Protein 5ZCG (pdb70)

InterPro domains:
  IPR000222 PPM-type phosphatase, divalent cation binding [PS01032] (113-121)
  IPR001932 PPM-type phosphatase-like domain [PF00481] (106-370)
  IPR001932 PPM-type phosphatase-like domain [PS51746] (60-377)
  IPR001932 PPM-type phosphatase-like domain [SM00331] (93-377)
  IPR001932 PPM-type phosphatase-like domain [SM00332] (50-375)
  IPR001932 PPM-type phosphatase-like domain [cd00143] (62-377)
  IPR015655 Protein phosphatase 2C [PTHR47992] (44-378)
  IPR036457 PPM-type phosphatase-like domain superfamily [G3DSA:3.60.40.10] (58-385)
  IPR036457 PPM-type phosphatase-like domain superfamily [SSF81606] (53-379)

CATH classification: 3.60.40.10

Radius of gyration: 32.34 Å; Cα contacts (8 Å, |Δi|>4): 2276; chains: 4; bounding box: 78×84×82 Å

Nearest PDB structures (foldseek):
  5zcg-assembly1_A  TM=1.003E+00  e=1.645E-69  Oryza sativa Japonica Group
  5gwo-assembly2_B  TM=9.999E-01  e=6.849E-64  Oryza sativa Japonica Group
  5gwo-assembly1_A  TM=9.922E-01  e=3.426E-63  Oryza sativa Japonica Group
  5zcl-assembly2_B  TM=9.843E-01  e=3.228E-63  Oryza sativa Japonica Group
  5gwp-assembly1_A  TM=9.898E-01  e=3.426E-63  Oryza sativa Japonica Group

Sequence (941 aa):
APVWGCASTRGRSAEMEDASAAVPRFADVPVRLLASRRDLDALGLDADALRLPAHLFGVFDGHGGAEVANYCRERIHVVLSAALARLGKNLGEMGEVDMKEHWDDVFTKCFQRVDDEVSGRVTRVVGEVRSEPVTAENVGSTAVVALVCSSHVVVANCGDSRIVLCRGKEPVALSIDHKPDRKDERARIEAQGGKVIQWNGYRVLGVLAMSRSIGDRYLKPFVIPKPEVMVVPRAKDDDCLILASDGLWDVVSNEEACKVARRQILLWHKNNSTDPAAQAAADYLMRLALKKGSEDNITVIVVDLKAPVWGCASTRGRSAEMEDASAAVPRFADVPVRLLASRRDLDALGLDADALRLPAHLFGVFDGHGGAEVANYCRERIHVVLSAALARLGKNLGEMGEVDMKEHWDDVFTKCFQRVDDEVSGRVTRVVGEVRSEPVTAENVGSTAVVALVCSSHVVVANCGDSRIVLCRGKEPVALSIDHKPDRKDERARIEAQGGKVIQWNGYRVLGVLAMSRSIGDRYLKPFVIPKPEVMVVPRAKDDDCLILASDGLWDVVSNEEACKVARRQILLWHKNNSTDPAAQAAADYLMRLALKKGSEDNITVIVVDLKPRRFHRHEPRDHQCSSAVAKHIKAPVHLVWSLVRRFDQPQLFKPFVSRCEMKGNIEIGSVREVNVKSGLPATRSTERLELLDDNEHILSVRFVGGDHRLKNYSSILTVHPEVIDGRPGTLVIESFVVDVPEGNTKDETCYFVEALLKCNLKSLAEVSERLVVYVRRFHRHEPRDHQCSSAVAKHIKAPVHLVWSLVRRFDQPQLFKPFVSRCEMKGNIEIGSVREVNVKSGLPATRSTERLELLDDNEHILSVRFVGGDHRLKNYSSILTVHPEVIDGRPGTLVIESFVVDVPEGNTKDETCYFVEALLKCNLKSLAEVSERLVVKDQT

B-factor: mean 42.73, std 14.14, range [19.81, 139.48]

Organism: Oryza sativa subsp. japonica (NCBI:txid39947)

Structure (mmCIF, N/CA/C/O backbone):
data_5ZCG
#
_entry.id   5ZCG
#
_cell.length_a   70.738
_cell.length_b   76.351
_cell.length_c   77.942
_cell.angle_alpha   62.96
_cell.angle_beta   72.04
_cell.angle_gamma   66.93
#
_symmetry.space_group_name_H-M   'P 1'
#
loop_
_entity.id
_entity.type
_entity.pdbx_description
1 polymer 'Probable protein phosphatase 2C 50'
2 polymer 'ABA receptor RCAR3'
3 non-polymer 'MAGNESIUM ION'
4 non-polymer '(2Z,4E)-5-[(1S)-1-hydroxy-2,6,6-trimethyl-4-oxocyclohex-2-en-1-yl]-3-methylpenta-2,4-dienoic acid'
5 water water
#
loop_
_atom_site.group_PDB
_atom_site.id
_atom_site.type_symbol
_atom_site.label_atom_id
_atom_site.label_alt_id
_atom_site.label_comp_id
_atom_site.label_asym_id
_atom_site.label_entity_id
_atom_site.label_seq_id
_atom_site.pdbx_PDB_ins_code
_atom_site.Cartn_x
_atom_site.Cartn_y
_atom_site.Cartn_z
_atom_site.occupancy
_atom_site.B_iso_or_equiv
_atom_site.auth_seq_id
_atom_site.auth_comp_id
_atom_site.auth_asym_id
_atom_site.auth_atom_id
_atom_site.pdbx_PDB_model_num
ATOM 1 N N . ALA A 1 1 ? 16.262 49.041 -22.170 1.00 68.07 58 ALA A N 1
ATOM 2 C CA . ALA A 1 1 ? 17.315 49.743 -22.897 1.00 65.10 58 ALA A CA 1
ATOM 3 C C . ALA A 1 1 ? 17.950 48.906 -24.021 1.00 60.86 58 ALA A C 1
ATOM 4 O O . ALA A 1 1 ? 18.095 49.412 -25.134 1.00 65.69 58 ALA A O 1
ATOM 6 N N . PRO A 1 2 ? 18.348 47.654 -23.756 1.00 52.93 59 PRO A N 1
ATOM 7 C CA . PRO A 1 2 ? 18.995 46.868 -24.814 1.00 46.96 59 PRO A CA 1
ATOM 8 C C . PRO A 1 2 ? 18.042 46.554 -25.961 1.00 43.68 59 PRO A C 1
ATOM 9 O O . PRO A 1 2 ? 16.839 46.354 -25.774 1.00 41.72 59 PRO A O 1
ATOM 13 N N . VAL A 1 3 ? 18.603 46.523 -27.164 1.00 39.21 60 VAL A N 1
ATOM 14 C CA . VAL A 1 3 ? 17.853 46.334 -28.402 1.00 37.44 60 VAL A CA 1
ATOM 15 C C . VAL A 1 3 ? 18.261 44.969 -28.945 1.00 34.69 60 VAL A C 1
ATOM 16 O O . VAL A 1 3 ? 19.349 44.814 -29.506 1.00 33.26 60 VAL A O 1
ATOM 20 N N . TRP A 1 4 ? 17.412 43.959 -28.767 1.00 34.23 61 TRP A N 1
ATOM 21 C CA . TRP A 1 4 ? 17.839 42.605 -29.085 1.00 37.27 61 TRP A CA 1
ATOM 22 C C . TRP A 1 4 ? 16.679 41.773 -29.607 1.00 34.41 61 TRP A C 1
ATOM 23 O O . TRP A 1 4 ? 15.508 42.062 -29.352 1.00 33.57 61 TRP A O 1
ATOM 34 N N . GLY A 1 5 ? 17.039 40.713 -30.316 1.00 36.86 62 GLY A N 1
ATOM 35 C CA . GLY A 1 5 ? 16.078 39.721 -30.756 1.00 40.04 62 GLY A CA 1
ATOM 36 C C . GLY A 1 5 ? 16.661 38.334 -30.594 1.00 41.25 62 GLY A C 1
ATOM 37 O O . GLY A 1 5 ? 17.877 38.138 -30.652 1.00 41.51 62 GLY A O 1
ATOM 38 N N . CYS A 1 6 ? 15.772 37.363 -30.393 1.00 39.90 63 CYS A N 1
ATOM 39 C CA . CYS A 1 6 ? 16.179 35.985 -30.144 1.00 41.60 63 CYS A CA 1
ATOM 40 C C . CYS A 1 6 ? 15.258 35.035 -30.894 1.00 39.64 63 CYS A C 1
ATOM 41 O O . CYS A 1 6 ? 14.038 35.076 -30.708 1.00 41.83 63 CYS A O 1
ATOM 44 N N . ALA A 1 7 ? 15.840 34.195 -31.744 1.00 37.61 64 ALA A N 1
ATOM 45 C CA . ALA A 1 7 ? 15.114 33.157 -32.464 1.00 37.93 64 ALA A CA 1
ATOM 46 C C . ALA A 1 7 ? 15.745 31.805 -32.163 1.00 38.48 64 ALA A C 1
ATOM 47 O O . ALA A 1 7 ? 16.963 31.649 -32.275 1.00 39.09 64 ALA A O 1
ATOM 49 N N . SER A 1 8 ? 14.920 30.829 -31.791 1.00 39.10 65 SER A N 1
ATOM 50 C CA . SER A 1 8 ? 15.414 29.498 -31.467 1.00 41.43 65 SER A CA 1
ATOM 51 C C . SER A 1 8 ? 14.430 28.433 -31.936 1.00 45.78 65 SER A C 1
ATOM 52 O O . SER A 1 8 ? 13.214 28.629 -31.872 1.00 51.11 65 SER A O 1
ATOM 55 N N . THR A 1 9 ? 14.967 27.311 -32.414 1.00 41.52 66 THR A N 1
ATOM 56 C CA . THR A 1 9 ? 14.151 26.168 -32.801 1.00 40.03 66 THR A CA 1
ATOM 57 C C . THR A 1 9 ? 14.933 24.878 -32.599 1.00 35.58 66 THR A C 1
ATOM 58 O O . THR A 1 9 ? 16.151 24.826 -32.797 1.00 29.74 66 THR A O 1
ATOM 62 N N . ARG A 1 10 ? 14.209 23.829 -32.210 1.00 36.07 67 ARG A N 1
ATOM 63 C CA . ARG A 1 10 ? 14.795 22.498 -32.198 1.00 38.39 67 ARG A CA 1
ATOM 64 C C . ARG A 1 10 ? 15.185 22.047 -33.600 1.00 35.66 67 ARG A C 1
ATOM 65 O O . ARG A 1 10 ? 16.030 21.156 -33.744 1.00 31.77 67 ARG A O 1
ATOM 73 N N . GLY A 1 11 ? 14.606 22.661 -34.630 1.00 33.05 68 GLY A N 1
ATOM 74 C CA . GLY A 1 11 ? 14.985 22.330 -35.996 1.00 40.50 68 GLY A CA 1
ATOM 75 C C . GLY A 1 11 ? 14.576 20.917 -36.361 1.00 39.41 68 GLY A C 1
ATOM 76 O O . GLY A 1 11 ? 13.495 20.441 -35.995 1.00 40.62 68 GLY A O 1
ATOM 77 N N . ARG A 1 12 ? 15.448 20.232 -37.093 1.00 40.07 69 ARG A N 1
ATOM 78 C CA . ARG A 1 12 ? 15.150 18.855 -37.466 1.00 45.12 69 ARG A CA 1
ATOM 79 C C . ARG A 1 12 ? 15.527 17.862 -36.378 1.00 45.95 69 ARG A C 1
ATOM 80 O O . ARG A 1 12 ? 15.361 16.655 -36.581 1.00 44.59 69 ARG A O 1
ATOM 88 N N . SER A 1 13 ? 15.999 18.337 -35.228 1.00 45.89 70 SER A N 1
ATOM 89 C CA . SER A 1 13 ? 16.287 17.451 -34.115 1.00 43.25 70 SER A CA 1
ATOM 90 C C . SER A 1 13 ? 15.005 17.158 -33.345 1.00 41.53 70 SER A C 1
ATOM 91 O O . SER A 1 13 ? 14.062 17.955 -33.338 1.00 38.69 70 SER A O 1
ATOM 94 N N . ALA A 1 14 ? 14.985 16.000 -32.684 1.00 48.15 71 ALA A N 1
ATOM 95 C CA . ALA A 1 14 ? 13.779 15.542 -32.002 1.00 53.31 71 ALA A CA 1
ATOM 96 C C . ALA A 1 14 ? 13.382 16.497 -30.879 1.00 54.74 71 ALA A C 1
ATOM 97 O O . ALA A 1 14 ? 12.274 17.045 -30.874 1.00 53.50 71 ALA A O 1
ATOM 99 N N . GLU A 1 15 ? 14.269 16.703 -29.908 1.00 54.03 72 GLU A N 1
ATOM 100 C CA . GLU A 1 15 ? 13.983 17.573 -28.776 1.00 54.36 72 GLU A CA 1
ATOM 101 C C . GLU A 1 15 ? 14.906 18.786 -28.763 1.00 44.51 72 GLU A C 1
ATOM 102 O O . GLU A 1 15 ? 16.004 18.778 -29.328 1.00 40.78 72 GLU A O 1
ATOM 108 N N . MET A 1 16 ? 14.441 19.830 -28.083 1.00 39.09 73 MET A N 1
ATOM 109 C CA . MET A 1 16 ? 15.171 21.084 -27.962 1.00 39.45 73 MET A CA 1
ATOM 110 C C . MET A 1 16 ? 16.076 21.049 -26.735 1.00 33.68 73 MET A C 1
ATOM 111 O O . MET A 1 16 ? 15.600 20.860 -25.609 1.00 32.51 73 MET A O 1
ATOM 116 N N . GLU A 1 17 ? 17.377 21.253 -26.951 1.00 31.53 74 GLU A N 1
ATOM 117 C CA . GLU A 1 17 ? 18.344 21.310 -25.864 1.00 28.13 74 GLU A CA 1
ATOM 118 C C . GLU A 1 17 ? 19.176 22.582 -25.878 1.00 31.90 74 GLU A C 1
ATOM 119 O O . GLU A 1 17 ? 20.086 22.717 -25.051 1.00 34.29 74 GLU A O 1
ATOM 125 N N . ASP A 1 18 ? 18.908 23.498 -26.801 1.00 32.61 75 ASP A N 1
ATOM 126 C CA . ASP A 1 18 ? 19.457 24.841 -26.730 1.00 31.56 75 ASP A CA 1
ATOM 127 C C . ASP A 1 18 ? 18.657 25.655 -25.721 1.00 31.15 75 ASP A C 1
ATOM 128 O O . ASP A 1 18 ? 17.445 25.471 -25.566 1.00 30.54 75 ASP A O 1
ATOM 133 N N . ALA A 1 19 ? 19.349 26.558 -25.026 1.00 29.86 76 ALA A N 1
ATOM 134 C CA . ALA A 1 19 ? 18.715 27.536 -24.156 1.00 27.47 76 ALA A CA 1
ATOM 135 C C . ALA A 1 19 ? 19.365 28.889 -24.401 1.00 30.23 76 ALA A C 1
ATOM 136 O O . ALA A 1 19 ? 20.473 28.983 -24.941 1.00 26.79 76 ALA A O 1
ATOM 138 N N . SER A 1 20 ? 18.666 29.944 -23.989 1.00 31.75 77 SER A N 1
ATOM 139 C CA . SER A 1 20 ? 19.186 31.287 -24.180 1.00 31.04 77 SER A CA 1
ATOM 140 C C . SER A 1 20 ? 18.717 32.180 -23.042 1.00 30.20 77 SER A C 1
ATOM 141 O O . SER A 1 20 ? 17.734 31.889 -22.355 1.00 31.03 77 SER A O 1
ATOM 144 N N . ALA A 1 21 ? 19.442 33.275 -22.849 1.00 30.72 78 ALA A N 1
ATOM 145 C CA . ALA A 1 21 ? 19.134 34.240 -21.804 1.00 28.06 78 ALA A CA 1
ATOM 146 C C . ALA A 1 21 ? 19.362 35.645 -22.333 1.00 26.81 78 ALA A C 1
ATOM 147 O O . ALA A 1 21 ? 20.320 35.887 -23.073 1.00 28.28 78 ALA A O 1
ATOM 149 N N . ALA A 1 22 ? 18.473 36.560 -21.950 1.00 24.98 79 ALA A N 1
ATOM 150 C CA . ALA A 1 22 ? 18.617 37.980 -22.245 1.00 26.66 79 ALA A CA 1
ATOM 151 C C . ALA A 1 22 ? 18.066 38.740 -21.048 1.00 31.51 79 ALA A C 1
ATOM 152 O O . ALA A 1 22 ? 16.849 38.792 -20.848 1.00 34.68 79 ALA A O 1
ATOM 154 N N . VAL A 1 23 ? 18.957 39.304 -20.243 1.00 28.07 80 VAL A N 1
ATOM 155 C CA . VAL A 1 23 ? 18.609 39.945 -18.985 1.00 34.49 80 VAL A CA 1
ATOM 156 C C . VAL A 1 23 ? 19.085 41.393 -19.031 1.00 33.19 80 VAL A C 1
ATOM 157 O O . VAL A 1 23 ? 20.273 41.674 -18.884 1.00 29.20 80 VAL A O 1
ATOM 161 N N . PRO A 1 24 ? 18.178 42.336 -19.282 1.00 34.32 81 PRO A N 1
ATOM 162 C CA . PRO A 1 24 ? 18.542 43.752 -19.160 1.00 33.95 81 PRO A CA 1
ATOM 163 C C . PRO A 1 24 ? 18.839 44.124 -17.717 1.00 35.56 81 PRO A C 1
ATOM 164 O O . PRO A 1 24 ? 18.242 43.589 -16.779 1.00 36.51 81 PRO A O 1
ATOM 168 N N . ARG A 1 25 ? 19.769 45.070 -17.558 1.00 36.74 82 ARG A N 1
ATOM 169 C CA . ARG A 1 25 ? 20.135 45.635 -16.257 1.00 36.67 82 ARG A CA 1
ATOM 170 C C . ARG A 1 25 ? 20.347 44.553 -15.200 1.00 33.31 82 ARG A C 1
ATOM 171 O O . ARG A 1 25 ? 19.900 44.673 -14.057 1.00 31.81 82 ARG A O 1
ATOM 179 N N . PHE A 1 26 ? 21.042 43.480 -15.589 1.00 30.50 83 PHE A N 1
ATOM 180 C CA . PHE A 1 26 ? 21.233 42.350 -14.689 1.00 30.38 83 PHE A CA 1
ATOM 181 C C . PHE A 1 26 ? 22.214 42.667 -13.569 1.00 33.21 83 PHE A C 1
ATOM 182 O O . PHE A 1 26 ? 22.201 41.988 -12.536 1.00 31.85 83 PHE A O 1
ATOM 190 N N . ALA A 1 27 ? 23.059 43.677 -13.751 1.00 32.58 84 ALA A N 1
ATOM 191 C CA . ALA A 1 27 ? 24.089 43.998 -12.775 1.00 31.97 84 ALA A CA 1
ATOM 192 C C . ALA A 1 27 ? 24.628 45.387 -13.069 1.00 33.76 84 ALA A C 1
ATOM 193 O O . ALA A 1 27 ? 24.335 45.990 -14.106 1.00 31.82 84 ALA A O 1
ATOM 195 N N . ASP A 1 28 ? 25.429 45.880 -12.134 1.00 29.16 85 ASP A N 1
ATOM 196 C CA . ASP A 1 28 ? 26.241 47.071 -12.322 1.00 36.16 85 ASP A CA 1
ATOM 197 C C . ASP A 1 28 ? 27.675 46.618 -12.548 1.00 36.50 85 ASP A C 1
ATOM 198 O O . ASP A 1 28 ? 28.167 45.734 -11.840 1.00 40.27 85 ASP A O 1
ATOM 203 N N . VAL A 1 29 ? 28.319 47.160 -13.573 1.00 34.89 86 VAL A N 1
ATOM 204 C CA . VAL A 1 29 ? 29.713 46.810 -13.825 1.00 35.51 86 VAL A CA 1
ATOM 205 C C . VAL A 1 29 ? 30.586 47.708 -12.958 1.00 35.47 86 VAL A C 1
ATOM 206 O O . VAL A 1 29 ? 30.441 48.937 -13.010 1.00 37.16 86 VAL A O 1
ATOM 210 N N . PRO A 1 30 ? 31.486 47.155 -12.146 1.00 34.19 87 PRO A N 1
ATOM 211 C CA . PRO A 1 30 ? 32.444 48.009 -11.431 1.00 37.67 87 PRO A CA 1
ATOM 212 C C . PRO A 1 30 ? 33.326 48.746 -12.425 1.00 37.62 87 PRO A C 1
ATOM 213 O O . PRO A 1 30 ? 34.018 48.134 -13.244 1.00 38.18 87 PRO A O 1
ATOM 217 N N . VAL A 1 31 ? 33.301 50.077 -12.345 1.00 34.72 88 VAL A N 1
ATOM 218 C CA . VAL A 1 31 ? 34.038 50.893 -13.301 1.00 36.41 88 VAL A CA 1
ATOM 219 C C . VAL A 1 31 ? 35.541 50.701 -13.138 1.00 36.34 88 VAL A C 1
ATOM 220 O O . VAL A 1 31 ? 36.300 50.916 -14.091 1.00 38.52 88 VAL A O 1
ATOM 224 N N . ARG A 1 32 ? 35.987 50.264 -11.956 1.00 32.13 89 ARG A N 1
ATOM 225 C CA . ARG A 1 32 ? 37.387 49.918 -11.740 1.00 33.08 89 ARG A CA 1
ATOM 226 C C . ARG A 1 32 ? 37.841 48.746 -12.604 1.00 35.21 89 ARG A C 1
ATOM 227 O O . ARG A 1 32 ? 39.034 48.433 -12.609 1.00 38.97 89 ARG A O 1
ATOM 235 N N . LEU A 1 33 ? 36.926 48.065 -13.293 1.00 36.44 90 LEU A N 1
ATOM 236 C CA . LEU A 1 33 ? 37.311 47.082 -14.297 1.00 39.23 90 LEU A CA 1
ATOM 237 C C . LEU A 1 33 ? 37.516 47.694 -15.679 1.00 39.17 90 LEU A C 1
ATOM 238 O O . LEU A 1 33 ? 37.978 46.994 -16.586 1.00 41.05 90 LEU A O 1
ATOM 243 N N . LEU A 1 34 ? 37.187 48.972 -15.862 1.00 36.53 91 LEU A N 1
ATOM 244 C CA . LEU A 1 34 ? 37.287 49.633 -17.157 1.00 35.92 91 LEU A CA 1
ATOM 245 C C . LEU A 1 34 ? 38.299 50.770 -17.197 1.00 40.78 91 LEU A C 1
ATOM 246 O O . LEU A 1 34 ? 38.851 51.040 -18.267 1.00 40.43 91 LEU A O 1
ATOM 251 N N . ALA A 1 35 ? 38.562 51.441 -16.074 1.00 41.09 92 ALA A N 1
ATOM 252 C CA . ALA A 1 35 ? 39.525 52.533 -16.047 1.00 41.50 92 ALA A CA 1
ATOM 253 C C . ALA A 1 35 ? 40.142 52.624 -14.657 1.00 42.50 92 ALA A C 1
ATOM 254 O O . ALA A 1 35 ? 39.564 52.167 -13.666 1.00 40.99 92 ALA A O 1
ATOM 256 N N . SER A 1 36 ? 41.338 53.202 -14.590 1.00 44.84 93 SER A N 1
ATOM 257 C CA . SER A 1 36 ? 42.051 53.205 -13.323 1.00 47.41 93 SER A CA 1
ATOM 258 C C . SER A 1 36 ? 41.424 54.201 -12.351 1.00 44.95 93 SER A C 1
ATOM 259 O O . SER A 1 36 ? 40.767 55.171 -12.741 1.00 47.50 93 SER A O 1
ATOM 262 N N . ARG A 1 37 ? 41.637 53.942 -11.058 1.00 39.69 94 ARG A N 1
ATOM 263 C CA . ARG A 1 37 ? 41.156 54.860 -10.030 1.00 40.05 94 ARG A CA 1
ATOM 264 C C . ARG A 1 37 ? 41.852 56.213 -10.131 1.00 42.49 94 ARG A C 1
ATOM 265 O O . ARG A 1 37 ? 41.229 57.260 -9.910 1.00 41.26 94 ARG A O 1
ATOM 273 N N . ARG A 1 38 ? 43.142 56.209 -10.479 1.00 43.78 95 ARG A N 1
ATOM 274 C CA . ARG A 1 38 ? 43.903 57.452 -10.588 1.00 45.67 95 ARG A CA 1
ATOM 275 C C . ARG A 1 38 ? 43.323 58.371 -11.661 1.00 42.60 95 ARG A C 1
ATOM 276 O O . ARG A 1 38 ? 43.138 59.577 -11.436 1.00 41.35 95 ARG A O 1
ATOM 284 N N . ASP A 1 39 ? 43.008 57.810 -12.833 1.00 42.01 96 ASP A N 1
ATOM 285 C CA . ASP A 1 39 ? 42.526 58.622 -13.946 1.00 44.42 96 ASP A CA 1
ATOM 286 C C . ASP A 1 39 ? 41.162 59.230 -13.642 1.00 41.17 96 ASP A C 1
ATOM 287 O O . ASP A 1 39 ? 40.904 60.388 -13.987 1.00 41.04 96 ASP A O 1
ATOM 292 N N . LEU A 1 40 ? 40.275 58.466 -12.995 1.00 41.42 97 LEU A N 1
ATOM 293 C CA . LEU A 1 40 ? 38.956 58.995 -12.658 1.00 39.46 97 LEU A CA 1
ATOM 294 C C . LEU A 1 40 ? 39.042 60.000 -11.518 1.00 39.70 97 LEU A C 1
ATOM 295 O O . LEU A 1 40 ? 38.306 60.994 -11.503 1.00 38.83 97 LEU A O 1
ATOM 300 N N . ASP A 1 41 ? 39.932 59.758 -10.553 1.00 39.65 98 ASP A N 1
ATOM 301 C CA . ASP A 1 41 ? 40.111 60.721 -9.473 1.00 46.46 98 ASP A CA 1
ATOM 302 C C . ASP A 1 41 ? 40.686 62.030 -9.990 1.00 44.04 98 ASP A C 1
ATOM 303 O O . ASP A 1 41 ? 40.446 63.087 -9.395 1.00 37.17 98 ASP A O 1
ATOM 308 N N . ALA A 1 42 ? 41.426 61.987 -11.102 1.00 45.96 99 ALA A N 1
ATOM 309 C CA . ALA A 1 42 ? 41.879 63.237 -11.709 1.00 48.88 99 ALA A CA 1
ATOM 310 C C . ALA A 1 42 ? 40.698 64.105 -12.128 1.00 49.39 99 ALA A C 1
ATOM 311 O O . ALA A 1 42 ? 40.818 65.335 -12.179 1.00 46.37 99 ALA A O 1
ATOM 313 N N . LEU A 1 43 ? 39.546 63.487 -12.397 1.00 51.60 100 LEU A N 1
ATOM 314 C CA . LEU A 1 43 ? 38.323 64.198 -12.745 1.00 51.26 100 LEU A CA 1
ATOM 315 C C . LEU A 1 43 ? 37.386 64.341 -11.554 1.00 49.35 100 LEU A C 1
ATOM 316 O O . LEU A 1 43 ? 36.229 64.737 -11.727 1.00 48.91 100 LEU A O 1
ATOM 321 N N . GLY A 1 44 ? 37.859 64.021 -10.353 1.00 44.29 101 GLY A N 1
ATOM 322 C CA . GLY A 1 44 ? 37.044 64.111 -9.164 1.00 43.59 101 GLY A CA 1
ATOM 323 C C . GLY A 1 44 ? 36.028 63.006 -8.990 1.00 41.92 101 GLY A C 1
ATOM 324 O O . GLY A 1 44 ? 35.235 63.063 -8.047 1.00 41.58 101 GLY A O 1
ATOM 325 N N . LEU A 1 45 ? 36.055 61.971 -9.820 1.00 41.13 102 LEU A N 1
ATOM 326 C CA . LEU A 1 45 ? 35.050 60.926 -9.734 1.00 37.18 102 LEU A CA 1
ATOM 327 C C . LEU A 1 45 ? 35.608 59.742 -8.960 1.00 38.92 102 LEU A C 1
ATOM 328 O O . LEU A 1 45 ? 36.766 59.356 -9.140 1.00 44.05 102 LEU A O 1
ATOM 333 N N . ASP A 1 46 ? 34.759 59.147 -8.129 1.00 36.70 103 ASP A N 1
ATOM 334 C CA . ASP A 1 46 ? 35.137 58.009 -7.300 1.00 36.90 103 ASP A CA 1
ATOM 335 C C . ASP A 1 46 ? 34.846 56.745 -8.099 1.00 33.08 103 ASP A C 1
ATOM 336 O O . ASP A 1 46 ? 33.684 56.376 -8.291 1.00 32.11 103 ASP A O 1
ATOM 341 N N . ALA A 1 47 ? 35.910 56.076 -8.548 1.00 34.00 104 ALA A N 1
ATOM 342 C CA . ALA A 1 47 ? 35.747 54.919 -9.419 1.00 35.11 104 ALA A CA 1
ATOM 343 C C . ALA A 1 47 ? 35.013 53.783 -8.719 1.00 36.43 104 ALA A C 1
ATOM 344 O O . ALA A 1 47 ? 34.279 53.029 -9.370 1.00 39.28 104 ALA A O 1
ATOM 346 N N . ASP A 1 48 ? 35.176 53.653 -7.399 1.00 31.08 105 ASP A N 1
ATOM 347 C CA . ASP A 1 48 ? 34.496 52.583 -6.682 1.00 34.81 105 ASP A CA 1
ATOM 348 C C . ASP A 1 48 ? 33.006 52.858 -6.499 1.00 38.88 105 ASP A C 1
ATOM 349 O O . ASP A 1 48 ? 32.242 51.913 -6.274 1.00 40.90 105 ASP A O 1
ATOM 354 N N . ALA A 1 49 ? 32.570 54.115 -6.630 1.00 35.66 106 ALA A N 1
ATOM 355 C CA . ALA A 1 49 ? 31.173 54.480 -6.422 1.00 32.38 106 ALA A CA 1
ATOM 356 C C . ALA A 1 49 ? 30.362 54.593 -7.710 1.00 34.28 106 ALA A C 1
ATOM 357 O O . ALA A 1 49 ? 29.137 54.430 -7.667 1.00 32.48 106 ALA A O 1
ATOM 359 N N . LEU A 1 50 ? 31.006 54.825 -8.851 1.00 33.42 107 LEU A N 1
ATOM 360 C CA . LEU A 1 50 ? 30.268 55.067 -10.083 1.00 35.95 107 LEU A CA 1
ATOM 361 C C . LEU A 1 50 ? 29.440 53.843 -10.453 1.00 32.35 107 LEU A C 1
ATOM 362 O O . LEU A 1 50 ? 29.859 52.699 -10.243 1.00 31.96 107 LEU A O 1
ATOM 367 N N . ARG A 1 51 ? 28.263 54.085 -11.024 1.00 31.53 108 ARG A N 1
ATOM 368 C CA . ARG A 1 51 ? 27.365 53.008 -11.413 1.00 41.37 108 ARG A CA 1
ATOM 369 C C . ARG A 1 51 ? 27.175 53.009 -12.922 1.00 38.75 108 ARG A C 1
ATOM 370 O O . ARG A 1 51 ? 26.844 54.042 -13.516 1.00 38.34 108 ARG A O 1
ATOM 378 N N . LEU A 1 52 ? 27.388 51.848 -13.528 1.00 37.29 109 LEU A N 1
ATOM 379 C CA . LEU A 1 52 ? 27.184 51.645 -14.960 1.00 37.73 109 LEU A CA 1
ATOM 380 C C . LEU A 1 52 ? 26.308 50.412 -15.155 1.00 36.16 109 LEU A C 1
ATOM 381 O O . LEU A 1 52 ? 26.764 49.284 -14.871 1.00 34.44 109 LEU A O 1
ATOM 386 N N . PRO A 1 53 ? 25.074 50.561 -15.630 1.00 35.96 110 PRO A N 1
ATOM 387 C CA . PRO A 1 53 ? 24.218 49.390 -15.855 1.00 35.66 110 PRO A CA 1
ATOM 388 C C . PRO A 1 53 ? 24.721 48.524 -17.005 1.00 32.40 110 PRO A C 1
ATOM 389 O O . PRO A 1 53 ? 25.291 49.018 -17.983 1.00 32.18 110 PRO A O 1
ATOM 393 N N . ALA A 1 54 ? 24.515 47.213 -16.871 1.00 28.11 111 ALA A N 1
ATOM 394 C CA . ALA A 1 54 ? 24.907 46.269 -17.909 1.00 30.97 111 ALA A CA 1
ATOM 395 C C . ALA A 1 54 ? 23.828 45.210 -18.090 1.00 33.89 111 ALA A C 1
ATOM 396 O O . ALA A 1 54 ? 23.107 44.866 -17.149 1.00 35.36 111 ALA A O 1
ATOM 398 N N . HIS A 1 55 ? 23.745 44.680 -19.311 1.00 33.41 112 HIS A N 1
ATOM 399 C CA . HIS A 1 55 ? 22.813 43.627 -19.684 1.00 35.80 112 HIS A CA 1
ATOM 400 C C . HIS A 1 55 ? 23.592 42.378 -20.063 1.00 32.48 112 HIS A C 1
ATOM 401 O O . HIS A 1 55 ? 24.725 42.458 -20.541 1.00 33.07 112 HIS A O 1
ATOM 408 N N . LEU A 1 56 ? 22.987 41.216 -19.861 1.00 29.58 113 LEU A N 1
ATOM 409 C CA . LEU A 1 56 ? 23.660 39.959 -20.158 1.00 31.31 113 LEU A CA 1
ATOM 410 C C . LEU A 1 56 ? 22.891 39.193 -21.226 1.00 29.79 113 LEU A C 1
ATOM 411 O O . LEU A 1 56 ? 21.667 39.059 -21.139 1.00 28.48 113 LEU A O 1
ATOM 416 N N . PHE A 1 57 ? 23.605 38.716 -22.242 1.00 30.07 114 PHE A N 1
ATOM 417 C CA . PHE A 1 57 ? 23.045 37.834 -23.257 1.00 28.11 114 PHE A CA 1
ATOM 418 C C . PHE A 1 57 ? 23.833 36.537 -23.259 1.00 26.80 114 PHE A C 1
ATOM 419 O O . PHE A 1 57 ? 25.051 36.541 -23.075 1.00 26.83 114 PHE A O 1
ATOM 427 N N . GLY A 1 58 ? 23.139 35.425 -23.437 1.00 25.01 115 GLY A N 1
ATOM 428 C CA . GLY A 1 58 ? 23.820 34.150 -23.389 1.00 27.81 115 GLY A CA 1
ATOM 429 C C . GLY A 1 58 ? 23.161 33.084 -24.233 1.00 28.71 115 GLY A C 1
ATOM 430 O O . GLY A 1 58 ? 21.932 33.021 -24.320 1.00 27.21 115 GLY A O 1
ATOM 431 N N . VAL A 1 59 ? 23.975 32.233 -24.847 1.00 28.91 116 VAL A N 1
ATOM 432 C CA . VAL A 1 59 ? 23.493 31.059 -25.562 1.00 27.95 116 VAL A CA 1
ATOM 433 C C . VAL A 1 59 ? 24.170 29.839 -24.959 1.00 27.19 116 VAL A C 1
ATOM 434 O O . VAL A 1 59 ? 25.402 29.810 -24.809 1.00 27.71 116 VAL A O 1
ATOM 438 N N . PHE A 1 60 ? 23.360 28.836 -24.611 1.00 26.40 117 PHE A N 1
ATOM 439 C CA . PHE A 1 60 ? 23.809 27.642 -23.904 1.00 27.58 117 PHE A CA 1
ATOM 440 C C . PHE A 1 60 ? 23.351 26.428 -24.700 1.00 27.07 117 PHE A C 1
ATOM 441 O O . PHE A 1 60 ? 22.158 26.117 -24.737 1.00 25.96 117 PHE A O 1
ATOM 449 N N . ASP A 1 61 ? 24.294 25.742 -25.323 1.00 26.92 118 ASP A N 1
ATOM 450 C CA . ASP A 1 61 ? 24.005 24.603 -26.188 1.00 26.94 118 ASP A CA 1
ATOM 451 C C . ASP A 1 61 ? 24.179 23.342 -25.346 1.00 23.58 118 ASP A C 1
ATOM 452 O O . ASP A 1 61 ? 25.301 22.916 -25.070 1.00 24.42 118 ASP A O 1
ATOM 457 N N . GLY A 1 62 ? 23.059 22.750 -24.933 1.00 21.37 119 GLY A N 1
ATOM 458 C CA . GLY A 1 62 ? 23.117 21.547 -24.128 1.00 23.88 119 GLY A CA 1
ATOM 459 C C . GLY A 1 62 ? 23.304 20.292 -24.966 1.00 24.43 119 GLY A C 1
ATOM 460 O O . GLY A 1 62 ? 22.901 20.222 -26.125 1.00 30.23 119 GLY A O 1
ATOM 461 N N . HIS A 1 63 ? 23.978 19.308 -24.371 1.00 24.95 120 HIS A N 1
ATOM 462 C CA . HIS A 1 63 ? 24.108 17.963 -24.918 1.00 24.18 120 HIS A CA 1
ATOM 463 C C . HIS A 1 63 ? 23.856 16.964 -23.795 1.00 29.14 120 HIS A C 1
ATOM 464 O O . HIS A 1 63 ? 24.027 17.275 -22.612 1.00 33.01 120 HIS A O 1
ATOM 471 N N . GLY A 1 64 ? 23.437 15.758 -24.173 1.00 25.85 121 GLY A N 1
ATOM 472 C CA . GLY A 1 64 ? 22.999 14.758 -23.216 1.00 22.46 121 GLY A CA 1
ATOM 473 C C . GLY A 1 64 ? 21.653 15.034 -22.589 1.00 25.67 121 GLY A C 1
ATOM 474 O O . GLY A 1 64 ? 21.163 14.208 -21.809 1.00 28.21 121 GLY A O 1
ATOM 475 N N . GLY A 1 65 ? 21.029 16.144 -22.930 1.00 28.02 122 GLY A N 1
ATOM 476 C CA . GLY A 1 65 ? 19.816 16.599 -22.281 1.00 26.12 122 GLY A CA 1
ATOM 477 C C . GLY A 1 65 ? 19.776 18.111 -22.291 1.00 26.18 122 GLY A C 1
ATOM 478 O O . GLY A 1 65 ? 20.726 18.780 -22.695 1.00 27.68 122 GLY A O 1
ATOM 479 N N . ALA A 1 66 ? 18.652 18.652 -21.827 1.00 23.79 123 ALA A N 1
ATOM 480 C CA . ALA A 1 66 ? 18.464 20.096 -21.768 1.00 26.30 123 ALA A CA 1
ATOM 481 C C . ALA A 1 66 ? 18.722 20.682 -20.380 1.00 28.51 123 ALA A C 1
ATOM 482 O O . ALA A 1 66 ? 18.706 21.909 -20.230 1.00 28.91 123 ALA A O 1
ATOM 484 N N . GLU A 1 67 ? 19.008 19.851 -19.374 1.00 29.54 124 GLU A N 1
ATOM 485 C CA . GLU A 1 67 ? 18.925 20.329 -17.997 1.00 33.66 124 GLU A CA 1
ATOM 486 C C . GLU A 1 67 ? 20.070 21.272 -17.646 1.00 32.65 124 GLU A C 1
ATOM 487 O O . GLU A 1 67 ? 19.867 22.248 -16.915 1.00 32.45 124 GLU A O 1
ATOM 493 N N . VAL A 1 68 ? 21.271 21.021 -18.166 1.00 29.59 125 VAL A N 1
ATOM 494 C CA . VAL A 1 68 ? 22.391 21.904 -17.846 1.00 29.44 125 VAL A CA 1
ATOM 495 C C . VAL A 1 68 ? 22.291 23.214 -18.622 1.00 26.52 125 VAL A C 1
ATOM 496 O O . VAL A 1 68 ? 22.594 24.285 -18.089 1.00 25.26 125 VAL A O 1
ATOM 500 N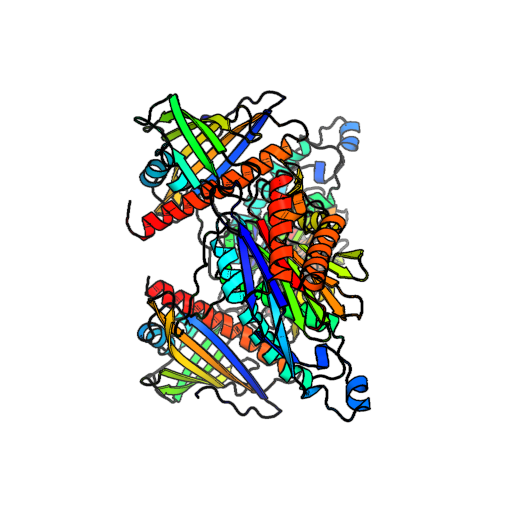 N . ALA A 1 69 ? 21.837 23.163 -19.875 1.00 26.18 126 ALA A N 1
ATOM 501 C CA . ALA A 1 69 ? 21.615 24.403 -20.617 1.00 28.47 126 ALA A CA 1
ATOM 502 C C . ALA A 1 69 ? 20.565 25.280 -19.937 1.00 25.71 126 ALA A C 1
ATOM 503 O O . ALA A 1 69 ? 20.732 26.503 -19.834 1.00 25.97 126 ALA A O 1
ATOM 505 N N . ASN A 1 70 ? 19.477 24.669 -19.457 1.00 28.17 127 ASN A N 1
ATOM 506 C CA . ASN A 1 70 ? 18.442 25.427 -18.759 1.00 29.38 127 ASN A CA 1
ATOM 507 C C . ASN A 1 70 ? 18.948 25.957 -17.427 1.00 28.17 127 ASN A C 1
ATOM 508 O O . ASN A 1 70 ? 18.631 27.094 -17.039 1.00 27.22 127 ASN A O 1
ATOM 513 N N . TYR A 1 71 ? 19.736 25.150 -16.715 1.00 28.60 128 TYR A N 1
ATOM 514 C CA . TYR A 1 71 ? 20.321 25.626 -15.469 1.00 30.21 128 TYR A CA 1
ATOM 515 C C . TYR A 1 71 ? 21.231 26.821 -15.722 1.00 32.09 128 TYR A C 1
ATOM 516 O O . TYR A 1 71 ? 21.244 27.776 -14.938 1.00 32.65 128 TYR A O 1
ATOM 525 N N . CYS A 1 72 ? 21.994 26.792 -16.818 1.00 28.60 129 CYS A N 1
ATOM 526 C CA . CYS A 1 72 ? 22.842 27.934 -17.144 1.00 28.93 129 CYS A CA 1
ATOM 527 C C . CYS A 1 72 ? 21.995 29.165 -17.425 1.00 30.41 129 CYS A C 1
ATOM 528 O O . CYS A 1 72 ? 22.262 30.249 -16.888 1.00 28.78 129 CYS A O 1
ATOM 531 N N . ARG A 1 73 ? 20.938 28.995 -18.233 1.00 23.89 130 ARG A N 1
ATOM 532 C CA . ARG A 1 73 ? 20.023 30.095 -18.525 1.00 30.70 130 ARG A CA 1
ATOM 533 C C . ARG A 1 73 ? 19.481 30.730 -17.250 1.00 33.28 130 ARG A C 1
ATOM 534 O O . ARG A 1 73 ? 19.314 31.952 -17.180 1.00 35.00 130 ARG A O 1
ATOM 542 N N . GLU A 1 74 ? 19.186 29.916 -16.236 1.00 35.72 131 GLU A N 1
ATOM 543 C CA . GLU A 1 74 ? 18.593 30.455 -15.015 1.00 38.54 131 GLU A CA 1
ATOM 544 C C . GLU A 1 74 ? 19.616 30.961 -14.000 1.00 36.96 131 GLU A C 1
ATOM 545 O O . GLU A 1 74 ? 19.277 31.825 -13.183 1.00 37.13 131 GLU A O 1
ATOM 551 N N . ARG A 1 75 ? 20.854 30.467 -14.031 1.00 33.78 132 ARG A N 1
ATOM 552 C CA . ARG A 1 75 ? 21.791 30.713 -12.939 1.00 32.01 132 ARG A CA 1
ATOM 553 C C . ARG A 1 75 ? 22.994 31.577 -13.287 1.00 27.57 132 ARG A C 1
ATOM 554 O O . ARG A 1 75 ? 23.540 32.222 -12.384 1.00 33.54 132 ARG A O 1
ATOM 562 N N . ILE A 1 76 ? 23.479 31.558 -14.533 1.00 25.62 133 ILE A N 1
ATOM 563 C CA . ILE A 1 76 ? 24.738 32.243 -14.808 1.00 26.50 133 ILE A CA 1
ATOM 564 C C . ILE A 1 76 ? 24.607 33.733 -14.525 1.00 27.83 133 ILE A C 1
ATOM 565 O O . ILE A 1 76 ? 25.497 34.337 -13.918 1.00 27.82 133 ILE A O 1
ATOM 570 N N . HIS A 1 77 ? 23.504 34.352 -14.955 1.00 26.67 134 HIS A N 1
ATOM 571 C CA . HIS A 1 77 ? 23.390 35.795 -14.768 1.00 29.13 134 HIS A CA 1
ATOM 572 C C . HIS A 1 77 ? 23.270 36.158 -13.294 1.00 27.57 134 HIS A C 1
ATOM 573 O O . HIS A 1 77 ? 23.786 37.199 -12.879 1.00 31.62 134 HIS A O 1
ATOM 580 N N . VAL A 1 78 ? 22.647 35.295 -12.486 1.00 29.11 135 VAL A N 1
ATOM 581 C CA . VAL A 1 78 ? 22.519 35.558 -11.054 1.00 31.37 135 VAL A CA 1
ATOM 582 C C . VAL A 1 78 ? 23.878 35.451 -10.370 1.00 33.67 135 VAL A C 1
ATOM 583 O O . VAL A 1 78 ? 24.284 36.337 -9.596 1.00 36.07 135 VAL A O 1
ATOM 587 N N . VAL A 1 79 ? 24.612 34.373 -10.667 1.00 28.77 136 VAL A N 1
ATOM 588 C CA . VAL A 1 79 ? 25.932 34.185 -10.074 1.00 27.24 136 VAL A CA 1
ATOM 589 C C . VAL A 1 79 ? 26.873 35.298 -10.514 1.00 29.74 136 VAL A C 1
ATOM 590 O O . VAL A 1 79 ? 27.639 35.839 -9.706 1.00 27.43 136 VAL A O 1
ATOM 594 N N . LEU A 1 80 ? 26.809 35.685 -11.793 1.00 27.55 137 LEU A N 1
ATOM 595 C CA . LEU A 1 80 ? 27.676 36.748 -12.284 1.00 27.18 137 LEU A CA 1
ATOM 596 C C . LEU A 1 80 ? 27.332 38.086 -11.641 1.00 28.80 137 LEU A C 1
ATOM 597 O O . LEU A 1 80 ? 28.235 38.860 -11.304 1.00 29.96 137 LEU A O 1
ATOM 602 N N . SER A 1 81 ? 26.038 38.384 -11.462 1.00 24.84 138 SER A N 1
ATOM 603 C CA . SER A 1 81 ? 25.664 39.649 -10.838 1.00 31.16 138 SER A CA 1
ATOM 604 C C . SER A 1 81 ? 26.185 39.723 -9.409 1.00 29.61 138 SER A C 1
ATOM 605 O O . SER A 1 81 ? 26.778 40.732 -9.003 1.00 32.14 138 SER A O 1
ATOM 608 N N . ALA A 1 82 ? 25.986 38.647 -8.636 1.00 31.17 139 ALA A N 1
ATOM 609 C CA . ALA A 1 82 ? 26.487 38.625 -7.262 1.00 32.45 139 ALA A CA 1
ATOM 610 C C . ALA A 1 82 ? 28.008 38.738 -7.221 1.00 33.80 139 ALA A C 1
ATOM 611 O O . ALA A 1 82 ? 28.564 39.458 -6.377 1.00 34.43 139 ALA A O 1
ATOM 613 N N . ALA A 1 83 ? 28.701 38.035 -8.121 1.00 32.28 140 ALA A N 1
ATOM 614 C CA . ALA A 1 83 ? 30.160 38.088 -8.141 1.00 31.42 140 ALA A CA 1
ATOM 615 C C . ALA A 1 83 ? 30.658 39.478 -8.512 1.00 35.04 140 ALA A C 1
ATOM 616 O O . ALA A 1 83 ? 31.660 39.949 -7.962 1.00 35.86 140 ALA A O 1
ATOM 618 N N . LEU A 1 84 ? 29.964 40.157 -9.426 1.00 31.36 141 LEU A N 1
ATOM 619 C CA . LEU A 1 84 ? 30.360 41.511 -9.802 1.00 32.15 141 LEU A CA 1
ATOM 620 C C . LEU A 1 84 ? 30.161 42.484 -8.647 1.00 33.11 141 LEU A C 1
ATOM 621 O O . LEU A 1 84 ? 31.000 43.366 -8.421 1.00 38.66 141 LEU A O 1
ATOM 626 N N . ALA A 1 85 ? 29.058 42.347 -7.906 1.00 31.56 142 ALA A N 1
ATOM 627 C CA . ALA A 1 85 ? 28.858 43.226 -6.753 1.00 41.57 142 ALA A CA 1
ATOM 628 C C . ALA A 1 85 ? 29.928 42.989 -5.685 1.00 39.75 142 ALA A C 1
ATOM 629 O O . ALA A 1 85 ? 30.522 43.946 -5.160 1.00 41.75 142 ALA A O 1
ATOM 631 N N . ARG A 1 86 ? 30.217 41.718 -5.386 1.00 40.87 143 ARG A N 1
ATOM 632 C CA . ARG A 1 86 ? 31.263 41.405 -4.417 1.00 44.62 143 ARG A CA 1
ATOM 633 C C . ARG A 1 86 ? 32.615 41.934 -4.881 1.00 43.10 143 ARG A C 1
ATOM 634 O O . ARG A 1 86 ? 33.398 42.459 -4.077 1.00 39.03 143 ARG A O 1
ATOM 642 N N . LEU A 1 87 ? 32.902 41.816 -6.181 1.00 38.38 144 LEU A N 1
ATOM 643 C CA . LEU A 1 87 ? 34.183 42.275 -6.697 1.00 40.71 144 LEU A CA 1
ATOM 644 C C . LEU A 1 87 ? 34.298 43.792 -6.613 1.00 41.99 144 LEU A C 1
ATOM 645 O O . LEU A 1 87 ? 35.375 44.312 -6.318 1.00 39.98 144 LEU A O 1
ATOM 650 N N . GLY A 1 88 ? 33.209 44.522 -6.874 1.00 40.40 145 GLY A N 1
ATOM 651 C CA . GLY A 1 88 ? 33.261 45.969 -6.706 1.00 40.66 145 GLY A CA 1
ATOM 652 C C . GLY A 1 88 ? 33.549 46.358 -5.266 1.00 41.53 145 GLY A C 1
ATOM 653 O O . GLY A 1 88 ? 34.401 47.221 -4.990 1.00 36.97 145 GLY A O 1
ATOM 654 N N . LYS A 1 89 ? 32.886 45.681 -4.322 1.00 39.78 146 LYS A N 1
ATOM 655 C CA . LYS A 1 89 ? 33.125 45.987 -2.917 1.00 46.86 146 LYS A CA 1
ATOM 656 C C . LYS A 1 89 ? 34.569 45.683 -2.530 1.00 47.27 146 LYS A C 1
ATOM 657 O O . LYS A 1 89 ? 35.186 46.446 -1.776 1.00 49.04 146 LYS A O 1
ATOM 663 N N . ASN A 1 90 ? 35.137 44.592 -3.057 1.00 46.59 147 ASN A N 1
ATOM 664 C CA . ASN A 1 90 ? 36.510 44.252 -2.696 1.00 47.95 147 ASN A CA 1
ATOM 665 C C . ASN A 1 90 ? 37.537 45.104 -3.437 1.00 49.82 147 ASN A C 1
ATOM 666 O O . ASN A 1 90 ? 38.632 45.334 -2.913 1.00 50.14 147 ASN A O 1
ATOM 671 N N . LEU A 1 91 ? 37.192 45.614 -4.622 1.00 48.84 148 LEU A N 1
ATOM 672 C CA . LEU A 1 91 ? 38.064 46.551 -5.316 1.00 45.87 148 LEU A CA 1
ATOM 673 C C . LEU A 1 91 ? 38.119 47.881 -4.593 1.00 47.66 148 LEU A C 1
ATOM 674 O O . LEU A 1 91 ? 39.111 48.610 -4.713 1.00 44.58 148 LEU A O 1
ATOM 679 N N . GLY A 1 92 ? 37.077 48.204 -3.827 1.00 50.05 149 GLY A N 1
ATOM 680 C CA . GLY A 1 92 ? 37.199 49.363 -2.957 1.00 51.77 149 GLY A CA 1
ATOM 681 C C . GLY A 1 92 ? 38.284 49.233 -1.900 1.00 51.59 149 GLY A C 1
ATOM 682 O O . GLY A 1 92 ? 38.670 50.246 -1.303 1.00 48.32 149 GLY A O 1
ATOM 683 N N . GLU A 1 93 ? 38.788 48.020 -1.667 1.00 53.14 150 GLU A N 1
ATOM 684 C CA . GLU A 1 93 ? 39.862 47.759 -0.718 1.00 57.56 150 GLU A CA 1
ATOM 685 C C . GLU A 1 93 ? 41.240 47.633 -1.366 1.00 57.52 150 GLU A C 1
ATOM 686 O O . GLU A 1 93 ? 42.203 47.288 -0.673 1.00 57.99 150 GLU A O 1
ATOM 692 N N . MET A 1 94 ? 41.365 47.892 -2.666 1.00 56.08 151 MET A N 1
ATOM 693 C CA . MET A 1 94 ? 42.609 47.633 -3.381 1.00 52.74 151 MET A CA 1
ATOM 694 C C . MET A 1 94 ? 43.082 48.875 -4.119 1.00 46.35 151 MET A C 1
ATOM 695 O O . MET A 1 94 ? 42.318 49.812 -4.350 1.00 43.72 151 MET A O 1
ATOM 700 N N . GLY A 1 95 ? 44.361 48.873 -4.476 1.00 44.31 152 GLY A N 1
ATOM 701 C CA . GLY A 1 95 ? 44.946 49.929 -5.280 1.00 45.45 152 GLY A CA 1
ATOM 702 C C . GLY A 1 95 ? 44.721 49.685 -6.755 1.00 49.66 152 GLY A C 1
ATOM 703 O O . GLY A 1 95 ? 43.704 49.117 -7.165 1.00 48.68 152 GLY A O 1
ATOM 704 N N . GLU A 1 96 ? 45.695 50.093 -7.567 1.00 49.69 153 GLU A N 1
ATOM 705 C CA . GLU A 1 96 ? 45.601 49.836 -8.996 1.00 51.73 153 GLU A CA 1
ATOM 706 C C . GLU A 1 96 ? 45.616 48.333 -9.254 1.00 50.91 153 GLU A C 1
ATOM 707 O O . GLU A 1 96 ? 46.156 47.545 -8.472 1.00 51.63 153 GLU A O 1
ATOM 713 N N . VAL A 1 97 ? 45.004 47.941 -10.363 1.00 49.18 154 VAL A N 1
ATOM 714 C CA . VAL A 1 97 ? 44.666 46.551 -10.623 1.00 46.93 154 VAL A CA 1
ATOM 715 C C . VAL A 1 97 ? 44.901 46.241 -12.094 1.00 47.97 154 VAL A C 1
ATOM 716 O O . VAL A 1 97 ? 44.779 47.115 -12.959 1.00 49.50 154 VAL A O 1
ATOM 720 N N . ASP A 1 98 ? 45.267 44.991 -12.377 1.00 45.42 155 ASP A N 1
ATOM 721 C CA . ASP A 1 98 ? 45.276 44.521 -13.755 1.00 43.25 155 ASP A CA 1
ATOM 722 C C . ASP A 1 98 ? 43.845 44.134 -14.099 1.00 36.29 155 ASP A C 1
ATOM 723 O O . ASP A 1 98 ? 43.286 43.203 -13.509 1.00 35.36 155 ASP A O 1
ATOM 728 N N . MET A 1 99 ? 43.250 44.853 -15.051 1.00 37.35 156 MET A N 1
ATOM 729 C CA . MET A 1 99 ? 41.815 44.732 -15.272 1.00 40.89 156 MET A CA 1
ATOM 730 C C . MET A 1 99 ? 41.460 43.447 -16.002 1.00 42.48 156 MET A C 1
ATOM 731 O O . MET A 1 99 ? 40.471 42.788 -15.658 1.00 42.92 156 MET A O 1
ATOM 736 N N . LYS A 1 100 ? 42.248 43.085 -17.018 1.00 42.42 157 LYS A N 1
ATOM 737 C CA . LYS A 1 100 ? 41.953 41.876 -17.775 1.00 45.47 157 LYS A CA 1
ATOM 738 C C . LYS A 1 100 ? 42.048 40.648 -16.883 1.00 45.26 157 LYS A C 1
ATOM 739 O O . LYS A 1 100 ? 41.251 39.711 -17.024 1.00 43.94 157 LYS A O 1
ATOM 745 N N . GLU A 1 101 ? 42.994 40.651 -15.936 1.00 39.38 158 GLU A N 1
ATOM 746 C CA . GLU A 1 101 ? 43.120 39.522 -15.024 1.00 41.55 158 GLU A CA 1
ATOM 747 C C . GLU A 1 101 ? 41.879 39.385 -14.156 1.00 36.86 158 GLU A C 1
ATOM 748 O O . GLU A 1 101 ? 41.415 38.271 -13.899 1.00 35.21 158 GLU A O 1
ATOM 754 N N . HIS A 1 102 ? 41.311 40.505 -13.710 1.00 34.04 159 HIS A N 1
ATOM 755 C CA . HIS A 1 102 ? 40.125 40.428 -12.868 1.00 35.09 159 HIS A CA 1
ATOM 756 C C . HIS A 1 102 ? 38.877 40.072 -13.663 1.00 30.35 159 HIS A C 1
ATOM 757 O O . HIS A 1 102 ? 37.995 39.386 -13.136 1.00 30.52 159 HIS A O 1
ATOM 764 N N . TRP A 1 103 ? 38.771 40.520 -14.916 1.00 29.01 160 TRP A N 1
ATOM 765 C CA . TRP A 1 103 ? 37.680 40.037 -15.760 1.00 31.18 160 TRP A CA 1
ATOM 766 C C . TRP A 1 103 ? 37.776 38.527 -15.929 1.00 31.28 160 TRP A C 1
ATOM 767 O O . TRP A 1 103 ? 36.781 37.799 -15.762 1.00 27.44 160 TRP A O 1
ATOM 778 N N . ASP A 1 104 ? 38.991 38.040 -16.225 1.00 33.83 161 ASP A N 1
ATOM 779 C CA . ASP A 1 104 ? 39.234 36.606 -16.330 1.00 33.94 161 ASP A CA 1
ATOM 780 C C . ASP A 1 104 ? 38.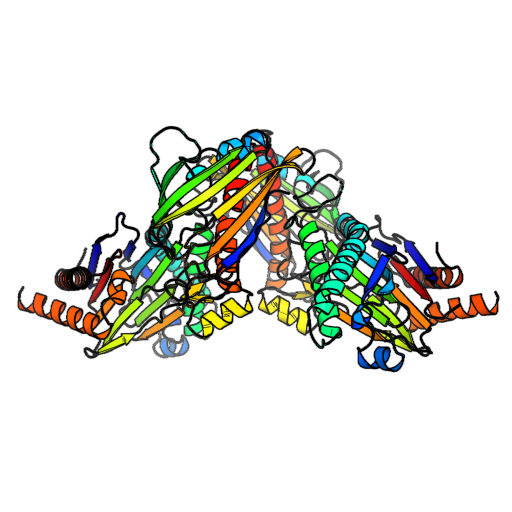824 35.891 -15.055 1.00 33.30 161 ASP A C 1
ATOM 781 O O . ASP A 1 104 ? 38.157 34.854 -15.106 1.00 31.88 161 ASP A O 1
ATOM 786 N N . ASP A 1 105 ? 39.203 36.441 -13.898 1.00 34.12 162 ASP A N 1
ATOM 787 C CA . ASP A 1 105 ? 38.956 35.749 -12.641 1.00 34.73 162 ASP A CA 1
ATOM 788 C C . ASP A 1 105 ? 37.475 35.735 -12.289 1.00 32.33 162 ASP A C 1
ATOM 789 O O . ASP A 1 105 ? 36.955 34.712 -11.838 1.00 31.35 162 ASP A O 1
ATOM 794 N N . VAL A 1 106 ? 36.776 36.854 -12.482 1.00 35.67 163 VAL A N 1
ATOM 795 C CA . VAL A 1 106 ? 35.366 36.883 -12.113 1.00 34.88 163 VAL A CA 1
ATOM 796 C C . VAL A 1 106 ? 34.560 35.957 -13.024 1.00 31.38 163 VAL A C 1
ATOM 797 O O . VAL A 1 106 ? 33.702 35.196 -12.553 1.00 30.99 163 VAL A O 1
ATOM 801 N N . PHE A 1 107 ? 34.879 35.928 -14.324 1.00 28.66 164 PHE A N 1
ATOM 802 C CA . PHE A 1 107 ? 34.140 35.019 -15.200 1.00 29.80 164 PHE A CA 1
ATOM 803 C C . PHE A 1 107 ? 34.524 33.562 -14.947 1.00 30.13 164 PHE A C 1
ATOM 804 O O . PHE A 1 107 ? 33.658 32.675 -14.962 1.00 29.69 164 PHE A O 1
ATOM 812 N N . THR A 1 108 ? 35.808 33.294 -14.692 1.00 29.47 165 THR A N 1
ATOM 813 C CA . THR A 1 108 ? 36.244 31.933 -14.397 1.00 30.43 165 THR A CA 1
ATOM 814 C C . THR A 1 108 ? 35.565 31.407 -13.141 1.00 32.35 165 THR A C 1
ATOM 815 O O . THR A 1 108 ? 35.069 30.273 -13.119 1.00 32.93 165 THR A O 1
ATOM 819 N N . LYS A 1 109 ? 35.524 32.230 -12.085 1.00 25.77 166 LYS A N 1
ATOM 820 C CA . LYS A 1 109 ? 34.896 31.821 -10.835 1.00 26.48 166 LYS A CA 1
ATOM 821 C C . LYS A 1 109 ? 33.391 31.652 -10.993 1.00 25.46 166 LYS A C 1
ATOM 822 O O . LYS A 1 109 ? 32.808 30.730 -10.416 1.00 23.88 166 LYS A O 1
ATOM 828 N N . CYS A 1 110 ? 32.740 32.523 -11.772 1.00 30.06 167 CYS A N 1
ATOM 829 C CA . CYS A 1 110 ? 31.305 32.363 -11.995 1.00 32.04 167 CYS A CA 1
ATOM 830 C C . CYS A 1 110 ? 31.003 31.056 -12.726 1.00 26.38 167 CYS A C 1
ATOM 831 O O . CYS A 1 110 ? 30.130 30.279 -12.308 1.00 27.21 167 CYS A O 1
ATOM 834 N N . PHE A 1 111 ? 31.729 30.790 -13.819 1.00 25.47 168 PHE A N 1
ATOM 835 C CA . PHE A 1 111 ? 31.500 29.560 -14.576 1.00 30.34 168 PHE A CA 1
ATOM 836 C C . PHE A 1 111 ? 31.814 28.329 -13.731 1.00 33.20 168 PHE A C 1
ATOM 837 O O . PHE A 1 111 ? 31.086 27.326 -13.779 1.00 28.29 168 PHE A O 1
ATOM 845 N N . GLN A 1 112 ? 32.893 28.392 -12.940 1.00 31.19 169 GLN A N 1
ATOM 846 C CA . GLN A 1 112 ? 33.253 27.274 -12.077 1.00 31.27 169 GLN A CA 1
ATOM 847 C C . GLN A 1 112 ? 32.202 27.047 -11.004 1.00 29.31 169 GLN A C 1
ATOM 848 O O . GLN A 1 112 ? 31.922 25.903 -10.636 1.00 29.30 169 GLN A O 1
ATOM 854 N N . ARG A 1 113 ? 31.615 28.125 -10.480 1.00 32.40 170 ARG A N 1
ATOM 855 C CA . ARG A 1 113 ? 30.588 27.986 -9.455 1.00 32.31 170 ARG A CA 1
ATOM 856 C C . ARG A 1 113 ? 29.333 27.348 -10.026 1.00 30.04 170 ARG A C 1
ATOM 857 O O . ARG A 1 113 ? 28.729 26.470 -9.396 1.00 29.42 170 ARG A O 1
ATOM 865 N N . VAL A 1 114 ? 28.926 27.769 -11.224 1.00 31.94 171 VAL A N 1
ATOM 866 C CA . VAL A 1 114 ? 27.784 27.118 -11.862 1.00 28.21 171 VAL A CA 1
ATOM 867 C C . VAL A 1 114 ? 28.092 25.646 -12.130 1.00 26.89 171 VAL A C 1
ATOM 868 O O . VAL A 1 114 ? 27.250 24.769 -11.893 1.00 26.99 171 VAL A O 1
ATOM 872 N N . ASP A 1 115 ? 29.308 25.347 -12.596 1.00 26.77 172 ASP A N 1
ATOM 873 C CA . ASP A 1 115 ? 29.691 23.953 -12.820 1.00 27.52 172 ASP A CA 1
ATOM 874 C C . ASP A 1 115 ? 29.607 23.144 -11.528 1.00 30.67 172 ASP A C 1
ATOM 875 O O . ASP A 1 115 ? 29.063 22.033 -11.510 1.00 27.06 172 ASP A O 1
ATOM 880 N N . ASP A 1 116 ? 30.126 23.703 -10.427 1.00 32.69 173 ASP A N 1
ATOM 881 C CA . ASP A 1 116 ? 30.098 23.016 -9.137 1.00 31.82 173 ASP A CA 1
ATOM 882 C C . ASP A 1 116 ? 28.670 22.804 -8.653 1.00 33.35 173 ASP A C 1
ATOM 883 O O . ASP A 1 116 ? 28.367 21.789 -8.014 1.00 32.53 173 ASP A O 1
ATOM 888 N N . GLU A 1 117 ? 27.781 23.761 -8.932 1.00 31.46 174 GLU A N 1
ATOM 889 C CA . GLU A 1 117 ? 26.378 23.574 -8.584 1.00 31.38 174 GLU A CA 1
ATOM 890 C C . GLU A 1 117 ? 25.763 22.452 -9.407 1.00 34.18 174 GLU A C 1
ATOM 891 O O . GLU A 1 117 ? 24.987 21.642 -8.884 1.00 34.35 174 GLU A O 1
ATOM 897 N N . VAL A 1 118 ? 26.100 22.389 -10.698 1.00 31.24 175 VAL A N 1
ATOM 898 C CA . VAL A 1 118 ? 25.550 21.348 -11.562 1.00 30.73 175 VAL A CA 1
ATOM 899 C C . VAL A 1 118 ? 25.996 19.975 -11.083 1.00 28.69 175 VAL A C 1
ATOM 900 O O . VAL A 1 118 ? 25.187 19.046 -10.978 1.00 31.04 175 VAL A O 1
ATOM 904 N N . SER A 1 119 ? 27.278 19.836 -10.741 1.00 32.93 176 SER A N 1
ATOM 905 C CA . SER A 1 119 ? 27.828 18.544 -10.341 1.00 36.75 176 SER A CA 1
ATOM 906 C C . SER A 1 119 ? 27.593 18.217 -8.872 1.00 36.34 176 SER A C 1
ATOM 907 O O . SER A 1 119 ? 28.036 17.157 -8.416 1.00 36.64 176 SER A O 1
ATOM 910 N N . GLY A 1 120 ? 26.920 19.089 -8.124 1.00 31.64 177 GLY A N 1
ATOM 911 C CA . GLY A 1 120 ? 26.661 18.805 -6.726 1.00 35.03 177 GLY A CA 1
ATOM 912 C C . GLY A 1 120 ? 27.853 18.944 -5.803 1.00 37.74 177 GLY A C 1
ATOM 913 O O . GLY A 1 120 ? 27.810 18.441 -4.677 1.00 37.63 177 GLY A O 1
ATOM 914 N N . ARG A 1 121 ? 28.923 19.607 -6.247 1.00 37.00 178 ARG A N 1
ATOM 915 C CA . ARG A 1 121 ? 30.080 19.827 -5.388 1.00 36.88 178 ARG A CA 1
ATOM 916 C C . ARG A 1 121 ? 29.846 20.917 -4.348 1.00 43.50 178 ARG A C 1
ATOM 917 O O . ARG A 1 121 ? 30.512 20.911 -3.308 1.00 48.33 178 ARG A O 1
ATOM 925 N N . VAL A 1 122 ? 28.934 21.855 -4.610 1.00 44.37 179 VAL A N 1
ATOM 926 C CA . VAL A 1 122 ? 28.558 22.889 -3.656 1.00 43.03 179 VAL A CA 1
ATOM 927 C C . VAL A 1 122 ? 27.039 22.933 -3.572 1.00 48.40 179 VAL A C 1
ATOM 928 O O . VAL A 1 122 ? 26.326 22.443 -4.452 1.00 50.94 179 VAL A O 1
ATOM 932 N N . THR A 1 123 ? 26.547 23.537 -2.495 1.00 50.16 180 THR A N 1
ATOM 933 C CA . THR A 1 123 ? 25.114 23.687 -2.298 1.00 49.95 180 THR A CA 1
ATOM 934 C C . THR A 1 123 ? 24.599 24.902 -3.063 1.00 48.73 180 THR A C 1
ATOM 935 O O . THR A 1 123 ? 25.313 25.890 -3.257 1.00 48.12 180 THR A O 1
ATOM 939 N N . ARG A 1 124 ? 23.347 24.817 -3.502 1.00 50.72 181 ARG A N 1
ATOM 940 C CA . ARG A 1 124 ? 22.710 25.882 -4.264 1.00 54.42 181 ARG A CA 1
ATOM 941 C C . ARG A 1 124 ? 21.384 26.247 -3.609 1.00 56.21 181 ARG A C 1
ATOM 942 O O . ARG A 1 124 ? 20.787 25.439 -2.896 1.00 55.47 181 ARG A O 1
ATOM 950 N N . VAL A 1 125 ? 20.968 27.501 -3.786 1.00 59.49 182 VAL A N 1
ATOM 951 C CA . VAL A 1 125 ? 19.731 28.021 -3.207 1.00 65.70 182 VAL A CA 1
ATOM 952 C C . VAL A 1 125 ? 18.756 28.391 -4.321 1.00 71.91 182 VAL A C 1
ATOM 953 O O . VAL A 1 125 ? 19.154 28.965 -5.341 1.00 72.75 182 VAL A O 1
ATOM 957 N N . VAL A 1 126 ? 17.481 28.045 -4.135 1.00 78.59 183 VAL A N 1
ATOM 958 C CA . VAL A 1 126 ? 16.446 28.391 -5.115 1.00 86.20 183 VAL A CA 1
ATOM 959 C C . VAL A 1 126 ? 15.629 29.589 -4.638 1.00 91.70 183 VAL A C 1
ATOM 960 O O . VAL A 1 126 ? 14.455 29.744 -4.991 1.00 93.94 183 VAL A O 1
ATOM 964 N N . GLY A 1 130 ? 14.898 30.273 -0.691 1.00 95.93 187 GLY A N 1
ATOM 965 C CA . GLY A 1 130 ? 14.085 29.775 0.404 1.00 94.79 187 GLY A CA 1
ATOM 966 C C . GLY A 1 130 ? 14.266 28.292 0.656 1.00 93.27 187 GLY A C 1
ATOM 967 O O . GLY A 1 130 ? 13.586 27.701 1.501 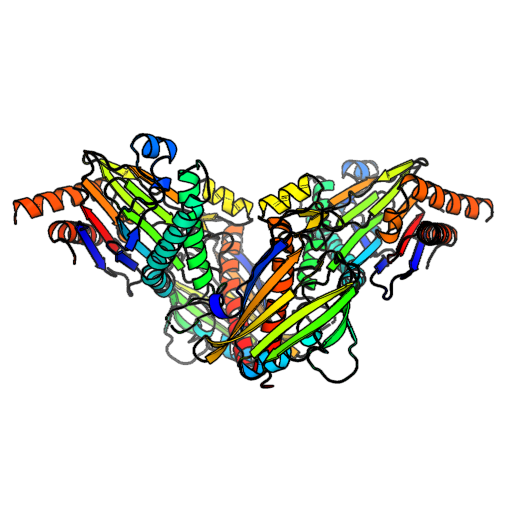1.00 96.11 187 GLY A O 1
ATOM 968 N N . GLU A 1 131 ? 15.198 27.686 -0.075 1.00 88.26 188 GLU A N 1
ATOM 969 C CA . GLU A 1 131 ? 15.481 26.266 0.088 1.00 83.97 188 GLU A CA 1
ATOM 970 C C . GLU A 1 131 ? 16.885 25.976 -0.429 1.00 76.07 188 GLU A C 1
ATOM 971 O O . GLU A 1 131 ? 17.332 26.569 -1.415 1.00 74.23 188 GLU A O 1
ATOM 977 N N . VAL A 1 132 ? 17.563 25.021 0.194 1.00 70.04 189 VAL A N 1
ATOM 978 C CA . VAL A 1 132 ? 18.898 24.643 -0.243 1.00 63.60 189 VAL A CA 1
ATOM 979 C C . VAL A 1 132 ? 18.878 23.354 -1.063 1.00 60.94 189 VAL A C 1
ATOM 980 O O . VAL A 1 132 ? 18.125 22.430 -0.769 1.00 56.51 189 VAL A O 1
ATOM 984 N N . ARG A 1 133 ? 19.710 23.303 -2.096 1.00 62.11 190 ARG A N 1
ATOM 985 C CA . ARG A 1 133 ? 19.820 22.128 -2.953 1.00 58.81 190 ARG A CA 1
ATOM 986 C C . ARG A 1 133 ? 21.268 21.665 -2.884 1.00 50.62 190 ARG A C 1
ATOM 987 O O . ARG A 1 133 ? 22.174 22.486 -2.791 1.00 48.83 190 ARG A O 1
ATOM 995 N N . SER A 1 134 ? 21.496 20.357 -2.923 1.00 48.55 191 SER A N 1
ATOM 996 C CA . SER A 1 134 ? 22.864 19.848 -2.815 1.00 50.12 191 SER A CA 1
ATOM 997 C C . SER A 1 134 ? 23.307 18.753 -3.787 1.00 48.67 191 SER A C 1
ATOM 998 O O . SER A 1 134 ? 24.460 18.734 -4.202 1.00 49.38 191 SER A O 1
ATOM 1001 N N . GLU A 1 135 ? 22.413 17.839 -4.139 1.00 49.19 192 GLU A N 1
ATOM 1002 C CA . GLU A 1 135 ? 22.773 16.751 -5.033 1.00 50.73 192 GLU A CA 1
ATOM 1003 C C . GLU A 1 135 ? 22.896 17.285 -6.459 1.00 46.87 192 GLU A C 1
ATOM 1004 O O . GLU A 1 135 ? 22.380 18.361 -6.767 1.00 45.22 192 GLU A O 1
ATOM 1010 N N . PRO A 1 136 ? 23.602 16.570 -7.342 1.00 42.02 193 PRO A N 1
ATOM 1011 C CA . PRO A 1 136 ? 23.791 17.078 -8.711 1.00 39.60 193 PRO A CA 1
ATOM 1012 C C . PRO A 1 136 ? 22.467 17.342 -9.411 1.00 41.78 193 PRO A C 1
ATOM 1013 O O . PRO A 1 136 ? 21.461 16.672 -9.160 1.00 43.37 193 PRO A O 1
ATOM 1017 N N . VAL A 1 137 ? 22.471 18.339 -10.300 1.00 42.55 194 VAL A N 1
ATOM 1018 C CA . VAL A 1 137 ? 21.227 18.701 -10.969 1.00 39.97 194 VAL A CA 1
ATOM 1019 C C . VAL A 1 137 ? 20.771 17.582 -11.896 1.00 34.72 194 VAL A C 1
ATOM 1020 O O . VAL A 1 137 ? 19.565 17.358 -12.054 1.00 33.78 194 VAL A O 1
ATOM 1024 N N . THR A 1 138 ? 21.703 16.842 -12.490 1.00 34.68 195 THR A N 1
ATOM 1025 C CA . THR A 1 138 ? 21.351 15.788 -13.436 1.00 35.16 195 THR A CA 1
ATOM 1026 C C . THR A 1 138 ? 22.528 14.821 -13.551 1.00 37.36 195 THR A C 1
ATOM 1027 O O . THR A 1 138 ? 23.481 14.881 -12.767 1.00 40.87 195 THR A O 1
ATOM 1031 N N . ALA A 1 139 ? 22.459 13.928 -14.538 1.00 40.32 196 ALA A N 1
ATOM 1032 C CA . ALA A 1 139 ? 23.441 12.865 -14.708 1.00 39.60 196 ALA A CA 1
ATOM 1033 C C . ALA A 1 139 ? 24.809 13.434 -15.089 1.00 37.27 196 ALA A C 1
ATOM 1034 O O . ALA A 1 139 ? 24.961 14.616 -15.409 1.00 33.33 196 ALA A O 1
ATOM 1036 N N . GLU A 1 140 ? 25.821 12.562 -15.041 1.00 35.84 197 GLU A N 1
ATOM 1037 C CA . GLU A 1 140 ? 27.198 13.005 -15.214 1.00 33.96 197 GLU A CA 1
ATOM 1038 C C . GLU A 1 140 ? 27.586 13.231 -16.672 1.00 33.07 197 GLU A C 1
ATOM 1039 O O . GLU A 1 140 ? 28.605 13.884 -16.929 1.00 30.73 197 GLU A O 1
ATOM 1045 N N . ASN A 1 141 ? 26.809 12.723 -17.633 1.00 31.30 198 ASN A N 1
ATOM 1046 C CA . ASN A 1 141 ? 27.100 12.926 -19.048 1.00 31.86 198 ASN A CA 1
ATOM 1047 C C . ASN A 1 141 ? 26.196 13.980 -19.680 1.00 33.12 198 ASN A C 1
ATOM 1048 O O . ASN A 1 141 ? 25.956 13.948 -20.891 1.00 34.77 198 ASN A O 1
ATOM 1053 N N . VAL A 1 142 ? 25.695 14.923 -18.886 1.00 30.83 199 VAL A N 1
ATOM 1054 C CA . VAL A 1 142 ? 24.899 16.035 -19.388 1.00 31.55 199 VAL A CA 1
ATOM 1055 C C . VAL A 1 142 ? 25.733 17.299 -19.251 1.00 29.11 199 VAL A C 1
ATOM 1056 O O . VAL A 1 142 ? 26.358 17.526 -18.208 1.00 29.21 199 VAL A O 1
ATOM 1060 N N . GLY A 1 143 ? 25.742 18.121 -20.300 1.00 27.04 200 GLY A N 1
ATOM 1061 C CA . GLY A 1 143 ? 26.551 19.321 -20.299 1.00 25.77 200 GLY A CA 1
ATOM 1062 C C . GLY A 1 143 ? 25.945 20.421 -21.143 1.00 29.90 200 GLY A C 1
ATOM 1063 O O . GLY A 1 143 ? 24.841 20.294 -21.683 1.00 27.01 200 GLY A O 1
ATOM 1064 N N . SER A 1 144 ? 26.693 21.515 -21.260 1.00 27.07 201 SER A N 1
ATOM 1065 C CA . SER A 1 144 ? 26.243 22.615 -22.094 1.00 27.38 201 SER A CA 1
ATOM 1066 C C . SER A 1 144 ? 27.421 23.518 -22.418 1.00 27.63 201 SER A C 1
ATOM 1067 O O . SER A 1 144 ? 28.376 23.618 -21.643 1.00 26.73 201 SER A O 1
ATOM 1070 N N . THR A 1 145 ? 27.356 24.147 -23.588 1.00 24.73 202 THR A N 1
ATOM 1071 C CA . THR A 1 145 ? 28.218 25.284 -23.841 1.00 21.86 202 THR A CA 1
ATOM 1072 C C . THR A 1 145 ? 27.670 26.497 -23.108 1.00 24.40 202 THR A C 1
ATOM 1073 O O . THR A 1 145 ? 26.552 26.489 -22.584 1.00 25.41 202 THR A O 1
ATOM 1077 N N . ALA A 1 146 ? 28.473 27.553 -23.077 1.00 22.72 203 ALA A N 1
ATOM 1078 C CA . ALA A 1 146 ? 28.054 28.813 -22.480 1.00 26.25 203 ALA A CA 1
ATOM 1079 C C . ALA A 1 146 ? 28.829 29.909 -23.189 1.00 26.49 203 ALA A C 1
ATOM 1080 O O . ALA A 1 146 ? 30.041 30.028 -22.997 1.00 29.32 203 ALA A O 1
ATOM 1082 N N . VAL A 1 147 ? 28.152 30.694 -24.017 1.00 25.30 204 VAL A N 1
ATOM 1083 C CA . VAL A 1 147 ? 28.754 31.888 -24.589 1.00 27.32 204 VAL A CA 1
ATOM 1084 C C . VAL A 1 147 ? 27.925 33.066 -24.101 1.00 29.23 204 VAL A C 1
ATOM 1085 O O . VAL A 1 147 ? 26.711 33.122 -24.337 1.00 32.26 204 VAL A O 1
ATOM 1089 N N . VAL A 1 148 ? 28.557 33.964 -23.349 1.00 28.70 205 VAL A N 1
ATOM 1090 C CA . VAL A 1 148 ? 27.835 35.078 -22.756 1.00 27.67 205 VAL A CA 1
ATOM 1091 C C . VAL A 1 148 ? 28.530 36.379 -23.123 1.00 27.01 205 VAL A C 1
ATOM 1092 O O . VAL A 1 148 ? 29.753 36.442 -23.287 1.00 28.19 205 VAL A O 1
ATOM 1096 N N . ALA A 1 149 ? 27.717 37.417 -23.267 1.00 26.59 206 ALA A N 1
ATOM 1097 C CA . ALA A 1 149 ? 28.163 38.762 -23.584 1.00 32.87 206 ALA A CA 1
ATOM 1098 C C . ALA A 1 149 ? 27.519 39.715 -22.591 1.00 30.79 206 ALA A C 1
ATOM 1099 O O . ALA A 1 149 ? 26.289 39.832 -22.534 1.00 31.00 206 ALA A O 1
ATOM 1101 N N . LEU A 1 150 ? 28.351 40.360 -21.789 1.00 30.13 207 LEU A N 1
ATOM 1102 C CA . LEU A 1 150 ? 27.946 41.496 -20.987 1.00 28.01 207 LEU A CA 1
ATOM 1103 C C . LEU A 1 150 ? 28.052 42.737 -21.858 1.00 27.48 207 LEU A C 1
ATOM 1104 O O . LEU A 1 150 ? 29.100 42.996 -22.456 1.00 28.39 207 LEU A O 1
ATOM 1109 N N . VAL A 1 151 ? 26.964 43.486 -21.954 1.00 27.42 208 VAL A N 1
ATOM 1110 C CA . VAL A 1 151 ? 26.896 44.672 -22.789 1.00 32.39 208 VAL A CA 1
ATOM 1111 C C . VAL A 1 151 ? 26.621 45.863 -21.885 1.00 30.93 208 VAL A C 1
ATOM 1112 O O . VAL A 1 151 ? 25.684 45.836 -21.080 1.00 29.24 208 VAL A O 1
ATOM 1116 N N . CYS A 1 152 ? 27.446 46.892 -22.004 1.00 30.39 209 CYS A N 1
ATOM 1117 C CA . CYS A 1 152 ? 27.175 48.186 -21.397 1.00 34.46 209 CYS A CA 1
ATOM 1118 C C . CYS A 1 152 ? 27.417 49.249 -22.456 1.00 35.06 209 CYS A C 1
ATOM 1119 O O . CYS A 1 152 ? 27.707 48.938 -23.616 1.00 37.13 209 CYS A O 1
ATOM 1122 N N . SER A 1 153 ? 27.283 50.515 -22.063 1.00 34.59 210 SER A N 1
ATOM 1123 C CA . SER A 1 153 ? 27.340 51.589 -23.049 1.00 39.25 210 SER A CA 1
ATOM 1124 C C . SER A 1 153 ? 28.700 51.655 -23.730 1.00 35.25 210 SER A C 1
ATOM 1125 O O . SER A 1 153 ? 28.790 51.959 -24.924 1.00 36.36 210 SER A O 1
ATOM 1128 N N . SER A 1 154 ? 29.771 51.369 -22.989 1.00 33.92 211 SER A N 1
ATOM 1129 C CA . SER A 1 154 ? 31.124 51.581 -23.482 1.00 34.19 211 SER A CA 1
ATOM 1130 C C . SER A 1 154 ? 31.859 50.308 -23.877 1.00 31.93 211 SER A C 1
ATOM 1131 O O . SER A 1 154 ? 32.831 50.397 -24.632 1.00 34.48 211 SER A O 1
ATOM 1134 N N . HIS A 1 155 ? 31.446 49.141 -23.382 1.00 30.06 212 HIS A N 1
ATOM 1135 C CA . HIS A 1 155 ? 32.216 47.919 -23.580 1.00 33.4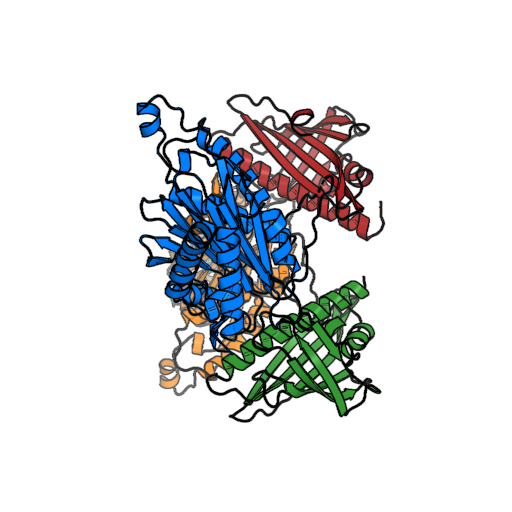1 212 HIS A CA 1
ATOM 1136 C C . HIS A 1 155 ? 31.295 46.723 -23.774 1.00 34.59 212 HIS A C 1
ATOM 1137 O O . HIS A 1 155 ? 30.158 46.704 -23.296 1.00 33.69 212 HIS A O 1
ATOM 1144 N N . VAL A 1 156 ? 31.808 45.725 -24.488 1.00 33.14 213 VAL A N 1
ATOM 1145 C CA . VAL A 1 156 ? 31.249 44.380 -24.517 1.00 30.70 213 VAL A CA 1
ATOM 1146 C C . VAL A 1 156 ? 32.291 43.429 -23.940 1.00 29.01 213 VAL A C 1
ATOM 1147 O O . VAL A 1 156 ? 33.455 43.455 -24.354 1.00 30.48 213 VAL A O 1
ATOM 1151 N N . VAL A 1 157 ? 31.886 42.599 -22.982 1.00 27.41 214 VAL A N 1
ATOM 1152 C CA . VAL A 1 157 ? 32.770 41.599 -22.387 1.00 29.35 214 VAL A CA 1
ATOM 1153 C C . VAL A 1 157 ? 32.208 40.215 -22.678 1.00 30.24 214 VAL A C 1
ATOM 1154 O O . VAL A 1 157 ? 31.071 39.905 -22.309 1.00 33.60 214 VAL A O 1
ATOM 1158 N N . VAL A 1 158 ? 33.008 39.374 -23.316 1.00 27.30 215 VAL A N 1
ATOM 1159 C CA . VAL A 1 158 ? 32.561 38.068 -23.772 1.00 27.55 215 VAL A CA 1
ATOM 1160 C C . VAL A 1 158 ? 33.298 36.998 -22.987 1.00 28.14 215 VAL A C 1
ATOM 1161 O O . VAL A 1 158 ? 34.524 37.058 -22.842 1.00 33.61 215 VAL A O 1
ATOM 1165 N N . ALA A 1 159 ? 32.550 36.024 -22.479 1.00 24.78 216 ALA A N 1
ATOM 1166 C CA . ALA A 1 159 ? 33.124 34.824 -21.886 1.00 27.68 216 ALA A CA 1
ATOM 1167 C C . ALA A 1 159 ? 32.577 33.619 -22.634 1.00 29.23 216 ALA A C 1
ATOM 1168 O O . ALA A 1 159 ? 31.357 33.436 -22.717 1.00 27.64 216 ALA A O 1
ATOM 1170 N N . ASN A 1 160 ? 33.473 32.798 -23.172 1.00 30.12 217 ASN A N 1
ATOM 1171 C CA . ASN A 1 160 ? 33.074 31.648 -23.970 1.00 30.46 217 ASN A CA 1
ATOM 1172 C C . ASN A 1 160 ? 33.645 30.367 -23.386 1.00 31.80 217 ASN A C 1
ATOM 1173 O O . ASN A 1 160 ? 34.831 30.303 -23.048 1.00 32.34 217 ASN A O 1
ATOM 1178 N N . CYS A 1 161 ? 32.800 29.345 -23.297 1.00 31.21 218 CYS A N 1
ATOM 1179 C CA . CYS A 1 161 ? 33.197 28.013 -22.855 1.00 33.57 218 CYS A CA 1
ATOM 1180 C C . CYS A 1 161 ? 32.443 27.022 -23.740 1.00 29.54 218 CYS A C 1
ATOM 1181 O O . CYS A 1 161 ? 31.239 26.812 -23.557 1.00 30.19 218 CYS A O 1
ATOM 1184 N N . GLY A 1 162 ? 33.145 26.431 -24.705 1.00 31.13 219 GLY A N 1
ATOM 1185 C CA . GLY A 1 162 ? 32.541 25.459 -25.602 1.00 30.18 219 GLY A CA 1
ATOM 1186 C C . GLY A 1 162 ? 32.647 25.839 -27.066 1.00 32.83 219 GLY A C 1
ATOM 1187 O O . GLY A 1 162 ? 33.505 26.647 -27.437 1.00 32.58 219 GLY A O 1
ATOM 1188 N N . ASP A 1 163 ? 31.790 25.270 -27.917 1.00 31.54 220 ASP A N 1
ATOM 1189 C CA . ASP A 1 163 ? 31.852 25.536 -29.350 1.00 32.01 220 ASP A CA 1
ATOM 1190 C C . ASP A 1 163 ? 30.682 26.370 -29.857 1.00 32.77 220 ASP A C 1
ATOM 1191 O O . ASP A 1 163 ? 30.456 26.431 -31.070 1.00 34.89 220 ASP A O 1
ATOM 1196 N N . SER A 1 164 ? 29.918 26.995 -28.968 1.00 29.52 221 SER A N 1
ATOM 1197 C CA . SER A 1 164 ? 29.100 28.103 -29.415 1.00 28.32 221 SER A CA 1
ATOM 1198 C C . SER A 1 164 ? 30.012 29.303 -29.674 1.00 34.35 221 SER A C 1
ATOM 1199 O O . SER A 1 164 ? 31.194 29.312 -29.302 1.00 32.74 221 SER A O 1
ATOM 1202 N N . ARG A 1 165 ? 29.470 30.322 -30.333 1.00 31.55 222 ARG A N 1
ATOM 1203 C CA . ARG A 1 165 ? 30.318 31.415 -30.782 1.00 31.82 222 ARG A CA 1
ATOM 1204 C C . ARG A 1 165 ? 29.553 32.731 -30.764 1.00 35.39 222 ARG A C 1
ATOM 1205 O O . ARG A 1 165 ? 28.338 32.772 -30.982 1.00 34.73 222 ARG A O 1
ATOM 1213 N N . ILE A 1 166 ? 30.280 33.810 -30.482 1.00 35.61 223 ILE A N 1
ATOM 1214 C CA . ILE A 1 166 ? 29.764 35.165 -30.612 1.00 33.34 223 ILE A CA 1
ATOM 1215 C C . ILE A 1 166 ? 30.646 35.921 -31.595 1.00 32.42 223 ILE A C 1
ATOM 1216 O O . ILE A 1 166 ? 31.876 35.812 -31.559 1.00 34.37 223 ILE A O 1
ATOM 1221 N N . VAL A 1 167 ? 30.011 36.663 -32.494 1.00 29.87 224 VAL A N 1
ATOM 1222 C CA . VAL A 1 167 ? 30.706 37.437 -33.511 1.00 34.76 224 VAL A CA 1
ATOM 1223 C C . VAL A 1 167 ? 30.209 38.873 -33.435 1.00 38.58 224 VAL A C 1
ATOM 1224 O O . VAL A 1 167 ? 29.021 39.120 -33.197 1.00 39.38 224 VAL A O 1
ATOM 1228 N N . LEU A 1 168 ? 31.126 39.818 -33.593 1.00 36.91 225 LEU A N 1
ATOM 1229 C CA . LEU A 1 168 ? 30.790 41.228 -33.670 1.00 38.03 225 LEU A CA 1
ATOM 1230 C C . LEU A 1 168 ? 30.855 41.671 -35.124 1.00 38.85 225 LEU A C 1
ATOM 1231 O O . LEU A 1 168 ? 31.762 41.283 -35.863 1.00 39.73 225 LEU A O 1
ATOM 1236 N N . CYS A 1 169 ? 29.871 42.449 -35.546 1.00 38.54 226 CYS A N 1
ATOM 1237 C CA . CYS A 1 169 ? 29.895 43.066 -36.864 1.00 37.68 226 CYS A CA 1
ATOM 1238 C C . CYS A 1 169 ? 30.389 44.491 -36.669 1.00 38.38 226 CYS A C 1
ATOM 1239 O O . CYS A 1 169 ? 29.704 45.309 -36.051 1.00 42.47 226 CYS A O 1
ATOM 1242 N N . ARG A 1 170 ? 31.597 44.776 -37.148 1.00 38.55 227 ARG A N 1
ATOM 1243 C CA . ARG A 1 170 ? 32.208 46.091 -37.001 1.00 43.50 227 ARG A CA 1
ATOM 1244 C C . ARG A 1 170 ? 32.638 46.566 -38.376 1.00 43.09 227 ARG A C 1
ATOM 1245 O O . ARG A 1 170 ? 33.396 45.872 -39.059 1.00 45.03 227 ARG A O 1
ATOM 1253 N N . GLY A 1 171 ? 32.174 47.749 -38.765 1.00 46.75 228 GLY A N 1
ATOM 1254 C CA . GLY A 1 171 ? 32.434 48.234 -40.108 1.00 54.75 228 GLY A CA 1
ATOM 1255 C C . GLY A 1 171 ? 31.953 47.250 -41.151 1.00 57.22 228 GLY A C 1
ATOM 1256 O O . GLY A 1 171 ? 32.655 46.998 -42.137 1.00 59.09 228 GLY A O 1
ATOM 1257 N N . LYS A 1 172 ? 30.781 46.650 -40.916 1.00 58.29 229 LYS A N 1
ATOM 1258 C CA . LYS A 1 172 ? 30.184 45.611 -41.762 1.00 60.97 229 LYS A CA 1
ATOM 1259 C C . LYS A 1 172 ? 31.165 44.473 -42.048 1.00 61.76 229 LYS A C 1
ATOM 1260 O O . LYS A 1 172 ? 31.077 43.799 -43.078 1.00 64.68 229 LYS A O 1
ATOM 1266 N N . GLU A 1 173 ? 32.088 44.223 -41.119 1.00 57.67 230 GLU A N 1
ATOM 1267 C CA . GLU A 1 173 ? 33.024 43.117 -41.249 1.00 59.15 230 GLU A CA 1
ATOM 1268 C C . GLU A 1 173 ? 33.030 42.281 -39.975 1.00 56.96 230 GLU A C 1
ATOM 1269 O O . GLU A 1 173 ? 32.803 42.806 -38.881 1.00 56.08 230 GLU A O 1
ATOM 1275 N N . PRO A 1 174 ? 33.281 40.977 -40.089 1.00 53.68 231 PRO A N 1
ATOM 1276 C CA . PRO A 1 174 ? 33.223 40.110 -38.903 1.00 50.42 231 PRO A CA 1
ATOM 1277 C C . PRO A 1 174 ? 34.481 40.166 -38.048 1.00 49.62 231 PRO A C 1
ATOM 1278 O O . PRO A 1 174 ? 35.608 40.171 -38.551 1.00 52.65 231 PRO A O 1
ATOM 1282 N N . VAL A 1 175 ? 34.265 40.203 -36.733 1.00 44.60 232 VAL A N 1
ATOM 1283 C CA . VAL A 1 175 ? 35.318 40.128 -35.728 1.00 42.30 232 VAL A CA 1
ATOM 1284 C C . VAL A 1 175 ? 34.941 39.019 -34.754 1.00 38.08 232 VAL A C 1
ATOM 1285 O O . VAL A 1 175 ? 33.910 39.108 -34.078 1.00 37.75 232 VAL A O 1
ATOM 1289 N N . ALA A 1 176 ? 35.754 37.971 -34.697 1.00 38.92 233 ALA A N 1
ATOM 1290 C CA . ALA A 1 176 ? 35.485 36.862 -33.791 1.00 39.34 233 ALA A CA 1
ATOM 1291 C C . ALA A 1 176 ? 35.813 37.277 -32.360 1.00 38.87 233 ALA A C 1
ATOM 1292 O O . ALA A 1 176 ? 36.951 37.655 -32.062 1.00 41.61 233 ALA A O 1
ATOM 1294 N N . LEU A 1 177 ? 34.817 37.210 -31.476 1.00 36.48 234 LEU A N 1
ATOM 1295 C CA . LEU A 1 177 ? 34.996 37.545 -30.070 1.00 37.58 234 LEU A CA 1
ATOM 1296 C C . LEU A 1 177 ? 35.179 36.312 -29.200 1.00 40.34 234 LEU A C 1
ATOM 1297 O O . LEU A 1 177 ? 35.285 36.435 -27.974 1.00 39.46 234 LEU A O 1
ATOM 1302 N N . SER A 1 178 ? 35.230 35.132 -29.809 1.00 35.39 235 SER A N 1
ATOM 1303 C CA . SER A 1 178 ? 35.406 33.882 -29.093 1.00 33.25 235 SER A CA 1
ATOM 1304 C C . SER A 1 178 ? 35.997 32.871 -30.062 1.00 37.20 235 SER A C 1
ATOM 1305 O O . SER A 1 178 ? 35.636 32.855 -31.244 1.00 35.52 235 SER A O 1
ATOM 1308 N N . ILE A 1 179 ? 36.904 32.039 -29.563 1.00 36.62 236 ILE A N 1
ATOM 1309 C CA . ILE A 1 179 ? 37.517 30.979 -30.352 1.00 38.50 236 ILE A CA 1
ATOM 1310 C C . ILE A 1 179 ? 36.958 29.655 -29.855 1.00 37.22 236 ILE A C 1
ATOM 1311 O O . ILE A 1 179 ? 37.059 29.339 -28.662 1.00 37.53 236 ILE A O 1
ATOM 1316 N N . ASP A 1 180 ? 36.384 28.879 -30.775 1.00 34.83 237 ASP A N 1
ATOM 1317 C CA . ASP A 1 180 ? 35.755 27.611 -30.428 1.00 34.52 237 ASP A CA 1
ATOM 1318 C C . ASP A 1 180 ? 36.727 26.709 -29.684 1.00 36.90 237 ASP A C 1
ATOM 1319 O O . ASP A 1 180 ? 37.893 26.578 -30.063 1.00 42.07 237 ASP A O 1
ATOM 1324 N N . HIS A 1 181 ? 36.238 26.086 -28.612 1.00 33.45 238 HIS A N 1
ATOM 1325 C CA . HIS A 1 181 ? 37.036 25.117 -27.866 1.00 32.94 238 HIS A CA 1
ATOM 1326 C C . HIS A 1 181 ? 36.857 23.750 -28.518 1.00 32.07 238 HIS A C 1
ATOM 1327 O O . HIS A 1 181 ? 36.076 22.903 -28.078 1.00 32.59 238 HIS A O 1
ATOM 1334 N N . LYS A 1 182 ? 37.597 23.547 -29.603 1.00 32.19 239 LYS A N 1
ATOM 1335 C CA . LYS A 1 182 ? 37.641 22.275 -30.314 1.00 37.48 239 LYS A CA 1
ATOM 1336 C C . LYS A 1 182 ? 38.819 21.443 -29.815 1.00 40.74 239 LYS A C 1
ATOM 1337 O O . LYS A 1 182 ? 39.897 21.988 -29.560 1.00 41.75 239 LYS A O 1
ATOM 1343 N N . PRO A 1 183 ? 38.635 20.130 -29.662 1.00 41.46 240 PRO A N 1
ATOM 1344 C CA . PRO A 1 183 ? 39.709 19.304 -29.084 1.00 41.19 240 PRO A CA 1
ATOM 1345 C C . PRO A 1 183 ? 40.995 19.299 -29.898 1.00 39.06 240 PRO A C 1
ATOM 1346 O O . PRO A 1 183 ? 42.074 19.098 -29.326 1.00 35.09 240 PRO A O 1
ATOM 1350 N N . ASP A 1 184 ? 40.920 19.509 -31.212 1.00 38.43 241 ASP A N 1
ATOM 1351 C CA . ASP A 1 184 ? 42.125 19.526 -32.033 1.00 43.41 241 ASP A CA 1
ATOM 1352 C C . ASP A 1 184 ? 42.827 20.880 -32.045 1.00 43.52 241 ASP A C 1
ATOM 1353 O O . ASP A 1 184 ? 43.886 20.999 -32.672 1.00 42.77 241 ASP A O 1
ATOM 1358 N N . ARG A 1 185 ? 42.268 21.899 -31.393 1.00 40.46 242 ARG A N 1
ATOM 1359 C CA . ARG A 1 185 ? 43.011 23.136 -31.191 1.00 40.65 242 ARG A CA 1
ATOM 1360 C C . ARG A 1 185 ? 44.319 22.808 -30.480 1.00 39.76 242 ARG A C 1
ATOM 1361 O O . ARG A 1 185 ? 44.334 22.026 -29.525 1.00 37.83 242 ARG A O 1
ATOM 1369 N N . LYS A 1 186 ? 45.419 23.396 -30.961 1.00 42.46 243 LYS A N 1
ATOM 1370 C CA . LYS A 1 186 ? 46.750 22.934 -30.565 1.00 46.32 243 LYS A CA 1
ATOM 1371 C C . LYS A 1 186 ? 46.950 23.022 -29.057 1.00 46.41 243 LYS A C 1
ATOM 1372 O O . LYS A 1 186 ? 47.442 22.077 -28.427 1.00 47.25 243 LYS A O 1
ATOM 1378 N N . ASP A 1 187 ? 46.543 24.140 -28.454 1.00 43.91 244 ASP A N 1
ATOM 1379 C CA . ASP A 1 187 ? 46.692 24.290 -27.012 1.00 44.73 244 ASP A CA 1
ATOM 1380 C C . ASP A 1 187 ? 45.744 23.366 -26.252 1.00 44.47 244 ASP A C 1
ATOM 1381 O O . ASP A 1 187 ? 46.110 22.815 -25.206 1.00 46.19 244 ASP A O 1
ATOM 1386 N N . GLU A 1 188 ? 44.535 23.154 -26.777 1.00 40.81 245 GLU A N 1
ATOM 1387 C CA . GLU A 1 188 ? 43.585 22.279 -26.092 1.00 39.90 245 GLU A CA 1
ATOM 1388 C C . GLU A 1 188 ? 44.026 20.822 -26.169 1.00 38.91 245 GLU A C 1
ATOM 1389 O O . GLU A 1 188 ? 43.942 20.085 -25.177 1.00 38.68 245 GLU A O 1
ATOM 1395 N N . ARG A 1 189 ? 44.518 20.394 -27.333 1.00 41.65 246 ARG A N 1
ATOM 1396 C CA . ARG A 1 189 ? 45.063 19.046 -27.437 1.00 43.44 246 ARG A CA 1
ATOM 1397 C C . ARG A 1 189 ? 46.280 18.885 -26.538 1.00 42.61 246 ARG A C 1
ATOM 1398 O O . ARG A 1 189 ? 46.442 17.850 -25.884 1.00 41.56 246 ARG A O 1
ATOM 1406 N N . ALA A 1 190 ? 47.159 19.892 -26.506 1.00 42.47 247 ALA A N 1
ATOM 1407 C CA . ALA A 1 190 ? 48.331 19.813 -25.640 1.00 42.94 247 ALA A CA 1
ATOM 1408 C C . ALA A 1 190 ? 47.926 19.670 -24.179 1.00 45.38 247 ALA A C 1
ATOM 1409 O O . ALA A 1 190 ? 48.496 18.851 -23.451 1.00 49.72 247 ALA A O 1
ATOM 1411 N N . ARG A 1 191 ? 46.922 20.433 -23.739 1.00 43.08 248 ARG A N 1
ATOM 1412 C CA . ARG A 1 191 ? 46.463 20.341 -22.354 1.00 42.17 248 ARG A CA 1
ATOM 1413 C C . ARG A 1 191 ? 45.870 18.967 -22.053 1.00 43.24 248 ARG A C 1
ATOM 1414 O O . ARG A 1 191 ? 46.208 18.334 -21.038 1.00 44.44 248 ARG A O 1
ATOM 1422 N N . ILE A 1 192 ? 44.990 18.482 -22.937 1.00 41.14 249 ILE A N 1
ATOM 1423 C CA . ILE A 1 192 ? 44.352 17.183 -22.723 1.00 40.82 249 ILE A CA 1
ATOM 1424 C C . ILE A 1 192 ? 45.401 16.075 -22.689 1.00 41.57 249 ILE A C 1
ATOM 1425 O O . ILE A 1 192 ? 45.387 15.207 -21.808 1.00 39.53 249 ILE A O 1
ATOM 1430 N N . GLU A 1 193 ? 46.327 16.089 -23.651 1.00 43.31 250 GLU A N 1
ATOM 1431 C CA . GLU A 1 193 ? 47.360 15.061 -23.716 1.00 46.19 250 GLU A CA 1
ATOM 1432 C C . GLU A 1 193 ? 48.325 15.157 -22.543 1.00 50.09 250 GLU A C 1
ATOM 1433 O O . GLU A 1 193 ? 48.848 14.132 -22.090 1.00 51.13 250 GLU A O 1
ATOM 1439 N N . ALA A 1 194 ? 48.575 16.368 -22.034 1.00 50.17 251 ALA A N 1
ATOM 1440 C CA . ALA A 1 194 ? 49.404 16.501 -20.845 1.00 48.61 251 ALA A CA 1
ATOM 1441 C C . ALA A 1 194 ? 48.712 15.909 -19.632 1.00 52.38 251 ALA A C 1
ATOM 1442 O O . ALA A 1 194 ? 49.382 15.403 -18.724 1.00 55.29 251 ALA A O 1
ATOM 1444 N N . GLN A 1 195 ? 47.381 15.947 -19.599 1.00 52.17 252 GLN A N 1
ATOM 1445 C CA . GLN A 1 195 ? 46.675 15.291 -18.506 1.00 51.28 252 GLN A CA 1
ATOM 1446 C C . GLN A 1 195 ? 46.512 13.787 -18.717 1.00 49.08 252 GLN A C 1
ATOM 1447 O O . GLN A 1 195 ? 45.820 13.134 -17.929 1.00 50.56 252 GLN A O 1
ATOM 1453 N N . GLY A 1 196 ? 47.137 13.217 -19.743 1.00 48.54 253 GLY A N 1
ATOM 1454 C CA . GLY A 1 196 ? 47.007 11.800 -20.008 1.00 51.35 253 GLY A CA 1
ATOM 1455 C C . GLY A 1 196 ? 45.806 11.415 -20.838 1.00 53.05 253 GLY A C 1
ATOM 1456 O O . GLY A 1 196 ? 45.512 10.220 -20.956 1.00 55.87 253 GLY A O 1
ATOM 1457 N N . GLY A 1 197 ? 45.103 12.386 -21.422 1.00 51.06 254 GLY A N 1
ATOM 1458 C CA . GLY A 1 197 ? 43.923 12.096 -22.204 1.00 48.44 254 GLY A CA 1
ATOM 1459 C C . GLY A 1 197 ? 44.235 11.952 -23.676 1.00 46.25 254 GLY A C 1
ATOM 1460 O O . GLY A 1 197 ? 45.342 12.218 -24.140 1.00 46.36 254 GLY A O 1
ATOM 1461 N N . LYS A 1 198 ? 43.229 11.526 -24.426 1.00 44.52 255 LYS A N 1
ATOM 1462 C CA . LYS A 1 198 ? 43.379 11.312 -25.854 1.00 44.65 255 LYS A CA 1
ATOM 1463 C C . LYS A 1 198 ? 42.411 12.196 -26.622 1.00 41.51 255 LYS A C 1
ATOM 1464 O O . LYS A 1 198 ? 41.265 12.391 -26.207 1.00 40.52 255 LYS A O 1
ATOM 1470 N N . VAL A 1 199 ? 42.898 12.750 -27.726 1.00 39.67 256 VAL A N 1
ATOM 1471 C CA . VAL A 1 199 ? 42.071 13.417 -28.719 1.00 39.02 256 VAL A CA 1
ATOM 1472 C C . VAL A 1 199 ? 42.054 12.500 -29.929 1.00 42.87 256 VAL A C 1
ATOM 1473 O O . VAL A 1 199 ? 43.107 12.225 -30.519 1.00 43.57 256 VAL A O 1
ATOM 1477 N N . ILE A 1 200 ? 40.869 12.012 -30.288 1.00 43.41 257 ILE A N 1
ATOM 1478 C CA . ILE A 1 200 ? 40.727 11.000 -31.327 1.00 41.50 257 ILE A CA 1
ATOM 1479 C C . ILE A 1 200 ? 39.757 11.514 -32.380 1.00 39.52 257 ILE A C 1
ATOM 1480 O O . ILE A 1 200 ? 38.673 11.999 -32.045 1.00 34.94 257 ILE A O 1
ATOM 1485 N N . GLN A 1 201 ? 40.155 11.431 -33.647 1.00 36.96 258 GLN A N 1
ATOM 1486 C CA . GLN A 1 201 ? 39.262 11.791 -34.742 1.00 41.96 258 GLN A CA 1
ATOM 1487 C C . GLN A 1 201 ? 38.265 10.654 -34.926 1.00 43.41 258 GLN A C 1
ATOM 1488 O O . GLN A 1 201 ? 38.589 9.606 -35.493 1.00 45.23 258 GLN A O 1
ATOM 1494 N N . TRP A 1 202 ? 37.045 10.857 -34.434 1.00 41.73 259 TRP A N 1
ATOM 1495 C CA . TRP A 1 202 ? 35.973 9.860 -34.504 1.00 39.02 259 TRP A CA 1
ATOM 1496 C C . TRP A 1 202 ? 34.691 10.629 -34.813 1.00 39.24 259 TRP A C 1
ATOM 1497 O O . TRP A 1 202 ? 33.982 11.048 -33.894 1.00 34.70 259 TRP A O 1
ATOM 1508 N N . ASN A 1 203 ? 34.394 10.789 -36.102 1.00 39.20 260 ASN A N 1
ATOM 1509 C CA . ASN A 1 203 ? 33.379 11.734 -36.573 1.00 38.60 260 ASN A CA 1
ATOM 1510 C C . ASN A 1 203 ? 33.659 13.129 -36.009 1.00 38.74 260 ASN A C 1
ATOM 1511 O O . ASN A 1 203 ? 32.880 13.700 -35.245 1.00 36.65 260 ASN A O 1
ATOM 1516 N N . GLY A 1 204 ? 34.806 13.663 -36.399 1.00 39.28 261 GLY A N 1
ATOM 1517 C CA . GLY A 1 204 ? 35.330 14.875 -35.795 1.00 38.92 261 GLY A CA 1
ATOM 1518 C C . GLY A 1 204 ? 36.275 14.566 -34.651 1.00 36.00 261 GLY A C 1
ATOM 1519 O O . GLY A 1 204 ? 36.190 13.529 -33.995 1.00 37.49 261 GLY A O 1
ATOM 1520 N N . TYR A 1 205 ? 37.210 15.485 -34.418 1.00 37.12 262 TYR A N 1
ATOM 1521 C CA . TYR A 1 205 ? 38.134 15.341 -33.299 1.00 36.83 262 TYR A CA 1
ATOM 1522 C C . TYR A 1 205 ? 37.376 15.466 -31.987 1.00 33.34 262 TYR A C 1
ATOM 1523 O O . TYR A 1 205 ? 36.678 16.458 -31.758 1.00 36.52 262 TYR A O 1
ATOM 1532 N N . ARG A 1 206 ? 37.508 14.458 -31.125 1.00 30.44 263 ARG A N 1
ATOM 1533 C CA . ARG A 1 206 ? 36.749 14.395 -29.888 1.00 28.29 263 ARG A CA 1
ATOM 1534 C C . ARG A 1 206 ? 37.649 14.015 -28.719 1.00 32.05 263 ARG A C 1
ATOM 1535 O O . ARG A 1 206 ? 38.622 13.264 -28.876 1.00 32.61 263 ARG A O 1
ATOM 1543 N N . VAL A 1 207 ? 37.302 14.547 -27.543 1.00 29.46 264 VAL A N 1
ATOM 1544 C CA . VAL A 1 207 ? 37.976 14.212 -26.291 1.00 30.34 264 VAL A CA 1
ATOM 1545 C C . VAL A 1 207 ? 37.659 12.768 -25.932 1.00 33.65 264 VAL A C 1
ATOM 1546 O O . VAL A 1 207 ? 36.495 12.415 -25.706 1.00 35.12 264 VAL A O 1
ATOM 1550 N N . LEU A 1 208 ? 38.698 11.936 -25.849 1.00 36.02 265 LEU A N 1
ATOM 1551 C CA . LEU A 1 208 ? 38.589 10.487 -25.699 1.00 34.66 265 LEU A CA 1
ATOM 1552 C C . LEU A 1 208 ? 37.800 9.847 -26.837 1.00 35.44 265 LEU A C 1
ATOM 1553 O O . LEU A 1 208 ? 37.394 8.684 -26.731 1.00 35.85 265 LEU A O 1
ATOM 1558 N N . GLY A 1 209 ? 37.581 10.575 -27.930 1.00 35.48 266 GLY A N 1
ATOM 1559 C CA . GLY A 1 209 ? 36.749 10.098 -29.015 1.00 37.91 266 GLY A CA 1
ATOM 1560 C C . GLY A 1 209 ? 35.265 10.291 -28.804 1.00 32.87 266 GLY A C 1
ATOM 1561 O O . GLY A 1 209 ? 34.481 9.852 -29.649 1.00 30.68 266 GLY A O 1
ATOM 1562 N N . VAL A 1 210 ? 34.853 10.933 -27.709 1.00 33.45 267 VAL A N 1
ATOM 1563 C CA . VAL A 1 210 ? 33.447 11.005 -27.313 1.00 36.03 267 VAL A CA 1
ATOM 1564 C C . VAL A 1 210 ? 32.846 12.387 -27.588 1.00 34.08 267 VAL A C 1
ATOM 1565 O O . VAL A 1 210 ? 31.856 12.508 -28.313 1.00 31.41 267 VAL A O 1
ATOM 1569 N N . LEU A 1 211 ? 33.452 13.441 -27.049 1.00 34.39 268 LEU A N 1
ATOM 1570 C CA . LEU A 1 211 ? 32.850 14.767 -27.014 1.00 31.30 268 LEU A CA 1
ATOM 1571 C C . LEU A 1 211 ? 33.617 15.702 -27.934 1.00 27.61 268 LEU A C 1
ATOM 1572 O O . LEU A 1 211 ? 34.844 15.804 -27.842 1.00 29.69 268 LEU A O 1
ATOM 1577 N N . ALA A 1 212 ? 32.888 16.388 -28.814 1.00 30.21 269 ALA A N 1
ATOM 1578 C CA . ALA A 1 212 ? 33.484 17.223 -29.848 1.00 32.94 269 ALA A CA 1
ATOM 1579 C C . ALA A 1 212 ? 33.817 18.624 -29.358 1.00 33.52 269 ALA A C 1
ATOM 1580 O O . ALA A 1 212 ? 33.916 19.547 -30.172 1.00 33.91 269 ALA A O 1
ATOM 1582 N N . MET A 1 213 ? 33.986 18.798 -28.052 1.00 34.96 270 MET A N 1
ATOM 1583 C CA . MET A 1 213 ? 34.400 20.059 -27.466 1.00 37.58 270 MET A CA 1
ATOM 1584 C C . MET A 1 213 ? 35.318 19.774 -26.286 1.00 36.15 270 MET A C 1
ATOM 1585 O O . MET A 1 213 ? 35.171 18.762 -25.594 1.00 35.91 270 MET A O 1
ATOM 1590 N N . SER A 1 214 ? 36.283 20.666 -26.074 1.00 30.42 271 SER A N 1
ATOM 1591 C CA . SER A 1 214 ? 37.267 20.501 -25.013 1.00 33.46 271 SER A CA 1
ATOM 1592 C C . SER A 1 214 ? 36.885 21.225 -23.728 1.00 33.24 271 SER A C 1
ATOM 1593 O O . SER A 1 214 ? 37.525 21.000 -22.695 1.00 31.82 271 SER A O 1
ATOM 1596 N N . ARG A 1 215 ? 35.875 22.093 -23.767 1.00 30.27 272 ARG A N 1
ATOM 1597 C CA . ARG A 1 215 ? 35.408 22.803 -22.587 1.00 28.51 272 ARG A CA 1
ATOM 1598 C C . ARG A 1 215 ? 33.890 22.844 -22.605 1.00 28.16 272 ARG A C 1
ATOM 1599 O O . ARG A 1 215 ? 33.278 22.943 -23.674 1.00 30.14 272 ARG A O 1
ATOM 1607 N N . SER A 1 216 ? 33.295 22.768 -21.421 1.00 28.47 273 SER A N 1
ATOM 1608 C CA . SER A 1 216 ? 31.849 22.857 -21.257 1.00 33.52 273 SER A CA 1
ATOM 1609 C C . SER A 1 216 ? 31.545 23.033 -19.777 1.00 31.38 273 SER A C 1
ATOM 1610 O O . SER A 1 216 ? 32.433 22.942 -18.924 1.00 28.92 273 SER A O 1
ATOM 1613 N N . ILE A 1 217 ? 30.276 23.299 -19.487 1.00 26.72 274 ILE A N 1
ATOM 1614 C CA . ILE A 1 217 ? 29.739 23.262 -18.133 1.00 28.12 274 ILE A CA 1
ATOM 1615 C C . ILE A 1 217 ? 29.039 21.923 -17.953 1.00 25.88 274 ILE A C 1
ATOM 1616 O O . ILE A 1 217 ? 28.223 21.529 -18.792 1.00 26.58 274 ILE A O 1
ATOM 1621 N N . GLY A 1 218 ? 29.357 21.219 -16.871 1.00 24.88 275 GLY A N 1
ATOM 1622 C CA . GLY A 1 218 ? 28.804 19.894 -16.659 1.00 26.31 275 GLY A CA 1
ATOM 1623 C C . GLY A 1 218 ? 29.771 18.828 -17.132 1.00 27.95 275 GLY A C 1
ATOM 1624 O O . GLY A 1 218 ? 30.985 19.019 -17.024 1.00 27.83 275 GLY A O 1
ATOM 1625 N N . ASP A 1 219 ? 29.258 17.720 -17.671 1.00 30.30 276 ASP A N 1
ATOM 1626 C CA . ASP A 1 219 ? 30.093 16.640 -18.208 1.00 31.32 276 ASP A CA 1
ATOM 1627 C C . ASP A 1 219 ? 31.157 16.201 -17.200 1.00 32.16 276 ASP A C 1
ATOM 1628 O O . ASP A 1 219 ? 32.335 16.047 -17.534 1.00 32.39 276 ASP A O 1
ATOM 1633 N N . ARG A 1 220 ? 30.741 16.002 -15.947 1.00 30.01 277 ARG A N 1
ATOM 1634 C CA . ARG A 1 220 ? 31.720 15.639 -14.925 1.00 30.75 277 ARG A CA 1
ATOM 1635 C C . ARG A 1 220 ? 32.358 14.278 -15.176 1.00 34.55 277 ARG A C 1
ATOM 1636 O O . ARG A 1 220 ? 33.403 13.993 -14.582 1.00 37.01 277 ARG A O 1
ATOM 1644 N N . TYR A 1 221 ? 31.788 13.446 -16.058 1.00 29.56 278 TYR A N 1
ATOM 1645 C CA . TYR A 1 221 ? 32.434 12.176 -16.366 1.00 31.54 278 TYR A CA 1
ATOM 1646 C C . TYR A 1 221 ? 33.652 12.342 -17.261 1.00 33.61 278 TYR A C 1
ATOM 1647 O O . TYR A 1 221 ? 34.438 11.397 -17.382 1.00 33.94 278 TYR A O 1
ATOM 1656 N N . LEU A 1 222 ? 33.843 13.518 -17.858 1.00 29.17 279 LEU A N 1
ATOM 1657 C CA . LEU A 1 222 ? 34.981 13.777 -18.730 1.00 33.76 279 LEU A CA 1
ATOM 1658 C C . LEU A 1 222 ? 36.019 14.683 -18.083 1.00 36.81 279 LEU A C 1
ATOM 1659 O O . LEU A 1 222 ? 36.936 15.152 -18.771 1.00 39.17 279 LEU A O 1
ATOM 1664 N N . LYS A 1 223 ? 35.896 14.945 -16.786 1.00 35.95 280 LYS A N 1
ATOM 1665 C CA . LYS A 1 223 ? 36.927 15.694 -16.090 1.00 38.98 280 LYS A CA 1
ATOM 1666 C C . LYS A 1 223 ? 38.122 14.782 -15.813 1.00 39.97 280 LYS A C 1
ATOM 1667 O O . LYS A 1 223 ? 37.958 13.571 -15.645 1.00 35.86 280 LYS A O 1
ATOM 1673 N N . PRO A 1 224 ? 39.345 15.337 -15.764 1.00 41.28 281 PRO A N 1
ATOM 1674 C CA . PRO A 1 224 ? 39.672 16.760 -15.879 1.00 37.55 281 PRO A CA 1
ATOM 1675 C C . PRO A 1 224 ? 39.943 17.221 -17.307 1.00 35.74 281 PRO A C 1
ATOM 1676 O O . PRO A 1 224 ? 40.519 18.294 -17.497 1.00 38.02 281 PRO A O 1
ATOM 1680 N N . PHE A 1 225 ? 39.537 16.425 -18.298 1.00 33.79 282 PHE A N 1
ATOM 1681 C CA . PHE A 1 225 ? 39.845 16.754 -19.686 1.00 35.73 282 PHE A CA 1
ATOM 1682 C C . PHE A 1 225 ? 38.929 17.852 -20.222 1.00 35.87 282 PHE A C 1
ATOM 1683 O O . PHE A 1 225 ? 39.384 18.741 -20.950 1.00 35.01 282 PHE A O 1
ATOM 1691 N N . VAL A 1 226 ? 37.642 17.809 -19.881 1.00 33.71 283 VAL A N 1
ATOM 1692 C CA . VAL A 1 226 ? 36.693 18.855 -20.248 1.00 33.68 283 VAL A CA 1
ATOM 1693 C C . VAL A 1 226 ? 36.516 19.764 -19.036 1.00 33.92 283 VAL A C 1
ATOM 1694 O O . VAL A 1 226 ? 36.078 19.313 -17.975 1.00 40.55 283 VAL A O 1
ATOM 1698 N N . ILE A 1 227 ? 36.854 21.037 -19.182 1.00 30.94 284 ILE A N 1
ATOM 1699 C CA . ILE A 1 227 ? 36.888 21.959 -18.049 1.00 34.06 284 ILE A CA 1
ATOM 1700 C C . ILE A 1 227 ? 35.884 23.068 -18.297 1.00 33.05 284 ILE A C 1
ATOM 1701 O O . ILE A 1 227 ? 35.528 23.373 -19.454 1.00 31.10 284 ILE A O 1
ATOM 1706 N N . PRO A 1 228 ? 35.403 23.730 -17.226 1.00 32.81 285 PRO A N 1
ATOM 1707 C CA . PRO A 1 228 ? 34.435 24.818 -17.406 1.00 34.06 285 PRO A CA 1
ATOM 1708 C C . PRO A 1 228 ? 35.077 26.194 -17.421 1.00 38.48 285 PRO A C 1
ATOM 1709 O O . PRO A 1 228 ? 34.434 27.181 -17.048 1.00 41.45 285 PRO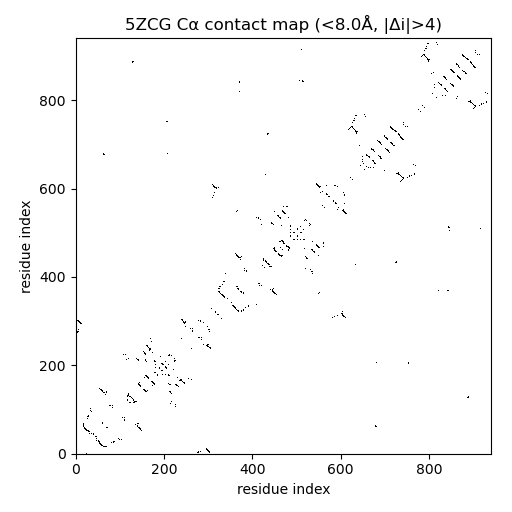 A O 1
ATOM 1713 N N . LYS A 1 229 ? 36.327 26.282 -17.866 1.00 42.32 286 LYS A N 1
ATOM 1714 C CA . LYS A 1 229 ? 37.065 27.534 -17.771 1.00 41.86 286 LYS A CA 1
ATOM 1715 C C . LYS A 1 229 ? 36.818 28.362 -19.021 1.00 37.36 286 LYS A C 1
ATOM 1716 O O . LYS A 1 229 ? 37.125 27.897 -20.127 1.00 36.70 286 LYS A O 1
ATOM 1722 N N . PRO A 1 230 ? 36.296 29.577 -18.903 1.00 35.64 287 PRO A N 1
ATOM 1723 C CA . PRO A 1 230 ? 35.990 30.372 -20.092 1.00 38.15 287 PRO A CA 1
ATOM 1724 C C . PRO A 1 230 ? 37.201 31.165 -20.565 1.00 37.21 287 PRO A C 1
ATOM 1725 O O . PRO A 1 230 ? 38.138 31.444 -19.813 1.00 33.82 287 PRO A O 1
ATOM 1729 N N . GLU A 1 231 ? 37.183 31.482 -21.855 1.00 35.93 288 GLU A N 1
ATOM 1730 C CA . GLU A 1 231 ? 38.097 32.452 -22.435 1.00 37.55 288 GLU A CA 1
ATOM 1731 C C . GLU A 1 231 ? 37.364 33.783 -22.532 1.00 36.71 288 GLU A C 1
ATOM 1732 O O . GLU A 1 231 ? 36.220 33.836 -23.005 1.00 36.86 288 GLU A O 1
ATOM 1738 N N . VAL A 1 232 ? 38.009 34.843 -22.057 1.00 29.50 289 VAL A N 1
ATOM 1739 C CA . VAL A 1 232 ? 37.378 36.144 -21.877 1.00 29.26 289 VAL A CA 1
ATOM 1740 C C . VAL A 1 232 ? 38.013 37.161 -22.817 1.00 32.44 289 VAL A C 1
ATOM 1741 O O . VAL A 1 232 ? 39.235 37.181 -23.005 1.00 32.97 289 VAL A O 1
ATOM 1745 N N . MET A 1 233 ? 37.174 38.009 -23.405 1.00 30.70 290 MET A N 1
ATOM 1746 C CA . MET A 1 233 ? 37.614 39.101 -24.260 1.00 33.72 290 MET A CA 1
ATOM 1747 C C . MET A 1 233 ? 36.899 40.377 -23.839 1.00 35.59 290 MET A C 1
ATOM 1748 O O . MET A 1 233 ? 35.681 40.370 -23.636 1.00 34.47 290 MET A O 1
ATOM 1753 N N . VAL A 1 234 ? 37.657 41.458 -23.670 1.00 37.12 291 VAL A N 1
ATOM 1754 C CA . VAL A 1 234 ? 37.115 42.776 -23.350 1.00 35.07 291 VAL A CA 1
ATOM 1755 C C . VAL A 1 234 ? 37.267 43.658 -24.582 1.00 35.61 291 VAL A C 1
ATOM 1756 O O . VAL A 1 234 ? 38.389 43.889 -25.049 1.00 37.81 291 VAL A O 1
ATOM 1760 N N . VAL A 1 235 ? 36.152 44.136 -25.127 1.00 33.36 292 VAL A N 1
ATOM 1761 C CA . VAL A 1 235 ? 36.205 44.905 -26.367 1.00 35.32 292 VAL A CA 1
ATOM 1762 C C . VAL A 1 235 ? 35.479 46.232 -26.173 1.00 37.82 292 VAL A C 1
ATOM 1763 O O . VAL A 1 235 ? 34.254 46.264 -25.974 1.00 36.83 292 VAL A O 1
ATOM 1767 N N . PRO A 1 236 ? 36.200 47.348 -26.177 1.00 39.93 293 PRO A N 1
ATOM 1768 C CA . PRO A 1 236 ? 35.527 48.648 -26.117 1.00 40.93 293 PRO A CA 1
ATOM 1769 C C . PRO A 1 236 ? 34.684 48.864 -27.364 1.00 43.35 293 PRO A C 1
ATOM 1770 O O . PRO A 1 236 ? 35.082 48.515 -28.478 1.00 42.60 293 PRO A O 1
ATOM 1774 N N . ARG A 1 237 ? 33.496 49.425 -27.166 1.00 41.66 294 ARG A N 1
ATOM 1775 C CA . ARG A 1 237 ? 32.602 49.648 -28.287 1.00 39.78 294 ARG A CA 1
ATOM 1776 C C . ARG A 1 237 ? 33.150 50.768 -29.163 1.00 44.14 294 ARG A C 1
ATOM 1777 O O . ARG A 1 237 ? 33.853 51.666 -28.694 1.00 46.49 294 ARG A O 1
ATOM 1785 N N . ALA A 1 238 ? 32.817 50.712 -30.450 1.00 43.18 295 ALA A N 1
ATOM 1786 C CA . ALA A 1 238 ? 33.425 51.575 -31.450 1.00 46.83 295 ALA A CA 1
ATOM 1787 C C . ALA A 1 238 ? 32.358 52.221 -32.319 1.00 48.15 295 ALA A C 1
ATOM 1788 O O . ALA A 1 238 ? 31.182 51.845 -32.296 1.00 47.48 295 ALA A O 1
ATOM 1790 N N . LYS A 1 239 ? 32.802 53.223 -33.082 1.00 53.00 296 LYS A N 1
ATOM 1791 C CA . LYS A 1 239 ? 31.912 53.964 -33.970 1.00 60.01 296 LYS A CA 1
ATOM 1792 C C . LYS A 1 239 ? 31.212 53.047 -34.971 1.00 56.46 296 LYS A C 1
ATOM 1793 O O . LYS A 1 239 ? 30.013 53.203 -35.232 1.00 53.07 296 LYS A O 1
ATOM 1799 N N . ASP A 1 240 ? 31.937 52.084 -35.537 1.00 59.22 297 ASP A N 1
ATOM 1800 C CA . ASP A 1 240 ? 31.434 51.264 -36.632 1.00 64.61 297 ASP A CA 1
ATOM 1801 C C . ASP A 1 240 ? 30.742 49.982 -36.174 1.00 61.98 297 ASP A C 1
ATOM 1802 O O . ASP A 1 240 ? 30.479 49.110 -37.008 1.00 63.01 297 ASP A O 1
ATOM 1807 N N . ASP A 1 241 ? 30.433 49.848 -34.887 1.00 58.57 298 ASP A N 1
ATOM 1808 C CA . ASP A 1 241 ? 29.722 48.665 -34.417 1.00 55.65 298 ASP A CA 1
ATOM 1809 C C . ASP A 1 241 ? 28.307 48.630 -34.981 1.00 54.37 298 ASP A C 1
ATOM 1810 O O . ASP A 1 241 ? 27.564 49.613 -34.891 1.00 55.98 298 ASP A O 1
ATOM 1815 N N . ASP A 1 242 ? 27.937 47.495 -35.575 1.00 49.70 299 ASP A N 1
ATOM 1816 C CA . ASP A 1 242 ? 26.586 47.260 -36.068 1.00 46.52 299 ASP A CA 1
ATOM 1817 C C . ASP A 1 242 ? 25.780 46.419 -35.082 1.00 41.80 299 ASP A C 1
ATOM 1818 O O . ASP A 1 242 ? 24.715 46.839 -34.622 1.00 43.95 299 ASP A O 1
ATOM 1823 N N . CYS A 1 243 ? 26.269 45.226 -34.755 1.00 35.83 300 CYS A N 1
ATOM 1824 C CA . CYS A 1 243 ? 25.493 44.298 -33.945 1.00 38.40 300 CYS A CA 1
ATOM 1825 C C . CYS A 1 243 ? 26.399 43.186 -33.439 1.00 38.03 300 CYS A C 1
ATOM 1826 O O . CYS A 1 243 ? 27.526 43.002 -33.910 1.00 39.04 300 CYS A O 1
ATOM 1829 N N . LEU A 1 244 ? 25.868 42.433 -32.480 1.00 35.44 301 LEU A N 1
ATOM 1830 C CA . LEU A 1 244 ? 26.477 41.227 -31.941 1.00 35.89 301 LEU A CA 1
ATOM 1831 C C . LEU A 1 244 ? 25.620 40.033 -32.328 1.00 35.97 301 LEU A C 1
ATOM 1832 O O . LEU A 1 244 ? 24.388 40.118 -32.305 1.00 39.22 301 LEU A O 1
ATOM 1837 N N . ILE A 1 245 ? 26.269 38.919 -32.657 1.00 36.37 302 ILE A N 1
ATOM 1838 C CA . ILE A 1 245 ? 25.583 37.676 -32.996 1.00 36.57 302 ILE A CA 1
ATOM 1839 C C . ILE A 1 245 ? 26.091 36.591 -32.056 1.00 35.84 302 ILE A C 1
ATOM 1840 O O . ILE A 1 245 ? 27.254 36.178 -32.145 1.00 36.36 302 ILE A O 1
ATOM 1845 N N . LEU A 1 246 ? 25.225 36.127 -31.160 1.00 30.36 303 LEU A N 1
ATOM 1846 C CA . LEU A 1 246 ? 25.497 34.954 -30.343 1.00 28.48 303 LEU A CA 1
ATOM 1847 C C . LEU A 1 246 ? 24.691 33.793 -30.905 1.00 30.92 303 LEU A C 1
ATOM 1848 O O . LEU A 1 246 ? 23.509 33.955 -31.213 1.00 31.88 303 LEU A O 1
ATOM 1853 N N . ALA A 1 247 ? 25.323 32.635 -31.063 1.00 27.22 304 ALA A N 1
ATOM 1854 C CA . ALA A 1 247 ? 24.574 31.516 -31.608 1.00 28.39 304 ALA A CA 1
ATOM 1855 C C . ALA A 1 247 ? 25.258 30.207 -31.261 1.00 26.35 304 ALA A C 1
ATOM 1856 O O . ALA A 1 247 ? 26.484 30.139 -31.138 1.00 23.77 304 ALA A O 1
ATOM 1858 N N . SER A 1 248 ? 24.442 29.165 -31.123 1.00 32.42 305 SER A N 1
ATOM 1859 C CA . SER A 1 248 ? 24.959 27.814 -30.992 1.00 33.67 305 SER A CA 1
ATOM 1860 C C . SER A 1 248 ? 25.502 27.340 -32.335 1.00 34.26 305 SER A C 1
ATOM 1861 O O . SER A 1 248 ? 25.294 27.967 -33.376 1.00 31.69 305 SER A O 1
ATOM 1864 N N . ASP A 1 249 ? 26.206 26.206 -32.309 1.00 36.68 306 ASP A N 1
ATOM 1865 C CA . ASP A 1 249 ? 26.794 25.689 -33.539 1.00 31.40 306 ASP A CA 1
ATOM 1866 C C . ASP A 1 249 ? 25.741 25.308 -34.574 1.00 33.56 306 ASP A C 1
ATOM 1867 O O . ASP A 1 249 ? 26.097 25.072 -35.732 1.00 31.19 306 ASP A O 1
ATOM 1872 N N . GLY A 1 250 ? 24.463 25.243 -34.191 1.00 36.08 307 GLY A N 1
ATOM 1873 C CA . GLY A 1 250 ? 23.409 25.061 -35.177 1.00 33.59 307 GLY A CA 1
ATOM 1874 C C . GLY A 1 250 ? 23.429 26.116 -36.266 1.00 36.61 307 GLY A C 1
ATOM 1875 O O . GLY A 1 250 ? 22.989 25.863 -37.394 1.00 34.06 307 GLY A O 1
ATOM 1876 N N . LEU A 1 251 ? 23.916 27.315 -35.947 1.00 35.13 308 LEU A N 1
ATOM 1877 C CA . LEU A 1 251 ? 24.142 28.341 -36.962 1.00 38.54 308 LEU A CA 1
ATOM 1878 C C . LEU A 1 251 ? 25.524 28.197 -37.598 1.00 36.82 308 LEU A C 1
ATOM 1879 O O . LEU A 1 251 ? 25.638 28.037 -38.819 1.00 34.00 308 LEU A O 1
ATOM 1884 N N . TRP A 1 252 ? 26.575 28.208 -36.770 1.00 30.59 309 TRP A N 1
ATOM 1885 C CA . TRP A 1 252 ? 27.946 28.314 -37.261 1.00 32.91 309 TRP A CA 1
ATOM 1886 C C . TRP A 1 252 ? 28.414 27.076 -38.013 1.00 38.16 309 TRP A C 1
ATOM 1887 O O . TRP A 1 252 ? 29.397 27.160 -38.757 1.00 40.03 309 TRP A O 1
ATOM 1898 N N . ASP A 1 253 ? 27.748 25.933 -37.843 1.00 37.79 310 ASP A N 1
ATOM 1899 C CA . ASP A 1 253 ? 28.137 24.756 -38.616 1.00 39.43 310 ASP A CA 1
ATOM 1900 C C . ASP A 1 253 ? 27.895 24.961 -40.109 1.00 38.18 310 ASP A C 1
ATOM 1901 O O . ASP A 1 253 ? 28.643 24.422 -40.932 1.00 38.53 310 ASP A O 1
ATOM 1906 N N . VAL A 1 254 ? 26.884 25.745 -40.479 1.00 37.22 311 VAL A N 1
ATOM 1907 C CA . VAL A 1 254 ? 26.513 25.920 -41.880 1.00 38.87 311 VAL A CA 1
ATOM 1908 C C . VAL A 1 254 ? 26.606 27.362 -42.358 1.00 39.51 311 VAL A C 1
ATOM 1909 O O . VAL A 1 254 ? 26.465 27.601 -43.565 1.00 38.90 311 VAL A O 1
ATOM 1913 N N . VAL A 1 255 ? 26.823 28.336 -41.476 1.00 39.08 312 VAL A N 1
ATOM 1914 C CA . VAL A 1 255 ? 26.907 29.737 -41.872 1.00 35.45 312 VAL A CA 1
ATOM 1915 C C . VAL A 1 255 ? 28.217 30.310 -41.353 1.00 37.31 312 VAL A C 1
ATOM 1916 O O . VAL A 1 255 ? 28.572 30.103 -40.186 1.00 39.63 312 VAL A O 1
ATOM 1920 N N . SER A 1 256 ? 28.938 31.021 -42.215 1.00 36.94 313 SER A N 1
ATOM 1921 C CA . SER A 1 256 ? 30.197 31.625 -41.808 1.00 40.18 313 SER A CA 1
ATOM 1922 C C . SER A 1 256 ? 29.955 32.905 -41.001 1.00 37.06 313 SER A C 1
ATOM 1923 O O . SER A 1 256 ? 28.853 33.464 -40.977 1.00 36.22 313 SER A O 1
ATOM 1926 N N . ASN A 1 257 ? 31.015 33.367 -40.330 1.00 37.56 314 ASN A N 1
ATOM 1927 C CA . ASN A 1 257 ? 30.953 34.639 -39.610 1.00 38.64 314 ASN A CA 1
ATOM 1928 C C . ASN A 1 257 ? 30.579 35.785 -40.546 1.00 42.52 314 ASN A C 1
ATOM 1929 O O . ASN A 1 257 ? 29.766 36.651 -40.196 1.00 43.31 314 ASN A O 1
ATOM 1934 N N . GLU A 1 258 ? 31.154 35.787 -41.751 1.00 48.65 315 GLU A N 1
ATOM 1935 C CA . GLU A 1 258 ? 30.936 36.862 -42.713 1.00 51.69 315 GLU A CA 1
ATOM 1936 C C . GLU A 1 258 ? 29.480 36.913 -43.166 1.00 49.43 315 GLU A C 1
ATOM 1937 O O . GLU A 1 258 ? 28.856 37.984 -43.181 1.00 51.60 315 GLU A O 1
ATOM 1943 N N . GLU A 1 259 ? 28.917 35.757 -43.531 1.00 47.06 316 GLU A N 1
ATOM 1944 C CA . GLU A 1 259 ? 27.532 35.726 -43.988 1.00 48.93 316 GLU A CA 1
ATOM 1945 C C . GLU A 1 259 ? 26.578 36.100 -42.864 1.00 47.77 316 GLU A C 1
ATOM 1946 O O . GLU A 1 259 ? 25.600 36.821 -43.090 1.00 49.12 316 GLU A O 1
ATOM 1952 N N . ALA A 1 260 ? 26.848 35.617 -41.646 1.00 43.28 317 ALA A N 1
ATOM 1953 C CA . ALA A 1 260 ? 25.998 35.955 -40.510 1.00 41.21 317 ALA A CA 1
ATOM 1954 C C . ALA A 1 260 ? 26.000 37.455 -40.247 1.00 40.62 317 ALA A C 1
ATOM 1955 O O . ALA A 1 260 ? 24.939 38.056 -40.039 1.00 42.94 317 ALA A O 1
ATOM 1957 N N . CYS A 1 261 ? 27.182 38.081 -40.268 1.00 36.47 318 CYS A N 1
ATOM 1958 C CA . CYS A 1 261 ? 27.256 39.520 -40.030 1.00 36.22 318 CYS A CA 1
ATOM 1959 C C . CYS A 1 261 ? 26.518 40.300 -41.111 1.00 40.00 318 CYS A C 1
ATOM 1960 O O . CYS A 1 261 ? 25.725 41.207 -40.812 1.00 46.31 318 CYS A O 1
ATOM 1963 N N . LYS A 1 262 ? 26.771 39.965 -42.379 1.00 37.63 319 LYS A N 1
ATOM 1964 C CA . LYS A 1 262 ? 26.101 40.667 -43.472 1.00 41.20 319 LYS A CA 1
ATOM 1965 C C . LYS A 1 262 ? 24.586 40.537 -43.361 1.00 39.18 319 LYS A C 1
ATOM 1966 O O . LYS A 1 262 ? 23.858 41.539 -43.400 1.00 39.88 319 LYS A O 1
ATOM 1972 N N . VAL A 1 263 ? 24.097 39.306 -43.186 1.00 34.20 320 VAL A N 1
ATOM 1973 C CA . VAL A 1 263 ? 22.659 39.071 -43.115 1.00 35.60 320 VAL A CA 1
ATOM 1974 C C . VAL A 1 263 ? 22.049 39.835 -41.946 1.00 37.21 320 VAL A C 1
ATOM 1975 O O . VAL A 1 263 ? 21.024 40.506 -42.096 1.00 40.29 320 VAL A O 1
ATOM 1979 N N . ALA A 1 264 ? 22.679 39.769 -40.767 1.00 37.30 321 ALA A N 1
ATOM 1980 C CA . ALA A 1 264 ? 22.100 40.413 -39.590 1.00 34.86 321 ALA A CA 1
ATOM 1981 C C . ALA A 1 264 ? 22.019 41.922 -39.769 1.00 34.07 321 ALA A C 1
ATOM 1982 O O . ALA A 1 264 ? 20.965 42.535 -39.531 1.00 38.87 321 ALA A O 1
ATOM 1984 N N . ARG A 1 265 ? 23.127 42.543 -40.187 1.00 36.99 322 ARG A N 1
ATOM 1985 C CA . ARG A 1 265 ? 23.133 43.997 -40.326 1.00 41.80 322 ARG A CA 1
ATOM 1986 C C . ARG A 1 265 ? 22.151 44.467 -41.396 1.00 43.73 322 ARG A C 1
ATOM 1987 O O . ARG A 1 265 ? 21.384 45.424 -41.175 1.00 41.79 322 ARG A O 1
ATOM 1995 N N . ARG A 1 266 ? 22.103 43.767 -42.531 1.00 43.85 323 ARG A N 1
ATOM 1996 C CA . ARG A 1 266 ? 21.227 44.216 -43.600 1.00 44.14 323 ARG A CA 1
ATOM 1997 C C . ARG A 1 266 ? 19.762 43.954 -43.225 1.00 39.90 323 ARG A C 1
ATOM 1998 O O . ARG A 1 266 ? 18.873 44.733 -43.574 1.00 40.14 323 ARG A O 1
ATOM 2006 N N . GLN A 1 267 ? 19.483 42.881 -42.466 1.00 38.64 324 GLN A N 1
ATOM 2007 C CA . GLN A 1 267 ? 18.118 42.640 -42.002 1.00 39.54 324 GLN A CA 1
ATOM 2008 C C . GLN A 1 267 ? 17.657 43.740 -41.060 1.00 38.96 324 GLN A C 1
ATOM 2009 O O . GLN A 1 267 ? 16.509 44.182 -41.140 1.00 37.91 324 GLN A O 1
ATOM 2015 N N . ILE A 1 268 ? 18.526 44.190 -40.151 1.00 39.23 325 ILE A N 1
ATOM 2016 C CA . ILE A 1 268 ? 18.128 45.263 -39.238 1.00 38.02 325 ILE A CA 1
ATOM 2017 C C . ILE A 1 268 ? 17.821 46.538 -40.022 1.00 37.98 325 ILE A C 1
ATOM 2018 O O . ILE A 1 268 ? 16.759 47.168 -39.847 1.00 42.63 325 ILE A O 1
ATOM 2023 N N . LEU A 1 269 ? 18.738 46.923 -40.920 1.00 36.59 326 LEU A N 1
ATOM 2024 C CA . LEU A 1 269 ? 18.523 48.137 -41.703 1.00 46.51 326 LEU A CA 1
ATOM 2025 C C . LEU A 1 269 ? 17.271 48.026 -42.569 1.00 46.10 326 LEU A C 1
ATOM 2026 O O . LEU A 1 269 ? 16.504 48.989 -42.693 1.00 46.76 326 LEU A O 1
ATOM 2031 N N . LEU A 1 270 ? 17.038 46.851 -43.163 1.00 42.33 327 LEU A N 1
ATOM 2032 C CA . LEU A 1 270 ? 15.875 46.666 -44.022 1.00 44.34 327 LEU A CA 1
ATOM 2033 C C . LEU A 1 270 ? 14.585 46.754 -43.223 1.00 46.15 327 LEU A C 1
ATOM 2034 O O . LEU A 1 270 ? 13.594 47.313 -43.707 1.00 39.66 327 LEU A O 1
ATOM 2039 N N . TRP A 1 271 ? 14.562 46.189 -42.011 1.00 44.66 328 TRP A N 1
ATOM 2040 C CA . TRP A 1 271 ? 13.360 46.328 -41.197 1.00 46.78 328 TRP A CA 1
ATOM 2041 C C . TRP A 1 271 ? 13.069 47.793 -40.922 1.00 51.45 328 TRP A C 1
ATOM 2042 O O . TRP A 1 271 ? 11.916 48.235 -41.031 1.00 52.43 328 TRP A O 1
ATOM 2053 N N . HIS A 1 272 ? 14.101 48.571 -40.584 1.00 50.96 329 HIS A N 1
ATOM 2054 C CA . HIS A 1 272 ? 13.839 49.981 -40.301 1.00 52.36 329 HIS A CA 1
ATOM 2055 C C . HIS A 1 272 ? 13.338 50.711 -41.546 1.00 52.78 329 HIS A C 1
ATOM 2056 O O . HIS A 1 272 ? 12.414 51.531 -41.466 1.00 49.31 329 HIS A O 1
ATOM 2063 N N . LYS A 1 273 ? 13.919 50.413 -42.711 1.00 53.23 330 LYS A N 1
ATOM 2064 C CA . LYS A 1 273 ? 13.466 51.061 -43.942 1.00 55.42 330 LYS A CA 1
ATOM 2065 C C . LYS A 1 273 ? 12.031 50.679 -44.293 1.00 56.33 330 LYS A C 1
ATOM 2066 O O . LYS A 1 273 ? 11.233 51.531 -44.702 1.00 58.54 330 LYS A O 1
ATOM 2072 N N . ASN A 1 274 ? 11.679 49.407 -44.117 1.00 56.82 331 ASN A N 1
ATOM 2073 C CA . ASN A 1 274 ? 10.377 48.896 -44.529 1.00 58.21 331 ASN A CA 1
ATOM 2074 C C . ASN A 1 274 ? 9.270 49.167 -43.518 1.00 58.16 331 ASN A C 1
ATOM 2075 O O . ASN A 1 274 ? 8.094 49.174 -43.901 1.00 55.91 331 ASN A O 1
ATOM 2080 N N . ASN A 1 275 ? 9.612 49.386 -42.251 1.00 56.66 332 ASN A N 1
ATOM 2081 C CA . ASN A 1 275 ? 8.618 49.652 -41.215 1.00 56.21 332 ASN A CA 1
ATOM 2082 C C . ASN A 1 275 ? 8.925 50.957 -40.487 1.00 58.67 332 ASN A C 1
ATOM 2083 O O . ASN A 1 275 ? 8.101 51.462 -39.723 1.00 58.75 332 ASN A O 1
ATOM 2088 N N . SER A 1 288 ? 10.946 43.282 -23.590 1.00 66.85 345 SER A N 1
ATOM 2089 C CA . SER A 1 288 ? 10.571 42.485 -24.755 1.00 64.69 345 SER A CA 1
ATOM 2090 C C . SER A 1 288 ? 11.588 42.635 -25.884 1.00 57.94 345 SER A C 1
ATOM 2091 O O . SER A 1 288 ? 12.558 43.384 -25.768 1.00 55.15 345 SER A O 1
ATOM 2094 N N . THR A 1 289 ? 11.355 41.912 -26.975 1.00 54.09 346 THR A N 1
ATOM 2095 C CA . THR A 1 289 ? 12.289 41.880 -28.088 1.00 53.17 346 THR A CA 1
ATOM 2096 C C . THR A 1 289 ? 12.104 43.090 -29.000 1.00 50.86 346 THR A C 1
ATOM 2097 O O . THR A 1 289 ? 11.042 43.717 -29.043 1.00 55.75 346 THR A O 1
ATOM 2101 N N . ASP A 1 290 ? 13.161 43.406 -29.747 1.00 43.44 347 ASP A N 1
ATOM 2102 C CA . ASP A 1 290 ? 13.071 44.485 -30.727 1.00 43.43 347 ASP A CA 1
ATOM 2103 C C . ASP A 1 290 ? 12.729 43.911 -32.097 1.00 41.58 347 ASP A C 1
ATOM 2104 O O . ASP A 1 290 ? 13.369 42.948 -32.531 1.00 42.25 347 ASP A O 1
ATOM 2109 N N . PRO A 1 291 ? 11.754 44.489 -32.806 1.00 39.66 348 PRO A N 1
ATOM 2110 C CA . PRO A 1 291 ? 11.304 43.880 -34.077 1.00 40.63 348 PRO A CA 1
ATOM 2111 C C . PRO A 1 291 ? 12.387 43.745 -35.140 1.00 44.44 348 PRO A C 1
ATOM 2112 O O . PRO A 1 291 ? 12.439 42.713 -35.819 1.00 47.64 348 PRO A O 1
ATOM 2116 N N . ALA A 1 292 ? 13.237 44.758 -35.332 1.00 41.08 349 ALA A N 1
ATOM 2117 C CA . ALA A 1 292 ? 14.273 44.664 -36.362 1.00 39.48 349 ALA A CA 1
ATOM 2118 C C . ALA A 1 292 ? 15.300 43.589 -36.016 1.00 42.39 349 ALA A C 1
ATOM 2119 O O . ALA A 1 292 ? 15.654 42.749 -36.857 1.00 44.67 349 ALA A O 1
ATOM 2121 N N . ALA A 1 293 ? 15.773 43.589 -34.769 1.00 35.74 350 ALA A N 1
ATOM 2122 C CA . ALA A 1 293 ? 16.718 42.567 -34.338 1.00 40.64 350 ALA A CA 1
ATOM 2123 C C . ALA A 1 293 ? 16.066 41.192 -34.295 1.00 35.63 350 ALA A C 1
ATOM 2124 O O . ALA A 1 293 ? 16.727 40.181 -34.574 1.00 31.27 350 ALA A O 1
ATOM 2126 N N . GLN A 1 294 ? 14.779 41.133 -33.937 1.00 36.73 351 GLN A N 1
ATOM 2127 C CA . GLN A 1 294 ? 14.060 39.864 -33.969 1.00 40.12 351 GLN A CA 1
ATOM 2128 C C . GLN A 1 294 ? 13.960 39.326 -35.388 1.00 37.39 351 GLN A C 1
ATOM 2129 O O . GLN A 1 294 ? 14.104 38.121 -35.614 1.00 37.40 351 GLN A O 1
ATOM 2135 N N . ALA A 1 295 ? 13.713 40.206 -36.359 1.00 36.70 352 ALA A N 1
ATOM 2136 C CA . ALA A 1 295 ? 13.663 39.769 -37.751 1.00 42.10 352 ALA A CA 1
ATOM 2137 C C . ALA A 1 295 ? 15.031 39.295 -38.221 1.00 42.52 352 ALA A C 1
ATOM 2138 O O . ALA A 1 295 ? 15.131 38.323 -38.977 1.00 40.90 352 ALA A O 1
ATOM 2140 N N . ALA A 1 296 ? 16.098 39.963 -37.771 1.00 39.30 353 ALA A N 1
ATOM 2141 C CA . ALA A 1 296 ? 17.444 39.510 -38.116 1.00 41.75 353 ALA A CA 1
ATOM 2142 C C . ALA A 1 296 ? 17.721 38.119 -37.552 1.00 39.09 353 ALA A C 1
ATOM 2143 O O . ALA A 1 296 ? 18.249 37.242 -38.253 1.00 39.80 353 ALA A O 1
ATOM 2145 N N . ALA A 1 297 ? 17.359 37.894 -36.288 1.00 40.36 354 ALA A N 1
ATOM 2146 C CA . ALA A 1 297 ? 17.589 36.589 -35.673 1.00 40.10 354 ALA A CA 1
ATOM 2147 C C . ALA A 1 297 ? 16.737 35.508 -36.331 1.00 36.40 354 ALA A C 1
ATOM 2148 O O . ALA A 1 297 ? 17.210 34.387 -36.556 1.00 31.40 354 ALA A O 1
ATOM 2150 N N . ASP A 1 298 ? 15.482 35.831 -36.654 1.00 43.46 355 ASP A N 1
ATOM 2151 C CA . ASP A 1 298 ? 14.615 34.885 -37.351 1.00 48.51 355 ASP A CA 1
ATOM 2152 C C . ASP A 1 298 ? 15.179 34.532 -38.719 1.00 47.15 355 ASP A C 1
ATOM 2153 O O . ASP A 1 298 ? 15.143 33.367 -39.134 1.00 46.25 355 ASP A O 1
ATOM 2158 N N . TYR A 1 299 ? 15.692 35.529 -39.442 1.00 45.07 356 TYR A N 1
ATOM 2159 C CA . TYR A 1 299 ? 16.287 35.267 -40.746 1.00 41.61 356 TYR A CA 1
ATOM 2160 C C . TYR A 1 299 ? 17.512 34.369 -40.627 1.00 37.64 356 TYR A C 1
ATOM 2161 O O . TYR A 1 299 ? 17.695 33.460 -41.439 1.00 36.99 356 TYR A O 1
ATOM 2170 N N . LEU A 1 300 ? 18.367 34.606 -39.625 1.00 39.09 357 LEU A N 1
ATOM 2171 C CA . LEU A 1 300 ? 19.548 33.754 -39.461 1.00 34.58 357 LEU A CA 1
ATOM 2172 C C . LEU A 1 300 ? 19.143 32.322 -39.116 1.00 32.73 357 LEU A C 1
ATOM 2173 O O . LEU A 1 300 ? 19.702 31.359 -39.655 1.00 35.13 357 LEU A O 1
ATOM 2178 N N . MET A 1 301 ? 18.170 32.164 -38.212 1.00 33.68 358 MET A N 1
ATOM 2179 C CA . MET A 1 301 ? 17.625 30.840 -37.897 1.00 35.93 358 MET A CA 1
ATOM 2180 C C . MET A 1 301 ? 17.121 30.121 -39.139 1.00 37.64 358 MET A C 1
ATOM 2181 O O . MET A 1 301 ? 17.541 28.990 -39.434 1.00 41.61 358 MET A O 1
ATOM 2186 N N . ARG A 1 302 ? 16.233 30.775 -39.880 1.00 37.20 359 ARG A N 1
ATOM 2187 C CA . ARG A 1 302 ? 15.655 30.155 -41.062 1.00 44.70 359 ARG A CA 1
ATOM 2188 C C . ARG A 1 302 ? 16.713 29.873 -42.122 1.00 43.26 359 ARG A C 1
ATOM 2189 O O . ARG A 1 302 ? 16.633 28.855 -42.822 1.00 46.03 359 ARG A O 1
ATOM 2197 N N . LEU A 1 303 ? 17.719 30.742 -42.234 1.00 44.19 360 LEU A N 1
ATOM 2198 C CA . LEU A 1 303 ? 18.832 30.506 -43.144 1.00 43.65 360 LEU A CA 1
ATOM 2199 C C . LEU A 1 303 ? 19.567 29.226 -42.784 1.00 45.28 360 LEU A C 1
ATOM 2200 O O . LEU A 1 303 ? 19.827 28.381 -43.650 1.00 45.17 360 LEU A O 1
ATOM 2205 N N . ALA A 1 304 ? 19.908 29.067 -41.499 1.00 40.09 361 ALA A N 1
ATOM 2206 C CA . ALA A 1 304 ? 20.582 27.849 -41.066 1.00 36.93 361 ALA A CA 1
ATOM 2207 C C . ALA A 1 304 ? 19.741 26.624 -41.395 1.00 40.57 361 ALA A C 1
ATOM 2208 O O . ALA A 1 304 ? 20.268 25.603 -41.853 1.00 35.83 361 ALA A O 1
ATOM 2210 N N . LEU A 1 305 ? 18.430 26.705 -41.165 1.00 44.82 362 LEU A N 1
ATOM 2211 C CA . LEU A 1 305 ? 17.558 25.592 -41.527 1.00 45.48 362 LEU A CA 1
ATOM 2212 C C . LEU A 1 305 ? 17.634 25.298 -43.021 1.00 50.14 362 LEU A C 1
ATOM 2213 O O . LEU A 1 305 ? 17.766 24.139 -43.433 1.00 52.05 362 LEU A O 1
ATOM 2218 N N . LYS A 1 306 ? 17.576 26.346 -43.850 1.00 50.43 363 LYS A N 1
ATOM 2219 C CA . LYS A 1 306 ? 17.583 26.166 -45.300 1.00 48.86 363 LYS A CA 1
ATOM 2220 C C . LYS A 1 306 ? 18.881 25.540 -45.800 1.00 48.08 363 LYS A C 1
ATOM 2221 O O . LYS A 1 306 ? 18.870 24.813 -46.800 1.00 49.84 363 LYS A O 1
ATOM 2227 N N . LYS A 1 307 ? 20.004 25.814 -45.141 1.00 44.60 364 LYS A N 1
ATOM 2228 C CA . LYS A 1 307 ? 21.292 25.297 -45.588 1.00 44.49 364 LYS A CA 1
ATOM 2229 C C . LYS A 1 307 ? 21.613 23.926 -45.009 1.00 39.92 364 LYS A C 1
ATOM 2230 O O . LYS A 1 307 ? 22.753 23.459 -45.128 1.00 34.85 364 LYS A O 1
ATOM 2236 N N . GLY A 1 308 ? 20.631 23.262 -44.414 1.00 41.14 365 GLY A N 1
ATOM 2237 C CA . GLY A 1 308 ? 20.762 21.867 -44.059 1.00 39.43 365 GLY A CA 1
ATOM 2238 C C . GLY A 1 308 ? 21.215 21.578 -42.647 1.00 39.66 365 GLY A C 1
ATOM 2239 O O . GLY A 1 308 ? 21.597 20.436 -42.369 1.00 37.89 365 GLY A O 1
ATOM 2240 N N . SER A 1 309 ? 21.187 22.564 -41.748 1.00 38.68 366 SER A N 1
ATOM 2241 C CA . SER A 1 309 ? 21.624 22.324 -40.377 1.00 34.55 366 SER A CA 1
ATOM 2242 C C . SER A 1 309 ? 20.751 21.263 -39.721 1.00 35.00 366 SER A C 1
ATOM 2243 O O . SER A 1 309 ? 19.521 21.351 -39.749 1.00 35.26 366 SER A O 1
ATOM 2246 N N . GLU A 1 310 ? 21.402 20.258 -39.127 1.00 35.35 367 GLU A N 1
ATOM 2247 C CA . GLU A 1 310 ? 20.715 19.167 -38.445 1.00 42.23 367 GLU A CA 1
ATOM 2248 C C . GLU A 1 310 ? 20.299 19.518 -37.020 1.00 42.37 367 GLU A C 1
ATOM 2249 O O . GLU A 1 310 ? 19.393 18.878 -36.473 1.00 44.79 367 GLU A O 1
ATOM 2255 N N . ASP A 1 311 ? 20.935 20.508 -36.409 1.00 39.10 368 ASP A N 1
ATOM 2256 C CA . ASP A 1 311 ? 20.907 20.689 -34.966 1.00 34.69 368 ASP A CA 1
ATOM 2257 C C . ASP A 1 311 ? 19.832 21.678 -34.523 1.00 32.43 368 ASP A C 1
ATOM 2258 O O . ASP A 1 311 ? 19.167 22.342 -35.327 1.00 30.20 368 ASP A O 1
ATOM 2263 N N . ASN A 1 312 ? 19.670 21.770 -33.203 1.00 29.87 369 ASN A N 1
ATOM 2264 C CA . ASN A 1 312 ? 18.992 22.920 -32.631 1.00 30.31 369 ASN A CA 1
ATOM 2265 C C . ASN A 1 312 ? 19.715 24.181 -33.086 1.00 27.79 369 ASN A C 1
ATOM 2266 O O . ASN A 1 312 ? 20.936 24.191 -33.266 1.00 25.40 369 ASN A O 1
ATOM 2271 N N . ILE A 1 313 ? 18.954 25.249 -33.288 1.00 26.58 370 ILE A N 1
ATOM 2272 C CA . ILE A 1 313 ? 19.502 26.523 -33.728 1.00 29.23 370 ILE A CA 1
ATOM 2273 C C . ILE A 1 313 ? 19.006 27.599 -32.777 1.00 31.64 370 ILE A C 1
ATOM 2274 O O . ILE A 1 313 ? 17.798 27.727 -32.557 1.00 34.05 370 ILE A O 1
ATOM 2279 N N . THR A 1 314 ? 19.932 28.369 -32.215 1.00 30.36 371 THR A N 1
ATOM 2280 C CA . THR A 1 314 ? 19.581 29.485 -31.349 1.00 30.21 371 THR A CA 1
ATOM 2281 C C . THR A 1 314 ? 20.446 30.670 -31.734 1.00 31.17 371 THR A C 1
ATOM 2282 O O . THR A 1 314 ? 21.667 30.541 -31.841 1.00 30.02 371 THR A O 1
ATOM 2286 N N . VAL A 1 315 ? 19.804 31.809 -31.976 1.00 34.65 372 VAL A N 1
ATOM 2287 C CA . VAL A 1 315 ? 20.471 33.012 -32.451 1.00 34.15 372 VAL A CA 1
ATOM 2288 C C . VAL A 1 315 ? 19.949 34.195 -31.652 1.00 34.18 372 VAL A C 1
ATOM 2289 O O . VAL A 1 315 ? 18.736 34.427 -31.590 1.00 34.05 372 VAL A O 1
ATOM 2293 N N . ILE A 1 316 ? 20.861 34.948 -31.050 1.00 34.18 373 ILE A N 1
ATOM 2294 C CA . ILE A 1 316 ? 20.562 36.247 -30.468 1.00 31.31 373 ILE A CA 1
ATOM 2295 C C . ILE A 1 316 ? 21.298 37.291 -31.288 1.00 31.40 373 ILE A C 1
ATOM 2296 O O . ILE A 1 316 ? 22.506 37.162 -31.531 1.00 32.07 373 ILE A O 1
ATOM 2301 N N . VAL A 1 317 ? 20.574 38.319 -31.715 1.00 31.34 374 VAL A N 1
ATOM 2302 C CA . VAL A 1 317 ? 21.159 39.461 -32.401 1.00 32.02 374 VAL A CA 1
ATOM 2303 C C . VAL A 1 317 ? 20.936 40.680 -31.519 1.00 34.34 374 VAL A C 1
ATOM 2304 O O . VAL A 1 317 ? 19.795 40.981 -31.146 1.00 38.83 374 VAL A O 1
ATOM 2308 N N . VAL A 1 318 ? 22.019 41.370 -31.176 1.00 32.99 375 VAL A N 1
ATOM 2309 C CA . VAL A 1 318 ? 21.956 42.577 -30.356 1.00 30.69 375 VAL A CA 1
ATOM 2310 C C . VAL A 1 318 ? 22.361 43.757 -31.226 1.00 31.76 375 VAL A C 1
ATOM 2311 O O . VAL A 1 318 ? 23.509 43.840 -31.677 1.00 35.35 375 VAL A O 1
ATOM 2315 N N . ASP A 1 319 ? 21.422 44.665 -31.465 1.00 31.65 376 ASP A N 1
ATOM 2316 C CA . ASP A 1 319 ? 21.720 45.887 -32.195 1.00 37.57 376 ASP A CA 1
ATOM 2317 C C . ASP A 1 319 ? 22.530 46.815 -31.296 1.00 41.42 376 ASP A C 1
ATOM 2318 O O . ASP A 1 319 ? 22.077 47.191 -30.210 1.00 43.51 376 ASP A O 1
ATOM 2323 N N . LEU A 1 320 ? 23.733 47.174 -31.737 1.00 41.56 377 LEU A N 1
ATOM 2324 C CA . LEU A 1 320 ? 24.637 47.976 -30.929 1.00 44.68 377 LEU A CA 1
ATOM 2325 C C . LEU A 1 320 ? 24.573 49.465 -31.246 1.00 47.51 377 LEU A C 1
ATOM 2326 O O . LEU A 1 320 ? 25.332 50.237 -30.657 1.00 43.73 377 LEU A O 1
ATOM 2331 N N . LYS A 1 321 ? 23.704 49.889 -32.158 1.00 52.28 378 LYS A N 1
ATOM 2332 C CA . LYS A 1 321 ? 23.575 51.313 -32.462 1.00 57.09 378 LYS A CA 1
ATOM 2333 C C . LYS A 1 321 ? 22.321 51.926 -31.845 1.00 58.80 378 LYS A C 1
ATOM 2334 O O . LYS A 1 321 ? 21.700 51.337 -30.961 1.00 61.05 378 LYS A O 1
ATOM 2340 N N . ALA B 1 1 ? 69.740 -14.251 3.946 1.00 68.06 58 ALA B N 1
ATOM 2341 C CA . ALA B 1 1 ? 70.953 -13.591 3.465 1.00 64.91 58 ALA B CA 1
ATOM 2342 C C . ALA B 1 1 ? 71.153 -12.149 3.961 1.00 57.86 58 ALA B C 1
ATOM 2343 O O . ALA B 1 1 ? 72.257 -11.822 4.393 1.00 62.45 58 ALA B O 1
ATOM 2345 N N . PRO B 1 2 ? 70.125 -11.287 3.901 1.00 50.08 59 PRO B N 1
ATOM 2346 C CA . PRO B 1 2 ? 70.350 -9.881 4.268 1.00 45.39 59 PRO B CA 1
ATOM 2347 C C . PRO B 1 2 ? 70.757 -9.733 5.727 1.00 40.12 59 PRO B C 1
ATOM 2348 O O . PRO B 1 2 ? 70.273 -10.445 6.608 1.00 37.89 59 PRO B O 1
ATOM 2352 N N . VAL B 1 3 ? 71.645 -8.774 5.966 1.00 37.44 60 VAL B N 1
ATOM 2353 C CA . VAL B 1 3 ? 72.270 -8.537 7.260 1.00 36.23 60 VAL B CA 1
ATOM 2354 C C . VAL B 1 3 ? 71.739 -7.201 7.769 1.00 38.02 60 VAL B C 1
ATOM 2355 O O . VAL B 1 3 ? 72.177 -6.137 7.319 1.00 36.81 60 VAL B O 1
ATOM 2359 N N . TRP B 1 4 ? 70.793 -7.242 8.710 1.00 37.66 61 TRP B N 1
ATOM 2360 C CA . TRP B 1 4 ? 70.101 -6.031 9.131 1.00 38.01 61 TRP B CA 1
ATOM 2361 C C . TRP B 1 4 ? 69.722 -6.093 10.604 1.00 39.66 61 TRP B C 1
ATOM 2362 O O . TRP B 1 4 ? 69.675 -7.159 11.221 1.00 42.28 61 TRP B O 1
ATOM 2373 N N . GLY B 1 5 ? 69.461 -4.917 11.150 1.00 38.69 62 GLY B N 1
ATOM 2374 C CA . GLY B 1 5 ? 68.918 -4.790 12.488 1.00 39.25 62 GLY B CA 1
ATOM 2375 C C . GLY B 1 5 ? 67.854 -3.715 12.492 1.00 40.40 62 GLY B C 1
ATOM 2376 O O . GLY B 1 5 ? 67.875 -2.788 11.677 1.00 39.89 62 GLY B O 1
ATOM 2377 N N . CYS B 1 6 ? 66.897 -3.862 13.407 1.00 40.75 63 CYS B N 1
ATOM 2378 C CA . CYS B 1 6 ? 65.769 -2.941 13.493 1.00 41.29 63 CYS B CA 1
ATOM 2379 C C . CYS B 1 6 ? 65.457 -2.676 14.957 1.00 43.28 63 CYS B C 1
ATOM 2380 O O . CYS B 1 6 ? 65.138 -3.608 15.701 1.00 44.95 63 CYS B O 1
ATOM 2383 N N . ALA B 1 7 ? 65.530 -1.410 15.358 1.00 41.20 64 ALA B N 1
ATOM 2384 C CA . ALA B 1 7 ? 65.182 -0.983 16.705 1.00 42.51 64 ALA B CA 1
ATOM 2385 C C . ALA B 1 7 ? 64.101 0.081 16.612 1.00 41.60 64 ALA B C 1
ATOM 2386 O O . ALA B 1 7 ? 64.248 1.057 15.871 1.00 40.21 64 ALA B O 1
ATOM 2388 N N . SER B 1 8 ? 63.021 -0.104 17.363 1.00 41.01 65 SER B N 1
ATOM 2389 C CA . SER B 1 8 ? 61.915 0.838 17.342 1.00 39.68 65 SER B CA 1
ATOM 2390 C C . SER B 1 8 ? 61.324 0.965 18.736 1.00 41.63 65 SER B C 1
ATOM 2391 O O . SER B 1 8 ? 61.227 -0.021 19.472 1.00 42.23 65 SER B O 1
ATOM 2394 N N . THR B 1 9 ? 60.933 2.187 19.088 1.00 39.18 66 THR B N 1
ATOM 2395 C CA . THR B 1 9 ? 60.259 2.446 20.349 1.00 38.47 66 THR B CA 1
ATOM 2396 C C . THR B 1 9 ? 59.323 3.634 20.187 1.00 34.34 66 THR B C 1
ATOM 2397 O O . THR B 1 9 ? 59.607 4.580 19.444 1.00 28.69 66 THR B O 1
ATOM 2401 N N . ARG B 1 10 ? 58.200 3.573 20.900 1.00 39.06 67 ARG B N 1
ATOM 2402 C CA . ARG B 1 10 ? 57.327 4.733 20.990 1.00 44.17 67 ARG B CA 1
ATOM 2403 C C . ARG B 1 10 ? 58.026 5.904 21.663 1.00 36.60 67 ARG B C 1
ATOM 2404 O O . ARG B 1 10 ? 57.615 7.054 21.472 1.00 33.30 67 ARG B O 1
ATOM 2412 N N . GLY B 1 11 ? 59.091 5.638 22.416 1.00 37.39 68 GLY B N 1
ATOM 2413 C CA . GLY B 1 11 ? 59.834 6.717 23.041 1.00 41.07 68 GLY B CA 1
ATOM 2414 C C . GLY B 1 11 ? 58.999 7.399 24.104 1.00 39.19 68 GLY B C 1
ATOM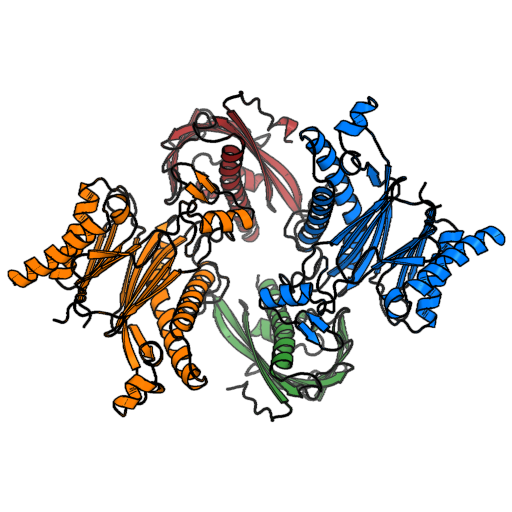 2415 O O . GLY B 1 11 ? 58.254 6.759 24.855 1.00 37.67 68 GLY B O 1
ATOM 2416 N N . ARG B 1 12 ? 59.111 8.723 24.159 1.00 41.96 69 ARG B N 1
ATOM 2417 C CA . ARG B 1 12 ? 58.367 9.519 25.127 1.00 45.63 69 ARG B CA 1
ATOM 2418 C C . ARG B 1 12 ? 56.952 9.840 24.668 1.00 50.11 69 ARG B C 1
ATOM 2419 O O . ARG B 1 12 ? 56.244 10.570 25.368 1.00 52.74 69 ARG B O 1
ATOM 2427 N N . SER B 1 13 ? 56.527 9.323 23.518 1.00 47.82 70 SER B N 1
ATOM 2428 C CA . SER B 1 13 ? 55.162 9.514 23.054 1.00 44.87 70 SER B CA 1
ATOM 2429 C C . SER B 1 13 ? 54.235 8.470 23.671 1.00 41.34 70 SER B C 1
ATOM 2430 O O . SER B 1 13 ? 54.659 7.374 24.045 1.00 38.57 70 SER B O 1
ATOM 2433 N N . ALA B 1 14 ? 52.955 8.833 23.789 1.00 45.43 71 ALA B N 1
ATOM 2434 C CA . ALA B 1 14 ? 51.960 7.972 24.439 1.00 52.03 71 ALA B CA 1
ATOM 2435 C C . ALA B 1 14 ? 51.780 6.652 23.698 1.00 55.64 71 ALA B C 1
ATOM 2436 O O . ALA B 1 14 ? 51.881 5.559 24.280 1.00 59.50 71 ALA B O 1
ATOM 2438 N N . GLU B 1 15 ? 51.495 6.767 22.408 1.00 51.49 72 GLU B N 1
ATOM 2439 C CA . GLU B 1 15 ? 51.214 5.761 21.393 1.00 52.39 72 GLU B CA 1
ATOM 2440 C C . GLU B 1 15 ? 52.350 5.585 20.390 1.00 44.90 72 GLU B C 1
ATOM 2441 O O . GLU B 1 15 ? 53.086 6.518 20.037 1.00 41.96 72 GLU B O 1
ATOM 2447 N N . MET B 1 16 ? 52.454 4.349 19.893 1.00 42.73 73 MET B N 1
ATOM 2448 C CA . MET B 1 16 ? 53.394 3.977 18.840 1.00 39.62 73 MET B CA 1
ATOM 2449 C C . MET B 1 16 ? 52.688 4.067 17.494 1.00 34.20 73 MET B C 1
ATOM 2450 O O . MET B 1 16 ? 51.683 3.384 17.272 1.00 33.43 73 MET B O 1
ATOM 2455 N N . GLU B 1 17 ? 53.219 4.889 16.599 1.00 30.86 74 GLU B N 1
ATOM 2456 C CA . GLU B 1 17 ? 52.647 5.015 15.272 1.00 32.52 74 GLU B CA 1
ATOM 2457 C C . GLU B 1 17 ? 53.672 4.823 14.165 1.00 34.44 74 GLU B C 1
ATOM 2458 O O . GLU B 1 17 ? 53.319 4.930 12.984 1.00 31.70 74 GLU B O 1
ATOM 2464 N N . ASP B 1 18 ? 54.917 4.529 14.512 1.00 36.98 75 ASP B N 1
ATOM 2465 C CA . ASP B 1 18 ? 55.901 4.093 13.542 1.00 33.52 75 ASP B CA 1
ATOM 2466 C C . ASP B 1 18 ? 55.666 2.626 13.209 1.00 32.01 75 ASP B C 1
ATOM 2467 O O . ASP B 1 18 ? 55.240 1.835 14.056 1.00 33.82 75 ASP B O 1
ATOM 2472 N N . ALA B 1 19 ? 55.937 2.272 11.957 1.00 29.44 76 ALA B N 1
ATOM 2473 C CA . ALA B 1 19 ? 55.969 0.894 11.506 1.00 25.72 76 ALA B CA 1
ATOM 2474 C C . ALA B 1 19 ? 57.218 0.711 10.661 1.00 26.00 76 ALA B C 1
ATOM 2475 O O . ALA B 1 19 ? 57.831 1.681 10.201 1.00 24.09 76 ALA B O 1
ATOM 2477 N N . SER B 1 20 ? 57.605 -0.547 10.470 1.00 30.92 77 SER B N 1
ATOM 2478 C CA . SER B 1 20 ? 58.770 -0.850 9.654 1.00 29.06 77 SER B CA 1
ATOM 2479 C C . SER B 1 20 ? 58.561 -2.185 8.958 1.00 32.35 77 SER B C 1
ATOM 2480 O O . SER B 1 20 ? 57.721 -2.996 9.357 1.00 33.78 77 SER B O 1
ATOM 2483 N N . ALA B 1 21 ? 59.334 -2.398 7.900 1.00 28.45 78 ALA B N 1
ATOM 2484 C CA . ALA B 1 21 ? 59.274 -3.634 7.140 1.00 28.17 78 ALA B CA 1
ATOM 2485 C C . ALA B 1 21 ? 60.682 -4.068 6.778 1.00 26.10 78 ALA B C 1
ATOM 2486 O O . ALA B 1 21 ? 61.526 -3.240 6.429 1.00 25.65 78 ALA B O 1
ATOM 2488 N N . ALA B 1 22 ? 60.921 -5.371 6.862 1.00 29.94 79 ALA B N 1
ATOM 2489 C CA . ALA B 1 22 ? 62.166 -5.975 6.396 1.00 32.80 79 ALA B CA 1
ATOM 2490 C C . ALA B 1 22 ? 61.778 -7.322 5.797 1.00 33.86 79 ALA B C 1
ATOM 2491 O O . ALA B 1 22 ? 61.471 -8.270 6.524 1.00 34.64 79 ALA B O 1
ATOM 2493 N N . VAL B 1 23 ? 61.776 -7.396 4.474 1.00 31.78 80 VAL B N 1
ATOM 2494 C CA . VAL B 1 23 ? 61.316 -8.564 3.740 1.00 32.11 80 VAL B CA 1
ATOM 2495 C C . VAL B 1 23 ? 62.478 -9.081 2.905 1.00 32.77 80 VAL B C 1
ATOM 2496 O O . VAL B 1 23 ? 62.797 -8.522 1.852 1.00 32.20 80 VAL B O 1
ATOM 2500 N N . PRO B 1 24 ? 63.163 -10.121 3.371 1.00 33.76 81 PRO B N 1
ATOM 2501 C CA . PRO B 1 24 ? 64.189 -10.766 2.548 1.00 36.04 81 PRO B CA 1
ATOM 2502 C C . PRO B 1 24 ? 63.565 -11.456 1.348 1.00 34.15 81 PRO B C 1
ATOM 2503 O O . PRO B 1 24 ? 62.436 -11.950 1.411 1.00 33.06 81 PRO B O 1
ATOM 2507 N N . ARG B 1 25 ? 64.330 -11.487 0.249 1.00 35.60 82 ARG B N 1
ATOM 2508 C CA . ARG B 1 25 ? 63.956 -12.141 -1.005 1.00 40.99 82 ARG B CA 1
ATOM 2509 C C . ARG B 1 25 ? 62.507 -11.827 -1.353 1.00 35.44 82 ARG B C 1
ATOM 2510 O O . ARG B 1 25 ? 61.742 -12.724 -1.716 1.00 35.98 82 ARG B O 1
ATOM 2518 N N . PHE B 1 26 ? 62.123 -10.555 -1.222 1.00 30.81 83 PHE B N 1
ATOM 2519 C CA . PHE B 1 26 ? 60.735 -10.154 -1.422 1.00 30.03 83 PHE B CA 1
ATOM 2520 C C . PHE B 1 26 ? 60.316 -10.228 -2.881 1.00 33.20 83 PHE B C 1
ATOM 2521 O O . PHE B 1 26 ? 59.115 -10.280 -3.170 1.00 34.88 83 PHE B O 1
ATOM 2529 N N . ALA B 1 27 ? 61.274 -10.224 -3.801 1.00 34.33 84 ALA B N 1
ATOM 2530 C CA . ALA B 1 27 ? 60.970 -10.247 -5.221 1.00 36.28 84 ALA B CA 1
ATOM 2531 C C . ALA B 1 27 ? 62.231 -10.643 -5.970 1.00 39.66 84 ALA B C 1
ATOM 2532 O O . ALA B 1 27 ? 63.333 -10.673 -5.411 1.00 36.23 84 ALA B O 1
ATOM 2534 N N . ASP B 1 28 ? 62.048 -10.965 -7.246 1.00 40.40 85 ASP B N 1
ATOM 2535 C CA . ASP B 1 28 ? 63.152 -11.133 -8.174 1.00 45.74 85 ASP B CA 1
ATOM 2536 C C . ASP B 1 28 ? 63.165 -9.915 -9.084 1.00 44.73 85 ASP B C 1
ATOM 2537 O O . ASP B 1 28 ? 62.156 -9.604 -9.727 1.00 47.12 85 ASP B O 1
ATOM 2542 N N . VAL B 1 29 ? 64.302 -9.233 -9.132 1.00 40.93 86 VAL B N 1
ATOM 2543 C CA . VAL B 1 29 ? 64.497 -8.054 -9.963 1.00 36.92 86 VAL B CA 1
ATOM 2544 C C . VAL B 1 29 ? 64.942 -8.488 -11.351 1.00 36.95 86 VAL B C 1
ATOM 2545 O O . VAL B 1 29 ? 65.883 -9.292 -11.480 1.00 34.91 86 VAL B O 1
ATOM 2549 N N . PRO B 1 30 ? 64.271 -8.015 -12.400 1.00 36.78 87 PRO B N 1
ATOM 2550 C CA . PRO B 1 30 ? 64.769 -8.228 -13.763 1.00 36.46 87 PRO B CA 1
ATOM 2551 C C . PRO B 1 30 ? 66.137 -7.580 -13.923 1.00 38.93 87 PRO B C 1
ATOM 2552 O O . PRO B 1 30 ? 66.327 -6.402 -13.606 1.00 37.04 87 PRO B O 1
ATOM 2556 N N . VAL B 1 31 ? 67.105 -8.375 -14.388 1.00 37.09 88 VAL B N 1
ATOM 2557 C CA . VAL B 1 31 ? 68.485 -7.906 -14.472 1.00 37.11 88 VAL B CA 1
ATOM 2558 C C . VAL B 1 31 ? 68.654 -6.765 -15.476 1.00 38.95 88 VAL B C 1
ATOM 2559 O O . VAL B 1 31 ? 69.578 -5.954 -15.332 1.00 37.07 88 VAL B O 1
ATOM 2563 N N . ARG B 1 32 ? 67.758 -6.639 -16.459 1.00 37.73 89 ARG B N 1
ATOM 2564 C CA . ARG B 1 32 ? 67.826 -5.493 -17.362 1.00 44.06 89 ARG B CA 1
ATOM 2565 C C . ARG B 1 32 ? 67.617 -4.158 -16.648 1.00 43.28 89 ARG B C 1
ATOM 2566 O O . ARG B 1 32 ? 67.879 -3.108 -17.244 1.00 42.84 89 ARG B O 1
ATOM 2574 N N . LEU B 1 33 ? 67.170 -4.170 -15.393 1.00 40.76 90 LEU B N 1
ATOM 2575 C CA . LEU B 1 33 ? 67.115 -2.967 -14.572 1.00 36.53 90 LEU B CA 1
ATOM 2576 C C . LEU B 1 33 ? 68.410 -2.715 -13.818 1.00 36.99 90 LEU B C 1
ATOM 2577 O O . LEU B 1 33 ? 68.551 -1.661 -13.187 1.00 36.96 90 LEU B O 1
ATOM 2582 N N . LEU B 1 34 ? 69.351 -3.650 -13.869 1.00 37.05 91 LEU B N 1
ATOM 2583 C CA . LEU B 1 34 ? 70.595 -3.558 -13.123 1.00 36.35 91 LEU B CA 1
ATOM 2584 C C . LEU B 1 34 ? 71.832 -3.453 -13.997 1.00 37.35 91 LEU B C 1
ATOM 2585 O O . LEU B 1 34 ? 72.828 -2.872 -13.562 1.00 36.37 91 LEU B O 1
ATOM 2590 N N . ALA B 1 35 ? 71.806 -4.006 -15.207 1.00 36.19 92 ALA B N 1
ATOM 2591 C CA . ALA B 1 35 ? 72.955 -3.938 -16.094 1.00 36.84 92 ALA B CA 1
ATOM 2592 C C . ALA B 1 35 ? 72.473 -4.003 -17.535 1.00 38.95 92 ALA B C 1
ATOM 2593 O O . ALA B 1 35 ? 71.387 -4.509 -17.826 1.00 39.93 92 ALA B O 1
ATOM 2595 N N . SER B 1 36 ? 73.292 -3.468 -18.432 1.00 41.20 93 SER B N 1
ATOM 2596 C CA . SER B 1 36 ? 72.937 -3.378 -19.837 1.00 43.71 93 SER B CA 1
ATOM 2597 C C . SER B 1 36 ? 73.056 -4.746 -20.503 1.00 50.02 93 SER B C 1
ATOM 2598 O O . SER B 1 36 ? 73.720 -5.660 -19.999 1.00 48.41 93 SER B O 1
ATOM 2601 N N . ARG B 1 37 ? 72.390 -4.884 -21.652 1.00 51.21 94 ARG B N 1
ATOM 2602 C CA . ARG B 1 37 ? 72.514 -6.118 -22.418 1.00 51.22 94 ARG B CA 1
ATOM 2603 C C . ARG B 1 37 ? 73.962 -6.362 -22.814 1.00 45.90 94 ARG B C 1
ATOM 2604 O O . ARG B 1 37 ? 74.418 -7.510 -22.852 1.00 40.93 94 ARG B O 1
ATOM 2612 N N . ARG B 1 38 ? 74.702 -5.289 -23.101 1.00 48.63 95 ARG B N 1
ATOM 2613 C CA . ARG B 1 38 ? 76.102 -5.425 -23.488 1.00 52.37 95 ARG B CA 1
ATOM 2614 C C . ARG B 1 38 ? 76.919 -6.082 -22.385 1.00 49.37 95 ARG B C 1
ATOM 2615 O O . ARG B 1 38 ? 77.745 -6.963 -22.659 1.00 46.50 95 ARG B O 1
ATOM 2623 N N . ASP B 1 39 ? 76.691 -5.675 -21.129 1.00 48.29 96 ASP B N 1
ATOM 2624 C CA . ASP B 1 39 ? 77.501 -6.179 -20.026 1.00 49.00 96 ASP B CA 1
ATOM 2625 C C . ASP B 1 39 ? 77.320 -7.681 -19.847 1.00 45.09 96 ASP B C 1
ATOM 2626 O O . ASP B 1 39 ? 78.299 -8.413 -19.656 1.00 43.09 96 ASP B O 1
ATOM 2631 N N . LEU B 1 40 ? 76.077 -8.163 -19.932 1.00 43.37 97 LEU B N 1
ATOM 2632 C CA . LEU B 1 40 ? 75.818 -9.588 -19.760 1.00 42.29 97 LEU B CA 1
ATOM 2633 C C . LEU B 1 40 ? 76.222 -10.380 -20.996 1.00 43.42 97 LEU B C 1
ATOM 2634 O O . LEU B 1 40 ? 76.729 -11.502 -20.880 1.00 43.01 97 LEU B O 1
ATOM 2639 N N . ASP B 1 41 ? 76.013 -9.806 -22.183 1.00 44.94 98 ASP B N 1
ATOM 2640 C CA . ASP B 1 41 ? 76.414 -10.471 -23.417 1.00 47.60 98 ASP B CA 1
ATOM 2641 C C . ASP B 1 41 ? 77.927 -10.606 -23.513 1.00 43.33 98 ASP B C 1
ATOM 2642 O O . ASP B 1 41 ? 78.425 -11.536 -24.160 1.00 37.47 98 ASP B O 1
ATOM 2647 N N . ALA B 1 42 ? 78.675 -9.704 -22.864 1.00 40.12 99 ALA B N 1
ATOM 2648 C CA . ALA B 1 42 ? 80.127 -9.847 -22.818 1.00 39.83 99 ALA B CA 1
ATOM 2649 C C . ALA B 1 42 ? 80.544 -11.132 -22.111 1.00 40.75 99 ALA B C 1
ATOM 2650 O O . ALA B 1 42 ? 81.645 -11.641 -22.348 1.00 40.95 99 ALA B O 1
ATOM 2652 N N . LEU B 1 43 ? 79.696 -11.654 -21.223 1.00 43.00 100 LEU B N 1
ATOM 2653 C CA . LEU B 1 43 ? 79.951 -12.904 -20.518 1.00 44.38 100 LEU B CA 1
ATOM 2654 C C . LEU B 1 43 ? 79.155 -14.086 -21.076 1.00 43.77 100 LEU B C 1
ATOM 2655 O O . LEU B 1 43 ? 79.130 -15.150 -20.450 1.00 42.32 100 LEU B O 1
ATOM 2660 N N . GLY B 1 44 ? 78.513 -13.931 -22.236 1.00 41.07 101 GLY B N 1
ATOM 2661 C CA . GLY B 1 44 ? 77.714 -15.001 -22.805 1.00 40.91 101 GLY B CA 1
ATOM 2662 C C . GLY B 1 44 ? 76.347 -15.203 -22.183 1.00 40.09 101 GLY B C 1
ATOM 2663 O O . GLY B 1 44 ? 75.715 -16.230 -22.450 1.00 42.37 101 GLY B O 1
ATOM 2664 N N . LEU B 1 45 ? 75.892 -14.285 -21.333 1.00 38.02 102 LEU B N 1
ATOM 2665 C CA . LEU B 1 45 ? 74.621 -14.387 -20.626 1.00 40.20 102 LEU B CA 1
ATOM 2666 C C . LEU B 1 45 ? 73.556 -13.467 -21.221 1.00 43.73 102 LEU B C 1
ATOM 2667 O O . LEU B 1 45 ? 73.863 -12.418 -21.798 1.00 42.41 102 LEU B O 1
ATOM 2672 N N . ASP B 1 46 ? 72.297 -13.904 -21.116 1.00 43.54 103 ASP B N 1
ATOM 2673 C CA . ASP B 1 46 ? 71.133 -13.131 -21.553 1.00 43.25 103 ASP B CA 1
ATOM 2674 C C . ASP B 1 46 ? 70.565 -12.329 -20.379 1.00 41.78 103 ASP B C 1
ATOM 2675 O O . ASP B 1 46 ? 70.015 -12.902 -19.432 1.00 39.50 103 ASP B O 1
ATOM 2680 N N . ALA B 1 47 ? 70.693 -10.999 -20.440 1.00 39.47 104 ALA B N 1
ATOM 2681 C CA . ALA B 1 47 ? 70.189 -10.156 -19.358 1.00 41.13 104 ALA B CA 1
ATOM 2682 C C . ALA B 1 47 ? 68.672 -10.231 -19.227 1.00 40.51 104 ALA B C 1
ATOM 2683 O O . ALA B 1 47 ? 68.137 -10.089 -18.119 1.00 41.62 104 ALA B O 1
ATOM 2685 N N . ASP B 1 48 ? 67.961 -10.467 -20.334 1.00 39.26 105 ASP B N 1
ATOM 2686 C CA . ASP B 1 48 ? 66.501 -10.459 -20.302 1.00 43.10 105 ASP B CA 1
ATOM 2687 C C . ASP B 1 48 ? 65.909 -11.673 -19.601 1.00 37.61 105 ASP B C 1
ATOM 2688 O O . ASP B 1 48 ? 64.735 -11.634 -19.217 1.00 36.92 105 ASP B O 1
ATOM 2693 N N . ALA B 1 49 ? 66.678 -12.743 -19.427 1.00 38.62 106 ALA B N 1
ATOM 2694 C CA . ALA B 1 49 ? 66.164 -13.931 -18.762 1.00 42.39 106 ALA B CA 1
ATOM 2695 C C . ALA B 1 49 ? 66.559 -14.017 -17.296 1.00 39.26 106 ALA B C 1
ATOM 2696 O O . ALA B 1 49 ? 65.861 -14.672 -16.514 1.00 37.92 106 ALA B O 1
ATOM 2698 N N . LEU B 1 50 ? 67.676 -13.398 -16.921 1.00 37.35 107 LEU B N 1
ATOM 2699 C CA . LEU B 1 50 ? 68.192 -13.497 -15.562 1.00 36.97 107 LEU B CA 1
ATOM 2700 C C . LEU B 1 50 ? 67.343 -12.716 -14.560 1.00 35.26 107 LEU B C 1
ATOM 2701 O O . LEU B 1 50 ? 66.837 -11.629 -14.857 1.00 32.52 107 LEU B O 1
ATOM 2706 N N . ARG B 1 51 ? 67.194 -13.287 -13.364 1.00 37.99 108 ARG B N 1
ATOM 2707 C CA . ARG B 1 51 ? 66.503 -12.676 -12.233 1.00 36.33 108 ARG B CA 1
ATOM 2708 C C . ARG B 1 51 ? 67.445 -12.630 -11.034 1.00 32.15 108 ARG B C 1
ATOM 2709 O O . ARG B 1 51 ? 68.194 -13.583 -10.789 1.00 30.50 108 ARG B O 1
ATOM 2717 N N . LEU B 1 52 ? 67.417 -11.525 -10.289 1.00 30.59 109 LEU B N 1
ATOM 2718 C CA . LEU B 1 52 ? 68.266 -11.371 -9.108 1.00 33.13 109 LEU B CA 1
ATOM 2719 C C . LEU B 1 52 ? 67.394 -11.168 -7.877 1.00 33.50 109 LEU B C 1
ATOM 2720 O O . LEU B 1 52 ? 66.605 -10.211 -7.841 1.00 34.47 109 LEU B O 1
ATOM 2725 N N . PRO B 1 53 ? 67.459 -12.039 -6.871 1.00 32.62 110 PRO B N 1
ATOM 2726 C CA . PRO B 1 53 ? 66.634 -11.832 -5.673 1.00 31.56 110 PRO B CA 1
ATOM 2727 C C . PRO B 1 53 ? 67.002 -10.534 -4.967 1.00 30.57 110 PRO B C 1
ATOM 2728 O O . PRO B 1 53 ? 68.171 -10.146 -4.900 1.00 26.08 110 PRO B O 1
ATOM 2732 N N . ALA B 1 54 ? 65.986 -9.869 -4.421 1.00 30.24 111 ALA B N 1
ATOM 2733 C CA . ALA B 1 54 ? 66.184 -8.594 -3.747 1.00 30.26 111 ALA B CA 1
ATOM 2734 C C . ALA B 1 54 ? 65.364 -8.559 -2.469 1.00 29.05 111 ALA B C 1
ATOM 2735 O O . ALA B 1 54 ? 64.357 -9.257 -2.332 1.00 27.45 111 ALA B O 1
ATOM 2737 N N . HIS B 1 55 ? 65.816 -7.730 -1.529 1.00 25.93 112 HIS B N 1
ATOM 2738 C CA . HIS B 1 55 ? 65.158 -7.534 -0.247 1.00 27.90 112 HIS B CA 1
ATOM 2739 C C . HIS B 1 55 ? 64.612 -6.114 -0.144 1.00 30.00 112 HIS B C 1
ATOM 2740 O O . HIS B 1 55 ? 65.133 -5.183 -0.765 1.00 29.17 112 HIS B O 1
ATOM 2747 N N . LEU B 1 56 ? 63.548 -5.946 0.637 1.00 27.58 113 LEU B N 1
ATOM 2748 C CA . LEU B 1 56 ? 62.937 -4.634 0.807 1.00 25.83 113 LEU B CA 1
ATOM 2749 C C . LEU B 1 56 ? 62.981 -4.215 2.269 1.00 26.29 113 LEU B C 1
ATOM 2750 O O . LEU B 1 56 ? 62.573 -4.974 3.153 1.00 26.75 113 LEU B O 1
ATOM 2755 N N . PHE B 1 57 ? 63.445 -2.999 2.515 1.00 26.03 114 PHE B N 1
ATOM 2756 C CA . PHE B 1 57 ? 63.421 -2.405 3.843 1.00 28.02 114 PHE B CA 1
ATOM 2757 C C . PHE B 1 57 ? 62.605 -1.128 3.781 1.00 26.65 114 PHE B C 1
ATOM 2758 O O . PHE B 1 57 ? 62.644 -0.408 2.783 1.00 23.08 114 PHE B O 1
ATOM 2766 N N . GLY B 1 58 ? 61.835 -0.870 4.828 1.00 27.08 115 GLY B N 1
ATOM 2767 C CA . GLY B 1 58 ? 60.990 0.304 4.829 1.00 26.22 115 GLY B CA 1
ATOM 2768 C C . GLY B 1 58 ? 60.724 0.856 6.211 1.00 27.18 115 GLY B C 1
ATOM 2769 O O . GLY B 1 58 ? 60.581 0.099 7.173 1.00 29.17 115 GLY B O 1
ATOM 2770 N N . VAL B 1 59 ? 60.649 2.177 6.318 1.00 22.01 116 VAL B N 1
ATOM 2771 C CA . VAL B 1 59 ? 60.224 2.841 7.540 1.00 26.06 116 VAL B CA 1
ATOM 2772 C C . VAL B 1 59 ? 59.033 3.721 7.199 1.00 25.18 116 VAL B C 1
ATOM 2773 O O . VAL B 1 59 ? 59.080 4.491 6.229 1.00 23.65 116 VAL B O 1
ATOM 2777 N N . PHE B 1 60 ? 57.965 3.592 7.989 1.00 23.55 117 PHE B N 1
ATOM 2778 C CA . PHE B 1 60 ? 56.701 4.275 7.748 1.00 24.64 117 PHE B CA 1
ATOM 2779 C C . PHE B 1 60 ? 56.297 5.000 9.025 1.00 25.12 117 PHE B C 1
ATOM 2780 O O . PHE B 1 60 ? 55.924 4.369 10.018 1.00 23.70 117 PHE B O 1
ATOM 2788 N N . ASP B 1 61 ? 56.380 6.318 9.006 1.00 27.48 118 ASP B N 1
ATOM 2789 C CA . ASP B 1 61 ? 56.096 7.141 10.177 1.00 26.52 118 ASP B CA 1
ATOM 2790 C C . ASP B 1 61 ? 54.654 7.616 10.059 1.00 25.10 118 ASP B C 1
ATOM 2791 O O . ASP B 1 61 ? 54.357 8.541 9.301 1.00 26.30 118 ASP B O 1
ATOM 2796 N N . GLY B 1 62 ? 53.759 6.988 10.820 1.00 24.61 119 GLY B N 1
ATOM 2797 C CA . GLY B 1 62 ? 52.360 7.359 10.763 1.00 23.61 119 GLY B CA 1
ATOM 2798 C C . GLY B 1 62 ? 52.035 8.561 11.631 1.00 27.38 119 GLY B C 1
ATOM 2799 O O . GLY B 1 62 ? 52.645 8.798 12.672 1.00 30.43 119 GLY B O 1
ATOM 2800 N N . HIS B 1 63 ? 51.049 9.331 11.180 1.00 30.12 120 HIS B N 1
ATOM 2801 C CA . HIS B 1 63 ? 50.486 10.428 11.948 1.00 33.42 120 HIS B CA 1
ATOM 2802 C C . HIS B 1 63 ? 48.970 10.336 11.877 1.00 35.13 120 HIS B C 1
ATOM 2803 O O . HIS B 1 63 ? 48.409 9.793 10.917 1.00 35.29 120 HIS B O 1
ATOM 2810 N N . GLY B 1 64 ? 48.310 10.871 12.901 1.00 31.75 121 GLY B N 1
ATOM 2811 C CA . GLY B 1 64 ? 46.878 10.720 13.039 1.00 31.31 121 GLY B CA 1
ATOM 2812 C C . GLY B 1 64 ? 46.427 9.336 13.444 1.00 36.56 121 GLY B C 1
ATOM 2813 O O . GLY B 1 64 ? 45.219 9.113 13.593 1.00 39.48 121 GLY B O 1
ATOM 2814 N N . GLY B 1 65 ? 47.353 8.409 13.624 1.00 37.94 122 GLY B N 1
ATOM 2815 C CA . GLY B 1 65 ? 47.047 7.011 13.858 1.00 36.08 122 GLY B CA 1
ATOM 2816 C C . GLY B 1 65 ? 48.146 6.140 13.290 1.00 32.67 122 GLY B C 1
ATOM 2817 O O . GLY B 1 65 ? 49.059 6.606 12.609 1.00 32.72 122 GLY B O 1
ATOM 2818 N N . ALA B 1 66 ? 48.036 4.844 13.568 1.00 31.89 123 ALA B N 1
ATOM 2819 C CA . ALA B 1 66 ? 49.013 3.865 13.107 1.00 31.26 123 ALA B CA 1
ATOM 2820 C C . ALA B 1 66 ? 48.569 3.091 11.866 1.00 34.98 123 ALA B C 1
ATOM 2821 O O . ALA B 1 66 ? 49.366 2.324 11.322 1.00 35.25 123 ALA B O 1
ATOM 2823 N N . GLU B 1 67 ? 47.344 3.309 11.376 1.00 35.32 124 GLU B N 1
ATOM 2824 C CA . GLU B 1 67 ? 46.740 2.367 10.435 1.00 37.83 124 GLU B CA 1
ATOM 2825 C C . GLU B 1 67 ? 47.339 2.486 9.035 1.00 36.55 124 GLU B C 1
ATOM 2826 O O . GLU B 1 67 ? 47.484 1.480 8.334 1.00 37.52 124 GLU B O 1
ATOM 2832 N N . VAL B 1 68 ? 47.691 3.697 8.596 1.00 34.62 125 VAL B N 1
ATOM 2833 C CA . VAL B 1 68 ? 48.289 3.835 7.273 1.00 29.69 125 VAL B CA 1
ATOM 2834 C C . VAL B 1 68 ? 49.735 3.351 7.296 1.00 28.83 125 VAL B C 1
ATOM 2835 O O . VAL B 1 68 ? 50.213 2.750 6.330 1.00 23.91 125 VAL B O 1
ATOM 2839 N N . ALA B 1 69 ? 50.459 3.606 8.392 1.00 27.28 126 ALA B N 1
ATOM 2840 C CA . ALA B 1 69 ? 51.815 3.074 8.516 1.00 27.74 126 ALA B CA 1
ATOM 2841 C C . ALA B 1 69 ? 51.813 1.548 8.508 1.00 24.63 126 ALA B C 1
ATOM 2842 O O . ALA B 1 69 ? 52.651 0.918 7.846 1.00 28.92 126 ALA B O 1
ATOM 2844 N N . ASN B 1 70 ? 50.863 0.937 9.220 1.00 23.95 127 ASN B N 1
ATOM 2845 C CA . ASN B 1 70 ? 50.757 -0.518 9.230 1.00 27.53 127 ASN B CA 1
ATOM 2846 C C . ASN B 1 70 ? 50.340 -1.049 7.864 1.00 27.57 127 ASN B C 1
ATOM 2847 O O . ASN B 1 70 ? 50.852 -2.080 7.405 1.00 30.34 127 ASN B O 1
ATOM 2852 N N . TYR B 1 71 ? 49.426 -0.349 7.191 1.00 28.37 128 TYR B N 1
ATOM 2853 C CA . TYR B 1 71 ? 49.044 -0.753 5.844 1.00 29.56 128 TYR B CA 1
ATOM 2854 C C . TYR B 1 71 ? 50.229 -0.681 4.890 1.00 30.91 128 TYR B C 1
ATOM 2855 O O . TYR B 1 71 ? 50.381 -1.540 4.011 1.00 31.39 128 TYR B O 1
ATOM 2864 N N . CYS B 1 72 ? 51.075 0.343 5.034 1.00 25.75 129 CYS B N 1
ATOM 2865 C CA . CYS B 1 72 ? 52.257 0.437 4.183 1.00 24.30 129 CYS B CA 1
ATOM 2866 C C . CYS B 1 72 ? 53.187 -0.736 4.439 1.00 27.63 129 CYS B C 1
ATOM 2867 O O . CYS B 1 72 ? 53.633 -1.408 3.496 1.00 28.34 129 CYS B O 1
ATOM 2870 N N . ARG B 1 73 ? 53.440 -1.030 5.720 1.00 25.85 130 ARG B N 1
ATOM 2871 C CA . ARG B 1 73 ? 54.267 -2.180 6.073 1.00 32.65 130 ARG B CA 1
ATOM 2872 C C . ARG B 1 73 ? 53.749 -3.464 5.434 1.00 35.02 130 ARG B C 1
ATOM 2873 O O . ARG B 1 73 ? 54.535 -4.296 4.961 1.00 36.00 130 ARG B O 1
ATOM 2881 N N . GLU B 1 74 ? 52.427 -3.636 5.395 1.00 30.95 131 GLU B N 1
ATOM 2882 C CA . GLU B 1 74 ? 51.883 -4.900 4.903 1.00 38.90 131 GLU B CA 1
ATOM 2883 C C . GLU B 1 74 ? 51.729 -4.943 3.383 1.00 33.46 131 GLU B C 1
ATOM 2884 O O . GLU B 1 74 ? 51.729 -6.036 2.804 1.00 33.69 131 GLU B O 1
ATOM 2890 N N . ARG B 1 75 ? 51.624 -3.791 2.719 1.00 28.32 132 ARG B N 1
ATOM 2891 C CA . ARG B 1 75 ? 51.195 -3.747 1.329 1.00 32.31 132 ARG B CA 1
ATOM 2892 C C . ARG B 1 75 ? 52.264 -3.316 0.331 1.00 32.84 132 ARG B C 1
ATOM 2893 O O . ARG B 1 75 ? 52.216 -3.761 -0.830 1.00 30.45 132 ARG B O 1
ATOM 2901 N N . ILE B 1 76 ? 53.211 -2.453 0.721 1.00 28.62 133 ILE B N 1
ATOM 2902 C CA . ILE B 1 76 ? 54.108 -1.890 -0.286 1.00 28.62 133 ILE B CA 1
ATOM 2903 C C . ILE B 1 76 ? 54.939 -2.984 -0.946 1.00 30.01 133 ILE B C 1
ATOM 2904 O O . ILE B 1 76 ? 55.092 -3.009 -2.174 1.00 31.70 133 ILE B O 1
ATOM 2909 N N . HIS B 1 77 ? 55.487 -3.906 -0.145 1.00 22.22 134 HIS B N 1
ATOM 2910 C CA . HIS B 1 77 ? 56.393 -4.897 -0.717 1.00 24.57 134 HIS B CA 1
ATOM 2911 C C . HIS B 1 77 ? 55.661 -5.860 -1.646 1.00 28.16 134 HIS B C 1
ATOM 2912 O O . HIS B 1 77 ? 56.224 -6.263 -2.670 1.00 25.99 134 HIS B O 1
ATOM 2919 N N . VAL B 1 78 ? 54.398 -6.185 -1.356 1.00 31.90 135 VAL B N 1
ATOM 2920 C CA . VAL B 1 78 ? 53.654 -7.071 -2.251 1.00 35.91 135 VAL B CA 1
ATOM 2921 C C . VAL B 1 78 ? 53.325 -6.356 -3.562 1.00 35.83 135 VAL B C 1
ATOM 2922 O O . VAL B 1 78 ? 53.482 -6.928 -4.654 1.00 39.80 135 VAL B O 1
ATOM 2926 N N . VAL B 1 79 ? 52.887 -5.091 -3.485 1.00 29.94 136 VAL B N 1
ATOM 2927 C CA . VAL B 1 79 ? 52.573 -4.357 -4.709 1.00 30.31 136 VAL B CA 1
ATOM 2928 C C . VAL B 1 79 ? 53.825 -4.193 -5.565 1.00 32.67 136 VAL B C 1
ATOM 2929 O O . VAL B 1 79 ? 53.797 -4.395 -6.790 1.00 32.94 136 VAL B O 1
ATOM 2933 N N . LEU B 1 80 ? 54.955 -3.874 -4.927 1.00 28.30 137 LEU B N 1
ATOM 2934 C CA . LEU B 1 80 ? 56.202 -3.693 -5.659 1.00 26.45 137 LEU B CA 1
ATOM 2935 C C . LEU B 1 80 ? 56.678 -5.000 -6.285 1.00 27.89 137 LEU B C 1
ATOM 2936 O O . LEU B 1 80 ? 57.192 -5.003 -7.411 1.00 25.68 137 LEU B O 1
ATOM 2941 N N . SER B 1 81 ? 56.532 -6.119 -5.568 1.00 27.17 138 SER B N 1
ATOM 2942 C CA . SER B 1 81 ? 56.959 -7.405 -6.107 1.00 33.00 138 SER B CA 1
ATOM 2943 C C . SER B 1 81 ? 56.153 -7.762 -7.348 1.00 36.99 138 SER B C 1
ATOM 2944 O O . SER B 1 81 ? 56.714 -8.181 -8.373 1.00 39.92 138 SER B O 1
ATOM 2947 N N . ALA B 1 82 ? 54.826 -7.588 -7.274 1.00 36.18 139 ALA B N 1
ATOM 2948 C CA . ALA B 1 82 ? 53.984 -7.862 -8.437 1.00 39.28 139 ALA B CA 1
ATOM 2949 C C . ALA B 1 82 ? 54.341 -6.952 -9.605 1.00 39.46 139 ALA B C 1
ATOM 2950 O O . ALA B 1 82 ? 54.399 -7.403 -10.757 1.00 42.29 139 ALA B O 1
ATOM 2952 N N . ALA B 1 83 ? 54.586 -5.667 -9.330 1.00 37.30 140 ALA B N 1
ATOM 2953 C CA . ALA B 1 83 ? 54.931 -4.741 -10.406 1.00 35.73 140 ALA B CA 1
ATOM 2954 C C . ALA B 1 83 ? 56.268 -5.100 -11.043 1.00 38.68 140 ALA B C 1
ATOM 2955 O O . ALA B 1 83 ? 56.429 -4.975 -12.262 1.00 41.76 140 ALA B O 1
ATOM 2957 N N . LEU B 1 84 ? 57.231 -5.567 -10.244 1.00 34.44 141 LEU B N 1
ATOM 2958 C CA . LEU B 1 84 ? 58.521 -5.962 -10.801 1.00 34.69 141 LEU B CA 1
ATOM 2959 C C . LEU B 1 84 ? 58.385 -7.196 -11.687 1.00 38.90 141 LEU B C 1
ATOM 2960 O O . LEU B 1 84 ? 58.977 -7.258 -12.776 1.00 35.59 141 LEU B O 1
ATOM 2965 N N . ALA B 1 85 ? 57.587 -8.177 -11.250 1.00 40.88 142 ALA B N 1
ATOM 2966 C CA . ALA B 1 85 ? 57.375 -9.362 -12.079 1.00 46.14 142 ALA B CA 1
ATOM 2967 C C . ALA B 1 85 ? 56.668 -9.001 -13.383 1.00 49.41 142 ALA B C 1
ATOM 2968 O O . ALA B 1 85 ? 57.058 -9.468 -14.460 1.00 51.99 142 ALA B O 1
ATOM 2970 N N . ARG B 1 86 ? 55.634 -8.158 -13.306 1.00 49.03 143 ARG B N 1
ATOM 2971 C CA . ARG B 1 86 ? 54.925 -7.726 -14.506 1.00 51.89 143 ARG B CA 1
ATOM 2972 C C . ARG B 1 86 ? 55.839 -6.945 -15.450 1.00 55.21 143 ARG B C 1
ATOM 2973 O O . ARG B 1 86 ? 55.789 -7.131 -16.671 1.00 58.20 143 ARG B O 1
ATOM 2981 N N . LEU B 1 87 ? 56.688 -6.071 -14.902 1.00 56.19 144 LEU B N 1
ATOM 2982 C CA . LEU B 1 87 ? 57.580 -5.262 -15.727 1.00 54.55 144 LEU B CA 1
ATOM 2983 C C . LEU B 1 87 ? 58.660 -6.104 -16.399 1.00 56.80 144 LEU B C 1
ATOM 2984 O O . LEU B 1 87 ? 59.090 -5.778 -17.512 1.00 55.60 144 LEU B O 1
ATOM 2989 N N . GLY B 1 88 ? 59.135 -7.159 -15.729 1.00 57.24 145 GLY B N 1
ATOM 2990 C CA . GLY B 1 88 ? 60.165 -7.995 -16.326 1.00 61.17 145 GLY B CA 1
ATOM 2991 C C . GLY B 1 88 ? 59.749 -8.625 -17.644 1.00 63.20 145 GLY B C 1
ATOM 2992 O O . GLY B 1 88 ? 60.538 -8.676 -18.590 1.00 63.85 145 GLY B O 1
ATOM 2993 N N . LYS B 1 89 ? 58.513 -9.128 -17.719 1.00 66.86 146 LYS B N 1
ATOM 2994 C CA . LYS B 1 89 ? 58.047 -9.757 -18.953 1.00 72.94 146 LYS B CA 1
ATOM 2995 C C . LYS B 1 89 ? 57.927 -8.749 -20.089 1.00 75.41 146 LYS B C 1
ATOM 2996 O O . LYS B 1 89 ? 58.297 -9.045 -21.231 1.00 74.39 146 LYS B O 1
ATOM 3002 N N . ASN B 1 90 ? 57.424 -7.550 -19.793 1.00 77.55 147 ASN B N 1
ATOM 3003 C CA . ASN B 1 90 ? 57.212 -6.549 -20.830 1.00 81.49 147 ASN B CA 1
ATOM 3004 C C . ASN B 1 90 ? 58.489 -5.817 -21.222 1.00 85.75 147 ASN B C 1
ATOM 3005 O O . ASN B 1 90 ? 58.527 -5.206 -22.296 1.00 85.87 147 ASN B O 1
ATOM 3010 N N . LEU B 1 91 ? 59.529 -5.856 -20.387 1.00 91.02 148 LEU B N 1
ATOM 3011 C CA . LEU B 1 91 ? 60.820 -5.345 -20.837 1.00 94.82 148 LEU B CA 1
ATOM 3012 C C . LEU B 1 91 ? 61.387 -6.210 -21.957 1.00 101.55 148 LEU B C 1
ATOM 3013 O O . LEU B 1 91 ? 62.181 -5.726 -22.772 1.00 101.41 148 LEU B O 1
ATOM 3018 N N . GLY B 1 92 ? 60.999 -7.487 -22.006 1.00 109.95 149 GLY B N 1
ATOM 3019 C CA . GLY B 1 92 ? 61.266 -8.313 -23.169 1.00 116.92 149 GLY B CA 1
ATOM 3020 C C . GLY B 1 92 ? 60.499 -7.894 -24.406 1.00 124.74 149 GLY B C 1
ATOM 3021 O O . GLY B 1 92 ? 60.840 -8.330 -25.510 1.00 131.91 149 GLY B O 1
ATOM 3022 N N . GLU B 1 93 ? 59.470 -7.060 -24.246 1.00 118.17 150 GLU B N 1
ATOM 3023 C CA . GLU B 1 93 ? 58.680 -6.547 -25.357 1.00 112.75 150 GLU B CA 1
ATOM 3024 C C . GLU B 1 93 ? 59.158 -5.181 -25.824 1.00 107.77 150 GLU B C 1
ATOM 3025 O O . GLU B 1 93 ? 58.508 -4.564 -26.673 1.00 107.36 150 GLU B O 1
ATOM 3031 N N . MET B 1 94 ? 60.273 -4.695 -25.288 1.00 103.48 151 MET B N 1
ATOM 3032 C CA . MET B 1 94 ? 60.768 -3.360 -25.578 1.00 100.54 151 MET B CA 1
ATOM 3033 C C . MET B 1 94 ? 62.216 -3.453 -26.034 1.00 100.94 151 MET B C 1
ATOM 3034 O O . MET B 1 94 ? 62.901 -4.452 -25.803 1.00 99.06 151 MET B O 1
ATOM 3039 N N . GLY B 1 95 ? 62.678 -2.391 -26.686 1.00 104.98 152 GLY B N 1
ATOM 3040 C CA . GLY B 1 95 ? 64.063 -2.313 -27.103 1.00 112.22 152 GLY B CA 1
ATOM 3041 C C . GLY B 1 95 ? 64.957 -1.833 -25.979 1.00 118.88 152 GLY B C 1
ATOM 3042 O O . GLY B 1 95 ? 64.732 -2.179 -24.815 1.00 120.04 152 GLY B O 1
ATOM 3043 N N . GLU B 1 96 ? 65.979 -1.047 -26.308 1.00 127.40 153 GLU B N 1
ATOM 3044 C CA . GLU B 1 96 ? 66.841 -0.489 -25.276 1.00 125.94 153 GLU B CA 1
ATOM 3045 C C . GLU B 1 96 ? 66.047 0.446 -24.371 1.00 120.79 153 GLU B C 1
ATOM 3046 O O . GLU B 1 96 ? 65.064 1.066 -24.788 1.00 120.99 153 GLU B O 1
ATOM 3052 N N . VAL B 1 97 ? 66.478 0.542 -23.114 1.00 114.10 154 VAL B N 1
ATOM 3053 C CA . VAL B 1 97 ? 65.709 1.239 -22.090 1.00 105.83 154 VAL B CA 1
ATOM 3054 C C . VAL B 1 97 ? 66.659 1.993 -21.174 1.00 97.48 154 VAL B C 1
ATOM 3055 O O . VAL B 1 97 ? 67.774 1.537 -20.898 1.00 98.14 154 VAL B O 1
ATOM 3059 N N . ASP B 1 98 ? 66.210 3.154 -20.707 1.00 87.87 155 ASP B N 1
ATOM 3060 C CA . ASP B 1 98 ? 66.886 3.886 -19.646 1.00 78.82 155 ASP B CA 1
ATOM 3061 C C . ASP B 1 98 ? 66.372 3.374 -18.306 1.00 70.24 155 ASP B C 1
ATOM 3062 O O . ASP B 1 98 ? 65.167 3.431 -18.032 1.00 66.98 155 ASP B O 1
ATOM 3067 N N . MET B 1 99 ? 67.288 2.888 -17.467 1.00 67.61 156 MET B N 1
ATOM 3068 C CA . MET B 1 99 ? 66.882 2.145 -16.278 1.00 65.89 156 MET B CA 1
ATOM 3069 C C . MET B 1 99 ? 66.280 3.066 -15.221 1.00 59.42 156 MET B C 1
ATOM 3070 O O . MET B 1 99 ? 65.304 2.698 -14.548 1.00 58.70 156 MET B O 1
ATOM 3075 N N . LYS B 1 100 ? 66.851 4.265 -15.050 1.00 53.69 157 LYS B N 1
ATOM 3076 C CA . LYS B 1 100 ? 66.341 5.159 -14.012 1.00 54.18 157 LYS B CA 1
ATOM 3077 C C . LYS B 1 100 ? 64.892 5.546 -14.249 1.00 49.32 157 LYS B C 1
ATOM 3078 O O . LYS B 1 100 ? 64.126 5.663 -13.292 1.00 46.52 157 LYS B O 1
ATOM 3084 N N . GLU B 1 101 ? 64.496 5.721 -15.505 1.00 47.41 158 GLU B N 1
ATOM 3085 C CA . GLU B 1 101 ? 63.109 6.068 -15.798 1.00 47.24 158 GLU B CA 1
ATOM 3086 C C . GLU B 1 101 ? 62.164 4.942 -15.399 1.00 42.19 158 GLU B C 1
ATOM 3087 O O . GLU B 1 101 ? 61.078 5.188 -14.858 1.00 39.23 158 GLU B O 1
ATOM 3093 N N . HIS B 1 102 ? 62.578 3.693 -15.620 1.00 41.88 159 HIS B N 1
ATOM 3094 C CA . HIS B 1 102 ? 61.712 2.570 -15.276 1.00 39.71 159 HIS B CA 1
ATOM 3095 C C . HIS B 1 102 ? 61.644 2.372 -13.767 1.00 31.35 159 HIS B C 1
ATOM 3096 O O . HIS B 1 102 ? 60.583 2.041 -13.223 1.00 28.61 159 HIS B O 1
ATOM 3103 N N . TRP B 1 103 ? 62.762 2.588 -13.070 1.00 28.09 160 TRP B N 1
ATOM 3104 C CA . TRP B 1 103 ? 62.725 2.556 -11.610 1.00 31.51 160 TRP B CA 1
ATOM 3105 C C . TRP B 1 103 ? 61.810 3.644 -11.064 1.00 30.16 160 TRP B C 1
ATOM 3106 O O . TRP B 1 103 ? 60.973 3.389 -10.182 1.00 29.73 160 TRP B O 1
ATOM 3117 N N . ASP B 1 104 ? 61.943 4.859 -11.605 1.00 35.38 161 ASP B N 1
ATOM 3118 C CA . ASP B 1 104 ? 61.074 5.970 -11.236 1.00 37.92 161 ASP B CA 1
ATOM 3119 C C . ASP B 1 104 ? 59.611 5.604 -11.429 1.00 33.33 161 ASP B C 1
ATOM 3120 O O . ASP B 1 104 ? 58.784 5.809 -10.535 1.00 32.28 161 ASP B O 1
ATOM 3125 N N . ASP B 1 105 ? 59.283 5.014 -12.581 1.00 32.30 162 ASP B N 1
ATOM 3126 C CA . ASP B 1 105 ? 57.888 4.730 -12.894 1.00 31.70 162 ASP B CA 1
ATOM 3127 C C . ASP B 1 105 ? 57.336 3.608 -12.026 1.00 28.83 162 ASP B C 1
ATOM 3128 O O . ASP B 1 105 ? 56.195 3.686 -11.557 1.00 29.29 162 ASP B O 1
ATOM 3133 N N . VAL B 1 106 ? 58.121 2.552 -11.804 1.00 31.02 163 VAL B N 1
ATOM 3134 C CA . VAL B 1 106 ? 57.610 1.429 -11.027 1.00 34.26 163 VAL B CA 1
ATOM 3135 C C . VAL B 1 106 ? 57.391 1.844 -9.574 1.00 30.58 163 VAL B C 1
ATOM 3136 O O . VAL B 1 106 ? 56.352 1.523 -8.979 1.00 27.70 163 VAL B O 1
ATOM 3140 N N . PHE B 1 107 ? 58.308 2.642 -9.003 1.00 31.79 164 PHE B N 1
ATOM 3141 C CA . PHE B 1 107 ? 58.099 3.068 -7.620 1.00 32.13 164 PHE B CA 1
ATOM 3142 C C . PHE B 1 107 ? 56.977 4.097 -7.511 1.00 35.20 164 PHE B C 1
ATOM 3143 O O . PHE B 1 107 ? 56.189 4.060 -6.556 1.00 35.33 164 PHE B O 1
ATOM 3151 N N . THR B 1 108 ? 56.877 5.017 -8.478 1.00 35.85 165 THR B N 1
ATOM 3152 C CA . THR B 1 108 ? 55.798 6.000 -8.457 1.00 33.47 165 THR B CA 1
ATOM 3153 C C . THR B 1 108 ? 54.440 5.313 -8.528 1.00 35.19 165 THR B C 1
ATOM 3154 O O . THR B 1 108 ? 53.525 5.639 -7.762 1.00 38.21 165 THR B O 1
ATOM 3158 N N . LYS B 1 109 ? 54.300 4.341 -9.437 1.00 33.04 166 LYS B N 1
ATOM 3159 C CA . LYS B 1 109 ? 53.036 3.631 -9.594 1.00 33.28 166 LYS B CA 1
ATOM 3160 C C . LYS B 1 109 ? 52.718 2.782 -8.372 1.00 30.54 166 LYS B C 1
ATOM 3161 O O . LYS B 1 109 ? 51.555 2.685 -7.967 1.00 28.11 166 LYS B O 1
ATOM 3167 N N . CYS B 1 110 ? 53.734 2.162 -7.764 1.00 32.43 167 CYS B N 1
ATOM 3168 C CA . CYS B 1 110 ? 53.499 1.389 -6.549 1.00 35.27 167 CYS B CA 1
ATOM 3169 C C . CYS B 1 110 ? 52.994 2.283 -5.415 1.00 31.96 167 CYS B C 1
ATOM 3170 O O . CYS B 1 110 ? 52.010 1.955 -4.732 1.00 28.73 167 CYS B O 1
ATOM 3173 N N . PHE B 1 111 ? 53.660 3.420 -5.196 1.00 29.74 168 PHE B N 1
ATOM 3174 C CA . PHE B 1 111 ? 53.235 4.320 -4.125 1.00 32.69 168 PHE B CA 1
ATOM 3175 C C . PHE B 1 111 ? 51.842 4.879 -4.389 1.00 31.43 168 PHE B C 1
ATOM 3176 O O . PHE B 1 111 ? 51.008 4.944 -3.476 1.00 29.50 168 PHE B O 1
ATOM 3184 N N . GLN B 1 112 ? 51.557 5.256 -5.639 1.00 35.16 169 GLN B N 1
ATOM 3185 C CA . GLN B 1 112 ? 50.234 5.778 -5.952 1.00 35.95 169 GLN B CA 1
ATOM 3186 C C . GLN B 1 112 ? 49.171 4.703 -5.759 1.00 32.78 169 GLN B C 1
ATOM 3187 O O . GLN B 1 112 ? 48.070 4.991 -5.289 1.00 31.63 169 GLN B O 1
ATOM 3193 N N . ARG B 1 113 ? 49.491 3.447 -6.086 1.00 31.95 170 ARG B N 1
ATOM 3194 C CA . ARG B 1 113 ? 48.526 2.369 -5.902 1.00 32.24 170 ARG B CA 1
ATOM 3195 C C . ARG B 1 113 ? 48.238 2.116 -4.424 1.00 33.61 170 ARG B C 1
ATOM 3196 O O . ARG B 1 113 ? 47.079 1.918 -4.039 1.00 31.71 170 ARG B O 1
ATOM 3204 N N . VAL B 1 114 ? 49.274 2.105 -3.578 1.00 33.82 171 VAL B N 1
ATOM 3205 C CA . VAL B 1 114 ? 49.029 1.956 -2.140 1.00 28.65 171 VAL B CA 1
ATOM 3206 C C . VAL B 1 114 ? 48.201 3.128 -1.617 1.00 25.31 171 VAL B C 1
ATOM 3207 O O . VAL B 1 114 ? 47.261 2.944 -0.828 1.00 23.40 171 VAL B O 1
ATOM 3211 N N . ASP B 1 115 ? 48.513 4.347 -2.068 1.00 26.31 172 ASP B N 1
ATOM 3212 C CA . ASP B 1 115 ? 47.713 5.507 -1.677 1.00 29.93 172 ASP B CA 1
ATOM 3213 C C . ASP B 1 115 ? 46.256 5.344 -2.106 1.00 34.12 172 ASP B C 1
ATOM 3214 O O . ASP B 1 115 ? 45.336 5.617 -1.326 1.00 32.13 172 ASP B O 1
ATOM 3219 N N . ASP B 1 116 ? 46.030 4.889 -3.343 1.00 33.67 173 ASP B N 1
ATOM 3220 C CA . ASP B 1 116 ? 44.671 4.708 -3.844 1.00 32.25 173 ASP B CA 1
ATOM 3221 C C . ASP B 1 116 ? 43.930 3.639 -3.057 1.00 31.20 173 ASP B C 1
ATOM 3222 O O . ASP B 1 116 ? 42.719 3.748 -2.838 1.00 35.12 173 ASP B O 1
ATOM 3227 N N . GLU B 1 117 ? 44.636 2.592 -2.628 1.00 29.25 174 GLU B N 1
ATOM 3228 C CA . GLU B 1 117 ? 44.000 1.590 -1.783 1.00 30.97 174 GLU B CA 1
ATOM 3229 C C . GLU B 1 117 ? 43.626 2.177 -0.428 1.00 35.13 174 GLU B C 1
ATOM 3230 O O . GLU B 1 117 ? 42.541 1.892 0.099 1.00 33.79 174 GLU B O 1
ATOM 3236 N N . VAL B 1 118 ? 44.505 3.010 0.142 1.00 32.28 175 VAL B N 1
ATOM 3237 C CA . VAL B 1 118 ? 44.256 3.583 1.466 1.00 32.81 175 VAL B CA 1
ATOM 3238 C C . VAL B 1 118 ? 42.997 4.444 1.455 1.00 33.97 175 VAL B C 1
ATOM 3239 O O . VAL B 1 118 ? 42.152 4.349 2.353 1.00 35.45 175 VAL B O 1
ATOM 3243 N N . SER B 1 119 ? 42.845 5.290 0.438 1.00 39.15 176 SER B N 1
ATOM 3244 C CA . SER B 1 119 ? 41.694 6.181 0.353 1.00 43.97 176 SER B CA 1
ATOM 3245 C C . SER B 1 119 ? 40.473 5.527 -0.284 1.00 43.55 176 SER B C 1
ATOM 3246 O O . SER B 1 119 ? 39.437 6.188 -0.419 1.00 42.50 176 SER B O 1
ATOM 3249 N N . GLY B 1 120 ? 40.563 4.256 -0.669 1.00 44.01 177 GLY B N 1
ATOM 3250 C CA . GLY B 1 120 ? 39.434 3.577 -1.277 1.00 45.03 177 GLY B CA 1
ATOM 3251 C C . GLY B 1 120 ? 39.141 3.940 -2.715 1.00 46.54 177 GLY B C 1
ATOM 3252 O O . GLY B 1 120 ? 38.040 3.657 -3.196 1.00 51.84 177 GLY B O 1
ATOM 3253 N N . ARG B 1 121 ? 40.090 4.557 -3.426 1.00 44.33 178 ARG B N 1
ATOM 3254 C CA . ARG B 1 121 ? 39.872 4.872 -4.834 1.00 46.83 178 ARG B CA 1
ATOM 3255 C C . ARG B 1 121 ? 39.953 3.647 -5.730 1.00 45.81 178 ARG B C 1
ATOM 3256 O O . ARG B 1 121 ? 39.397 3.664 -6.833 1.00 44.96 178 ARG B O 1
ATOM 3264 N N . VAL B 1 122 ? 40.648 2.601 -5.297 1.00 43.68 179 VAL B N 1
ATOM 3265 C CA . VAL B 1 122 ? 40.728 1.359 -6.046 1.00 43.24 179 VAL B CA 1
ATOM 3266 C C . VAL B 1 122 ? 40.383 0.229 -5.092 1.00 43.99 179 VAL B C 1
ATOM 3267 O O . VAL B 1 122 ? 40.425 0.379 -3.869 1.00 48.17 179 VAL B O 1
ATOM 3271 N N . THR B 1 123 ? 40.023 -0.908 -5.671 1.00 40.22 180 THR B N 1
ATOM 3272 C CA . THR B 1 123 ? 39.709 -2.084 -4.883 1.00 47.82 180 THR B CA 1
ATOM 3273 C C . THR B 1 123 ? 40.990 -2.820 -4.514 1.00 53.53 180 THR B C 1
ATOM 3274 O O . THR B 1 123 ? 41.978 -2.802 -5.253 1.00 57.45 180 THR B O 1
ATOM 3278 N N . ARG B 1 124 ? 40.970 -3.461 -3.350 1.00 54.21 181 ARG B N 1
ATOM 3279 C CA . ARG B 1 124 ? 42.114 -4.210 -2.859 1.00 56.90 181 ARG B CA 1
ATOM 3280 C C . ARG B 1 124 ? 41.666 -5.615 -2.484 1.00 60.23 181 ARG B C 1
ATOM 3281 O O . ARG B 1 124 ? 40.527 -5.826 -2.060 1.00 57.97 181 ARG B O 1
ATOM 3289 N N . VAL B 1 125 ? 42.578 -6.574 -2.628 1.00 64.98 182 VAL B N 1
ATOM 3290 C CA . VAL B 1 125 ? 42.306 -7.977 -2.343 1.00 68.83 182 VAL B CA 1
ATOM 3291 C C . VAL B 1 125 ? 43.114 -8.376 -1.117 1.00 77.01 182 VAL B C 1
ATOM 3292 O O . VAL B 1 125 ? 44.311 -8.078 -1.030 1.00 77.96 182 VAL B O 1
ATOM 3296 N N . VAL B 1 126 ? 42.463 -9.059 -0.181 1.00 87.32 183 VAL B N 1
ATOM 3297 C CA . VAL B 1 126 ? 43.113 -9.494 1.048 1.00 93.31 183 VAL B CA 1
ATOM 3298 C C . VAL B 1 126 ? 43.428 -10.983 0.988 1.00 97.12 183 VAL B C 1
ATOM 3299 O O . VAL B 1 126 ? 44.442 -11.434 1.522 1.00 98.50 183 VAL B O 1
ATOM 3303 N N . GLY B 1 130 ? 41.083 -13.805 -1.426 1.00 78.76 187 GLY B N 1
ATOM 3304 C CA . GLY B 1 130 ? 39.796 -14.468 -1.324 1.00 79.42 187 GLY B CA 1
ATOM 3305 C C . GLY B 1 130 ? 38.661 -13.522 -0.989 1.00 78.20 187 GLY B C 1
ATOM 3306 O O . GLY B 1 130 ? 37.525 -13.948 -0.781 1.00 79.75 187 GLY B O 1
ATOM 3307 N N . GLU B 1 131 ? 38.974 -12.230 -0.930 1.00 73.36 188 GLU B N 1
ATOM 3308 C CA . GLU B 1 131 ? 37.974 -11.213 -0.641 1.00 68.32 188 GLU B CA 1
ATOM 3309 C C . GLU B 1 131 ? 38.489 -9.865 -1.124 1.00 60.74 188 GLU B C 1
ATOM 3310 O O . GLU B 1 131 ? 39.686 -9.581 -1.027 1.00 60.12 188 GLU B O 1
ATOM 3316 N N . VAL B 1 132 ? 37.581 -9.046 -1.642 1.00 52.94 189 VAL B N 1
ATOM 3317 C CA . VAL B 1 132 ? 37.911 -7.711 -2.124 1.00 48.79 189 VAL B CA 1
ATOM 3318 C C . VAL B 1 132 ? 37.470 -6.693 -1.077 1.00 45.56 189 VAL B C 1
ATOM 3319 O O . VAL B 1 132 ? 36.548 -6.935 -0.288 1.00 44.13 189 VAL B O 1
ATOM 3323 N N . ARG B 1 133 ? 38.142 -5.541 -1.063 1.00 45.46 190 ARG B N 1
ATOM 3324 C CA . ARG B 1 133 ? 37.804 -4.426 -0.191 1.00 44.12 190 ARG B CA 1
ATOM 3325 C C . ARG B 1 133 ? 37.838 -3.151 -1.017 1.00 42.41 190 ARG B C 1
ATOM 3326 O O . ARG B 1 133 ? 38.661 -3.013 -1.926 1.00 42.96 190 ARG B O 1
ATOM 3334 N N . SER B 1 134 ? 36.919 -2.236 -0.719 1.00 43.51 191 SER B N 1
ATOM 3335 C CA . SER B 1 134 ? 36.731 -1.055 -1.555 1.00 43.12 191 SER B CA 1
ATOM 3336 C C . SER B 1 134 ? 36.684 0.222 -0.724 1.00 40.40 191 SER B C 1
ATOM 3337 O O . SER B 1 134 ? 37.142 1.275 -1.178 1.00 43.52 191 SER B O 1
ATOM 3340 N N . GLU B 1 135 ? 36.115 0.154 0.476 1.00 40.17 192 GLU B N 1
ATOM 3341 C CA . GLU B 1 135 ? 36.006 1.341 1.310 1.00 48.08 192 GLU B CA 1
ATOM 3342 C C . GLU B 1 135 ? 37.384 1.762 1.826 1.00 44.05 192 GLU B C 1
ATOM 3343 O O . GLU B 1 135 ? 38.310 0.948 1.887 1.00 43.69 192 GLU B O 1
ATOM 3349 N N . PRO B 1 136 ? 37.545 3.037 2.188 1.00 40.48 193 PRO B N 1
ATOM 3350 C CA . PRO B 1 136 ? 38.849 3.511 2.681 1.00 42.88 193 PRO B CA 1
ATOM 3351 C C . PRO B 1 136 ? 39.323 2.732 3.901 1.00 39.78 193 PRO B C 1
ATOM 3352 O O . PRO B 1 136 ? 38.527 2.272 4.722 1.00 41.83 193 PRO B O 1
ATOM 3356 N N . VAL B 1 137 ? 40.647 2.592 4.018 1.00 39.24 194 VAL B N 1
ATOM 3357 C CA . VAL B 1 137 ? 41.191 1.806 5.122 1.00 41.64 194 VAL B CA 1
ATOM 3358 C C . VAL B 1 137 ? 40.954 2.504 6.458 1.00 38.25 194 VAL B C 1
ATOM 3359 O O . VAL B 1 137 ? 40.740 1.837 7.477 1.00 43.12 194 VAL B O 1
ATOM 3363 N N . THR B 1 138 ? 40.956 3.834 6.487 1.00 36.23 195 THR B N 1
ATOM 3364 C CA . THR B 1 138 ? 40.779 4.563 7.742 1.00 39.08 195 THR B CA 1
ATOM 3365 C C . THR B 1 138 ? 40.317 5.983 7.418 1.00 38.04 195 THR B C 1
ATOM 3366 O O . THR B 1 138 ? 39.975 6.296 6.272 1.00 38.95 195 THR B O 1
ATOM 3370 N N . ALA B 1 139 ? 40.312 6.845 8.435 1.00 38.43 196 ALA B N 1
ATOM 3371 C CA . ALA B 1 139 ? 39.801 8.202 8.303 1.00 40.82 196 ALA B CA 1
ATOM 3372 C C . ALA B 1 139 ? 40.694 9.037 7.384 1.00 43.23 196 ALA B C 1
ATOM 3373 O O . ALA B 1 139 ? 41.830 8.673 7.067 1.00 45.16 196 ALA B O 1
ATOM 3375 N N . GLU B 1 140 ? 40.175 10.205 6.993 1.00 43.53 197 GLU B N 1
ATOM 3376 C CA . GLU B 1 140 ? 40.819 11.012 5.964 1.00 42.38 197 GLU B CA 1
ATOM 3377 C C . GLU B 1 140 ? 42.016 11.807 6.471 1.00 39.14 197 GLU B C 1
ATOM 3378 O O . GLU B 1 140 ? 42.826 12.251 5.650 1.00 39.66 197 GLU B O 1
ATOM 3384 N N . ASN B 1 141 ? 42.160 11.993 7.785 1.00 37.12 198 ASN B N 1
ATOM 3385 C CA . ASN B 1 141 ? 43.297 12.722 8.339 1.00 36.50 198 ASN B CA 1
ATOM 3386 C C . ASN B 1 141 ? 44.348 11.796 8.946 1.00 39.33 198 ASN B C 1
ATOM 3387 O O . ASN B 1 141 ? 45.074 12.198 9.863 1.00 41.98 198 ASN B O 1
ATOM 3392 N N . VAL B 1 142 ? 44.437 10.559 8.460 1.00 38.02 199 VAL B N 1
ATOM 3393 C CA . VAL B 1 142 ? 45.470 9.612 8.866 1.00 33.25 199 VAL B CA 1
ATOM 3394 C C . VAL B 1 142 ? 46.408 9.417 7.684 1.00 34.51 199 VAL B C 1
ATOM 3395 O O . VAL B 1 142 ? 45.957 9.270 6.542 1.00 34.38 199 VAL B O 1
ATOM 3399 N N . GLY B 1 143 ? 47.711 9.428 7.954 1.00 33.27 200 GLY B N 1
ATOM 3400 C CA . GLY B 1 143 ? 48.700 9.305 6.905 1.00 27.12 200 GLY B CA 1
ATOM 3401 C C . GLY B 1 143 ? 49.959 8.636 7.414 1.00 27.60 200 GLY B C 1
ATOM 3402 O O . GLY B 1 143 ? 50.031 8.178 8.558 1.00 26.48 200 GLY B O 1
ATOM 3403 N N . SER B 1 144 ? 50.957 8.571 6.536 1.00 28.78 201 SER B N 1
ATOM 3404 C CA . SER B 1 144 ? 52.243 8.013 6.921 1.00 27.13 201 SER B CA 1
ATOM 3405 C C . SER B 1 144 ? 53.298 8.436 5.913 1.00 27.55 201 SER B C 1
ATOM 3406 O O . SER B 1 144 ? 53.000 8.652 4.734 1.00 28.45 201 SER B O 1
ATOM 3409 N N . THR B 1 145 ? 54.533 8.562 6.392 1.00 25.59 202 THR B N 1
ATOM 3410 C CA . THR B 1 145 ? 55.662 8.623 5.482 1.00 24.53 202 THR B CA 1
ATOM 3411 C C . THR B 1 145 ? 55.963 7.225 4.950 1.00 25.59 202 THR B C 1
ATOM 3412 O O . THR B 1 145 ? 55.420 6.221 5.418 1.00 27.14 202 THR B O 1
ATOM 3416 N N . ALA B 1 146 ? 56.838 7.168 3.954 1.00 21.73 203 ALA B N 1
ATOM 3417 C CA . ALA B 1 146 ? 57.286 5.889 3.415 1.00 25.22 203 ALA B CA 1
ATOM 3418 C C . ALA B 1 146 ? 58.681 6.101 2.857 1.00 27.31 203 ALA B C 1
ATOM 3419 O O . ALA B 1 146 ? 58.838 6.758 1.827 1.00 27.92 203 ALA B O 1
ATOM 3421 N N . VAL B 1 147 ? 59.696 5.560 3.520 1.00 26.20 204 VAL B N 1
ATOM 3422 C CA . VAL B 1 147 ? 61.034 5.538 2.946 1.00 28.51 204 VAL B CA 1
ATOM 3423 C C . VAL B 1 147 ? 61.410 4.075 2.779 1.00 29.02 204 VAL B C 1
ATOM 3424 O O . VAL B 1 147 ? 61.445 3.320 3.758 1.00 30.07 204 VAL B O 1
ATOM 3428 N N . VAL B 1 148 ? 61.624 3.655 1.533 1.00 31.88 205 VAL B N 1
ATOM 3429 C CA . VAL B 1 148 ? 61.891 2.253 1.258 1.00 27.55 205 VAL B CA 1
ATOM 3430 C C . VAL B 1 148 ? 63.169 2.130 0.444 1.00 26.00 205 VAL B C 1
ATOM 3431 O O . VAL B 1 148 ? 63.514 3.000 -0.364 1.00 25.46 205 VAL B O 1
ATOM 3435 N N . ALA B 1 149 ? 63.884 1.037 0.696 1.00 26.42 206 ALA B N 1
ATOM 3436 C CA . ALA B 1 149 ? 65.124 0.696 0.020 1.00 26.84 206 ALA B CA 1
ATOM 3437 C C . ALA B 1 149 ? 65.026 -0.742 -0.463 1.00 26.53 206 ALA B C 1
ATOM 3438 O O . ALA B 1 149 ? 64.882 -1.667 0.347 1.00 24.16 206 ALA B O 1
ATOM 3440 N N . LEU B 1 150 ? 65.060 -0.918 -1.781 1.00 28.25 207 LEU B N 1
ATOM 3441 C CA . LEU B 1 150 ? 65.284 -2.220 -2.381 1.00 23.75 207 LEU B CA 1
ATOM 3442 C C . LEU B 1 150 ? 66.785 -2.456 -2.429 1.00 26.98 207 LEU B C 1
ATOM 3443 O O . LEU B 1 150 ? 67.540 -1.620 -2.936 1.00 29.27 207 LEU B O 1
ATOM 3448 N N . VAL B 1 151 ? 67.225 -3.570 -1.865 1.00 23.60 208 VAL B N 1
ATOM 3449 C CA . VAL B 1 151 ? 68.636 -3.906 -1.794 1.00 24.26 208 VAL B CA 1
ATOM 3450 C C . VAL B 1 151 ? 68.836 -5.209 -2.547 1.00 33.15 208 VAL B C 1
ATOM 3451 O O . VAL B 1 151 ? 68.127 -6.191 -2.299 1.00 28.59 208 VAL B O 1
ATOM 3455 N N . CYS B 1 152 ? 69.762 -5.200 -3.497 1.00 32.91 209 CYS B N 1
ATOM 3456 C CA . CYS B 1 152 ? 70.253 -6.411 -4.130 1.00 32.58 209 CYS B CA 1
ATOM 3457 C C . CYS B 1 152 ? 71.770 -6.311 -4.201 1.00 31.43 209 CYS B C 1
ATOM 3458 O O . CYS B 1 152 ? 72.367 -5.352 -3.705 1.00 29.97 209 CYS B O 1
ATOM 3461 N N . SER B 1 153 ? 72.401 -7.312 -4.822 1.00 30.90 210 SER B N 1
ATOM 3462 C CA . SER B 1 153 ? 73.860 -7.373 -4.827 1.00 31.41 210 SER B CA 1
ATOM 3463 C C . SER B 1 153 ? 74.480 -6.181 -5.548 1.00 34.71 210 SER B C 1
ATOM 3464 O O . SER B 1 153 ? 75.575 -5.737 -5.181 1.00 31.70 210 SER B O 1
ATOM 3467 N N . SER B 1 154 ? 73.809 -5.653 -6.577 1.00 27.12 211 SER B N 1
ATOM 3468 C CA . SER B 1 154 ? 74.416 -4.633 -7.426 1.00 31.35 211 SER B CA 1
ATOM 3469 C C . SER B 1 154 ? 73.942 -3.217 -7.138 1.00 29.94 211 SER B C 1
ATOM 3470 O O . SER B 1 154 ? 74.664 -2.269 -7.467 1.00 26.66 211 SER B O 1
ATOM 3473 N N . HIS B 1 155 ? 72.761 -3.040 -6.550 1.00 25.86 212 HIS B N 1
ATOM 3474 C CA . HIS B 1 155 ? 72.191 -1.706 -6.421 1.00 29.21 212 HIS B CA 1
ATOM 3475 C C . HIS B 1 155 ? 71.394 -1.572 -5.137 1.00 31.74 212 HIS B C 1
ATOM 3476 O O . HIS B 1 155 ? 70.886 -2.554 -4.591 1.00 34.99 212 HIS B O 1
ATOM 3483 N N . VAL B 1 156 ? 71.281 -0.329 -4.679 1.00 28.36 213 VAL B N 1
ATOM 3484 C CA . VAL B 1 156 ? 70.261 0.087 -3.731 1.00 26.51 213 VAL B CA 1
ATOM 3485 C C . VAL B 1 156 ? 69.350 1.048 -4.478 1.00 28.01 213 VAL B C 1
ATOM 3486 O O . VAL B 1 156 ? 69.826 2.010 -5.091 1.00 32.17 213 VAL B O 1
ATOM 3490 N N . VAL B 1 157 ? 68.047 0.793 -4.439 1.00 25.19 214 VAL B N 1
ATOM 3491 C CA . VAL B 1 157 ? 67.071 1.683 -5.058 1.00 26.61 214 VAL B CA 1
ATOM 3492 C C . VAL B 1 157 ? 66.183 2.243 -3.956 1.00 24.40 214 VAL B C 1
ATOM 3493 O O . VAL B 1 157 ? 65.532 1.488 -3.226 1.00 24.51 214 VAL B O 1
ATOM 3497 N N . VAL B 1 158 ? 66.134 3.563 -3.853 1.00 25.86 215 VAL B N 1
ATOM 3498 C CA . VAL B 1 158 ? 65.458 4.242 -2.758 1.00 29.59 215 VAL B CA 1
ATOM 3499 C C . VAL B 1 158 ? 64.251 4.971 -3.320 1.00 29.43 215 VAL B C 1
ATOM 3500 O O . VAL B 1 158 ? 64.359 5.668 -4.335 1.00 33.19 215 VAL B O 1
ATOM 3504 N N . ALA B 1 159 ? 63.102 4.793 -2.677 1.00 25.61 216 ALA B N 1
ATOM 3505 C CA . ALA B 1 159 ? 61.933 5.620 -2.944 1.00 26.75 216 ALA B CA 1
ATOM 3506 C C . ALA B 1 159 ? 61.517 6.263 -1.631 1.00 28.71 216 ALA B C 1
ATOM 3507 O O . ALA B 1 159 ? 61.257 5.563 -0.646 1.00 31.39 216 ALA B O 1
ATOM 3509 N N . ASN B 1 160 ? 61.459 7.589 -1.614 1.00 25.03 217 ASN B N 1
ATOM 3510 C CA . ASN B 1 160 ? 61.147 8.320 -0.399 1.00 29.53 217 ASN B CA 1
ATOM 3511 C C . ASN B 1 160 ? 59.940 9.212 -0.623 1.00 31.49 217 ASN B C 1
ATOM 3512 O O . ASN B 1 160 ? 59.852 9.918 -1.631 1.00 33.75 217 ASN B O 1
ATOM 3517 N N . CYS B 1 161 ? 59.027 9.185 0.339 1.00 32.73 218 CYS B N 1
ATOM 3518 C CA . CYS B 1 161 ? 57.838 10.027 0.334 1.00 34.96 218 CYS B CA 1
ATOM 3519 C C . CYS B 1 161 ? 57.627 10.497 1.771 1.00 29.20 218 CYS B C 1
ATOM 3520 O O . CYS B 1 161 ? 57.164 9.727 2.618 1.00 29.39 218 CYS B O 1
ATOM 3523 N N . GLY B 1 162 ? 57.983 11.750 2.052 1.00 28.24 219 GLY B N 1
ATOM 3524 C CA . GLY B 1 162 ? 57.808 12.292 3.387 1.00 28.62 219 GLY B CA 1
ATOM 3525 C C . GLY B 1 162 ? 59.084 12.785 4.044 1.00 27.63 219 GLY B C 1
ATOM 3526 O O . GLY B 1 162 ? 60.067 13.093 3.361 1.00 27.60 219 GLY B O 1
ATOM 3527 N N . ASP B 1 163 ? 59.083 12.877 5.375 1.00 29.39 220 ASP B N 1
ATOM 3528 C CA . ASP B 1 163 ? 60.234 13.386 6.114 1.00 30.48 220 ASP B CA 1
ATOM 3529 C C . ASP B 1 163 ? 60.975 12.300 6.884 1.00 29.87 220 ASP B C 1
ATOM 3530 O O . ASP B 1 163 ? 61.774 12.618 7.769 1.00 31.44 220 ASP B O 1
ATOM 3535 N N . SER B 1 164 ? 60.715 11.028 6.592 1.00 30.21 221 SER B N 1
ATOM 3536 C CA . SER B 1 164 ? 61.673 10.012 6.981 1.00 28.14 221 SER B CA 1
ATOM 3537 C C . SER B 1 164 ? 62.883 10.105 6.054 1.00 29.32 221 SER B C 1
ATOM 3538 O O . SER B 1 164 ? 62.862 10.802 5.033 1.00 30.16 221 SER B O 1
ATOM 3541 N N . ARG B 1 165 ? 63.967 9.424 6.420 1.00 26.54 222 ARG B N 1
ATOM 3542 C CA . ARG B 1 165 ? 65.194 9.614 5.661 1.00 28.37 222 ARG B CA 1
ATOM 3543 C C . ARG B 1 165 ? 66.005 8.325 5.625 1.00 30.60 222 ARG B C 1
ATOM 3544 O O . ARG B 1 165 ? 66.004 7.538 6.576 1.00 32.11 222 ARG B O 1
ATOM 3552 N N . ILE B 1 166 ? 66.694 8.114 4.507 1.00 30.45 223 ILE B N 1
ATOM 3553 C CA . ILE B 1 166 ? 67.660 7.034 4.368 1.00 30.96 223 ILE B CA 1
ATOM 3554 C C . ILE B 1 166 ? 69.009 7.646 4.023 1.00 31.20 223 ILE B C 1
ATOM 3555 O O . ILE B 1 166 ? 69.097 8.530 3.162 1.00 29.43 223 ILE B O 1
ATOM 3560 N N . VAL B 1 167 ? 70.052 7.185 4.703 1.00 29.17 224 VAL B N 1
ATOM 3561 C CA . VAL B 1 167 ? 71.408 7.668 4.500 1.00 30.46 224 VAL B CA 1
ATOM 3562 C C . VAL B 1 167 ? 72.302 6.465 4.253 1.00 32.98 224 VAL B C 1
ATOM 3563 O O . VAL B 1 167 ? 72.163 5.430 4.916 1.00 35.15 224 VAL B O 1
ATOM 3567 N N . LEU B 1 168 ? 73.217 6.598 3.302 1.00 32.71 225 LEU B N 1
ATOM 3568 C CA . LEU B 1 168 ? 74.207 5.576 3.014 1.00 32.81 225 LEU B CA 1
ATOM 3569 C C . LEU B 1 168 ? 75.547 6.004 3.595 1.00 34.44 225 LEU B C 1
ATOM 3570 O O . LEU B 1 168 ? 75.941 7.163 3.464 1.00 32.28 225 LEU B O 1
ATOM 3575 N N . CYS B 1 169 ? 76.238 5.085 4.249 1.00 37.45 226 CYS B N 1
ATOM 3576 C CA . CYS B 1 169 ? 77.600 5.335 4.701 1.00 40.06 226 CYS B CA 1
ATOM 3577 C C . CYS B 1 169 ? 78.526 4.692 3.679 1.00 36.19 226 CYS B C 1
ATOM 3578 O O . CYS B 1 169 ? 78.529 3.473 3.528 1.00 36.49 226 CYS B O 1
ATOM 3581 N N . ARG B 1 170 ? 79.256 5.516 2.932 1.00 37.13 227 ARG B N 1
ATOM 3582 C CA . ARG B 1 170 ? 80.183 5.047 1.911 1.00 35.94 227 ARG B CA 1
ATOM 3583 C C . ARG B 1 170 ? 81.540 5.689 2.142 1.00 35.86 227 ARG B C 1
ATOM 3584 O O . ARG B 1 170 ? 81.635 6.916 2.257 1.00 37.02 227 ARG B O 1
ATOM 3592 N N . GLY B 1 171 ? 82.578 4.863 2.228 1.00 35.49 228 GLY B N 1
ATOM 3593 C CA . GLY B 1 171 ? 83.908 5.376 2.509 1.00 41.70 228 GLY B CA 1
ATOM 3594 C C . GLY B 1 171 ? 83.970 6.187 3.783 1.00 44.40 228 GLY B C 1
ATOM 3595 O O . GLY B 1 171 ? 84.637 7.229 3.821 1.00 46.04 228 GLY B O 1
ATOM 3596 N N . LYS B 1 172 ? 83.292 5.722 4.837 1.00 44.39 229 LYS B N 1
ATOM 3597 C CA . LYS B 1 172 ? 83.179 6.434 6.114 1.00 48.38 229 LYS B CA 1
ATOM 3598 C C . LYS B 1 172 ? 82.629 7.854 5.952 1.00 49.35 229 LYS B C 1
ATOM 3599 O O . LYS B 1 172 ? 82.937 8.740 6.751 1.00 50.96 229 LYS B O 1
ATOM 3605 N N . GLU B 1 173 ? 81.813 8.089 4.928 1.00 48.31 230 GLU B N 1
ATOM 3606 C CA . GLU B 1 173 ? 81.181 9.386 4.740 1.00 46.41 230 GLU B CA 1
ATOM 3607 C C . GLU B 1 173 ? 79.689 9.217 4.497 1.00 40.68 230 GLU B C 1
ATOM 3608 O O . GLU B 1 173 ? 79.260 8.213 3.921 1.00 37.95 230 GLU B O 1
ATOM 3614 N N . PRO B 1 174 ? 78.875 10.179 4.926 1.00 37.04 231 PRO B N 1
ATOM 3615 C CA . PRO B 1 174 ? 77.433 10.082 4.682 1.00 35.83 231 PRO B CA 1
ATOM 3616 C C . PRO B 1 174 ? 77.066 10.570 3.286 1.00 34.85 231 PRO B C 1
ATOM 3617 O O . PRO B 1 174 ? 77.582 11.576 2.793 1.00 33.72 231 PRO B O 1
ATOM 3621 N N . VAL B 1 175 ? 76.167 9.831 2.646 1.00 36.34 232 VAL B N 1
ATOM 3622 C CA . VAL B 1 175 ? 75.579 10.196 1.366 1.00 37.28 232 VAL B CA 1
ATOM 3623 C C . VAL B 1 175 ? 74.073 10.132 1.554 1.00 38.61 232 VAL B C 1
ATOM 3624 O O . VAL B 1 175 ? 73.523 9.056 1.817 1.00 38.28 232 VAL B O 1
ATOM 3628 N N . ALA B 1 176 ? 73.411 11.272 1.443 1.00 41.19 233 ALA B N 1
ATOM 3629 C CA . ALA B 1 176 ? 71.967 11.294 1.599 1.00 40.73 233 ALA B CA 1
ATOM 3630 C C . ALA B 1 176 ? 71.333 10.662 0.367 1.00 39.11 233 ALA B C 1
ATOM 3631 O O . ALA B 1 176 ? 71.602 11.083 -0.763 1.00 43.10 233 ALA B O 1
ATOM 3633 N N . LEU B 1 177 ? 70.532 9.620 0.579 1.00 36.58 234 LEU B N 1
ATOM 3634 C CA . LEU B 1 177 ? 69.836 8.940 -0.505 1.00 37.44 234 LEU B CA 1
ATOM 3635 C C . LEU B 1 177 ? 68.398 9.410 -0.652 1.00 38.01 234 LEU B C 1
ATOM 3636 O O . LEU B 1 177 ? 67.661 8.867 -1.483 1.00 34.69 234 LEU B O 1
ATOM 3641 N N . SER B 1 178 ? 67.988 10.407 0.130 1.00 33.24 235 SER B N 1
ATOM 3642 C CA . SER B 1 178 ? 66.637 10.945 0.077 1.00 33.84 235 SER B CA 1
ATOM 3643 C C . SER B 1 178 ? 66.663 12.370 0.609 1.00 35.67 235 SER B C 1
ATOM 3644 O O . SER B 1 178 ? 67.417 12.678 1.537 1.00 37.87 235 SER B O 1
ATOM 3647 N N . ILE B 1 179 ? 65.848 13.234 0.013 1.00 36.13 236 ILE B N 1
ATOM 3648 C CA . ILE B 1 179 ? 65.714 14.622 0.440 1.00 36.22 236 ILE B CA 1
ATOM 3649 C C . ILE B 1 179 ? 64.366 14.780 1.127 1.00 33.17 236 ILE B C 1
ATOM 3650 O O . ILE B 1 179 ? 63.330 14.429 0.554 1.00 33.59 236 ILE B O 1
ATOM 3655 N N . ASP B 1 180 ? 64.383 15.282 2.363 1.00 34.81 237 ASP B N 1
ATOM 3656 C CA . ASP B 1 180 ? 63.153 15.436 3.131 1.00 35.20 237 ASP B CA 1
ATOM 3657 C C . ASP B 1 180 ? 62.135 16.278 2.367 1.00 33.98 237 ASP B C 1
ATOM 3658 O O . ASP B 1 180 ? 62.467 17.324 1.805 1.00 34.33 237 ASP B O 1
ATOM 3663 N N . HIS B 1 181 ? 60.884 15.816 2.355 1.00 29.73 238 HIS B N 1
ATOM 3664 C CA . HIS B 1 181 ? 59.790 16.568 1.741 1.00 30.61 238 HIS B CA 1
ATOM 3665 C C . HIS B 1 181 ? 59.209 17.518 2.782 1.00 29.75 238 HIS B C 1
ATOM 3666 O O . HIS B 1 181 ? 58.189 17.256 3.424 1.00 31.07 238 HIS B O 1
ATOM 3673 N N . LYS B 1 182 ? 59.893 18.641 2.958 1.00 30.16 239 LYS B N 1
ATOM 3674 C CA . LYS B 1 182 ? 59.451 19.705 3.847 1.00 34.93 239 LYS B CA 1
ATOM 3675 C C . LYS B 1 182 ? 58.687 20.759 3.057 1.00 38.43 239 LYS B C 1
ATOM 3676 O O . LYS B 1 182 ? 59.072 21.085 1.929 1.00 39.11 239 LYS B O 1
ATOM 3682 N N . PRO B 1 183 ? 57.596 21.295 3.606 1.00 38.60 240 PRO B N 1
ATOM 3683 C CA . PRO B 1 183 ? 56.772 22.225 2.816 1.00 39.10 240 PRO B CA 1
ATOM 3684 C C . PRO B 1 183 ? 57.506 23.489 2.399 1.00 39.08 240 PRO B C 1
ATOM 3685 O O . PRO B 1 183 ? 57.159 24.078 1.368 1.00 39.89 240 PRO B O 1
ATOM 3689 N N . ASP B 1 184 ? 58.514 23.921 3.157 1.00 36.98 241 ASP B N 1
ATOM 3690 C CA . ASP B 1 184 ? 59.271 25.111 2.793 1.00 41.82 241 ASP B CA 1
ATOM 3691 C C . ASP B 1 184 ? 60.376 24.825 1.785 1.00 45.77 241 ASP B C 1
ATOM 3692 O O . ASP B 1 184 ? 61.051 25.769 1.356 1.00 46.72 241 ASP B O 1
ATOM 3697 N N . ARG B 1 185 ? 60.589 23.563 1.408 1.00 45.21 242 ARG B N 1
ATOM 3698 C CA . ARG B 1 185 ? 61.474 23.274 0.288 1.00 44.84 242 ARG B CA 1
ATOM 3699 C C . ARG B 1 185 ? 60.981 24.035 -0.933 1.00 44.30 242 ARG B C 1
ATOM 3700 O O . ARG B 1 185 ? 59.783 24.057 -1.223 1.00 43.58 242 ARG B O 1
ATOM 3708 N N . LYS B 1 186 ? 61.918 24.664 -1.647 1.00 46.33 243 LYS B N 1
ATOM 3709 C CA . LYS B 1 186 ? 61.552 25.688 -2.621 1.00 47.50 243 LYS B CA 1
ATOM 3710 C C . LYS B 1 186 ? 60.637 25.117 -3.701 1.00 46.48 243 LYS B C 1
ATOM 3711 O O . LYS B 1 186 ? 59.612 25.720 -4.049 1.00 49.25 243 LYS B O 1
ATOM 3717 N N . ASP B 1 187 ? 60.970 23.930 -4.229 1.00 44.15 244 ASP B N 1
ATOM 3718 C CA . ASP B 1 187 ? 60.113 23.326 -5.246 1.00 42.26 244 ASP B CA 1
ATOM 3719 C C . ASP B 1 187 ? 58.793 22.849 -4.654 1.00 38.96 244 ASP B C 1
ATOM 3720 O O . ASP B 1 187 ? 57.752 22.960 -5.307 1.00 40.87 244 ASP B O 1
ATOM 3725 N N . GLU B 1 188 ? 58.806 22.347 -3.416 1.00 36.53 245 GLU B N 1
ATOM 3726 C CA . GLU B 1 188 ? 57.567 21.887 -2.796 1.00 35.41 245 GLU B CA 1
ATOM 3727 C C . GLU B 1 188 ? 56.651 23.058 -2.459 1.00 35.38 245 GLU B C 1
ATOM 3728 O O . GLU B 1 188 ? 55.430 22.978 -2.651 1.00 33.28 245 GLU B O 1
ATOM 3734 N N . ARG B 1 189 ? 57.218 24.155 -1.952 1.00 38.05 246 ARG B N 1
ATOM 3735 C CA . ARG B 1 189 ? 56.409 25.343 -1.711 1.00 42.73 246 ARG B CA 1
ATOM 3736 C C . ARG B 1 189 ? 55.845 25.889 -3.015 1.00 45.93 246 ARG B C 1
ATOM 3737 O O . ARG B 1 189 ? 54.672 26.276 -3.076 1.00 42.54 246 ARG B O 1
ATOM 3745 N N . ALA B 1 190 ? 56.666 25.930 -4.070 1.00 48.04 247 ALA B N 1
ATOM 3746 C CA . ALA B 1 190 ? 56.175 26.397 -5.364 1.00 48.82 247 ALA B CA 1
ATOM 3747 C C . ALA B 1 190 ? 55.033 25.524 -5.872 1.00 47.40 247 ALA B C 1
ATOM 3748 O O . ALA B 1 190 ? 54.026 26.035 -6.370 1.00 47.05 247 ALA B O 1
ATOM 3750 N N . ARG B 1 191 ? 55.160 24.203 -5.732 1.00 47.00 248 ARG B N 1
ATOM 3751 C CA . ARG B 1 191 ? 54.104 23.299 -6.183 1.00 44.94 248 ARG B CA 1
ATOM 3752 C C . ARG B 1 191 ? 52.816 23.510 -5.390 1.00 44.08 248 ARG B C 1
ATOM 3753 O O . ARG B 1 191 ? 51.725 23.638 -5.968 1.00 46.80 248 ARG B O 1
ATOM 3761 N N . ILE B 1 192 ? 52.928 23.571 -4.059 1.00 43.44 249 ILE B N 1
ATOM 3762 C CA . ILE B 1 192 ? 51.747 23.749 -3.215 1.00 42.22 249 ILE B CA 1
ATOM 3763 C C . ILE B 1 192 ? 51.069 25.080 -3.521 1.00 40.27 249 ILE B C 1
ATOM 3764 O O . ILE B 1 192 ? 49.846 25.150 -3.695 1.00 38.63 249 ILE B O 1
ATOM 3769 N N . GLU B 1 193 ? 51.856 26.155 -3.598 1.00 42.07 250 GLU B N 1
ATOM 3770 C CA . GLU B 1 193 ? 51.292 27.475 -3.855 1.00 46.17 250 GLU B CA 1
ATOM 3771 C C . GLU B 1 193 ? 50.702 27.572 -5.256 1.00 48.61 250 GLU B C 1
ATOM 3772 O O . GLU B 1 193 ? 49.716 28.289 -5.460 1.00 49.59 250 GLU B O 1
ATOM 3778 N N . ALA B 1 194 ? 51.281 26.858 -6.227 1.00 50.79 251 ALA B N 1
ATOM 3779 C CA . ALA B 1 194 ? 50.703 26.819 -7.563 1.00 49.81 251 ALA B CA 1
ATOM 3780 C C . ALA B 1 194 ? 49.375 26.081 -7.572 1.00 55.76 251 ALA B C 1
ATOM 3781 O O . ALA B 1 194 ? 48.504 26.393 -8.393 1.00 58.89 251 ALA B O 1
ATOM 3783 N N . GLN B 1 195 ? 49.192 25.104 -6.679 1.00 55.57 252 GLN B N 1
ATOM 3784 C CA . GLN B 1 195 ? 47.887 24.455 -6.592 1.00 54.06 252 GLN B CA 1
ATOM 3785 C C . GLN B 1 195 ? 46.880 25.262 -5.772 1.00 48.25 252 GLN B C 1
ATOM 3786 O O . GLN B 1 195 ? 45.783 24.765 -5.491 1.00 44.63 252 GLN B O 1
ATOM 3792 N N . GLY B 1 196 ? 47.219 26.493 -5.400 1.00 50.99 253 GLY B N 1
ATOM 3793 C CA . GLY B 1 196 ? 46.337 27.332 -4.616 1.00 54.94 253 GLY B CA 1
ATOM 3794 C C . GLY B 1 196 ? 46.439 27.166 -3.118 1.00 58.16 253 GLY B C 1
ATOM 3795 O O . GLY B 1 196 ? 45.602 27.716 -2.394 1.00 61.88 253 GLY B O 1
ATOM 3796 N N . GLY B 1 197 ? 47.438 26.434 -2.625 1.00 56.84 254 GLY B N 1
ATOM 3797 C CA . GLY B 1 197 ? 47.603 26.217 -1.207 1.00 54.17 254 GLY B CA 1
ATOM 3798 C C . GLY B 1 197 ? 48.580 27.200 -0.588 1.00 52.24 254 GLY B C 1
ATOM 3799 O O . GLY B 1 197 ? 49.289 27.940 -1.265 1.00 53.66 254 GLY B O 1
ATOM 3800 N N . LYS B 1 198 ? 48.622 27.180 0.736 1.00 49.39 255 LYS B N 1
ATOM 3801 C CA . LYS B 1 198 ? 49.512 28.042 1.493 1.00 47.81 255 LYS B CA 1
ATOM 3802 C C . LYS B 1 198 ? 50.405 27.200 2.391 1.00 42.56 255 LYS B C 1
ATOM 3803 O O . LYS B 1 198 ? 49.966 26.198 2.966 1.00 39.00 255 LYS B O 1
ATOM 3809 N N . VAL B 1 199 ? 51.664 27.609 2.490 1.00 39.74 256 VAL B N 1
ATOM 3810 C CA . VAL B 1 199 ? 52.624 27.049 3.431 1.00 39.46 256 VAL B CA 1
ATOM 3811 C C . VAL B 1 199 ? 52.817 28.085 4.529 1.00 40.31 256 VAL B C 1
ATOM 3812 O O . VAL B 1 199 ? 53.217 29.224 4.254 1.00 41.64 256 VAL B O 1
ATOM 3816 N N . ILE B 1 200 ? 52.507 27.706 5.768 1.00 39.22 257 ILE B N 1
ATOM 3817 C CA . ILE B 1 200 ? 52.499 28.640 6.891 1.00 36.30 257 ILE B CA 1
ATOM 3818 C C . ILE B 1 200 ? 53.440 28.126 7.972 1.00 34.95 257 ILE B C 1
ATOM 3819 O O . ILE B 1 200 ? 53.369 26.956 8.362 1.00 36.92 257 ILE B O 1
ATOM 3824 N N . GLN B 1 201 ? 54.330 28.995 8.444 1.00 34.19 258 GLN B N 1
ATOM 3825 C CA . GLN B 1 201 ? 55.196 28.651 9.568 1.00 40.26 258 GLN B CA 1
ATOM 3826 C C . GLN B 1 201 ? 54.369 28.720 10.845 1.00 41.20 258 GLN B C 1
ATOM 3827 O O . GLN B 1 201 ? 54.059 29.802 11.349 1.00 42.18 258 GLN B O 1
ATOM 3833 N N . TRP B 1 202 ? 53.989 27.553 11.356 1.00 36.64 259 TRP B N 1
ATOM 3834 C CA . TRP B 1 202 ? 53.168 27.426 12.559 1.00 31.91 259 TRP B CA 1
ATOM 3835 C C . TRP B 1 202 ? 53.721 26.227 13.325 1.00 36.18 259 TRP B C 1
ATOM 3836 O O . TRP B 1 202 ? 53.281 25.093 13.111 1.00 36.40 259 TRP B O 1
ATOM 3847 N N . ASN B 1 203 ? 54.678 26.486 14.212 1.00 35.84 260 ASN B N 1
ATOM 3848 C CA . ASN B 1 203 ? 55.497 25.437 14.813 1.00 39.64 260 ASN B CA 1
ATOM 3849 C C . ASN B 1 203 ? 56.121 24.581 13.709 1.00 38.15 260 ASN B C 1
ATOM 3850 O O . ASN B 1 203 ? 55.872 23.380 13.584 1.00 37.22 260 ASN B O 1
ATOM 3855 N N . GLY B 1 204 ? 56.934 25.240 12.895 1.00 36.82 261 GLY B N 1
ATOM 3856 C CA . GLY B 1 204 ? 57.465 24.670 11.665 1.00 34.00 261 GLY B CA 1
ATOM 3857 C C . GLY B 1 204 ? 56.608 25.002 10.460 1.00 35.00 261 GLY B C 1
ATOM 3858 O O . GLY B 1 204 ? 55.401 25.226 10.554 1.00 31.43 261 GLY B O 1
ATOM 3859 N N . TYR B 1 205 ? 57.251 25.036 9.294 1.00 38.99 262 TYR B N 1
ATOM 3860 C CA . TYR B 1 205 ? 56.526 25.263 8.049 1.00 41.11 262 TYR B CA 1
ATOM 3861 C C . TYR B 1 205 ? 55.614 24.078 7.774 1.00 37.37 262 TYR B C 1
ATOM 3862 O O . TYR B 1 205 ? 56.074 22.933 7.713 1.00 37.85 262 TYR B O 1
ATOM 3871 N N . ARG B 1 206 ? 54.326 24.349 7.594 1.00 36.05 263 ARG B N 1
ATOM 3872 C CA . ARG B 1 206 ? 53.336 23.300 7.432 1.00 36.11 263 ARG B CA 1
ATOM 3873 C C . ARG B 1 206 ? 52.403 23.626 6.274 1.00 36.57 263 ARG B C 1
ATOM 3874 O O . ARG B 1 206 ? 52.130 24.796 5.977 1.00 38.96 263 ARG B O 1
ATOM 3882 N N . VAL B 1 207 ? 51.928 22.569 5.615 1.00 35.55 264 VAL B N 1
ATOM 3883 C CA . VAL B 1 207 ? 50.931 22.707 4.560 1.00 32.07 264 VAL B CA 1
ATOM 3884 C C . VAL B 1 207 ? 49.622 23.157 5.192 1.00 33.93 264 VAL B C 1
ATOM 3885 O O . VAL B 1 207 ? 49.060 22.460 6.046 1.00 31.71 264 VAL B O 1
ATOM 3889 N N . LEU B 1 208 ? 49.139 24.331 4.777 1.00 32.88 265 LEU B N 1
ATOM 3890 C CA . LEU B 1 208 ? 47.979 24.991 5.372 1.00 33.78 265 LEU B CA 1
ATOM 3891 C C . LEU B 1 208 ? 48.170 25.264 6.863 1.00 34.37 265 LEU B C 1
ATOM 3892 O O . LEU B 1 208 ? 47.201 25.546 7.573 1.00 37.11 265 LEU B O 1
ATOM 3897 N N . GLY B 1 209 ? 49.406 25.176 7.354 1.00 30.91 266 GLY B N 1
ATOM 3898 C CA . GLY B 1 209 ? 49.691 25.309 8.764 1.00 35.69 266 GLY B CA 1
ATOM 3899 C C . GLY B 1 209 ? 49.464 24.059 9.583 1.00 32.86 266 GLY B C 1
ATOM 3900 O O . GLY B 1 209 ? 49.649 24.101 10.807 1.00 31.83 266 GLY B O 1
ATOM 3901 N N . VAL B 1 210 ? 49.095 22.948 8.954 1.00 31.54 267 VAL B N 1
ATOM 3902 C CA . VAL B 1 210 ? 48.658 21.750 9.668 1.00 31.55 267 VAL B CA 1
ATOM 3903 C C . VAL B 1 210 ? 49.737 20.671 9.679 1.00 29.42 267 VAL B C 1
ATOM 3904 O O . VAL B 1 210 ? 50.138 20.194 10.740 1.00 30.69 267 VAL B O 1
ATOM 3908 N N . LEU B 1 211 ? 50.233 20.275 8.511 1.00 32.51 268 LEU B N 1
ATOM 3909 C CA . LEU B 1 211 ? 51.102 19.111 8.391 1.00 31.79 268 LEU B CA 1
ATOM 3910 C C . LEU B 1 211 ? 52.494 19.543 7.953 1.00 30.85 268 LEU B C 1
ATOM 3911 O O . LEU B 1 211 ? 52.640 20.298 6.987 1.00 32.39 268 LEU B O 1
ATOM 3916 N N . ALA B 1 212 ? 53.512 19.069 8.674 1.00 25.36 269 ALA B N 1
ATOM 3917 C CA . ALA B 1 212 ? 54.894 19.477 8.460 1.00 26.34 269 ALA B CA 1
ATOM 3918 C C . ALA B 1 212 ? 55.598 18.679 7.362 1.00 32.12 269 ALA B C 1
ATOM 3919 O O . ALA B 1 212 ? 56.833 18.588 7.369 1.00 36.50 269 ALA B O 1
ATOM 3921 N N . MET B 1 213 ? 54.860 18.077 6.437 1.00 28.08 270 MET B N 1
ATOM 3922 C CA . MET B 1 213 ? 55.471 17.420 5.295 1.00 34.79 270 MET B CA 1
ATOM 3923 C C . MET B 1 213 ? 54.579 17.628 4.080 1.00 32.05 270 MET B C 1
ATOM 3924 O O . MET B 1 213 ? 53.351 17.689 4.189 1.00 28.29 270 MET B O 1
ATOM 3929 N N . SER B 1 214 ? 55.219 17.743 2.921 1.00 33.42 271 SER B N 1
ATOM 3930 C CA . SER B 1 214 ? 54.537 18.032 1.670 1.00 31.48 271 SER B CA 1
ATOM 3931 C C . SER B 1 214 ? 54.150 16.781 0.892 1.00 33.34 271 SER B C 1
ATOM 3932 O O . SER B 1 214 ? 53.404 16.889 -0.088 1.00 34.27 271 SER B O 1
ATOM 3935 N N . ARG B 1 215 ? 54.645 15.608 1.289 1.00 30.47 272 ARG B N 1
ATOM 3936 C CA . ARG B 1 215 ? 54.301 14.353 0.633 1.00 32.79 272 ARG B CA 1
ATOM 3937 C C . ARG B 1 215 ? 54.090 13.278 1.688 1.00 34.72 272 ARG B C 1
ATOM 3938 O O . ARG B 1 215 ? 54.773 13.269 2.718 1.00 36.53 272 ARG B O 1
ATOM 3946 N N . SER B 1 216 ? 53.136 12.384 1.435 1.00 33.85 273 SER B N 1
ATOM 3947 C CA . SER B 1 216 ? 52.854 11.269 2.333 1.00 34.89 273 SER B CA 1
ATOM 3948 C C . SER B 1 216 ? 51.918 10.293 1.627 1.00 33.30 273 SER B C 1
ATOM 3949 O O . SER B 1 216 ? 51.408 10.565 0.536 1.00 26.66 273 SER B O 1
ATOM 3952 N N . ILE B 1 217 ? 51.700 9.149 2.273 1.00 30.22 274 ILE B N 1
ATOM 3953 C CA . ILE B 1 217 ? 50.676 8.191 1.874 1.00 31.10 274 ILE B CA 1
ATOM 3954 C C . ILE B 1 217 ? 49.450 8.426 2.744 1.00 30.21 274 ILE B C 1
ATOM 3955 O O . ILE B 1 217 ? 49.551 8.455 3.976 1.00 31.73 274 ILE B O 1
ATOM 3960 N N . GLY B 1 218 ? 48.289 8.575 2.114 1.00 32.36 275 GLY B N 1
ATOM 3961 C CA . GLY B 1 218 ? 47.084 8.885 2.861 1.00 29.85 275 GLY B CA 1
ATOM 3962 C C . GLY B 1 218 ? 46.795 10.372 2.866 1.00 30.04 275 GLY B C 1
ATOM 3963 O O . GLY B 1 218 ? 47.077 11.057 1.879 1.00 28.32 275 GLY B O 1
ATOM 3964 N N . ASP B 1 219 ? 46.252 10.883 3.974 1.00 31.89 276 ASP B N 1
ATOM 3965 C CA . ASP B 1 219 ? 45.950 12.309 4.125 1.00 33.99 276 ASP B CA 1
ATOM 3966 C C . ASP B 1 219 ? 45.125 12.837 2.950 1.00 31.09 276 ASP B C 1
ATOM 3967 O O . ASP B 1 219 ? 45.447 13.865 2.352 1.00 28.13 276 ASP B O 1
ATOM 3972 N N . ARG B 1 220 ? 44.060 12.110 2.595 1.00 31.86 277 ARG B N 1
ATOM 3973 C CA . ARG B 1 220 ? 43.255 12.557 1.459 1.00 33.45 277 ARG B CA 1
ATOM 3974 C C . ARG B 1 220 ? 42.556 13.888 1.719 1.00 36.05 277 ARG B C 1
ATOM 3975 O O . ARG B 1 220 ? 42.114 14.530 0.762 1.00 38.41 277 ARG B O 1
ATOM 3983 N N . TYR B 1 221 ? 42.474 14.338 2.973 1.00 38.94 278 TYR B N 1
ATOM 3984 C CA . TYR B 1 221 ? 41.900 15.649 3.247 1.00 39.46 278 TYR B CA 1
ATOM 3985 C C . TYR B 1 221 ? 42.838 16.796 2.890 1.00 39.62 278 TYR B C 1
ATOM 3986 O O . TYR B 1 221 ? 42.388 17.945 2.834 1.00 40.70 278 TYR B O 1
ATOM 3995 N N . LEU B 1 222 ? 44.115 16.518 2.623 1.00 36.92 279 LEU B N 1
ATOM 3996 C CA . LEU B 1 222 ? 45.079 17.550 2.263 1.00 34.35 279 LEU B CA 1
ATOM 3997 C C . LEU B 1 222 ? 45.453 17.518 0.788 1.00 32.77 279 LEU B C 1
ATOM 3998 O O . LEU B 1 222 ? 46.389 18.211 0.375 1.00 34.06 279 LEU B O 1
ATOM 4003 N N . LYS B 1 223 ? 44.771 16.738 0.000 1.00 34.44 280 LYS B N 1
ATOM 4004 C CA . LYS B 1 223 ? 45.038 16.763 -1.424 1.00 40.08 280 LYS B CA 1
ATOM 4005 C C . LYS B 1 223 ? 44.364 17.973 -2.068 1.00 40.31 280 LYS B C 1
ATOM 4006 O O . LYS B 1 223 ? 43.343 18.457 -1.572 1.00 40.83 280 LYS B O 1
ATOM 4012 N N . PRO B 1 224 ? 44.921 18.486 -3.181 1.00 43.08 281 PRO B N 1
ATOM 4013 C CA . PRO B 1 224 ? 46.068 17.948 -3.924 1.00 41.87 281 PRO B CA 1
ATOM 4014 C C . PRO B 1 224 ? 47.421 18.490 -3.466 1.00 41.17 281 PRO B C 1
ATOM 4015 O O . PRO B 1 224 ? 48.408 18.371 -4.190 1.00 42.52 281 PRO B O 1
ATOM 4019 N N . PHE B 1 225 ? 47.465 19.077 -2.273 1.00 40.91 282 PHE B N 1
ATOM 4020 C CA . PHE B 1 225 ? 48.698 19.696 -1.799 1.00 39.91 282 PHE B CA 1
ATOM 4021 C C . PHE B 1 225 ? 49.702 18.657 -1.308 1.00 38.57 282 PHE B C 1
ATOM 4022 O O . PHE B 1 225 ? 50.903 18.787 -1.566 1.00 37.72 282 PHE B O 1
ATOM 4030 N N . VAL B 1 226 ? 49.235 17.625 -0.610 1.00 36.56 283 VAL B N 1
ATOM 4031 C CA . VAL B 1 226 ? 50.074 16.517 -0.161 1.00 36.50 283 VAL B CA 1
ATOM 4032 C C . VAL B 1 226 ? 49.879 15.352 -1.128 1.00 38.14 283 VAL B C 1
ATOM 4033 O O . VAL B 1 226 ? 48.759 14.855 -1.286 1.00 38.90 283 VAL B O 1
ATOM 4037 N N . ILE B 1 227 ? 50.954 14.916 -1.778 1.00 37.73 284 ILE B N 1
ATOM 4038 C CA . ILE B 1 227 ? 50.870 13.931 -2.854 1.00 37.96 284 ILE B CA 1
ATOM 4039 C C . ILE B 1 227 ? 51.688 12.694 -2.444 1.00 36.23 284 ILE B C 1
ATOM 4040 O O . ILE B 1 227 ? 52.596 12.789 -1.610 1.00 33.24 284 ILE B O 1
ATOM 4045 N N . PRO B 1 228 ? 51.365 11.507 -3.029 1.00 36.79 285 PRO B N 1
ATOM 4046 C CA . PRO B 1 228 ? 52.093 10.275 -2.663 1.00 36.28 285 PRO B CA 1
ATOM 4047 C C . PRO B 1 228 ? 53.237 9.972 -3.624 1.00 40.27 285 PRO B C 1
ATOM 4048 O O . PRO B 1 228 ? 53.606 8.824 -3.891 1.00 40.39 285 PRO B O 1
ATOM 4052 N N . LYS B 1 229 ? 53.735 11.044 -4.230 1.00 42.53 286 LYS B N 1
ATOM 4053 C CA . LYS B 1 229 ? 54.792 10.947 -5.223 1.00 44.17 286 LYS B CA 1
ATOM 4054 C C . LYS B 1 229 ? 56.132 10.757 -4.554 1.00 35.62 286 LYS B C 1
ATOM 4055 O O . LYS B 1 229 ? 56.554 11.587 -3.749 1.00 35.05 286 LYS B O 1
ATOM 4061 N N . PRO B 1 230 ? 56.806 9.663 -4.882 1.00 33.32 287 PRO B N 1
ATOM 4062 C CA . PRO B 1 230 ? 58.109 9.425 -4.261 1.00 34.45 287 PRO B CA 1
ATOM 4063 C C . PRO B 1 230 ? 59.226 9.982 -5.125 1.00 34.82 287 PRO B C 1
ATOM 4064 O O . PRO B 1 230 ? 59.093 10.151 -6.339 1.00 33.90 287 PRO B O 1
ATOM 4068 N N . GLU B 1 231 ? 60.318 10.323 -4.457 1.00 33.34 288 GLU B N 1
ATOM 4069 C CA . GLU B 1 231 ? 61.562 10.658 -5.123 1.00 35.93 288 GLU B CA 1
ATOM 4070 C C . GLU B 1 231 ? 62.436 9.416 -5.098 1.00 35.28 288 GLU B C 1
ATOM 4071 O O . GLU B 1 231 ? 62.610 8.797 -4.041 1.00 34.81 288 GLU B O 1
ATOM 4077 N N . VAL B 1 232 ? 62.956 9.045 -6.263 1.00 33.61 289 VAL B N 1
ATOM 4078 C CA . VAL B 1 232 ? 63.631 7.770 -6.467 1.00 29.21 289 VAL B CA 1
ATOM 4079 C C . VAL B 1 232 ? 65.101 8.015 -6.766 1.00 31.73 289 VAL B C 1
ATOM 4080 O O . VAL B 1 232 ? 65.449 8.910 -7.545 1.00 35.65 289 VAL B O 1
ATOM 4084 N N . MET B 1 233 ? 65.961 7.205 -6.160 1.00 28.40 290 MET B N 1
ATOM 4085 C CA . MET B 1 233 ? 67.394 7.256 -6.404 1.00 30.99 290 MET B CA 1
ATOM 4086 C C . MET B 1 233 ? 67.898 5.843 -6.647 1.00 30.57 290 MET B C 1
ATOM 4087 O O . MET B 1 233 ? 67.643 4.947 -5.839 1.00 27.97 290 MET B O 1
ATOM 4092 N N . VAL B 1 234 ? 68.632 5.655 -7.741 1.00 34.25 291 VAL B N 1
ATOM 4093 C CA . VAL B 1 234 ? 69.233 4.374 -8.102 1.00 29.21 291 VAL B CA 1
ATOM 4094 C C . VAL B 1 234 ? 70.727 4.498 -7.849 1.00 33.52 291 VAL B C 1
ATOM 4095 O O . VAL B 1 234 ? 71.403 5.318 -8.482 1.00 37.13 291 VAL B O 1
ATOM 4099 N N . VAL B 1 235 ? 71.248 3.690 -6.928 1.00 34.28 292 VAL B N 1
ATOM 4100 C CA . VAL B 1 235 ? 72.628 3.837 -6.476 1.00 36.58 292 VAL B CA 1
ATOM 4101 C C . VAL B 1 235 ? 73.361 2.513 -6.630 1.00 34.96 292 VAL B C 1
ATOM 4102 O O . VAL B 1 235 ? 73.081 1.561 -5.889 1.00 33.18 292 VAL B O 1
ATOM 4106 N N . PRO B 1 236 ? 74.301 2.406 -7.564 1.00 41.11 293 PRO B N 1
ATOM 4107 C CA . PRO B 1 236 ? 75.091 1.175 -7.665 1.00 40.83 293 PRO B CA 1
ATOM 4108 C C . PRO B 1 236 ? 75.956 0.984 -6.429 1.00 39.10 293 PRO B C 1
ATOM 4109 O O . PRO B 1 236 ? 76.530 1.935 -5.888 1.00 32.96 293 PRO B O 1
ATOM 4113 N N . ARG B 1 237 ? 76.018 -0.259 -5.964 1.00 37.00 294 ARG B N 1
ATOM 4114 C CA . ARG B 1 237 ? 76.800 -0.557 -4.778 1.00 38.07 294 ARG B CA 1
ATOM 4115 C C . ARG B 1 237 ? 78.286 -0.506 -5.103 1.00 40.10 294 ARG B C 1
ATOM 4116 O O . ARG B 1 237 ? 78.702 -0.715 -6.245 1.00 40.67 294 ARG B O 1
ATOM 4124 N N . ALA B 1 238 ? 79.088 -0.193 -4.089 1.00 39.58 295 ALA B N 1
ATOM 4125 C CA . ALA B 1 238 ? 80.516 0.002 -4.268 1.00 41.82 295 ALA B CA 1
ATOM 4126 C C . ALA B 1 238 ? 81.266 -0.772 -3.193 1.00 42.98 295 ALA B C 1
ATOM 4127 O O . ALA B 1 238 ? 80.700 -1.163 -2.168 1.00 43.35 295 ALA B O 1
ATOM 4129 N N . LYS B 1 239 ? 82.561 -0.972 -3.441 1.00 44.15 296 LYS B N 1
ATOM 4130 C CA . LYS B 1 239 ? 83.397 -1.724 -2.509 1.00 50.51 296 LYS B CA 1
ATOM 4131 C C . LYS B 1 239 ? 83.416 -1.084 -1.125 1.00 49.59 296 LYS B C 1
ATOM 4132 O O . LYS B 1 239 ? 83.421 -1.789 -0.109 1.00 50.83 296 LYS B O 1
ATOM 4138 N N . ASP B 1 240 ? 83.443 0.246 -1.061 1.00 47.80 297 ASP B N 1
ATOM 4139 C CA . ASP B 1 240 ? 83.605 0.945 0.207 1.00 52.30 297 ASP B CA 1
ATOM 4140 C C . ASP B 1 240 ? 82.281 1.219 0.917 1.00 51.17 297 ASP B C 1
ATOM 4141 O O . ASP B 1 240 ? 82.259 2.014 1.862 1.00 54.55 297 ASP B O 1
ATOM 4146 N N . ASP B 1 241 ? 81.188 0.585 0.491 1.00 46.17 298 ASP B N 1
ATOM 4147 C CA . ASP B 1 241 ? 79.918 0.731 1.192 1.00 43.46 298 ASP B CA 1
ATOM 4148 C C . ASP B 1 241 ? 80.030 0.121 2.583 1.00 42.84 298 ASP B C 1
ATOM 4149 O O . ASP B 1 241 ? 80.494 -1.012 2.737 1.00 40.14 298 ASP B O 1
ATOM 4154 N N . ASP B 1 242 ? 79.614 0.872 3.602 1.00 41.80 299 ASP B N 1
ATOM 4155 C CA . ASP B 1 242 ? 79.582 0.381 4.972 1.00 41.68 299 ASP B CA 1
ATOM 4156 C C . ASP B 1 242 ? 78.188 -0.110 5.351 1.00 38.14 299 ASP B C 1
ATOM 4157 O O . ASP B 1 242 ? 78.015 -1.287 5.678 1.00 41.36 299 ASP B O 1
ATOM 4162 N N . CYS B 1 243 ? 77.182 0.762 5.285 1.00 30.96 300 CYS B N 1
ATOM 4163 C CA . CYS B 1 243 ? 75.856 0.397 5.767 1.00 31.69 300 CYS B CA 1
ATOM 4164 C C . CYS B 1 243 ? 74.819 1.392 5.264 1.00 28.32 300 CYS B C 1
ATOM 4165 O O . CYS B 1 243 ? 75.140 2.464 4.746 1.00 29.91 300 CYS B O 1
ATOM 4168 N N . LEU B 1 244 ? 73.560 1.001 5.421 1.00 28.62 301 LEU B N 1
ATOM 4169 C CA . LEU B 1 244 ? 72.396 1.824 5.133 1.00 31.73 301 LEU B CA 1
ATOM 4170 C C . LEU B 1 244 ? 71.660 2.108 6.430 1.00 31.71 301 LEU B C 1
ATOM 4171 O O . LEU B 1 244 ? 71.516 1.217 7.269 1.00 36.51 301 LEU B O 1
ATOM 4176 N N . ILE B 1 245 ? 71.165 3.332 6.582 1.00 30.14 302 ILE B N 1
ATOM 4177 C CA . ILE B 1 245 ? 70.388 3.726 7.751 1.00 31.06 302 ILE B CA 1
ATOM 4178 C C . ILE B 1 245 ? 69.056 4.280 7.263 1.00 29.60 302 ILE B C 1
ATOM 4179 O O . ILE B 1 245 ? 69.014 5.349 6.641 1.00 28.31 302 ILE B O 1
ATOM 4184 N N . LEU B 1 246 ? 67.970 3.559 7.545 1.00 27.79 303 LEU B N 1
ATOM 4185 C CA . LEU B 1 246 ? 66.614 4.054 7.340 1.00 27.96 303 LEU B CA 1
ATOM 4186 C C . LEU B 1 246 ? 66.039 4.441 8.698 1.00 28.71 303 LEU B C 1
ATOM 4187 O O . LEU B 1 246 ? 66.159 3.681 9.660 1.00 25.22 303 LEU B O 1
ATOM 4192 N N . ALA B 1 247 ? 65.418 5.614 8.787 1.00 25.39 304 ALA B N 1
ATOM 4193 C CA . ALA B 1 247 ? 64.892 6.003 10.087 1.00 29.98 304 ALA B CA 1
ATOM 4194 C C . ALA B 1 247 ? 63.820 7.070 9.936 1.00 27.55 304 ALA B C 1
ATOM 4195 O O . ALA B 1 247 ? 63.845 7.868 8.998 1.00 25.34 304 ALA B O 1
ATOM 4197 N N . SER B 1 248 ? 62.886 7.069 10.885 1.00 29.75 305 SER B N 1
ATOM 4198 C CA . SER B 1 248 ? 61.903 8.131 11.000 1.00 29.21 305 SER B CA 1
ATOM 4199 C C . SER B 1 248 ? 62.564 9.392 11.555 1.00 29.24 305 SER B C 1
ATOM 4200 O O . SER B 1 248 ? 63.707 9.377 12.036 1.00 25.50 305 SER B O 1
ATOM 4203 N N . ASP B 1 249 ? 61.824 10.503 11.496 1.00 28.29 306 ASP B N 1
ATOM 4204 C CA . ASP B 1 249 ? 62.376 11.771 11.957 1.00 29.18 306 ASP B CA 1
ATOM 4205 C C . ASP B 1 249 ? 62.674 11.777 13.452 1.00 28.70 306 ASP B C 1
ATOM 4206 O O . ASP B 1 249 ? 63.388 12.671 13.908 1.00 27.99 306 ASP B O 1
ATOM 4211 N N . GLY B 1 250 ? 62.170 10.799 14.212 1.00 28.41 307 GLY B N 1
ATOM 4212 C CA . GLY B 1 250 ? 62.556 10.673 15.606 1.00 29.98 307 GLY B CA 1
ATOM 4213 C C . GLY B 1 250 ? 64.055 10.548 15.793 1.00 32.93 307 GLY B C 1
ATOM 4214 O O . GLY B 1 250 ? 64.598 10.958 16.828 1.00 28.10 307 GLY B O 1
ATOM 4215 N N . LEU B 1 251 ? 64.746 9.986 14.802 1.00 26.15 308 LEU B N 1
ATOM 4216 C CA . LEU B 1 251 ? 66.200 9.975 14.801 1.00 29.85 308 LEU B CA 1
ATOM 4217 C C . LEU B 1 251 ? 66.765 11.260 14.203 1.00 31.27 308 LEU B C 1
ATOM 4218 O O . LEU B 1 251 ? 67.551 11.962 14.849 1.00 31.97 308 LEU B O 1
ATOM 4223 N N . TRP B 1 252 ? 66.352 11.587 12.980 1.00 30.01 309 TRP B N 1
ATOM 4224 C CA . TRP B 1 252 ? 66.974 12.668 12.227 1.00 31.17 309 TRP B CA 1
ATOM 4225 C C . TRP B 1 252 ? 66.694 14.046 12.817 1.00 34.26 309 TRP B C 1
ATOM 4226 O O . TRP B 1 252 ? 67.406 15.000 12.482 1.00 32.33 309 TRP B O 1
ATOM 4237 N N . ASP B 1 253 ? 65.683 14.181 13.683 1.00 32.85 310 ASP B N 1
ATOM 4238 C CA . ASP B 1 253 ? 65.425 15.480 14.301 1.00 35.43 310 ASP B CA 1
ATOM 4239 C C . ASP B 1 253 ? 66.581 15.919 15.193 1.00 37.29 310 ASP B C 1
ATOM 4240 O O . ASP B 1 253 ? 66.856 17.119 15.302 1.00 40.24 310 ASP B O 1
ATOM 4245 N N . VAL B 1 254 ? 67.271 14.972 15.827 1.00 33.35 311 VAL B N 1
ATOM 4246 C CA . VAL B 1 254 ? 68.321 15.295 16.787 1.00 36.37 311 VAL B CA 1
ATOM 4247 C C . VAL B 1 254 ? 69.684 14.735 16.408 1.00 38.36 311 VAL B C 1
ATOM 4248 O O . VAL B 1 254 ? 70.672 15.070 17.077 1.00 36.91 311 VAL B O 1
ATOM 4252 N N . VAL B 1 255 ? 69.792 13.901 15.374 1.00 34.97 312 VAL B N 1
ATOM 4253 C CA . VAL B 1 255 ? 71.069 13.316 14.974 1.00 32.48 312 VAL B CA 1
ATOM 4254 C C . VAL B 1 255 ? 71.324 13.652 13.511 1.00 33.66 312 VAL B C 1
ATOM 4255 O O . VAL B 1 255 ? 70.445 13.461 12.662 1.00 35.72 312 VAL B O 1
ATOM 4259 N N . SER B 1 256 ? 72.529 14.135 13.217 1.00 30.38 313 SER B N 1
ATOM 4260 C CA . SER B 1 256 ? 72.896 14.465 11.851 1.00 35.18 313 SER B CA 1
ATOM 4261 C C . SER B 1 256 ? 73.242 13.197 11.070 1.00 34.31 313 SER B C 1
ATOM 4262 O O . SER B 1 256 ? 73.453 12.119 11.636 1.00 29.90 313 SER B O 1
ATOM 4265 N N . ASN B 1 257 ? 73.307 13.341 9.743 1.00 33.87 314 ASN B N 1
ATOM 4266 C CA . ASN B 1 257 ? 73.725 12.229 8.893 1.00 31.43 314 ASN B CA 1
ATOM 4267 C C . ASN B 1 257 ? 75.109 11.721 9.285 1.00 34.40 314 ASN B C 1
ATOM 4268 O O . ASN B 1 257 ? 75.332 10.505 9.374 1.00 31.80 314 ASN B O 1
ATOM 4273 N N . GLU B 1 258 ? 76.041 12.641 9.554 1.00 37.35 315 GLU B N 1
ATOM 4274 C CA . GLU B 1 258 ? 77.414 12.251 9.862 1.00 43.84 315 GLU B CA 1
ATOM 4275 C C . GLU B 1 258 ? 77.483 11.450 11.154 1.00 40.61 315 GLU B C 1
ATOM 4276 O O . GLU B 1 258 ? 78.132 10.398 11.213 1.00 36.09 315 GLU B O 1
ATOM 4282 N N . GLU B 1 259 ? 76.808 11.930 12.203 1.00 43.46 316 GLU B N 1
ATOM 4283 C CA . GLU B 1 259 ? 76.845 11.235 13.485 1.00 41.86 316 GLU B CA 1
ATOM 4284 C C . GLU B 1 259 ? 76.187 9.863 13.389 1.00 37.83 316 GLU B C 1
ATOM 4285 O O . GLU B 1 259 ? 76.699 8.886 13.946 1.00 37.45 316 GLU B O 1
ATOM 4291 N N . ALA B 1 260 ? 75.060 9.771 12.679 1.00 33.45 317 ALA B N 1
ATOM 4292 C CA . ALA B 1 260 ? 74.389 8.485 12.511 1.00 34.84 317 ALA B CA 1
ATOM 4293 C C . ALA B 1 260 ? 75.284 7.490 11.784 1.00 35.42 317 ALA B C 1
ATOM 4294 O O . ALA B 1 260 ? 75.424 6.333 12.207 1.00 36.65 317 ALA B O 1
ATOM 4296 N N . CYS B 1 261 ? 75.918 7.931 10.692 1.00 34.56 318 CYS B N 1
ATOM 4297 C CA . CYS B 1 261 ? 76.801 7.040 9.944 1.00 34.37 318 CYS B CA 1
ATOM 4298 C C . CYS B 1 261 ? 77.979 6.594 10.803 1.00 35.78 318 CYS B C 1
ATOM 4299 O O . CYS B 1 261 ? 78.325 5.404 10.836 1.00 35.34 318 CYS B O 1
ATOM 4302 N N . LYS B 1 262 ? 78.611 7.540 11.502 1.00 36.70 319 LYS B N 1
ATOM 4303 C CA . LYS B 1 262 ? 79.738 7.199 12.361 1.00 40.60 319 LYS B CA 1
ATOM 4304 C C . LYS B 1 262 ? 79.332 6.174 13.413 1.00 37.06 319 LYS B C 1
ATOM 4305 O O . LYS B 1 262 ? 79.988 5.138 13.568 1.00 37.27 319 LYS B O 1
ATOM 4311 N N . VAL B 1 263 ? 78.226 6.431 14.120 1.00 33.20 320 VAL B N 1
ATOM 4312 C CA . VAL B 1 263 ? 77.795 5.545 15.201 1.00 38.47 320 VAL B CA 1
ATOM 4313 C C . VAL B 1 263 ? 77.498 4.148 14.670 1.00 39.57 320 VAL B C 1
ATOM 4314 O O . VAL B 1 263 ? 77.966 3.143 15.226 1.00 41.05 320 VAL B O 1
ATOM 4318 N N . ALA B 1 264 ? 76.725 4.060 13.579 1.00 38.10 321 ALA B N 1
ATOM 4319 C CA . ALA B 1 264 ? 76.333 2.754 13.053 1.00 39.43 321 ALA B CA 1
ATOM 4320 C C . ALA B 1 264 ? 77.546 1.967 12.565 1.00 39.60 321 ALA B C 1
ATOM 4321 O O . ALA B 1 264 ? 77.722 0.786 12.916 1.00 39.80 321 ALA B O 1
ATOM 4323 N N . ARG B 1 265 ? 78.394 2.603 11.747 1.00 39.34 322 ARG B N 1
ATOM 4324 C CA . ARG B 1 265 ? 79.555 1.905 11.209 1.00 41.39 322 ARG B CA 1
ATOM 4325 C C . ARG B 1 265 ? 80.490 1.486 12.334 1.00 40.68 322 ARG B C 1
ATOM 4326 O O . ARG B 1 265 ? 81.088 0.403 12.281 1.00 37.96 322 ARG B O 1
ATOM 4334 N N . ARG B 1 266 ? 80.610 2.320 13.379 1.00 36.50 323 ARG B N 1
ATOM 4335 C CA . ARG B 1 266 ? 81.495 1.979 14.488 1.00 37.73 323 ARG B CA 1
ATOM 4336 C C . ARG B 1 266 ? 80.960 0.806 15.289 1.00 35.94 323 ARG B C 1
ATOM 4337 O O . ARG B 1 266 ? 81.730 -0.069 15.696 1.00 36.93 323 ARG B O 1
ATOM 4345 N N . GLN B 1 267 ? 79.643 0.733 15.477 1.00 30.75 324 GLN B N 1
ATOM 4346 C CA . GLN B 1 267 ? 79.090 -0.421 16.178 1.00 30.95 324 GLN B CA 1
ATOM 4347 C C . GLN B 1 267 ? 79.315 -1.702 15.386 1.00 41.75 324 GLN B C 1
ATOM 4348 O O . GLN B 1 267 ? 79.717 -2.733 15.952 1.00 40.30 324 GLN B O 1
ATOM 4354 N N . ILE B 1 268 ? 79.112 -1.644 14.063 1.00 34.00 325 ILE B N 1
ATOM 4355 C CA . ILE B 1 268 ? 79.313 -2.833 13.232 1.00 33.70 325 ILE B CA 1
ATOM 4356 C C . ILE B 1 268 ? 80.774 -3.270 13.276 1.00 33.54 325 ILE B C 1
ATOM 4357 O O . ILE B 1 268 ? 81.092 -4.447 13.523 1.00 33.50 325 ILE B O 1
ATOM 4362 N N . LEU B 1 269 ? 81.689 -2.318 13.061 1.00 37.91 326 LEU B N 1
ATOM 4363 C CA . LEU B 1 269 ? 83.112 -2.637 13.066 1.00 39.20 326 LEU B CA 1
ATOM 4364 C C . LEU B 1 269 ? 83.567 -3.160 14.423 1.00 38.94 326 LEU B C 1
ATOM 4365 O O . LEU B 1 269 ? 84.366 -4.097 14.490 1.00 37.10 326 LEU B O 1
ATOM 4370 N N . LEU B 1 270 ? 83.082 -2.567 15.517 1.00 37.70 327 LEU B N 1
ATOM 4371 C CA . LEU B 1 270 ? 83.521 -3.008 16.839 1.00 40.45 327 LEU B CA 1
ATOM 4372 C C . LEU B 1 270 ? 83.014 -4.404 17.157 1.00 40.16 327 LEU B C 1
ATOM 4373 O O . LEU B 1 270 ? 83.759 -5.229 17.703 1.00 40.02 327 LEU B O 1
ATOM 4378 N N . TRP B 1 271 ? 81.754 -4.690 16.826 1.00 37.14 328 TRP B N 1
ATOM 4379 C CA . TRP B 1 271 ? 81.236 -6.029 17.065 1.00 42.80 328 TRP B CA 1
ATOM 4380 C C . TRP B 1 271 ? 82.046 -7.057 16.288 1.00 46.17 328 TRP B C 1
ATOM 4381 O O . TRP B 1 271 ? 82.443 -8.095 16.833 1.00 44.35 328 TRP B O 1
ATOM 4392 N N . HIS B 1 272 ? 82.330 -6.772 15.012 1.00 46.30 329 HIS B N 1
ATOM 4393 C CA . HIS B 1 272 ? 83.090 -7.730 14.211 1.00 46.30 329 HIS B CA 1
ATOM 4394 C C . HIS B 1 272 ? 84.535 -7.853 14.688 1.00 49.68 329 HIS B C 1
ATOM 4395 O O . HIS B 1 272 ? 85.105 -8.951 14.674 1.00 52.08 329 HIS B O 1
ATOM 4402 N N . LYS B 1 273 ? 85.152 -6.745 15.107 1.00 51.80 330 LYS B N 1
ATOM 4403 C CA . LYS B 1 273 ? 86.508 -6.812 15.640 1.00 54.60 330 LYS B CA 1
ATOM 4404 C C . LYS B 1 273 ? 86.550 -7.676 16.893 1.00 53.67 330 LYS B C 1
ATOM 4405 O O . LYS B 1 273 ? 87.484 -8.462 17.082 1.00 52.52 330 LYS B O 1
ATOM 4411 N N . ASN B 1 274 ? 85.542 -7.543 17.760 1.00 54.23 331 ASN B N 1
ATOM 4412 C CA . ASN B 1 274 ? 85.491 -8.332 18.983 1.00 55.79 331 ASN B CA 1
ATOM 4413 C C . ASN B 1 274 ? 84.888 -9.713 18.760 1.00 57.80 331 ASN B C 1
ATOM 4414 O O . ASN B 1 274 ? 85.177 -10.632 19.534 1.00 55.35 331 ASN B O 1
ATOM 4419 N N . ASN B 1 275 ? 84.075 -9.881 17.720 1.00 63.52 332 ASN B N 1
ATOM 4420 C CA . ASN B 1 275 ? 83.456 -11.168 17.417 1.00 69.14 332 ASN B CA 1
ATOM 4421 C C . ASN B 1 275 ? 83.769 -11.586 15.983 1.00 69.61 332 ASN B C 1
ATOM 4422 O O . ASN B 1 275 ? 84.161 -12.724 15.727 1.00 70.37 332 ASN B O 1
ATOM 4427 N N . SER B 1 288 ? 65.728 -13.323 10.712 1.00 82.97 345 SER B N 1
ATOM 4428 C CA . SER B 1 288 ? 65.921 -12.591 11.960 1.00 81.91 345 SER B CA 1
ATOM 4429 C C . SER B 1 288 ? 67.000 -11.525 11.807 1.00 76.04 345 SER B C 1
ATOM 4430 O O . SER B 1 288 ? 67.621 -11.404 10.750 1.00 75.78 345 SER B O 1
ATOM 4433 N N . THR B 1 289 ? 67.218 -10.755 12.869 1.00 67.78 346 THR B N 1
ATOM 4434 C CA . THR B 1 289 ? 68.153 -9.643 12.821 1.00 61.42 346 THR B CA 1
ATOM 4435 C C . THR B 1 289 ? 69.587 -10.116 13.055 1.00 58.09 346 THR B C 1
ATOM 4436 O O . THR B 1 289 ? 69.838 -11.176 13.633 1.00 62.52 346 THR B O 1
ATOM 4440 N N . ASP B 1 290 ? 70.538 -9.295 12.595 1.00 51.42 347 ASP B N 1
ATOM 4441 C CA . ASP B 1 290 ? 71.973 -9.497 12.766 1.00 46.89 347 ASP B CA 1
ATOM 4442 C C . ASP B 1 290 ? 72.481 -8.730 13.978 1.00 46.71 347 ASP B C 1
ATOM 4443 O O . ASP B 1 290 ? 72.147 -7.547 14.138 1.00 43.93 347 ASP B O 1
ATOM 4448 N N . PRO B 1 291 ? 73.293 -9.361 14.834 1.00 46.64 348 PRO B N 1
ATOM 4449 C CA . PRO B 1 291 ? 73.708 -8.697 16.084 1.00 44.49 348 PRO B CA 1
ATOM 4450 C C . PRO B 1 291 ? 74.472 -7.393 15.895 1.00 43.77 348 PRO B C 1
ATOM 4451 O O . PRO B 1 291 ? 74.217 -6.438 16.636 1.00 45.50 348 PRO B O 1
ATOM 4455 N N . ALA B 1 292 ? 75.419 -7.320 14.955 1.00 38.90 349 ALA B N 1
ATOM 4456 C CA . ALA B 1 292 ? 76.182 -6.083 14.777 1.00 38.18 349 ALA B CA 1
ATOM 4457 C C . ALA B 1 292 ? 75.296 -4.951 14.262 1.00 38.93 349 ALA B C 1
ATOM 4458 O O . ALA B 1 292 ? 75.337 -3.824 14.781 1.00 36.97 349 ALA B O 1
ATOM 4460 N N . ALA B 1 293 ? 74.473 -5.235 13.246 1.00 37.04 350 ALA B N 1
ATOM 4461 C CA . ALA B 1 293 ? 73.556 -4.220 12.734 1.00 34.62 350 ALA B CA 1
ATOM 4462 C C . ALA B 1 293 ? 72.486 -3.875 13.762 1.00 35.42 350 ALA B C 1
ATOM 4463 O O . ALA B 1 293 ? 72.062 -2.717 13.864 1.00 33.22 350 ALA B O 1
ATOM 4465 N N . GLN B 1 294 ? 72.041 -4.867 14.539 1.00 42.33 351 GLN B N 1
ATOM 4466 C CA . GLN B 1 294 ? 71.099 -4.590 15.619 1.00 42.88 351 GLN B CA 1
ATOM 4467 C C . GLN B 1 294 ? 71.722 -3.675 16.664 1.00 41.46 351 GLN B C 1
ATOM 4468 O O . GLN B 1 294 ? 71.050 -2.792 17.204 1.00 37.94 351 GLN B O 1
ATOM 4474 N N . ALA B 1 295 ? 73.005 -3.875 16.967 1.00 40.22 352 ALA B N 1
ATOM 4475 C CA . ALA B 1 295 ? 73.684 -2.993 17.910 1.00 42.48 352 ALA B CA 1
ATOM 4476 C C . ALA B 1 295 ? 73.786 -1.583 17.352 1.00 41.35 352 ALA B C 1
ATOM 4477 O O . ALA B 1 295 ? 73.634 -0.601 18.089 1.00 39.96 352 ALA B O 1
ATOM 4479 N N . ALA B 1 296 ? 74.020 -1.464 16.043 1.00 40.54 353 ALA B N 1
ATOM 4480 C CA . ALA B 1 296 ? 74.039 -0.142 15.421 1.00 40.20 353 ALA B CA 1
ATOM 4481 C C . ALA B 1 296 ? 72.681 0.544 15.561 1.00 37.92 353 ALA B C 1
ATOM 4482 O O . ALA B 1 296 ? 72.598 1.721 15.942 1.00 36.81 353 ALA B O 1
ATOM 4484 N N . ALA B 1 297 ? 71.601 -0.197 15.291 1.00 36.84 354 ALA B N 1
ATOM 4485 C CA . ALA B 1 297 ? 70.256 0.372 15.388 1.00 33.89 354 ALA B CA 1
ATOM 4486 C C . ALA B 1 297 ? 69.901 0.739 16.826 1.00 37.07 354 ALA B C 1
ATOM 4487 O O . ALA B 1 297 ? 69.279 1.781 17.072 1.00 36.79 354 ALA B O 1
ATOM 4489 N N . ASP B 1 298 ? 70.285 -0.108 17.786 1.00 38.83 355 ASP B N 1
ATOM 4490 C CA . ASP B 1 298 ? 70.046 0.185 19.196 1.00 38.55 355 ASP B CA 1
ATOM 4491 C C . ASP B 1 298 ? 70.797 1.434 19.634 1.00 39.75 355 ASP B C 1
ATOM 4492 O O . ASP B 1 298 ? 70.253 2.275 20.364 1.00 37.32 355 ASP B O 1
ATOM 4497 N N . TYR B 1 299 ? 72.055 1.567 19.210 1.00 41.47 356 TYR B N 1
ATOM 4498 C CA . TYR B 1 299 ? 72.824 2.750 19.569 1.00 41.55 356 TYR B CA 1
ATOM 4499 C C . TYR B 1 299 ? 72.202 4.002 18.978 1.00 38.02 356 TYR B C 1
ATOM 4500 O O . TYR B 1 299 ? 72.117 5.032 19.651 1.00 33.32 356 TYR B O 1
ATOM 4509 N N . LEU B 1 300 ? 71.751 3.933 17.725 1.00 38.68 357 LEU B N 1
ATOM 4510 C CA . LEU B 1 300 ? 71.121 5.103 17.123 1.00 35.08 357 LEU B CA 1
ATOM 4511 C C . LEU B 1 300 ? 69.830 5.478 17.845 1.00 30.60 357 LEU B C 1
ATOM 4512 O O . LEU B 1 300 ? 69.580 6.661 18.114 1.00 29.65 357 LEU B O 1
ATOM 4517 N N . MET B 1 301 ? 68.997 4.483 18.166 1.00 30.02 358 MET B N 1
ATOM 4518 C CA . MET B 1 301 ? 67.759 4.744 18.898 1.00 33.00 358 MET B CA 1
ATOM 4519 C C . MET B 1 301 ? 68.044 5.414 20.244 1.00 34.51 358 MET B C 1
ATOM 4520 O O . MET B 1 301 ? 67.474 6.469 20.573 1.00 35.56 358 MET B O 1
ATOM 4525 N N . ARG B 1 302 ? 68.920 4.801 21.048 1.00 33.60 359 ARG B N 1
ATOM 4526 C CA . ARG B 1 302 ? 69.224 5.348 22.365 1.00 38.31 359 ARG B CA 1
ATOM 4527 C C . ARG B 1 302 ? 69.899 6.711 22.264 1.00 39.52 359 ARG B C 1
ATOM 4528 O O . ARG B 1 302 ? 69.670 7.578 23.110 1.00 40.27 359 ARG B O 1
ATOM 4536 N N . LEU B 1 303 ? 70.734 6.926 21.243 1.00 38.47 360 LEU B N 1
ATOM 4537 C CA . LEU B 1 303 ? 71.335 8.240 21.040 1.00 38.72 360 LEU B CA 1
ATOM 4538 C C . LEU B 1 303 ? 70.262 9.294 20.805 1.00 40.67 360 LEU B C 1
ATOM 4539 O O . LEU B 1 303 ? 70.305 10.382 21.391 1.00 41.96 360 LEU B O 1
ATOM 4544 N N . ALA B 1 304 ? 69.295 8.994 19.933 1.00 38.03 361 ALA B N 1
ATOM 4545 C CA . ALA B 1 304 ? 68.204 9.940 19.713 1.00 40.09 361 ALA B CA 1
ATOM 4546 C C . ALA B 1 304 ? 67.457 10.228 21.012 1.00 38.16 361 ALA B C 1
ATOM 4547 O O . ALA B 1 304 ? 67.117 11.382 21.304 1.00 30.57 361 ALA B O 1
ATOM 4549 N N . LEU B 1 305 ? 67.188 9.186 21.801 1.00 37.36 362 LEU B N 1
ATOM 4550 C CA . LEU B 1 305 ? 66.541 9.397 23.093 1.00 37.66 362 LEU B CA 1
ATOM 4551 C C . LEU B 1 305 ? 67.381 10.311 23.987 1.00 38.45 362 LEU B C 1
ATOM 4552 O O . LEU B 1 305 ? 66.855 11.229 24.629 1.00 30.19 362 LEU B O 1
ATOM 4557 N N . LYS B 1 306 ? 68.696 10.077 24.029 1.00 39.78 363 LYS B N 1
ATOM 4558 C CA . LYS B 1 306 ? 69.587 10.867 24.869 1.00 38.32 363 LYS B CA 1
ATOM 4559 C C . LYS B 1 306 ? 69.613 12.330 24.449 1.00 40.15 363 LYS B C 1
ATOM 4560 O O . LYS B 1 306 ? 69.771 13.217 25.296 1.00 43.33 363 LYS B O 1
ATOM 4566 N N . LYS B 1 307 ? 69.464 12.609 23.158 1.00 32.43 364 LYS B N 1
ATOM 4567 C CA . LYS B 1 307 ? 69.531 13.982 22.685 1.00 34.48 364 LYS B CA 1
ATOM 4568 C C . LYS B 1 307 ? 68.178 14.676 22.721 1.00 35.08 364 LYS B C 1
ATOM 4569 O O . LYS B 1 307 ? 68.034 15.760 22.149 1.00 39.54 364 LYS B O 1
ATOM 4575 N N . GLY B 1 308 ? 67.197 14.087 23.394 1.00 33.85 365 GLY B N 1
ATOM 4576 C CA . GLY B 1 308 ? 65.955 14.765 23.691 1.00 35.84 365 GLY B CA 1
ATOM 4577 C C . GLY B 1 308 ? 64.810 14.543 22.726 1.00 33.93 365 GLY B C 1
ATOM 4578 O O . GLY B 1 308 ? 63.832 15.302 22.779 1.00 30.60 365 GLY B O 1
ATOM 4579 N N . SER B 1 309 ? 64.892 13.543 21.850 1.00 32.46 366 SER B N 1
ATOM 4580 C CA . SER B 1 309 ? 63.813 13.311 20.893 1.00 36.48 366 SER B CA 1
ATOM 4581 C C . SER B 1 309 ? 62.517 12.951 21.610 1.00 39.44 366 SER B C 1
ATOM 4582 O O . SER B 1 309 ? 62.487 12.047 22.449 1.00 41.98 366 SER B O 1
ATOM 4585 N N . GLU B 1 310 ? 61.445 13.675 21.275 1.00 39.53 367 GLU B N 1
ATOM 4586 C CA . GLU B 1 310 ? 60.118 13.441 21.838 1.00 47.60 367 GLU B CA 1
ATOM 4587 C C . GLU B 1 310 ? 59.329 12.362 21.099 1.00 50.24 367 GLU B C 1
ATOM 4588 O O . GLU B 1 310 ? 58.355 11.839 21.652 1.00 54.13 367 GLU B O 1
ATOM 4594 N N . ASP B 1 311 ? 59.715 12.028 19.871 1.00 45.03 368 ASP B N 1
ATOM 4595 C CA . ASP B 1 311 ? 58.864 11.312 18.928 1.00 38.43 368 ASP B CA 1
ATOM 4596 C C . ASP B 1 311 ? 59.058 9.795 19.002 1.00 35.41 368 ASP B C 1
ATOM 4597 O O . ASP B 1 311 ? 59.942 9.279 19.694 1.00 33.54 368 ASP B O 1
ATOM 4602 N N . ASN B 1 312 ? 58.199 9.072 18.274 1.00 34.67 369 ASN B N 1
ATOM 4603 C CA . ASN B 1 312 ? 58.485 7.679 17.962 1.00 30.54 369 ASN B CA 1
ATOM 4604 C C . ASN B 1 312 ? 59.820 7.594 17.231 1.00 29.08 369 ASN B C 1
ATOM 4605 O O . ASN B 1 312 ? 60.189 8.485 16.460 1.00 25.93 369 ASN B O 1
ATOM 4610 N N . ILE B 1 313 ? 60.555 6.516 17.481 1.00 30.30 370 ILE B N 1
ATOM 4611 C CA . ILE B 1 313 ? 61.865 6.318 16.874 1.00 30.11 370 ILE B CA 1
ATOM 4612 C C . ILE B 1 313 ? 61.909 4.932 16.244 1.00 30.92 370 ILE B C 1
ATOM 4613 O O . ILE B 1 313 ? 61.613 3.934 16.908 1.00 33.39 370 ILE B O 1
ATOM 46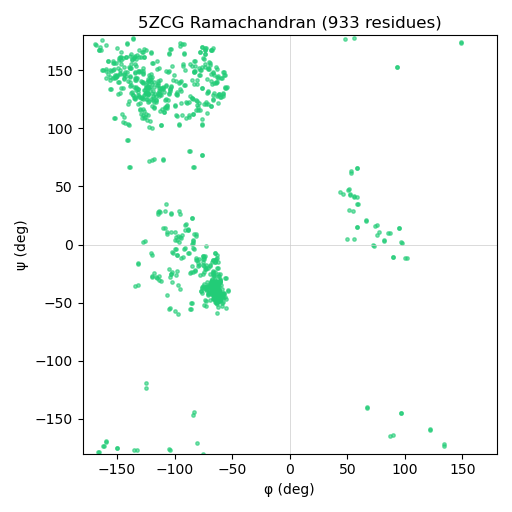18 N N . THR B 1 314 ? 62.262 4.873 14.965 1.00 27.74 371 THR B N 1
ATOM 4619 C CA . THR B 1 314 ? 62.444 3.605 14.271 1.00 26.03 371 THR B CA 1
ATOM 4620 C C . THR B 1 314 ? 63.706 3.713 13.436 1.00 22.86 371 THR B C 1
ATOM 4621 O O . THR B 1 314 ? 63.883 4.685 12.698 1.00 23.64 371 THR B O 1
ATOM 4625 N N . VAL B 1 315 ? 64.597 2.743 13.586 1.00 25.98 372 VAL B N 1
ATOM 4626 C CA . VAL B 1 315 ? 65.874 2.728 12.890 1.00 28.09 372 VAL B CA 1
ATOM 4627 C C . VAL B 1 315 ? 66.094 1.325 12.342 1.00 29.44 372 VAL B C 1
ATOM 4628 O O . VAL B 1 315 ? 65.991 0.341 13.081 1.00 28.99 372 VAL B O 1
ATOM 4632 N N . ILE B 1 316 ? 66.365 1.233 11.045 1.00 34.32 373 ILE B N 1
ATOM 4633 C CA . ILE B 1 316 ? 66.853 0.014 10.412 1.00 24.06 373 ILE B CA 1
ATOM 4634 C C . ILE B 1 316 ? 68.271 0.289 9.945 1.00 24.41 373 ILE B C 1
ATOM 4635 O O . ILE B 1 316 ? 68.529 1.301 9.281 1.00 31.39 373 ILE B O 1
ATOM 4640 N N . VAL B 1 317 ? 69.188 -0.599 10.302 1.00 25.07 374 VAL B N 1
ATOM 4641 C CA . VAL B 1 317 ? 70.564 -0.539 9.832 1.00 25.51 374 VAL B CA 1
ATOM 4642 C C . VAL B 1 317 ? 70.803 -1.787 8.997 1.00 28.60 374 VAL B C 1
ATOM 4643 O O . VAL B 1 317 ? 70.592 -2.905 9.477 1.00 29.93 374 VAL B O 1
ATOM 4647 N N . VAL B 1 318 ? 71.232 -1.600 7.755 1.00 30.63 375 VAL B N 1
ATOM 4648 C CA . VAL B 1 318 ? 71.523 -2.703 6.844 1.00 29.51 375 VAL B CA 1
ATOM 4649 C C . VAL B 1 318 ? 73.027 -2.729 6.624 1.00 29.27 375 VAL B C 1
ATOM 4650 O O . VAL B 1 318 ? 73.599 -1.772 6.091 1.00 29.65 375 VAL B O 1
ATOM 4654 N N . ASP B 1 319 ? 73.670 -3.810 7.046 1.00 32.41 376 ASP B N 1
ATOM 4655 C CA . ASP B 1 319 ? 75.092 -3.984 6.783 1.00 34.26 376 ASP B CA 1
ATOM 4656 C C . ASP B 1 319 ? 75.286 -4.273 5.296 1.00 37.58 376 ASP B C 1
ATOM 4657 O O . ASP B 1 319 ? 74.705 -5.224 4.757 1.00 37.47 376 ASP B O 1
ATOM 4662 N N . LEU B 1 320 ? 76.053 -3.422 4.616 1.00 36.93 377 LEU B N 1
ATOM 4663 C CA . LEU B 1 320 ? 76.258 -3.552 3.177 1.00 39.78 377 LEU B CA 1
ATOM 4664 C C . LEU B 1 320 ? 77.550 -4.281 2.842 1.00 42.97 377 LEU B C 1
ATOM 4665 O O . LEU B 1 320 ? 77.924 -4.352 1.668 1.00 41.51 377 LEU B O 1
ATOM 4670 N N . LYS B 1 321 ? 78.233 -4.828 3.844 1.00 44.30 378 LYS B N 1
ATOM 4671 C CA . LYS B 1 321 ? 79.466 -5.554 3.599 1.00 49.17 378 LYS B CA 1
ATOM 4672 C C . LYS B 1 321 ? 79.185 -7.047 3.516 1.00 51.30 378 LYS B C 1
ATOM 4673 O O . LYS B 1 321 ? 78.371 -7.571 4.285 1.00 50.22 378 LYS B O 1
ATOM 4679 N N . PRO B 1 322 ? 79.822 -7.744 2.577 1.00 57.67 379 PRO B N 1
ATOM 4680 C CA . PRO B 1 322 ? 79.597 -9.191 2.455 1.00 60.27 379 PRO B CA 1
ATOM 4681 C C . PRO B 1 322 ? 80.249 -9.935 3.610 1.00 60.48 379 PRO B C 1
ATOM 4682 O O . PRO B 1 322 ? 81.418 -9.712 3.931 1.00 60.14 379 PRO B O 1
ATOM 4686 N N . ARG B 1 323 ? 79.480 -10.816 4.242 1.00 63.32 380 ARG B N 1
ATOM 4687 C CA . ARG B 1 323 ? 79.972 -11.578 5.385 1.00 66.97 380 ARG B CA 1
ATOM 4688 C C . ARG B 1 323 ? 79.640 -13.063 5.258 1.00 71.42 380 ARG B C 1
ATOM 4689 O O . ARG B 1 323 ? 80.415 -13.922 5.685 1.00 74.36 380 ARG B O 1
ATOM 4697 N N . ARG C 2 7 ? 38.342 -17.597 -19.354 1.00 82.56 36 ARG C N 1
ATOM 4698 C CA . ARG C 2 7 ? 37.298 -18.616 -19.391 1.00 74.20 36 ARG C CA 1
ATOM 4699 C C . ARG C 2 7 ? 36.134 -18.234 -20.298 1.00 65.97 36 ARG C C 1
ATOM 4700 O O . ARG C 2 7 ? 35.692 -19.053 -21.111 1.00 62.76 36 ARG C O 1
ATOM 4708 N N . PHE C 2 8 ? 35.659 -16.988 -20.222 1.00 61.50 37 PHE C N 1
ATOM 4709 C CA . PHE C 2 8 ? 34.510 -16.519 -20.985 1.00 56.97 37 PHE C CA 1
ATOM 4710 C C . PHE C 2 8 ? 34.820 -15.388 -21.956 1.00 52.63 37 PHE C C 1
ATOM 4711 O O . PHE C 2 8 ? 34.075 -15.215 -22.927 1.00 51.24 37 PHE C O 1
ATOM 4719 N N . HIS C 2 9 ? 35.873 -14.606 -21.716 1.00 53.53 38 HIS C N 1
ATOM 4720 C CA . HIS C 2 9 ? 36.145 -13.393 -22.475 1.00 54.55 38 HIS C CA 1
ATOM 4721 C C . HIS C 2 9 ? 37.337 -13.542 -23.418 1.00 61.12 38 HIS C C 1
ATOM 4722 O O . HIS C 2 9 ? 38.093 -12.588 -23.631 1.00 61.70 38 HIS C O 1
ATOM 4729 N N . ARG C 2 10 ? 37.518 -14.732 -23.985 1.00 66.65 39 ARG C N 1
ATOM 4730 C CA . ARG C 2 10 ? 38.563 -14.933 -24.974 1.00 70.69 39 ARG C CA 1
ATOM 4731 C C . ARG C 2 10 ? 38.098 -14.436 -26.324 1.00 69.63 39 ARG C C 1
ATOM 4732 O O . ARG C 2 10 ? 36.934 -14.601 -26.702 1.00 69.27 39 ARG C O 1
ATOM 4740 N N . HIS C 2 11 ? 39.021 -13.832 -27.054 1.00 69.79 40 HIS C N 1
ATOM 4741 C CA . HIS C 2 11 ? 38.719 -13.300 -28.365 1.00 70.20 40 HIS C CA 1
ATOM 4742 C C . HIS C 2 11 ? 39.922 -13.532 -29.263 1.00 71.14 40 HIS C C 1
ATOM 4743 O O . HIS C 2 11 ? 41.067 -13.560 -28.801 1.00 71.13 40 HIS C O 1
ATOM 4750 N N . GLU C 2 12 ? 39.647 -13.720 -30.553 1.00 71.92 41 GLU C N 1
ATOM 4751 C CA . GLU C 2 12 ? 40.677 -13.883 -31.574 1.00 76.06 41 GLU C CA 1
ATOM 4752 C C . GLU C 2 12 ? 40.467 -12.799 -32.625 1.00 70.82 41 GLU C C 1
ATOM 4753 O O . GLU C 2 12 ? 40.024 -13.082 -33.746 1.00 71.16 41 GLU C O 1
ATOM 4759 N N . PRO C 2 13 ? 40.763 -11.544 -32.291 1.00 65.04 42 PRO C N 1
ATOM 4760 C CA . PRO C 2 13 ? 40.606 -10.476 -33.279 1.00 64.94 42 PRO C CA 1
ATOM 4761 C C . PRO C 2 13 ? 41.627 -10.645 -34.383 1.00 66.60 42 PRO C C 1
ATOM 4762 O O . PRO C 2 13 ? 42.791 -10.960 -34.132 1.00 67.25 42 PRO C O 1
ATOM 4766 N N . ARG C 2 14 ? 41.194 -10.388 -35.608 1.00 66.09 43 ARG C N 1
ATOM 4767 C CA . ARG C 2 14 ? 42.091 -10.460 -36.740 1.00 65.45 43 ARG C CA 1
ATOM 4768 C C . ARG C 2 14 ? 42.868 -9.150 -36.755 1.00 67.18 43 ARG C C 1
ATOM 4769 O O . ARG C 2 14 ? 42.791 -8.356 -35.817 1.00 68.72 43 ARG C O 1
ATOM 4777 N N . ASP C 2 15 ? 43.614 -8.933 -37.827 1.00 65.84 44 ASP C N 1
ATOM 4778 C CA . ASP C 2 15 ? 44.415 -7.734 -38.013 1.00 66.72 44 ASP C CA 1
ATOM 4779 C C . ASP C 2 15 ? 43.621 -6.537 -38.531 1.00 59.41 44 ASP C C 1
ATOM 4780 O O . ASP C 2 15 ? 44.145 -5.416 -38.489 1.00 57.88 44 ASP C O 1
ATOM 4785 N N . HIS C 2 16 ? 42.380 -6.723 -38.987 1.00 54.08 45 HIS C N 1
ATOM 4786 C CA . HIS C 2 16 ? 41.508 -5.582 -39.242 1.00 52.21 45 HIS C CA 1
ATOM 4787 C C . HIS C 2 16 ? 40.605 -5.261 -38.056 1.00 47.16 45 HIS C C 1
ATOM 4788 O O . HIS C 2 16 ? 39.748 -4.376 -38.161 1.00 43.06 45 HIS C O 1
ATOM 4795 N N . GLN C 2 17 ? 40.787 -5.955 -36.938 1.00 45.86 46 GLN C N 1
ATOM 4796 C CA . GLN C 2 17 ? 39.941 -5.816 -35.767 1.00 44.51 46 GLN C CA 1
ATOM 4797 C C . GLN C 2 17 ? 40.795 -5.526 -34.545 1.00 46.13 46 GLN C C 1
ATOM 4798 O O . GLN C 2 17 ? 42.023 -5.652 -34.562 1.00 47.38 46 GLN C O 1
ATOM 4804 N N . CYS C 2 18 ? 40.115 -5.143 -33.471 1.00 43.80 47 CYS C N 1
ATOM 4805 C CA . CYS C 2 18 ? 40.743 -4.983 -32.172 1.00 41.13 47 CYS C CA 1
ATOM 4806 C C . CYS C 2 18 ? 39.815 -5.545 -31.104 1.00 36.70 47 CYS C C 1
ATOM 4807 O O . CYS C 2 18 ? 38.608 -5.726 -31.322 1.00 36.01 47 CYS C O 1
ATOM 4810 N N . SER C 2 19 ? 40.397 -5.803 -29.934 1.00 34.33 48 SER C N 1
ATOM 4811 C CA . SER C 2 19 ? 39.676 -6.424 -28.835 1.00 36.48 48 SER C CA 1
ATOM 4812 C C . SER C 2 19 ? 40.278 -5.970 -27.516 1.00 39.84 48 SER C C 1
ATOM 4813 O O . SER C 2 19 ? 41.494 -5.779 -27.409 1.00 43.94 48 SER C O 1
ATOM 4816 N N . SER C 2 20 ? 39.419 -5.811 -26.515 1.00 35.52 49 SER C N 1
ATOM 4817 C CA . SER C 2 20 ? 39.837 -5.423 -25.175 1.00 36.79 49 SER C CA 1
ATOM 4818 C C . SER C 2 20 ? 38.711 -5.781 -24.212 1.00 38.84 49 SER C C 1
ATOM 4819 O O . SER C 2 20 ? 37.720 -6.418 -24.595 1.00 43.35 49 SER C O 1
ATOM 4822 N N . ALA C 2 21 ? 38.870 -5.368 -22.957 1.00 37.35 50 ALA C N 1
ATOM 4823 C CA . ALA C 2 21 ? 37.913 -5.694 -21.912 1.00 36.78 50 ALA C CA 1
ATOM 4824 C C . ALA C 2 21 ? 38.039 -4.679 -20.786 1.00 36.14 50 ALA C C 1
ATOM 4825 O O . ALA C 2 21 ? 39.065 -4.011 -20.635 1.00 43.63 50 ALA C O 1
ATOM 4827 N N . VAL C 2 22 ? 36.961 -4.558 -20.011 1.00 31.28 51 VAL C N 1
ATOM 4828 C CA . VAL C 2 22 ? 36.921 -3.750 -18.798 1.00 30.49 51 VAL C CA 1
ATOM 4829 C C . VAL C 2 22 ? 36.181 -4.563 -17.747 1.00 32.40 51 VAL C C 1
ATOM 4830 O O . VAL C 2 22 ? 35.446 -5.501 -18.059 1.00 34.23 51 VAL C O 1
ATOM 4834 N N . ALA C 2 23 ? 36.407 -4.216 -16.485 1.00 32.59 52 ALA C N 1
ATOM 4835 C CA . ALA C 2 23 ? 35.777 -4.922 -15.381 1.00 30.96 52 ALA C CA 1
ATOM 4836 C C . ALA C 2 23 ? 35.419 -3.921 -14.297 1.00 32.91 52 ALA C C 1
ATOM 4837 O O . ALA C 2 23 ? 35.961 -2.815 -14.242 1.00 34.80 52 ALA C O 1
ATOM 4839 N N . LYS C 2 24 ? 34.504 -4.331 -13.421 1.00 31.17 53 LYS C N 1
ATOM 4840 C CA . LYS C 2 24 ? 34.021 -3.450 -12.366 1.00 29.22 53 LYS C CA 1
ATOM 4841 C C . LYS C 2 24 ? 33.499 -4.280 -11.203 1.00 28.39 53 LYS C C 1
ATOM 4842 O O . LYS C 2 24 ? 32.733 -5.226 -11.407 1.00 25.01 53 LYS C O 1
ATOM 4848 N N . HIS C 2 25 ? 33.898 -3.907 -9.988 1.00 30.57 54 HIS C N 1
ATOM 4849 C CA . HIS C 2 25 ? 33.370 -4.512 -8.775 1.00 31.42 54 HIS C CA 1
ATOM 4850 C C . HIS C 2 25 ? 32.159 -3.723 -8.304 1.00 30.85 54 HIS C C 1
ATOM 4851 O O . HIS C 2 25 ? 32.164 -2.490 -8.316 1.00 30.48 54 HIS C O 1
ATOM 4858 N N . ILE C 2 26 ? 31.123 -4.443 -7.889 1.00 31.76 55 ILE C N 1
ATOM 4859 C CA . ILE C 2 26 ? 29.840 -3.864 -7.516 1.00 33.83 55 ILE C CA 1
ATOM 4860 C C . ILE C 2 26 ? 29.435 -4.451 -6.177 1.00 33.06 55 ILE C C 1
ATOM 4861 O O . ILE C 2 26 ? 29.419 -5.674 -6.016 1.00 34.17 55 ILE C O 1
ATOM 4866 N N . LYS C 2 27 ? 29.105 -3.587 -5.219 1.00 38.23 56 LYS C N 1
ATOM 4867 C CA . LYS C 2 27 ? 28.688 -4.044 -3.892 1.00 41.93 56 LYS C CA 1
ATOM 4868 C C . LYS C 2 27 ? 27.198 -4.397 -3.916 1.00 42.32 56 LYS C C 1
ATOM 4869 O O . LYS C 2 27 ? 26.352 -3.757 -3.288 1.00 43.38 56 LYS C O 1
ATOM 4875 N N . ALA C 2 28 ? 26.886 -5.454 -4.665 1.00 42.49 57 ALA C N 1
ATOM 4876 C CA . ALA C 2 28 ? 25.521 -5.936 -4.822 1.00 40.95 57 ALA C CA 1
ATOM 4877 C C . ALA C 2 28 ? 25.555 -7.423 -5.131 1.00 43.31 57 ALA C C 1
ATOM 4878 O O . ALA C 2 28 ? 26.519 -7.903 -5.740 1.00 46.42 57 ALA C O 1
ATOM 4880 N N . PRO C 2 29 ? 24.527 -8.175 -4.736 1.00 42.46 58 PRO C N 1
ATOM 4881 C CA . PRO C 2 29 ? 24.493 -9.606 -5.056 1.00 43.96 58 PRO C CA 1
ATOM 4882 C C . PRO C 2 29 ? 24.295 -9.851 -6.546 1.00 43.65 58 PRO C C 1
ATOM 4883 O O . PRO C 2 29 ? 23.757 -9.022 -7.284 1.00 44.60 58 PRO C O 1
ATOM 4887 N N . VAL C 2 30 ? 24.743 -11.032 -6.978 1.00 41.15 59 VAL C N 1
ATOM 4888 C CA . VAL C 2 30 ? 24.762 -11.360 -8.400 1.00 44.75 59 VAL C CA 1
ATOM 4889 C C . VAL C 2 30 ? 23.355 -11.357 -8.983 1.00 43.94 59 VAL C C 1
ATOM 4890 O O . VAL C 2 30 ? 23.145 -10.928 -10.125 1.00 44.13 59 VAL C O 1
ATOM 4894 N N . HIS C 2 31 ? 22.366 -11.829 -8.217 1.00 40.88 60 HIS C N 1
ATOM 4895 C CA . HIS C 2 31 ? 21.017 -11.913 -8.766 1.00 44.30 60 HIS C CA 1
ATOM 4896 C C . HIS C 2 31 ? 20.478 -10.537 -9.136 1.00 42.48 60 HIS C C 1
ATOM 4897 O O . HIS C 2 31 ? 19.805 -10.394 -10.162 1.00 42.06 60 HIS C O 1
ATOM 4904 N N . LEU C 2 32 ? 20.838 -9.503 -8.374 1.00 39.21 61 LEU C N 1
ATOM 4905 C CA . LEU C 2 32 ? 20.348 -8.155 -8.653 1.00 37.79 61 LEU C CA 1
ATOM 4906 C C . LEU C 2 32 ? 21.021 -7.560 -9.889 1.00 35.19 61 LEU C C 1
ATOM 4907 O O . LEU C 2 32 ? 20.351 -7.010 -10.779 1.00 35.70 61 LEU C O 1
ATOM 4912 N N . VAL C 2 33 ? 22.351 -7.653 -9.957 1.00 32.30 62 VAL C N 1
ATOM 4913 C CA . VAL C 2 33 ? 23.080 -7.130 -11.109 1.00 31.99 62 VAL C CA 1
ATOM 4914 C C . VAL C 2 33 ? 22.639 -7.843 -12.380 1.00 30.64 62 VAL C C 1
ATOM 4915 O O . VAL C 2 33 ? 22.438 -7.217 -13.432 1.00 30.86 62 VAL C O 1
ATOM 4919 N N . TRP C 2 34 ? 22.460 -9.163 -12.297 1.00 30.63 63 TRP C N 1
ATOM 4920 C CA . TRP C 2 34 ? 22.009 -9.921 -13.456 1.00 32.80 63 TRP C CA 1
ATOM 4921 C C . TRP C 2 34 ? 20.578 -9.551 -13.828 1.00 35.13 63 TRP C C 1
ATOM 4922 O O . TRP C 2 34 ? 20.251 -9.450 -15.016 1.00 30.34 63 TRP C O 1
ATOM 4933 N N . SER C 2 35 ? 19.715 -9.323 -12.831 1.00 36.59 64 SER C N 1
ATOM 4934 C CA . SER C 2 35 ? 18.354 -8.893 -13.129 1.00 37.26 64 SER C CA 1
ATOM 4935 C C . SER C 2 35 ? 18.351 -7.575 -13.883 1.00 36.91 64 SER C C 1
ATOM 4936 O O . SER C 2 35 ? 17.459 -7.330 -14.705 1.00 36.61 64 SER C O 1
ATOM 4939 N N . LEU C 2 36 ? 19.332 -6.714 -13.616 1.00 32.88 65 LEU C N 1
ATOM 4940 C CA . LEU C 2 36 ? 19.414 -5.469 -14.375 1.00 31.22 65 LEU C CA 1
ATOM 4941 C C . LEU C 2 36 ? 19.922 -5.720 -15.792 1.00 33.23 65 LEU C C 1
ATOM 4942 O O . LEU C 2 36 ? 19.294 -5.297 -16.773 1.00 29.94 65 LEU C O 1
ATOM 4947 N N . VAL C 2 37 ? 21.057 -6.416 -15.928 1.00 30.93 66 VAL C N 1
ATOM 4948 C CA . VAL C 2 37 ? 21.670 -6.527 -17.251 1.00 34.02 66 VAL C CA 1
ATOM 4949 C C . VAL C 2 37 ? 20.898 -7.460 -18.175 1.00 31.88 66 VAL C C 1
ATOM 4950 O O . VAL C 2 37 ? 21.048 -7.367 -19.396 1.00 29.45 66 VAL C O 1
ATOM 4954 N N . ARG C 2 38 ? 20.075 -8.359 -17.630 1.00 34.51 67 ARG C N 1
ATOM 4955 C CA . ARG C 2 38 ? 19.325 -9.294 -18.459 1.00 37.27 67 ARG C CA 1
ATOM 4956 C C . ARG C 2 38 ? 18.148 -8.637 -19.165 1.00 38.39 67 ARG C C 1
ATOM 4957 O O . ARG C 2 38 ? 17.641 -9.191 -20.147 1.00 36.05 67 ARG C O 1
ATOM 4965 N N . ARG C 2 39 ? 17.717 -7.460 -18.707 1.00 36.72 68 ARG C N 1
ATOM 4966 C CA . ARG C 2 39 ? 16.575 -6.774 -19.309 1.00 36.19 68 ARG C CA 1
ATOM 4967 C C . ARG C 2 39 ? 17.035 -6.136 -20.616 1.00 29.11 68 ARG C C 1
ATOM 4968 O O . ARG C 2 39 ? 17.259 -4.927 -20.726 1.00 25.86 68 ARG C O 1
ATOM 4976 N N . PHE C 2 40 ? 17.160 -6.992 -21.633 1.00 30.98 69 PHE C N 1
ATOM 4977 C CA . PHE C 2 40 ? 17.684 -6.576 -22.931 1.00 28.20 69 PHE C CA 1
ATOM 4978 C C . PHE C 2 40 ? 16.826 -5.487 -23.564 1.00 28.37 69 PHE C C 1
ATOM 4979 O O . PHE C 2 40 ? 17.341 -4.640 -24.303 1.00 30.54 69 PHE C O 1
ATOM 4987 N N . ASP C 2 41 ? 15.525 -5.480 -23.275 1.00 27.41 70 ASP C N 1
ATOM 4988 C CA . ASP C 2 41 ? 14.618 -4.476 -23.821 1.00 32.04 70 ASP C CA 1
ATOM 4989 C C . ASP C 2 41 ? 14.772 -3.108 -23.168 1.00 33.20 70 ASP C C 1
ATOM 4990 O O . ASP C 2 41 ? 14.211 -2.130 -23.676 1.00 29.56 70 ASP C O 1
ATOM 4995 N N . GLN C 2 42 ? 15.514 -3.002 -22.068 1.00 34.15 71 GLN C N 1
ATOM 4996 C CA . GLN C 2 42 ? 15.619 -1.751 -21.314 1.00 35.21 71 GLN C CA 1
ATOM 4997 C C . GLN C 2 42 ? 17.057 -1.532 -20.870 1.00 33.92 71 GLN C C 1
ATOM 4998 O O . GLN C 2 42 ? 17.365 -1.542 -19.672 1.00 35.25 71 GLN C O 1
ATOM 5004 N N . PRO C 2 43 ? 17.972 -1.304 -21.822 1.00 31.43 72 PRO C N 1
ATOM 5005 C CA . PRO C 2 43 ? 19.366 -1.023 -21.439 1.00 29.55 72 PRO C CA 1
ATOM 5006 C C . PRO C 2 43 ? 19.535 0.290 -20.697 1.00 28.63 72 PRO C C 1
ATOM 5007 O O . PRO C 2 43 ? 20.515 0.431 -19.956 1.00 25.31 72 PRO C O 1
ATOM 5011 N N . GLN C 2 44 ? 18.619 1.252 -20.873 1.00 28.66 73 GLN C N 1
ATOM 5012 C CA . GLN C 2 44 ? 18.715 2.537 -20.183 1.00 31.05 73 GLN C CA 1
ATOM 5013 C C . GLN C 2 44 ? 18.567 2.415 -18.671 1.00 31.60 73 GLN C C 1
ATOM 5014 O O . GLN C 2 44 ? 18.759 3.412 -17.970 1.00 35.09 73 GLN C O 1
ATOM 5020 N N . LEU C 2 45 ? 18.222 1.232 -18.157 1.00 35.48 74 LEU C N 1
ATOM 5021 C CA . LEU C 2 45 ? 18.199 1.034 -16.712 1.00 33.81 74 LEU C CA 1
ATOM 5022 C C . LEU C 2 45 ? 19.573 1.260 -16.101 1.00 35.20 74 LEU C C 1
ATOM 5023 O O . LEU C 2 45 ? 19.673 1.695 -14.948 1.00 38.60 74 LEU C O 1
ATOM 5028 N N . PHE C 2 46 ? 20.640 0.968 -16.844 1.00 32.14 75 PHE C N 1
ATOM 5029 C CA . PHE C 2 46 ? 21.986 1.284 -16.384 1.00 32.24 75 PHE C CA 1
ATOM 5030 C C . PHE C 2 46 ? 22.858 1.983 -17.413 1.00 32.97 75 PHE C C 1
ATOM 5031 O O . PHE C 2 46 ? 23.885 2.551 -17.025 1.00 36.09 75 PHE C O 1
ATOM 5039 N N . LYS C 2 47 ? 22.504 1.967 -18.694 1.00 25.70 76 LYS C N 1
ATOM 5040 C CA . LYS C 2 47 ? 23.359 2.574 -19.707 1.00 27.75 76 LYS C CA 1
ATOM 5041 C C . LYS C 2 47 ? 23.075 4.068 -19.786 1.00 30.65 76 LYS C C 1
ATOM 5042 O O . LYS C 2 47 ? 21.985 4.474 -20.211 1.00 30.57 76 LYS C O 1
ATOM 5048 N N . PRO C 2 48 ? 24.031 4.914 -19.387 1.00 31.87 77 PRO C N 1
ATOM 5049 C CA . PRO C 2 48 ? 23.743 6.350 -19.246 1.00 32.22 77 PRO C CA 1
ATOM 5050 C C . PRO C 2 48 ? 23.642 7.112 -20.558 1.00 36.34 77 PRO C C 1
ATOM 5051 O O . PRO C 2 48 ? 23.219 8.277 -20.539 1.00 36.85 77 PRO C O 1
ATOM 5055 N N . PHE C 2 49 ? 24.007 6.511 -21.688 1.00 33.89 78 PHE C N 1
ATOM 5056 C CA . PHE C 2 49 ? 23.919 7.200 -22.968 1.00 33.90 78 PHE C CA 1
ATOM 5057 C C . PHE C 2 49 ? 22.658 6.866 -23.752 1.00 31.40 78 PHE C C 1
ATOM 5058 O O . PHE C 2 49 ? 22.398 7.514 -24.771 1.00 31.68 78 PHE C O 1
ATOM 5066 N N . VAL C 2 50 ? 21.876 5.882 -23.314 1.00 30.01 79 VAL C N 1
ATOM 5067 C CA . VAL C 2 50 ? 20.669 5.480 -24.031 1.00 31.23 79 VAL C CA 1
ATOM 5068 C C . VAL C 2 50 ? 19.529 6.426 -23.672 1.00 31.67 79 VAL C C 1
ATOM 5069 O O . VAL C 2 50 ? 19.204 6.603 -22.494 1.00 32.62 79 VAL C O 1
ATOM 5073 N N . SER C 2 51 ? 18.921 7.037 -24.688 1.00 31.81 80 SER C N 1
ATOM 5074 C CA . SER C 2 51 ? 17.741 7.875 -24.525 1.00 35.61 80 SER C CA 1
ATOM 5075 C C . SER C 2 51 ? 16.442 7.134 -24.802 1.00 35.36 80 SER C C 1
ATOM 5076 O O . SER C 2 51 ? 15.429 7.415 -24.153 1.00 36.49 80 SER C O 1
ATOM 5079 N N . ARG C 2 52 ? 16.444 6.205 -25.755 1.00 35.43 81 ARG C N 1
ATOM 5080 C CA . ARG C 2 52 ? 15.261 5.423 -26.078 1.00 36.20 81 ARG C CA 1
ATOM 5081 C C . ARG C 2 52 ? 15.696 4.035 -26.515 1.00 30.13 81 ARG C C 1
ATOM 5082 O O . ARG C 2 52 ? 16.773 3.862 -27.086 1.00 30.83 81 ARG C O 1
ATOM 5090 N N . CYS C 2 53 ? 14.840 3.051 -26.260 1.00 30.55 82 CYS C N 1
ATOM 5091 C CA . CYS C 2 53 ? 15.072 1.702 -26.752 1.00 35.20 82 CYS C CA 1
ATOM 5092 C C . CYS C 2 53 ? 13.731 1.057 -27.059 1.00 38.60 82 CYS C C 1
ATOM 5093 O O . CYS C 2 53 ? 12.790 1.159 -26.267 1.00 38.75 82 CYS C O 1
ATOM 5096 N N . GLU C 2 54 ? 13.652 0.398 -28.214 1.00 38.46 83 GLU C N 1
ATOM 5097 C CA . GLU C 2 54 ? 12.444 -0.282 -28.656 1.00 37.15 83 GLU C CA 1
ATOM 5098 C C . GLU C 2 54 ? 12.787 -1.733 -28.958 1.00 36.06 83 GLU C C 1
ATOM 5099 O O . GLU C 2 54 ? 13.769 -2.009 -29.654 1.00 31.01 83 GLU C O 1
ATOM 5105 N N . MET C 2 55 ? 11.995 -2.655 -28.415 1.00 40.12 84 MET C N 1
ATOM 5106 C CA . MET C 2 55 ? 12.197 -4.080 -28.655 1.00 41.10 84 MET C CA 1
ATOM 5107 C C . MET C 2 55 ? 10.852 -4.788 -28.610 1.00 41.87 84 MET C C 1
ATOM 5108 O O . MET C 2 55 ? 10.084 -4.596 -27.662 1.00 45.89 84 MET C O 1
ATOM 5113 N N . LYS C 2 56 ? 10.569 -5.589 -29.633 1.00 37.13 85 LYS C N 1
ATOM 5114 C CA . LYS C 2 56 ? 9.334 -6.354 -29.729 1.00 39.41 85 LYS C CA 1
ATOM 5115 C C . LYS C 2 56 ? 9.591 -7.829 -29.442 1.00 39.87 85 LYS C C 1
ATOM 5116 O O . LYS C 2 56 ? 10.663 -8.363 -29.745 1.00 36.52 85 LYS C O 1
ATOM 5122 N N . GLY C 2 57 ? 8.592 -8.485 -28.864 1.00 37.86 86 GLY C N 1
ATOM 5123 C CA . GLY C 2 57 ? 8.655 -9.916 -28.659 1.00 41.69 86 GLY C CA 1
ATOM 5124 C C . GLY C 2 57 ? 9.266 -10.313 -27.328 1.00 42.80 86 GLY C C 1
ATOM 5125 O O . GLY C 2 57 ? 9.422 -9.515 -26.400 1.00 39.54 86 GLY C O 1
ATOM 5126 N N . ASN C 2 58 ? 9.639 -11.586 -27.255 1.00 41.77 87 ASN C N 1
ATOM 5127 C CA . ASN C 2 58 ? 10.223 -12.160 -26.055 1.00 40.13 87 ASN C CA 1
ATOM 5128 C C . ASN C 2 58 ? 11.741 -12.029 -26.101 1.00 37.76 87 ASN C C 1
ATOM 5129 O O . ASN C 2 58 ? 12.350 -12.003 -27.173 1.00 37.86 87 ASN C O 1
ATOM 5134 N N . ILE C 2 59 ? 12.352 -11.917 -24.924 1.00 30.84 88 ILE C N 1
ATOM 5135 C CA . ILE C 2 59 ? 13.804 -11.802 -24.847 1.00 34.31 88 ILE C CA 1
ATOM 5136 C C . ILE C 2 59 ? 14.378 -13.192 -25.097 1.00 43.02 88 ILE C C 1
ATOM 5137 O O . ILE C 2 59 ? 14.259 -14.086 -24.255 1.00 48.31 88 ILE C O 1
ATOM 5142 N N . GLU C 2 60 ? 14.981 -13.383 -26.266 1.00 42.70 89 GLU C N 1
ATOM 5143 C CA . GLU C 2 60 ? 15.600 -14.650 -26.617 1.00 41.72 89 GLU C CA 1
ATOM 5144 C C . GLU C 2 60 ? 16.762 -14.369 -27.552 1.00 37.53 89 GLU C C 1
ATOM 5145 O O . GLU C 2 60 ? 16.938 -13.248 -28.034 1.00 34.10 89 GLU C O 1
ATOM 5151 N N . ILE C 2 61 ? 17.579 -15.398 -27.785 1.00 37.92 90 ILE C N 1
ATOM 5152 C CA . ILE C 2 61 ? 18.639 -15.277 -28.775 1.00 40.17 90 ILE C CA 1
ATOM 5153 C C . ILE C 2 61 ? 18.007 -14.934 -30.117 1.00 36.75 90 ILE C C 1
ATOM 5154 O O . ILE C 2 61 ? 17.067 -15.599 -30.568 1.00 35.99 90 ILE C O 1
ATOM 5159 N N . GLY C 2 62 ? 18.503 -13.875 -30.751 1.00 34.87 91 GLY C N 1
ATOM 5160 C CA . GLY C 2 62 ? 17.894 -13.341 -31.947 1.00 36.87 91 GLY C CA 1
ATOM 5161 C C . GLY C 2 62 ? 17.061 -12.096 -31.723 1.00 40.14 91 GLY C C 1
ATOM 5162 O O . GLY C 2 62 ? 16.675 -11.445 -32.703 1.00 39.58 91 GLY C O 1
ATOM 5163 N N . SER C 2 63 ? 16.774 -11.747 -30.469 1.00 40.87 92 SER C N 1
ATOM 5164 C CA . SER C 2 63 ? 16.077 -10.500 -30.181 1.00 37.10 92 SER C CA 1
ATOM 5165 C C . SER C 2 63 ? 16.877 -9.315 -30.701 1.00 31.96 92 SER C C 1
ATOM 5166 O O . SER C 2 63 ? 18.110 -9.311 -30.669 1.00 31.58 92 SER C O 1
ATOM 5169 N N . VAL C 2 64 ? 16.165 -8.310 -31.200 1.00 28.71 93 VAL C N 1
ATOM 5170 C CA . VAL C 2 64 ? 16.773 -7.124 -31.785 1.00 28.27 93 VAL C CA 1
ATOM 5171 C C . VAL C 2 64 ? 16.182 -5.910 -31.086 1.00 32.53 93 VAL C C 1
ATOM 5172 O O . VAL C 2 64 ? 14.961 -5.817 -30.917 1.00 33.81 93 VAL C O 1
ATOM 5176 N N . ARG C 2 65 ? 17.040 -4.987 -30.681 1.00 31.57 94 ARG C N 1
ATOM 5177 C CA . ARG C 2 65 ? 16.599 -3.746 -30.073 1.00 32.55 94 ARG C CA 1
ATOM 5178 C C . ARG C 2 65 ? 17.135 -2.570 -30.876 1.00 33.01 94 ARG C C 1
ATOM 5179 O O . ARG C 2 65 ? 18.233 -2.632 -31.450 1.00 33.53 94 ARG C O 1
ATOM 5187 N N . GLU C 2 66 ? 16.326 -1.509 -30.921 1.00 32.57 95 GLU C N 1
ATOM 5188 C CA . GLU C 2 66 ? 16.645 -0.256 -31.598 1.00 33.76 95 GLU C CA 1
ATOM 5189 C C . GLU C 2 66 ? 16.889 0.798 -30.531 1.00 32.03 95 GLU C C 1
ATOM 5190 O O . GLU C 2 66 ? 15.961 1.183 -29.812 1.00 31.15 95 GLU C O 1
ATOM 5196 N N . VAL C 2 67 ? 18.125 1.274 -30.442 1.00 31.53 96 VAL C N 1
ATOM 5197 C CA . VAL C 2 67 ? 18.551 2.199 -29.405 1.00 33.21 96 VAL C CA 1
ATOM 5198 C C . VAL C 2 67 ? 18.808 3.548 -30.055 1.00 32.39 96 VAL C C 1
ATOM 5199 O O . VAL C 2 67 ? 19.434 3.624 -31.120 1.00 31.79 96 VAL C O 1
ATOM 5203 N N . ASN C 2 68 ? 18.300 4.604 -29.431 1.00 29.71 97 ASN C N 1
ATOM 5204 C CA . ASN C 2 68 ? 18.714 5.964 -29.722 1.00 32.10 97 ASN C CA 1
ATOM 5205 C C . ASN C 2 68 ? 19.550 6.441 -28.547 1.00 34.49 97 ASN C C 1
ATOM 5206 O O . ASN C 2 68 ? 19.207 6.179 -27.392 1.00 32.21 97 ASN C O 1
ATOM 5211 N N . VAL C 2 69 ? 20.659 7.104 -28.833 1.00 32.55 98 VAL C N 1
ATOM 5212 C CA . VAL C 2 69 ? 21.525 7.593 -27.784 1.00 32.51 98 VAL C CA 1
ATOM 5213 C C . VAL C 2 69 ? 21.329 9.097 -27.653 1.00 32.58 98 VAL C C 1
ATOM 5214 O O . VAL C 2 69 ? 20.752 9.761 -28.520 1.00 29.99 98 VAL C O 1
ATOM 5218 N N . LYS C 2 70 ? 21.797 9.640 -26.535 1.00 32.31 99 LYS C N 1
ATOM 5219 C CA . LYS C 2 70 ? 21.651 11.062 -26.277 1.00 31.37 99 LYS C CA 1
ATOM 5220 C C . LYS C 2 70 ? 22.612 11.864 -27.152 1.00 30.65 99 LYS C C 1
ATOM 5221 O O . LYS C 2 70 ? 23.557 11.329 -27.740 1.00 33.20 99 LYS C O 1
ATOM 5227 N N . SER C 2 71 ? 22.346 13.166 -27.244 1.00 28.18 100 SER C N 1
ATOM 5228 C CA . SER C 2 71 ? 23.127 14.063 -28.085 1.00 28.00 100 SER C CA 1
ATOM 5229 C C . SER C 2 71 ? 24.547 14.235 -27.540 1.00 31.95 100 SER C C 1
ATOM 5230 O O . SER C 2 71 ? 24.862 13.876 -26.399 1.00 27.34 100 SER C O 1
ATOM 5233 N N . GLY C 2 72 ? 25.409 14.817 -28.378 1.00 37.14 101 GLY C N 1
ATOM 5234 C CA . GLY C 2 72 ? 26.802 15.036 -28.041 1.00 37.10 101 GLY C CA 1
ATOM 5235 C C . GLY C 2 72 ? 27.752 13.910 -28.408 1.00 41.08 101 GLY C C 1
ATOM 5236 O O . GLY C 2 72 ? 28.973 14.110 -28.347 1.00 43.52 101 GLY C O 1
ATOM 5237 N N . LEU C 2 73 ? 27.236 12.737 -28.804 1.00 39.26 102 LEU C N 1
ATOM 5238 C CA . LEU C 2 73 ? 28.004 11.533 -29.096 1.00 37.18 102 LEU C CA 1
ATOM 5239 C C . LEU C 2 73 ? 28.375 11.456 -30.575 1.00 31.92 102 LEU C C 1
ATOM 5240 O O . LEU C 2 73 ? 27.811 12.171 -31.407 1.00 30.50 102 LEU C O 1
ATOM 5245 N N . PRO C 2 74 ? 29.339 10.599 -30.939 1.00 31.88 103 PRO C N 1
ATOM 5246 C CA . PRO C 2 74 ? 29.697 10.455 -32.361 1.00 35.65 103 PRO C CA 1
ATOM 5247 C C . PRO C 2 74 ? 28.599 9.853 -33.221 1.00 34.12 103 PRO C C 1
ATOM 5248 O O . PRO C 2 74 ? 28.703 9.921 -34.451 1.00 37.53 103 PRO C O 1
ATOM 5252 N N . ALA C 2 75 ? 27.561 9.270 -32.624 1.00 32.34 104 ALA C N 1
ATOM 5253 C CA . ALA C 2 75 ? 26.483 8.626 -33.361 1.00 32.76 104 ALA C CA 1
ATOM 5254 C C . ALA C 2 75 ? 25.160 8.919 -32.669 1.00 36.21 104 ALA C C 1
ATOM 5255 O O . ALA C 2 75 ? 25.118 9.495 -31.577 1.00 36.78 104 ALA C O 1
ATOM 5257 N N . THR C 2 76 ? 24.068 8.502 -33.311 1.00 32.00 105 THR C N 1
ATOM 5258 C CA . THR C 2 76 ? 22.735 8.723 -32.771 1.00 31.78 105 THR C CA 1
ATOM 5259 C C . THR C 2 76 ? 21.942 7.452 -32.506 1.00 29.54 105 THR C C 1
ATOM 5260 O O . THR C 2 76 ? 21.086 7.456 -31.620 1.00 30.94 105 THR C O 1
ATOM 5264 N N . ARG C 2 77 ? 22.195 6.368 -33.236 1.00 32.31 106 ARG C N 1
ATOM 5265 C CA . ARG C 2 77 ? 21.348 5.195 -33.105 1.00 29.22 106 ARG C CA 1
ATOM 5266 C C . ARG C 2 77 ? 22.174 3.935 -33.308 1.00 28.71 106 ARG C C 1
ATOM 5267 O O . ARG C 2 77 ? 23.275 3.962 -33.866 1.00 29.47 106 ARG C O 1
ATOM 5275 N N . SER C 2 78 ? 21.618 2.824 -32.838 1.00 25.34 107 SER C N 1
ATOM 5276 C CA . SER C 2 78 ? 22.276 1.534 -32.942 1.00 28.14 107 SER C CA 1
ATOM 5277 C C . SER C 2 78 ? 21.214 0.447 -32.979 1.00 29.21 107 SER C C 1
ATOM 5278 O O . SER C 2 78 ? 20.175 0.558 -32.326 1.00 29.78 107 SER C O 1
ATOM 5281 N N . THR C 2 79 ? 21.474 -0.597 -33.757 1.00 30.20 108 THR C N 1
ATOM 5282 C CA . THR C 2 79 ? 20.595 -1.754 -33.856 1.00 28.40 108 THR C CA 1
ATOM 5283 C C . THR C 2 79 ? 21.395 -2.949 -33.376 1.00 27.46 108 THR C C 1
ATOM 5284 O O . THR C 2 79 ? 22.478 -3.221 -33.910 1.00 28.69 108 THR C O 1
ATOM 5288 N N . GLU C 2 80 ? 20.861 -3.655 -32.380 1.00 23.57 109 GLU C N 1
ATOM 5289 C CA . GLU C 2 80 ? 21.657 -4.567 -31.574 1.00 30.29 109 GLU C CA 1
ATOM 5290 C C . GLU C 2 80 ? 20.929 -5.891 -31.419 1.00 30.87 109 GLU C C 1
ATOM 5291 O O . GLU C 2 80 ? 19.742 -5.915 -31.082 1.00 33.33 109 GLU C O 1
ATOM 5297 N N . ARG C 2 81 ? 21.646 -6.990 -31.631 1.00 32.58 110 ARG C N 1
ATOM 5298 C CA . ARG C 2 81 ? 21.058 -8.323 -31.604 1.00 33.21 110 ARG C CA 1
ATOM 5299 C C . ARG C 2 81 ? 21.610 -9.105 -30.421 1.00 31.78 110 ARG C C 1
ATOM 5300 O O . ARG C 2 81 ? 22.823 -9.106 -30.183 1.00 29.85 110 ARG C O 1
ATOM 5308 N N . LEU C 2 82 ? 20.716 -9.776 -29.696 1.00 29.63 111 LEU C N 1
ATOM 5309 C CA . LEU C 2 82 ? 21.104 -10.644 -28.594 1.00 30.66 111 LEU C CA 1
ATOM 5310 C C . LEU C 2 82 ? 21.627 -11.963 -29.155 1.00 34.88 111 LEU C C 1
ATOM 5311 O O . LEU C 2 82 ? 20.877 -12.726 -29.776 1.00 32.77 111 LEU C O 1
ATOM 5316 N N . GLU C 2 83 ? 22.907 -12.240 -28.916 1.00 38.36 112 GLU C N 1
ATOM 5317 C CA . GLU C 2 83 ? 23.539 -13.437 -29.447 1.00 47.08 112 GLU C CA 1
ATOM 5318 C C . GLU C 2 83 ? 23.722 -14.537 -28.416 1.00 45.15 112 GLU C C 1
ATOM 5319 O O . GLU C 2 83 ? 23.790 -15.709 -28.798 1.00 44.78 112 GLU C O 1
ATOM 5325 N N . LEU C 2 84 ? 23.796 -14.202 -27.132 1.00 44.61 113 LEU C N 1
ATOM 5326 C CA . LEU C 2 84 ? 23.897 -15.251 -26.126 1.00 46.29 113 LEU C CA 1
ATOM 5327 C C . LEU C 2 84 ? 23.212 -14.798 -24.851 1.00 43.22 113 LEU C C 1
ATOM 5328 O O . LEU C 2 84 ? 23.347 -13.641 -24.451 1.00 45.82 113 LEU C O 1
ATOM 5333 N N . LEU C 2 85 ? 22.501 -15.727 -24.213 1.00 40.34 114 LEU C N 1
ATOM 5334 C CA . LEU C 2 85 ? 21.855 -15.485 -22.926 1.00 45.80 114 LEU C CA 1
ATOM 5335 C C . LEU C 2 85 ? 21.945 -16.762 -22.100 1.00 46.56 114 LEU C C 1
ATOM 5336 O O . LEU C 2 85 ? 21.293 -17.760 -22.421 1.00 46.95 114 LEU C O 1
ATOM 5341 N N . ASP C 2 86 ? 22.760 -16.736 -21.048 1.00 44.44 115 ASP C N 1
ATOM 5342 C CA . ASP C 2 86 ? 22.946 -17.873 -20.152 1.00 44.40 115 ASP C CA 1
ATOM 5343 C C . ASP C 2 86 ? 22.636 -17.403 -18.739 1.00 43.15 115 ASP C C 1
ATOM 5344 O O . ASP C 2 86 ? 23.421 -16.655 -18.142 1.00 37.34 115 ASP C O 1
ATOM 5349 N N . ASP C 2 87 ? 21.487 -17.832 -18.215 1.00 45.48 116 ASP C N 1
ATOM 5350 C CA . ASP C 2 87 ? 21.058 -17.460 -16.874 1.00 48.02 116 ASP C CA 1
ATOM 5351 C C . ASP C 2 87 ? 21.707 -18.299 -15.781 1.00 49.78 116 ASP C C 1
ATOM 5352 O O . ASP C 2 87 ? 21.614 -17.927 -14.607 1.00 50.22 116 ASP C O 1
ATOM 5357 N N . ASN C 2 88 ? 22.347 -19.417 -16.129 1.00 52.87 117 ASN C N 1
ATOM 5358 C CA . ASN C 2 88 ? 23.029 -20.223 -15.122 1.00 58.08 117 ASN C CA 1
ATOM 5359 C C . ASN C 2 88 ? 24.436 -19.701 -14.853 1.00 56.87 117 ASN C C 1
ATOM 5360 O O . ASN C 2 88 ? 24.812 -19.480 -13.698 1.00 53.85 117 ASN C O 1
ATOM 5365 N N . GLU C 2 89 ? 25.221 -19.490 -15.906 1.00 59.15 118 GLU C N 1
ATOM 5366 C CA . GLU C 2 89 ? 26.561 -18.938 -15.772 1.00 61.70 118 GLU C CA 1
ATOM 5367 C C . GLU C 2 89 ? 26.581 -17.418 -15.876 1.00 58.31 118 GLU C C 1
ATOM 5368 O O . GLU C 2 89 ? 27.649 -16.815 -15.725 1.00 59.82 118 GLU C O 1
ATOM 5374 N N . HIS C 2 90 ? 25.427 -16.794 -16.127 1.00 54.44 119 HIS C N 1
ATOM 5375 C CA . HIS C 2 90 ? 25.272 -15.340 -16.190 1.00 48.52 119 HIS C CA 1
ATOM 5376 C C . HIS C 2 90 ? 26.181 -14.735 -17.265 1.00 42.38 119 HIS C C 1
ATOM 5377 O O . HIS C 2 90 ? 27.115 -13.984 -16.988 1.00 38.82 119 HIS C O 1
ATOM 5384 N N . ILE C 2 91 ? 25.871 -15.086 -18.511 1.00 37.47 120 ILE C N 1
ATOM 5385 C CA . ILE C 2 91 ? 26.601 -14.591 -19.671 1.00 37.48 120 ILE C CA 1
ATOM 5386 C C . ILE C 2 91 ? 25.608 -13.939 -20.622 1.00 39.68 120 ILE C C 1
ATOM 5387 O O . ILE C 2 91 ? 24.537 -14.490 -20.896 1.00 38.89 120 ILE C O 1
ATOM 5392 N N . LEU C 2 92 ? 25.979 -12.773 -21.139 1.00 39.13 121 LEU C N 1
ATOM 5393 C CA . LEU C 2 92 ? 25.169 -12.032 -22.091 1.00 43.67 121 LEU C CA 1
ATOM 5394 C C . LEU C 2 92 ? 26.067 -11.614 -23.242 1.00 40.66 121 LEU C C 1
ATOM 5395 O O . LEU C 2 92 ? 27.176 -11.127 -23.016 1.00 39.82 121 LEU C O 1
ATOM 5400 N N . SER C 2 93 ? 25.603 -11.805 -24.469 1.00 35.06 122 SER C N 1
ATOM 5401 C CA . SER C 2 93 ? 26.410 -11.441 -25.624 1.00 35.96 122 SER C CA 1
ATOM 5402 C C . SER C 2 93 ? 25.537 -10.750 -26.652 1.00 35.17 122 SER C C 1
ATOM 5403 O O . SER C 2 93 ? 24.463 -11.255 -27.003 1.00 32.72 122 SER C O 1
ATOM 5406 N N . VAL C 2 94 ? 26.024 -9.608 -27.138 1.00 35.10 123 VAL C N 1
ATOM 5407 C CA . VAL C 2 94 ? 25.264 -8.720 -28.013 1.00 35.75 123 VAL C CA 1
ATOM 5408 C C . VAL C 2 94 ? 26.144 -8.298 -29.180 1.00 33.81 123 VAL C C 1
ATOM 5409 O O . VAL C 2 94 ? 27.333 -8.021 -29.002 1.00 35.94 123 VAL C O 1
ATOM 5413 N N . ARG C 2 95 ? 25.558 -8.211 -30.370 1.00 33.46 124 ARG C N 1
ATOM 5414 C CA . ARG C 2 95 ? 26.284 -7.750 -31.543 1.00 34.19 124 ARG C CA 1
ATOM 5415 C C . ARG C 2 95 ? 25.570 -6.551 -32.152 1.00 30.73 124 ARG C C 1
ATOM 5416 O O . ARG C 2 95 ? 24.336 -6.489 -32.162 1.00 31.17 124 ARG C O 1
ATOM 5424 N N . PHE C 2 96 ? 26.350 -5.590 -32.641 1.00 30.42 125 PHE C N 1
ATOM 5425 C CA . PHE C 2 96 ? 25.798 -4.399 -33.272 1.00 32.36 125 PHE C CA 1
ATOM 5426 C C . PHE C 2 96 ? 25.585 -4.716 -34.748 1.00 37.57 125 PHE C C 1
ATOM 5427 O O . PHE C 2 96 ? 26.551 -4.839 -35.508 1.00 43.20 125 PHE C O 1
ATOM 5435 N N . VAL C 2 97 ? 24.322 -4.836 -35.162 1.00 32.28 126 VAL C N 1
ATOM 5436 C CA . VAL C 2 97 ? 24.020 -5.185 -36.547 1.00 34.72 126 VAL C CA 1
ATOM 5437 C C . VAL C 2 97 ? 23.615 -3.979 -37.375 1.00 37.68 126 VAL C C 1
ATOM 5438 O O . VAL C 2 97 ? 23.464 -4.110 -38.602 1.00 40.44 126 VAL C O 1
ATOM 5442 N N . GLY C 2 98 ? 23.440 -2.816 -36.758 1.00 32.25 127 GLY C N 1
ATOM 5443 C CA . GLY C 2 98 ? 23.137 -1.642 -37.555 1.00 30.20 127 GLY C CA 1
ATOM 5444 C C . GLY C 2 98 ? 23.325 -0.376 -36.751 1.00 31.18 127 GLY C C 1
ATOM 5445 O O . GLY C 2 98 ? 23.681 -0.410 -35.572 1.00 29.30 127 GLY C O 1
ATOM 5446 N N . GLY C 2 99 ? 23.046 0.752 -37.402 1.00 33.92 128 GLY C N 1
ATOM 5447 C CA . GLY C 2 99 ? 23.115 2.061 -36.790 1.00 35.67 128 GLY C CA 1
ATOM 5448 C C . GLY C 2 99 ? 23.846 3.031 -37.689 1.00 37.54 128 GLY C C 1
ATOM 5449 O O . GLY C 2 99 ? 24.167 2.729 -38.841 1.00 39.07 128 GLY C O 1
ATOM 5450 N N . ASP C 2 100 ? 24.115 4.225 -37.159 1.00 35.89 129 ASP C N 1
ATOM 5451 C CA . ASP C 2 100 ? 24.859 5.254 -37.876 1.00 36.54 129 ASP C CA 1
ATOM 5452 C C . ASP C 2 100 ? 26.221 5.525 -37.236 1.00 32.82 129 ASP C C 1
ATOM 5453 O O . ASP C 2 100 ? 26.756 6.631 -37.336 1.00 34.21 129 ASP C O 1
ATOM 5458 N N . HIS C 2 101 ? 26.793 4.521 -36.581 1.00 31.59 130 HIS C N 1
ATOM 5459 C CA . HIS C 2 101 ? 28.062 4.655 -35.887 1.00 30.84 130 HIS C CA 1
ATOM 5460 C C . HIS C 2 101 ? 29.177 3.989 -36.691 1.00 35.61 130 HIS C C 1
ATOM 5461 O O . HIS C 2 101 ? 28.970 3.472 -37.795 1.00 36.98 130 HIS C O 1
ATOM 5468 N N . ARG C 2 102 ? 30.375 3.989 -36.112 1.00 33.93 131 ARG C N 1
ATOM 5469 C CA . ARG C 2 102 ? 31.573 3.486 -36.771 1.00 32.61 131 ARG C CA 1
ATOM 5470 C C . ARG C 2 102 ? 32.126 2.241 -36.085 1.00 33.08 131 ARG C C 1
ATOM 5471 O O . ARG C 2 102 ? 33.323 1.960 -36.173 1.00 36.35 131 ARG C O 1
ATOM 5479 N N . LEU C 2 103 ? 31.270 1.481 -35.411 1.00 30.56 132 LEU C N 1
ATOM 5480 C CA . LEU C 2 103 ? 31.676 0.261 -34.720 1.00 30.04 132 LEU C CA 1
ATOM 5481 C C . LEU C 2 103 ? 31.104 -0.939 -35.468 1.00 36.46 132 LEU C C 1
ATOM 5482 O O . LEU C 2 103 ? 30.168 -1.607 -35.015 1.00 38.25 132 LEU C O 1
ATOM 5487 N N . LYS C 2 104 ? 31.694 -1.216 -36.630 1.00 36.88 133 LYS C N 1
ATOM 5488 C CA . LYS C 2 104 ? 31.199 -2.259 -37.517 1.00 38.03 133 LYS C CA 1
ATOM 5489 C C . LYS C 2 104 ? 31.587 -3.634 -36.994 1.00 35.78 133 LYS C C 1
ATOM 5490 O O . LYS C 2 104 ? 32.735 -3.856 -36.589 1.00 35.45 133 LYS C O 1
ATOM 5496 N N . ASN C 2 105 ? 30.623 -4.555 -37.007 1.00 31.76 134 ASN C N 1
ATOM 5497 C CA . ASN C 2 105 ? 30.830 -5.924 -36.550 1.00 36.37 134 ASN C CA 1
ATOM 5498 C C . ASN C 2 105 ? 31.285 -5.955 -35.096 1.00 39.50 134 ASN C C 1
ATOM 5499 O O . ASN C 2 105 ? 32.093 -6.797 -34.692 1.00 43.25 134 ASN C O 1
ATOM 5504 N N . TYR C 2 106 ? 30.772 -5.011 -34.313 1.00 38.44 135 TYR C N 1
ATOM 5505 C CA . TYR C 2 106 ? 31.019 -4.989 -32.883 1.00 36.04 135 TYR C CA 1
ATOM 5506 C C . TYR C 2 106 ? 30.263 -6.132 -32.221 1.00 35.55 135 TYR C C 1
ATOM 5507 O O . TYR C 2 106 ? 29.067 -6.327 -32.462 1.00 33.20 135 TYR C O 1
ATOM 5516 N N . SER C 2 107 ? 30.961 -6.879 -31.380 1.00 35.48 136 SER C N 1
ATOM 5517 C CA . SER C 2 107 ? 30.356 -7.933 -30.588 1.00 34.03 136 SER C CA 1
ATOM 5518 C C . SER C 2 107 ? 30.939 -7.850 -29.190 1.00 31.45 136 SER C C 1
ATOM 5519 O O . SER C 2 107 ? 32.143 -7.636 -29.031 1.00 32.08 136 SER C O 1
ATOM 5522 N N . SER C 2 108 ? 30.084 -7.996 -28.182 1.00 30.14 137 SER C N 1
ATOM 5523 C CA . SER C 2 108 ? 30.505 -7.881 -26.797 1.00 33.57 137 SER C CA 1
ATOM 5524 C C . SER C 2 108 ? 29.980 -9.057 -25.988 1.00 34.94 137 SER C C 1
ATOM 5525 O O . SER C 2 108 ? 28.898 -9.595 -26.262 1.00 34.76 137 SER C O 1
ATOM 5528 N N . ILE C 2 109 ? 30.760 -9.416 -24.967 1.00 33.84 138 ILE C N 1
ATOM 5529 C CA . ILE C 2 109 ? 30.432 -10.461 -24.004 1.00 35.01 138 ILE C CA 1
ATOM 5530 C C . ILE C 2 109 ? 30.537 -9.868 -22.605 1.00 34.09 138 ILE C C 1
ATOM 5531 O O . ILE C 2 109 ? 31.542 -9.234 -22.271 1.00 30.64 138 ILE C O 1
ATOM 5536 N N . LEU C 2 110 ? 29.494 -10.057 -21.800 1.00 34.76 139 LEU C N 1
ATOM 5537 C CA . LEU C 2 110 ? 29.438 -9.591 -20.424 1.00 32.36 139 LEU C CA 1
ATOM 5538 C C . LEU C 2 110 ? 29.137 -10.768 -19.509 1.00 34.15 139 LEU C C 1
ATOM 5539 O O . LEU C 2 110 ? 28.149 -11.482 -19.714 1.00 33.44 139 LEU C O 1
ATOM 5544 N N . THR C 2 111 ? 29.998 -10.974 -18.518 1.00 32.91 140 THR C N 1
ATOM 5545 C CA . THR C 2 111 ? 29.838 -12.018 -17.518 1.00 37.15 140 THR C CA 1
ATOM 5546 C C . THR C 2 111 ? 29.751 -11.383 -16.137 1.00 39.68 140 THR C C 1
ATOM 5547 O O . THR C 2 111 ? 30.406 -10.372 -15.856 1.00 38.76 140 THR C O 1
ATOM 5551 N N . VAL C 2 112 ? 28.928 -11.982 -15.280 1.00 40.02 141 VAL C N 1
ATOM 5552 C CA . VAL C 2 112 ? 28.779 -11.574 -13.888 1.00 40.35 141 VAL C CA 1
ATOM 5553 C C . VAL C 2 112 ? 29.202 -12.732 -12.990 1.00 42.79 141 VAL C C 1
ATOM 5554 O O . VAL C 2 112 ? 28.820 -13.882 -13.234 1.00 44.71 141 VAL C O 1
ATOM 5558 N N . HIS C 2 113 ? 29.987 -12.427 -11.949 1.00 44.85 142 HIS C N 1
ATOM 5559 C CA . HIS C 2 113 ? 30.538 -13.452 -11.071 1.00 45.04 142 HIS C CA 1
ATOM 5560 C C . HIS C 2 113 ? 30.358 -13.070 -9.608 1.00 43.02 142 HIS C C 1
ATOM 5561 O O . HIS C 2 113 ? 30.482 -11.892 -9.254 1.00 40.62 142 HIS C O 1
ATOM 5568 N N . PRO C 2 114 ? 30.086 -14.036 -8.735 1.00 42.67 143 PRO C N 1
ATOM 5569 C CA . PRO C 2 114 ? 29.928 -13.721 -7.312 1.00 44.53 143 PRO C CA 1
ATOM 5570 C C . PRO C 2 114 ? 31.266 -13.483 -6.632 1.00 47.08 143 PRO C C 1
ATOM 5571 O O . PRO C 2 114 ? 32.307 -14.007 -7.037 1.00 47.49 143 PRO C O 1
ATOM 5575 N N . GLU C 2 115 ? 31.219 -12.683 -5.570 1.00 48.78 144 GLU C N 1
ATOM 5576 C CA . GLU C 2 115 ? 32.420 -12.274 -4.856 1.00 52.35 144 GLU C CA 1
ATOM 5577 C C . GLU C 2 115 ? 32.012 -11.819 -3.466 1.00 51.09 144 GLU C C 1
ATOM 5578 O O . GLU C 2 115 ? 30.827 -11.697 -3.154 1.00 51.85 144 GLU C O 1
ATOM 5584 N N . VAL C 2 116 ? 33.013 -11.576 -2.627 1.00 47.81 145 VAL C N 1
ATOM 5585 C CA . VAL C 2 116 ? 32.822 -10.923 -1.339 1.00 44.68 145 VAL C CA 1
ATOM 5586 C C . VAL C 2 116 ? 33.495 -9.559 -1.409 1.00 42.19 145 VAL C C 1
ATOM 5587 O O . VAL C 2 116 ? 34.660 -9.455 -1.817 1.00 40.72 145 VAL C O 1
ATOM 5591 N N . ILE C 2 117 ? 32.760 -8.516 -1.031 1.00 40.78 146 ILE C N 1
ATOM 5592 C CA . ILE C 2 117 ? 33.270 -7.152 -0.994 1.00 39.45 146 ILE C CA 1
ATOM 5593 C C . ILE C 2 117 ? 32.895 -6.551 0.352 1.00 43.85 146 ILE C C 1
ATOM 5594 O O . ILE C 2 117 ? 31.706 -6.473 0.690 1.00 44.44 146 ILE C O 1
ATOM 5599 N N . ASP C 2 118 ? 33.906 -6.131 1.115 1.00 43.23 147 ASP C N 1
ATOM 5600 C CA . ASP C 2 118 ? 33.704 -5.536 2.435 1.00 44.87 147 ASP C CA 1
ATOM 5601 C C . ASP C 2 118 ? 32.827 -6.431 3.310 1.00 47.56 147 ASP C C 1
ATOM 5602 O O . ASP C 2 118 ? 31.914 -5.969 3.999 1.00 48.64 147 ASP C O 1
ATOM 5607 N N . GLY C 2 119 ? 33.105 -7.733 3.270 1.00 49.46 148 GLY C N 1
ATOM 5608 C CA . GLY C 2 119 ? 32.365 -8.694 4.066 1.00 51.67 148 GLY C CA 1
ATOM 5609 C C . GLY C 2 119 ? 30.911 -8.862 3.691 1.00 55.62 148 GLY C C 1
ATOM 5610 O O . GLY C 2 119 ? 30.127 -9.357 4.506 1.00 56.19 148 GLY C O 1
ATOM 5611 N N . ARG C 2 120 ? 30.529 -8.486 2.479 1.00 55.48 149 ARG C N 1
ATOM 5612 C CA . ARG C 2 120 ? 29.153 -8.553 2.014 1.00 54.36 149 ARG C CA 1
ATOM 5613 C C . ARG C 2 120 ? 29.127 -9.184 0.632 1.00 47.14 149 ARG C C 1
ATOM 5614 O O . ARG C 2 120 ? 30.151 -9.223 -0.057 1.00 42.35 149 ARG C O 1
ATOM 5622 N N . PRO C 2 121 ? 27.978 -9.710 0.203 1.00 47.63 150 PRO C N 1
ATOM 5623 C CA . PRO C 2 121 ? 27.884 -10.252 -1.162 1.00 45.19 150 PRO C CA 1
ATOM 5624 C C . PRO C 2 121 ? 28.132 -9.169 -2.202 1.00 40.85 150 PRO C C 1
ATOM 5625 O O . PRO C 2 121 ? 27.544 -8.086 -2.146 1.00 42.52 150 PRO C O 1
ATOM 5629 N N . GLY C 2 122 ? 29.031 -9.459 -3.148 1.00 40.13 151 GLY C N 1
ATOM 5630 C CA . GLY C 2 122 ? 29.352 -8.539 -4.218 1.00 37.86 151 GLY C CA 1
ATOM 5631 C C . GLY C 2 122 ? 29.439 -9.253 -5.554 1.00 36.50 151 GLY C C 1
ATOM 5632 O O . GLY C 2 122 ? 29.313 -10.478 -5.642 1.00 31.05 151 GLY C O 1
ATOM 5633 N N . THR C 2 123 ? 29.677 -8.458 -6.593 1.00 39.29 152 THR C N 1
ATOM 5634 C CA . THR C 2 123 ? 29.627 -8.918 -7.970 1.00 39.37 152 THR C CA 1
ATOM 5635 C C . THR C 2 123 ? 30.825 -8.370 -8.732 1.00 35.72 152 THR C C 1
ATOM 5636 O O . THR C 2 123 ? 31.181 -7.203 -8.582 1.00 31.00 152 THR C O 1
ATOM 5640 N N . LEU C 2 124 ? 31.467 -9.218 -9.527 1.00 36.98 153 LEU C N 1
ATOM 5641 C CA . LEU C 2 124 ? 32.483 -8.777 -10.473 1.00 34.85 153 LEU C CA 1
ATOM 5642 C C . LEU C 2 124 ? 31.892 -8.876 -11.873 1.00 32.66 153 LEU C C 1
ATOM 5643 O O . LEU C 2 124 ? 31.501 -9.967 -12.307 1.00 31.85 153 LEU C O 1
ATOM 5648 N N . VAL C 2 125 ? 31.797 -7.742 -12.569 1.00 32.50 154 VAL C N 1
ATOM 5649 C CA . VAL C 2 125 ? 31.279 -7.703 -13.934 1.00 33.00 154 VAL C CA 1
ATOM 5650 C C . VAL C 2 125 ? 32.453 -7.513 -14.880 1.00 33.21 154 VAL C C 1
ATOM 5651 O O . VAL C 2 125 ? 33.297 -6.633 -14.665 1.00 35.56 154 VAL C O 1
ATOM 5655 N N . ILE C 2 126 ? 32.524 -8.343 -15.914 1.00 30.33 155 ILE C N 1
ATOM 5656 C CA . ILE C 2 126 ? 33.542 -8.207 -16.947 1.00 30.72 155 ILE C CA 1
ATOM 5657 C C . ILE C 2 126 ? 32.843 -8.069 -18.290 1.00 33.26 155 ILE C C 1
ATOM 5658 O O . ILE C 2 126 ? 31.887 -8.798 -18.578 1.00 34.78 155 ILE C O 1
ATOM 5663 N N . GLU C 2 127 ? 33.319 -7.140 -19.116 1.00 29.66 156 GLU C N 1
ATOM 5664 C CA . GLU C 2 127 ? 32.796 -6.989 -20.464 1.00 33.17 156 GLU C CA 1
ATOM 5665 C C . GLU C 2 127 ? 33.955 -6.847 -21.436 1.00 36.52 156 GLU C C 1
ATOM 5666 O O . GLU C 2 127 ? 34.799 -5.961 -21.280 1.00 36.41 156 GLU C O 1
ATOM 5672 N N . SER C 2 128 ? 33.981 -7.711 -22.443 1.00 34.36 157 SER C N 1
ATOM 5673 C CA . SER C 2 128 ? 34.992 -7.694 -23.488 1.00 35.78 157 SER C CA 1
ATOM 5674 C C . SER C 2 128 ? 34.308 -7.497 -24.831 1.00 36.33 157 SER C C 1
ATOM 5675 O O . SER C 2 128 ? 33.091 -7.658 -24.960 1.00 37.51 157 SER C O 1
ATOM 5678 N N . PHE C 2 129 ? 35.104 -7.157 -25.843 1.00 35.64 158 PHE C N 1
ATOM 5679 C CA . PHE C 2 129 ? 34.524 -6.861 -27.148 1.00 31.55 158 PHE C CA 1
ATOM 5680 C C . PHE C 2 129 ? 35.527 -7.130 -28.261 1.00 30.76 158 PHE C C 1
ATOM 5681 O O . PHE C 2 129 ? 36.740 -7.154 -28.046 1.00 27.79 158 PHE C O 1
ATOM 5689 N N . VAL C 2 130 ? 34.986 -7.334 -29.462 1.00 27.77 159 VAL C N 1
ATOM 5690 C CA . VAL C 2 130 ? 35.749 -7.341 -30.703 1.00 31.33 159 VAL C CA 1
ATOM 5691 C C . VAL C 2 130 ? 35.045 -6.407 -31.673 1.00 31.92 159 VAL C C 1
ATOM 5692 O O . VAL C 2 130 ? 33.809 -6.372 -31.719 1.00 32.80 159 VAL C O 1
ATOM 5696 N N . VAL C 2 131 ? 35.820 -5.641 -32.440 1.00 30.86 160 VAL C N 1
ATOM 5697 C CA . VAL C 2 131 ? 35.216 -4.729 -33.407 1.00 31.08 160 VAL C CA 1
ATOM 5698 C C . VAL C 2 131 ? 36.216 -4.450 -34.517 1.00 34.49 160 VAL C C 1
ATOM 5699 O O . VAL C 2 131 ? 37.430 -4.447 -34.297 1.00 39.33 160 VAL C O 1
ATOM 5703 N N . ASP C 2 132 ? 35.697 -4.201 -35.716 1.00 33.72 161 ASP C N 1
ATOM 5704 C CA . ASP C 2 132 ? 36.528 -3.699 -36.800 1.00 38.81 161 ASP C CA 1
ATOM 5705 C C . ASP C 2 132 ? 37.078 -2.323 -36.450 1.00 39.83 161 ASP C C 1
ATOM 5706 O O . ASP C 2 132 ? 36.370 -1.474 -35.898 1.00 37.84 161 ASP C O 1
ATOM 5711 N N . VAL C 2 133 ? 38.343 -2.099 -36.790 1.00 40.19 162 VAL C N 1
ATOM 5712 C CA . VAL C 2 133 ? 38.948 -0.777 -36.656 1.00 40.14 162 VAL C CA 1
ATOM 5713 C C . VAL C 2 133 ? 38.507 0.063 -37.850 1.00 37.87 162 VAL C C 1
ATOM 5714 O O . VAL C 2 133 ? 38.811 -0.291 -38.999 1.00 39.58 162 VAL C O 1
ATOM 5718 N N . PRO C 2 134 ? 37.799 1.170 -37.637 1.00 37.81 163 PRO C N 1
ATOM 5719 C CA . PRO C 2 134 ? 37.321 1.965 -38.772 1.00 40.75 163 PRO C CA 1
ATOM 5720 C C . PRO C 2 134 ? 38.461 2.686 -39.471 1.00 45.67 163 PRO C C 1
ATOM 5721 O O . PRO C 2 134 ? 39.476 3.037 -38.862 1.00 44.30 163 PRO C O 1
ATOM 5725 N N . GLU C 2 135 ? 38.274 2.907 -40.771 1.00 51.14 164 GLU C N 1
ATOM 5726 C CA . GLU C 2 135 ? 39.297 3.544 -41.591 1.00 57.55 164 GLU C CA 1
ATOM 5727 C C . GLU C 2 135 ? 39.661 4.920 -41.047 1.00 56.10 164 GLU C C 1
ATOM 5728 O O . GLU C 2 135 ? 38.789 5.749 -40.776 1.00 55.81 164 GLU C O 1
ATOM 5734 N N . GLY C 2 136 ? 40.960 5.158 -40.894 1.00 54.83 165 GLY C N 1
ATOM 5735 C CA . GLY C 2 136 ? 41.469 6.407 -40.374 1.00 52.36 165 GLY C CA 1
ATOM 5736 C C . GLY C 2 136 ? 41.794 6.392 -38.900 1.00 51.42 165 GLY C C 1
ATOM 5737 O O . GLY C 2 136 ? 42.216 7.425 -38.365 1.00 56.09 165 GLY C O 1
ATOM 5738 N N . ASN C 2 137 ? 41.621 5.256 -38.230 1.00 47.06 166 ASN C N 1
ATOM 5739 C CA . ASN C 2 137 ? 41.918 5.113 -36.815 1.00 42.61 166 ASN C CA 1
ATOM 5740 C C . ASN C 2 137 ? 42.814 3.900 -36.612 1.00 41.16 166 ASN C C 1
ATOM 5741 O O . ASN C 2 137 ? 42.976 3.057 -37.502 1.00 36.98 166 ASN C O 1
ATOM 5746 N N . THR C 2 138 ? 43.400 3.825 -35.424 1.00 37.61 167 THR C N 1
ATOM 5747 C CA . THR C 2 138 ? 44.251 2.713 -35.032 1.00 38.05 167 THR C CA 1
ATOM 5748 C C . THR C 2 138 ? 43.498 1.793 -34.076 1.00 37.46 167 THR C C 1
ATOM 5749 O O . THR C 2 138 ? 42.424 2.125 -33.571 1.00 38.15 167 THR C O 1
ATOM 5753 N N . LYS C 2 139 ? 44.074 0.612 -33.842 1.00 38.58 168 LYS C N 1
ATOM 5754 C CA . LYS C 2 139 ? 43.513 -0.299 -32.848 1.00 38.91 168 LYS C CA 1
ATOM 5755 C C . LYS C 2 139 ? 43.527 0.326 -31.459 1.00 40.88 168 LYS C C 1
ATOM 5756 O O . LYS C 2 139 ? 42.576 0.157 -30.679 1.00 37.83 168 LYS C O 1
ATOM 5762 N N . ASP C 2 140 ? 44.603 1.051 -31.134 1.00 40.01 169 ASP C N 1
ATOM 5763 C CA . ASP C 2 140 ? 44.715 1.683 -29.822 1.00 42.51 169 ASP C CA 1
ATOM 5764 C C . ASP C 2 140 ? 43.589 2.684 -29.598 1.00 38.79 169 ASP C C 1
ATOM 5765 O O . ASP C 2 140 ? 42.946 2.684 -28.543 1.00 39.56 169 ASP C O 1
ATOM 5770 N N . GLU C 2 141 ? 43.328 3.538 -30.592 1.00 40.43 170 GLU C N 1
ATOM 5771 C CA . GLU C 2 141 ? 42.277 4.543 -30.453 1.00 40.64 170 GLU C CA 1
ATOM 5772 C C . GLU C 2 141 ? 40.909 3.890 -30.304 1.00 39.84 170 GLU C C 1
ATOM 5773 O O . GLU C 2 141 ? 40.089 4.328 -29.486 1.00 37.39 170 GLU C O 1
ATOM 5779 N N . THR C 2 142 ? 40.642 2.845 -31.099 1.00 34.57 171 THR C N 1
ATOM 5780 C CA . THR C 2 142 ? 39.342 2.180 -31.059 1.00 30.44 171 THR C CA 1
ATOM 5781 C C . THR C 2 142 ? 39.104 1.527 -29.704 1.00 30.60 171 THR C C 1
ATOM 5782 O O . THR C 2 142 ? 38.023 1.665 -29.110 1.00 32.64 171 THR C O 1
ATOM 5786 N N . CYS C 2 143 ? 40.114 0.821 -29.189 1.00 33.02 172 CYS C N 1
ATOM 5787 C CA . CYS C 2 143 ? 39.993 0.240 -27.857 1.00 36.75 172 CYS C CA 1
ATOM 5788 C C . CYS C 2 143 ? 39.825 1.322 -26.792 1.00 34.02 172 CYS C C 1
ATOM 5789 O O . CYS C 2 143 ? 39.027 1.165 -25.864 1.00 30.60 172 CYS C O 1
ATOM 5792 N N . TYR C 2 144 ? 40.559 2.431 -26.911 1.00 34.49 173 TYR C N 1
ATOM 5793 C CA . TYR C 2 144 ? 40.447 3.503 -25.924 1.00 37.13 173 TYR C CA 1
ATOM 5794 C C . TYR C 2 144 ? 39.033 4.075 -25.886 1.00 35.49 173 TYR C C 1
ATOM 5795 O O . TYR C 2 144 ? 38.458 4.278 -24.806 1.00 33.23 173 TYR C O 1
ATOM 5804 N N . PHE C 2 145 ? 38.453 4.315 -27.066 1.00 34.66 174 PHE C N 1
ATOM 5805 C CA . PHE C 2 145 ? 37.103 4.865 -27.170 1.00 31.24 174 PHE C CA 1
ATOM 5806 C C . PHE C 2 145 ? 36.064 3.902 -26.592 1.00 27.12 174 PHE C C 1
ATOM 5807 O O . PHE C 2 145 ? 35.226 4.284 -25.753 1.00 29.79 174 PHE C O 1
ATOM 5815 N N . VAL C 2 146 ? 36.109 2.638 -27.021 1.00 32.16 175 VAL C N 1
ATOM 5816 C CA . VAL C 2 146 ? 35.128 1.678 -26.525 1.00 30.85 175 VAL C CA 1
ATOM 5817 C C . VAL C 2 146 ? 35.280 1.500 -25.021 1.00 29.41 175 VAL C C 1
ATOM 5818 O O . VAL C 2 146 ? 34.286 1.388 -24.292 1.00 25.62 175 VAL C O 1
ATOM 5822 N N . GLU C 2 147 ? 36.525 1.477 -24.531 1.00 31.30 176 GLU C N 1
ATOM 5823 C CA . GLU C 2 147 ? 36.765 1.326 -23.102 1.00 30.42 176 GLU C CA 1
ATOM 5824 C C . GLU C 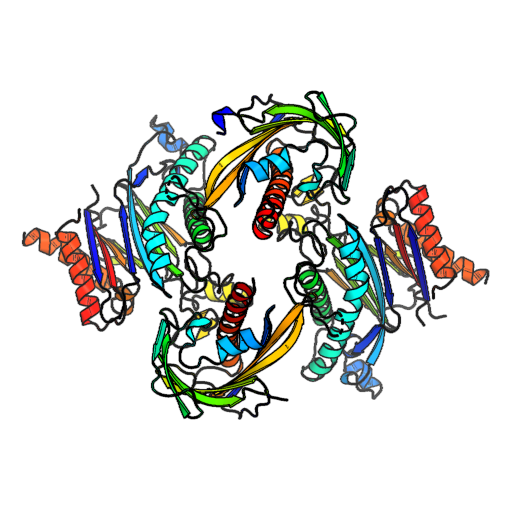2 147 ? 36.176 2.487 -22.321 1.00 25.36 176 GLU C C 1
ATOM 5825 O O . GLU C 2 147 ? 35.566 2.280 -21.270 1.00 27.78 176 GLU C O 1
ATOM 5831 N N . ALA C 2 148 ? 36.352 3.718 -22.808 1.00 24.78 177 ALA C N 1
ATOM 5832 C CA . ALA C 2 148 ? 35.767 4.859 -22.103 1.00 27.36 177 ALA C CA 1
ATOM 5833 C C . ALA C 2 148 ? 34.257 4.699 -21.971 1.00 28.09 177 ALA C C 1
ATOM 5834 O O . ALA C 2 148 ? 33.690 4.883 -20.878 1.00 26.40 177 ALA C O 1
ATOM 5836 N N . LEU C 2 149 ? 33.595 4.302 -23.070 1.00 27.05 178 LEU C N 1
ATOM 5837 C CA . LEU C 2 149 ? 32.141 4.138 -23.023 1.00 28.56 178 LEU C CA 1
ATOM 5838 C C . LEU C 2 149 ? 31.733 3.001 -22.087 1.00 29.72 178 LEU C C 1
ATOM 5839 O O . LEU C 2 149 ? 30.826 3.157 -21.255 1.00 31.16 178 LEU C O 1
ATOM 5844 N N . LEU C 2 150 ? 32.400 1.851 -22.202 1.00 28.55 179 LEU C N 1
ATOM 5845 C CA . LEU C 2 150 ? 32.057 0.695 -21.378 1.00 26.26 179 LEU C CA 1
ATOM 5846 C C . LEU C 2 150 ? 32.311 0.970 -19.903 1.00 26.78 179 LEU C C 1
ATOM 5847 O O . LEU C 2 150 ? 31.581 0.473 -19.038 1.00 25.76 179 LEU C O 1
ATOM 5852 N N . LYS C 2 151 ? 33.353 1.744 -19.596 1.00 23.91 180 LYS C N 1
ATOM 5853 C CA . LYS C 2 151 ? 33.610 2.129 -18.213 1.00 30.70 180 LYS C CA 1
ATOM 5854 C C . LYS C 2 151 ? 32.498 3.014 -17.675 1.00 27.76 180 LYS C C 1
ATOM 5855 O O . LYS C 2 151 ? 32.077 2.849 -16.524 1.00 26.81 180 LYS C O 1
ATOM 5861 N N . CYS C 2 152 ? 31.994 3.947 -18.491 1.00 27.63 181 CYS C N 1
ATOM 5862 C CA . CYS C 2 152 ? 30.820 4.707 -18.054 1.00 27.84 181 CYS C CA 1
ATOM 5863 C C . CYS C 2 152 ? 29.629 3.786 -17.799 1.00 26.87 181 CYS C C 1
ATOM 5864 O O . CYS C 2 152 ? 28.903 3.946 -16.805 1.00 25.84 181 CYS C O 1
ATOM 5867 N N . ASN C 2 153 ? 29.420 2.807 -18.685 1.00 28.87 182 ASN C N 1
ATOM 5868 C CA . ASN C 2 153 ? 28.282 1.904 -18.537 1.00 28.85 182 ASN C CA 1
ATOM 5869 C C . ASN C 2 153 ? 28.389 1.098 -17.245 1.00 25.61 182 ASN C C 1
ATOM 5870 O O . ASN C 2 153 ? 27.419 0.978 -16.490 1.00 26.39 182 ASN C O 1
ATOM 5875 N N . LEU C 2 154 ? 29.566 0.524 -16.984 1.00 24.27 183 LEU C N 1
ATOM 5876 C CA . LEU C 2 154 ? 29.756 -0.292 -15.788 1.00 27.92 183 LEU C CA 1
ATOM 5877 C C . LEU C 2 154 ? 29.717 0.549 -14.516 1.00 28.35 183 LEU C C 1
ATOM 5878 O O . LEU C 2 154 ? 29.228 0.080 -13.481 1.00 26.34 183 LEU C O 1
ATOM 5883 N N . LYS C 2 155 ? 30.210 1.788 -14.567 1.00 31.11 184 LYS C N 1
ATOM 5884 C CA . LYS C 2 155 ? 30.078 2.679 -13.417 1.00 30.73 184 LYS C CA 1
ATOM 5885 C C . LYS C 2 155 ? 28.612 2.920 -13.086 1.00 27.91 184 LYS C C 1
ATOM 5886 O O . LYS C 2 155 ? 28.193 2.831 -11.923 1.00 30.56 184 LYS C O 1
ATOM 5892 N N . SER C 2 156 ? 27.810 3.229 -14.106 1.00 27.42 185 SER C N 1
ATOM 5893 C CA . SER C 2 156 ? 26.393 3.468 -13.861 1.00 29.39 185 SER C CA 1
ATOM 5894 C C . SER C 2 156 ? 25.687 2.198 -13.383 1.00 31.57 185 SER C C 1
ATOM 5895 O O . SER C 2 156 ? 24.812 2.262 -12.511 1.00 32.35 185 SER C O 1
ATOM 5898 N N . LEU C 2 157 ? 26.053 1.035 -13.936 1.00 27.22 186 LEU C N 1
ATOM 5899 C CA . LEU C 2 157 ? 25.473 -0.221 -13.461 1.00 28.40 186 LEU C CA 1
ATOM 5900 C C . LEU C 2 157 ? 25.803 -0.451 -11.991 1.00 28.58 186 LEU C C 1
ATOM 5901 O O . LEU C 2 157 ? 24.944 -0.888 -11.214 1.00 29.46 186 LEU C O 1
ATOM 5906 N N . ALA C 2 158 ? 27.038 -0.148 -11.590 1.00 25.18 187 ALA C N 1
ATOM 5907 C CA . ALA C 2 158 ? 27.409 -0.265 -10.183 1.00 31.22 187 ALA C CA 1
ATOM 5908 C C . ALA C 2 158 ? 26.564 0.660 -9.320 1.00 29.56 187 ALA C C 1
ATOM 5909 O O . ALA C 2 158 ? 26.043 0.251 -8.275 1.00 31.72 187 ALA C O 1
ATOM 5911 N N . GLU C 2 159 ? 26.410 1.917 -9.749 1.00 22.95 188 GLU C N 1
ATOM 5912 C CA . GLU C 2 159 ? 25.633 2.872 -8.962 1.00 27.19 188 GLU C CA 1
ATOM 5913 C C . GLU C 2 159 ? 24.178 2.442 -8.834 1.00 31.13 188 GLU C C 1
ATOM 5914 O O . GLU C 2 159 ? 23.600 2.509 -7.743 1.00 30.90 188 GLU C O 1
ATOM 5920 N N . VAL C 2 160 ? 23.575 1.974 -9.931 1.00 28.04 189 VAL C N 1
ATOM 5921 C CA . VAL C 2 160 ? 22.175 1.557 -9.905 1.00 28.46 189 VAL C CA 1
ATOM 5922 C C . VAL C 2 160 ? 21.999 0.330 -9.017 1.00 30.96 189 VAL C C 1
ATOM 5923 O O . VAL C 2 160 ? 21.063 0.258 -8.207 1.00 30.98 189 VAL C O 1
ATOM 5927 N N . SER C 2 161 ? 22.894 -0.655 -9.150 1.00 32.83 190 SER C N 1
ATOM 5928 C CA . SER C 2 161 ? 22.791 -1.868 -8.344 1.00 35.60 190 SER C CA 1
ATOM 5929 C C . SER C 2 161 ? 22.968 -1.560 -6.861 1.00 35.06 190 SER C C 1
ATOM 5930 O O . SER C 2 161 ? 22.187 -2.025 -6.018 1.00 39.91 190 SER C O 1
ATOM 5933 N N . GLU C 2 162 ? 23.988 -0.766 -6.523 1.00 30.40 191 GLU C N 1
ATOM 5934 C CA . GLU C 2 162 ? 24.248 -0.446 -5.124 1.00 40.29 191 GLU C CA 1
ATOM 5935 C C . GLU C 2 162 ? 23.158 0.438 -4.534 1.00 41.23 191 GLU C C 1
ATOM 5936 O O . GLU C 2 162 ? 22.876 0.349 -3.334 1.00 41.71 191 GLU C O 1
ATOM 5942 N N . ARG C 2 163 ? 22.541 1.303 -5.342 1.00 42.04 192 ARG C N 1
ATOM 5943 C CA . ARG C 2 163 ? 21.400 2.055 -4.842 1.00 42.89 192 ARG C CA 1
ATOM 5944 C C . ARG C 2 163 ? 20.211 1.142 -4.596 1.00 43.00 192 ARG C C 1
ATOM 5945 O O . ARG C 2 163 ? 19.432 1.376 -3.664 1.00 42.30 192 ARG C O 1
ATOM 5953 N N . LEU C 2 164 ? 20.059 0.093 -5.410 1.00 42.47 193 LEU C N 1
ATOM 5954 C CA . LEU C 2 164 ? 18.975 -0.852 -5.171 1.00 42.50 193 LEU C CA 1
ATOM 5955 C C . LEU C 2 164 ? 19.205 -1.668 -3.901 1.00 42.44 193 LEU C C 1
ATOM 5956 O O . LEU C 2 164 ? 18.253 -1.943 -3.162 1.00 47.02 193 LEU C O 1
ATOM 5961 N N . VAL C 2 165 ? 20.450 -2.074 -3.629 1.00 42.24 194 VAL C N 1
ATOM 5962 C CA . VAL C 2 165 ? 20.682 -2.881 -2.429 1.00 50.99 194 VAL C CA 1
ATOM 5963 C C . VAL C 2 165 ? 20.524 -2.047 -1.157 1.00 57.16 194 VAL C C 1
ATOM 5964 O O . VAL C 2 165 ? 20.045 -2.554 -0.134 1.00 60.34 194 VAL C O 1
ATOM 5968 N N . VAL C 2 166 ? 20.915 -0.775 -1.188 1.00 59.26 195 VAL C N 1
ATOM 5969 C CA . VAL C 2 166 ? 20.800 0.089 -0.019 1.00 64.05 195 VAL C CA 1
ATOM 5970 C C . VAL C 2 166 ? 19.341 0.295 0.381 1.00 67.62 195 VAL C C 1
ATOM 5971 O O . VAL C 2 166 ? 18.495 0.628 -0.450 1.00 69.43 195 VAL C O 1
ATOM 5975 N N . TYR D 2 4 ? 22.211 34.748 9.928 1.00 95.98 33 TYR D N 1
ATOM 5976 C CA . TYR D 2 4 ? 22.342 34.564 11.367 1.00 86.30 33 TYR D CA 1
ATOM 5977 C C . TYR D 2 4 ? 23.702 35.052 11.854 1.00 79.92 33 TYR D C 1
ATOM 5978 O O . TYR D 2 4 ? 23.955 35.139 13.054 1.00 80.13 33 TYR D O 1
ATOM 5987 N N . VAL D 2 5 ? 24.586 35.354 10.906 1.00 76.09 34 VAL D N 1
ATOM 5988 C CA . VAL D 2 5 ? 25.938 35.776 11.255 1.00 73.02 34 VAL D CA 1
ATOM 5989 C C . VAL D 2 5 ? 25.915 37.103 12.002 1.00 77.51 34 VAL D C 1
ATOM 5990 O O . VAL D 2 5 ? 26.529 37.243 13.069 1.00 76.59 34 VAL D O 1
ATOM 5994 N N . ARG D 2 6 ? 25.193 38.087 11.461 1.00 85.33 35 ARG D N 1
ATOM 5995 C CA . ARG D 2 6 ? 25.146 39.422 12.045 1.00 90.15 35 ARG D CA 1
ATOM 5996 C C . ARG D 2 6 ? 24.326 39.484 13.333 1.00 91.40 35 ARG D C 1
ATOM 5997 O O . ARG D 2 6 ? 24.437 40.488 14.062 1.00 92.53 35 ARG D O 1
ATOM 6005 N N . ARG D 2 7 ? 23.742 38.355 13.756 1.00 90.24 36 ARG D N 1
ATOM 6006 C CA . ARG D 2 7 ? 23.012 38.256 15.010 1.00 84.84 36 ARG D CA 1
ATOM 6007 C C . ARG D 2 7 ? 23.770 37.490 16.073 1.00 80.87 36 ARG D C 1
ATOM 6008 O O . ARG D 2 7 ? 23.809 37.933 17.219 1.00 81.09 36 ARG D O 1
ATOM 6016 N N . PHE D 2 8 ? 24.388 36.358 15.723 1.00 76.78 37 PHE D N 1
ATOM 6017 C CA . PHE D 2 8 ? 25.062 35.527 16.712 1.00 72.97 37 PHE D CA 1
ATOM 6018 C C . PHE D 2 8 ? 26.574 35.466 16.539 1.00 66.65 37 PHE D C 1
ATOM 6019 O O . PHE D 2 8 ? 27.283 35.274 17.530 1.00 62.95 37 PHE D O 1
ATOM 6027 N N . HIS D 2 9 ? 27.090 35.650 15.319 1.00 64.03 38 HIS D N 1
ATOM 6028 C CA . HIS D 2 9 ? 28.512 35.488 15.031 1.00 61.86 38 HIS D CA 1
ATOM 6029 C C . HIS D 2 9 ? 29.224 36.812 14.773 1.00 66.19 38 HIS D C 1
ATOM 6030 O O . HIS D 2 9 ? 30.236 36.850 14.069 1.00 67.26 38 HIS D O 1
ATOM 6037 N N . ARG D 2 10 ? 28.751 37.898 15.365 1.00 69.56 39 ARG D N 1
ATOM 6038 C CA . ARG D 2 10 ? 29.461 39.162 15.259 1.00 71.79 39 ARG D CA 1
ATOM 6039 C C . ARG D 2 10 ? 30.542 39.202 16.337 1.00 67.10 39 ARG D C 1
ATOM 6040 O O . ARG D 2 10 ? 30.342 38.724 17.458 1.00 67.79 39 ARG D O 1
ATOM 6048 N N . HIS D 2 11 ? 31.695 39.762 15.988 1.00 62.98 40 HIS D N 1
ATOM 6049 C CA . HIS D 2 11 ? 32.841 39.766 16.879 1.00 62.16 40 HIS D CA 1
ATOM 6050 C C . HIS D 2 11 ? 33.544 41.111 16.800 1.00 63.12 40 HIS D C 1
ATOM 6051 O O . HIS D 2 11 ? 33.490 41.799 15.778 1.00 63.43 40 HIS D O 1
ATOM 6058 N N . GLU D 2 12 ? 34.212 41.476 17.894 1.00 65.16 41 GLU D N 1
ATOM 6059 C CA . GLU D 2 12 ? 34.980 42.714 17.993 1.00 70.02 41 GLU D CA 1
ATOM 6060 C C . GLU D 2 12 ? 36.437 42.368 18.277 1.00 65.55 41 GLU D C 1
ATOM 6061 O O . GLU D 2 12 ? 36.924 42.558 19.399 1.00 65.29 41 GLU D O 1
ATOM 6067 N N . PRO D 2 13 ? 37.157 41.843 17.286 1.00 60.33 42 PRO D N 1
ATOM 6068 C CA . PRO D 2 13 ? 38.573 41.531 17.503 1.00 55.73 42 PRO D CA 1
ATOM 6069 C C . PRO D 2 13 ? 39.387 42.801 17.684 1.00 53.25 42 PRO D C 1
ATOM 6070 O O . PRO D 2 13 ? 39.191 43.790 16.973 1.00 51.18 42 PRO D O 1
ATOM 6074 N N . ARG D 2 14 ? 40.317 42.766 18.637 1.00 48.69 43 ARG D N 1
ATOM 6075 C CA . ARG D 2 14 ? 41.232 43.882 18.803 1.00 48.96 43 ARG D CA 1
ATOM 6076 C C . ARG D 2 14 ? 42.277 43.836 17.691 1.00 49.44 43 ARG D C 1
ATOM 6077 O O . ARG D 2 14 ? 42.273 42.943 16.837 1.00 50.05 43 ARG D O 1
ATOM 6085 N N . ASP D 2 15 ? 43.203 44.796 17.696 1.00 52.04 44 ASP D N 1
ATOM 6086 C CA . ASP D 2 15 ? 44.120 44.905 16.567 1.00 58.70 44 ASP D CA 1
ATOM 6087 C C . ASP D 2 15 ? 45.252 43.888 16.621 1.00 57.88 44 ASP D C 1
ATOM 6088 O O . ASP D 2 15 ? 45.936 43.693 15.610 1.00 56.63 44 ASP D O 1
ATOM 6093 N N . HIS D 2 16 ? 45.448 43.217 17.753 1.00 54.72 45 HIS D N 1
ATOM 6094 C CA . HIS D 2 16 ? 46.344 42.071 17.834 1.00 52.54 45 HIS D CA 1
ATOM 6095 C C . HIS D 2 16 ? 45.613 40.751 17.619 1.00 47.75 45 HIS D C 1
ATOM 6096 O O . HIS D 2 16 ? 46.206 39.685 17.810 1.00 47.39 45 HIS D O 1
ATOM 6103 N N . GLN D 2 17 ? 44.344 40.799 17.226 1.00 44.87 46 GLN D N 1
ATOM 6104 C CA . GLN D 2 17 ? 43.513 39.616 17.078 1.00 42.94 46 GLN D CA 1
ATOM 6105 C C . GLN D 2 17 ? 42.931 39.550 15.675 1.00 42.54 46 GLN D C 1
ATOM 6106 O O . GLN D 2 17 ? 42.973 40.512 14.904 1.00 42.82 46 GLN D O 1
ATOM 6112 N N . CYS D 2 18 ? 42.373 38.383 15.364 1.00 39.56 47 CYS D N 1
ATOM 6113 C CA . CYS D 2 18 ? 41.645 38.169 14.128 1.00 38.18 47 CYS D CA 1
ATOM 6114 C C . CYS D 2 18 ? 40.397 37.353 14.429 1.00 36.68 47 CYS D C 1
ATOM 6115 O O . CYS D 2 18 ? 40.259 36.745 15.496 1.00 33.83 47 CYS D O 1
ATOM 6118 N N . SER D 2 19 ? 39.477 37.364 13.472 1.00 37.21 48 SER D N 1
ATOM 6119 C CA . SER D 2 19 ? 38.196 36.701 13.634 1.00 37.65 48 SER D CA 1
ATOM 6120 C C . SER D 2 19 ? 37.699 36.274 12.268 1.00 38.54 48 SER D C 1
ATOM 6121 O O . SER D 2 19 ? 37.941 36.953 11.267 1.00 40.70 48 SER D O 1
ATOM 6124 N N . SER D 2 20 ? 37.007 35.142 12.238 1.00 36.19 49 SER D N 1
ATOM 6125 C CA . SER D 2 20 ? 36.445 34.655 10.978 1.00 37.78 49 SER D CA 1
ATOM 6126 C C . SER D 2 20 ? 35.359 33.629 11.278 1.00 36.63 49 SER D C 1
ATOM 6127 O O . SER D 2 20 ? 34.978 33.424 12.436 1.00 35.32 49 SER D O 1
ATOM 6130 N N . ALA D 2 21 ? 34.852 32.988 10.224 1.00 35.00 50 ALA D N 1
ATOM 6131 C CA . ALA D 2 21 ? 33.767 32.030 10.379 1.00 35.73 50 ALA D CA 1
ATOM 6132 C C . ALA D 2 21 ? 33.743 31.077 9.191 1.00 36.89 50 ALA D C 1
ATOM 6133 O O . ALA D 2 21 ? 34.260 31.375 8.111 1.00 35.97 50 ALA D O 1
ATOM 6135 N N . VAL D 2 22 ? 33.136 29.911 9.424 1.00 33.70 51 VAL D N 1
ATOM 6136 C CA . VAL D 2 22 ? 32.893 28.904 8.403 1.00 35.39 51 VAL D CA 1
ATOM 6137 C C . VAL D 2 22 ? 31.480 28.382 8.618 1.00 37.75 51 VAL D C 1
ATOM 6138 O O . VAL D 2 22 ? 30.891 28.546 9.688 1.00 37.94 51 VAL D O 1
ATOM 6142 N N . ALA D 2 23 ? 30.921 27.775 7.575 1.00 32.24 52 ALA D N 1
ATOM 6143 C CA . ALA D 2 23 ? 29.569 27.243 7.639 1.00 34.62 52 ALA D CA 1
ATOM 6144 C C . ALA D 2 23 ? 29.506 25.931 6.872 1.00 31.38 52 ALA D C 1
ATOM 6145 O O . ALA D 2 23 ? 30.378 25.621 6.059 1.00 31.04 52 ALA D O 1
ATOM 6147 N N . LYS D 2 24 ? 28.463 25.153 7.154 1.00 29.71 53 LYS D N 1
ATOM 6148 C CA . LYS D 2 24 ? 28.302 23.840 6.542 1.00 32.89 53 LYS D CA 1
ATOM 6149 C C . LYS D 2 24 ? 26.830 23.453 6.550 1.00 34.97 53 LYS D C 1
ATOM 6150 O O . LYS D 2 24 ? 26.155 23.600 7.574 1.00 31.32 53 LYS D O 1
ATOM 6156 N N . HIS D 2 25 ? 26.340 22.958 5.411 1.00 34.89 54 HIS D N 1
ATOM 6157 C CA . HIS D 2 25 ? 24.991 22.414 5.308 1.00 35.27 54 HIS D CA 1
ATOM 6158 C C . HIS D 2 25 ? 25.017 20.918 5.579 1.00 31.39 54 HIS D C 1
ATOM 6159 O O . HIS D 2 25 ? 25.898 20.204 5.096 1.00 31.02 54 HIS D O 1
ATOM 6166 N N . ILE D 2 26 ? 24.044 20.446 6.355 1.00 33.82 55 ILE D N 1
ATOM 6167 C CA . ILE D 2 26 ? 23.991 19.067 6.823 1.00 38.25 55 ILE D CA 1
ATOM 6168 C C . ILE D 2 26 ? 22.598 18.522 6.556 1.00 41.98 55 ILE D C 1
ATOM 6169 O O . ILE D 2 26 ? 21.604 19.119 6.980 1.00 45.10 55 ILE D O 1
ATOM 6174 N N . LYS D 2 27 ? 22.524 17.379 5.873 1.00 43.05 56 LYS D N 1
ATOM 6175 C CA . LYS D 2 27 ? 21.240 16.743 5.577 1.00 46.23 56 LYS D CA 1
ATOM 6176 C C . LYS D 2 27 ? 20.806 15.899 6.779 1.00 45.80 56 LYS D C 1
ATOM 6177 O O . LYS D 2 27 ? 20.725 14.669 6.736 1.00 42.97 56 LYS D O 1
ATOM 6183 N N . ALA D 2 28 ? 20.519 16.599 7.875 1.00 44.26 57 ALA D N 1
ATOM 6184 C CA . ALA D 2 28 ? 20.098 15.979 9.121 1.00 39.45 57 ALA D CA 1
ATOM 6185 C C . ALA D 2 28 ? 19.249 16.978 9.885 1.00 37.15 57 ALA D C 1
ATOM 6186 O O . ALA D 2 28 ? 19.442 18.191 9.739 1.00 33.34 57 ALA D O 1
ATOM 6188 N N . PRO D 2 29 ? 18.302 16.511 10.697 1.00 38.97 58 PRO D N 1
ATOM 6189 C CA . PRO D 2 29 ? 17.461 17.442 11.455 1.00 40.17 58 PRO D CA 1
ATOM 6190 C C . PRO D 2 29 ? 18.247 18.166 12.538 1.00 42.99 58 PRO D C 1
ATOM 6191 O O . PRO D 2 29 ? 19.264 17.679 13.038 1.00 44.70 58 PRO D O 1
ATOM 6195 N N . VAL D 2 30 ? 17.747 19.349 12.900 1.00 42.49 59 VAL D N 1
ATOM 6196 C CA . VAL D 2 30 ? 18.473 20.225 13.814 1.00 43.50 59 VAL D CA 1
ATOM 6197 C C . VAL D 2 30 ? 18.643 19.568 15.175 1.00 44.52 59 VAL D C 1
ATOM 6198 O O . VAL D 2 30 ? 19.686 19.718 15.822 1.00 45.59 59 VAL D O 1
ATOM 6202 N N . HIS D 2 31 ? 17.626 18.833 15.636 1.00 43.93 60 HIS D N 1
ATOM 6203 C CA . HIS D 2 31 ? 17.714 18.227 16.959 1.00 43.28 60 HIS D CA 1
ATOM 6204 C C . HIS D 2 31 ? 18.859 17.223 17.037 1.00 41.94 60 HIS D C 1
ATOM 6205 O O . HIS D 2 31 ? 19.549 17.154 18.061 1.00 41.52 60 HIS D O 1
ATOM 6212 N N . LEU D 2 32 ? 19.138 16.510 15.943 1.00 37.68 61 LEU D N 1
ATOM 6213 C CA . LEU D 2 32 ? 20.213 15.519 15.946 1.00 37.33 61 LEU D CA 1
ATOM 6214 C C . LEU D 2 32 ? 21.585 16.187 15.952 1.00 34.74 61 LEU D C 1
ATOM 6215 O O . LEU D 2 32 ? 22.460 15.841 16.762 1.00 42.05 61 LEU D O 1
ATOM 6220 N N . VAL D 2 33 ? 21.786 17.164 15.063 1.00 32.46 62 VAL D N 1
ATOM 6221 C CA . VAL D 2 33 ? 23.062 17.874 15.016 1.00 34.89 62 VAL D CA 1
ATOM 6222 C C . VAL D 2 33 ? 23.327 18.568 16.346 1.00 36.76 62 VAL D C 1
ATOM 6223 O O . VAL D 2 33 ? 24.457 18.564 16.858 1.00 33.43 62 VAL D O 1
ATOM 6227 N N . TRP D 2 34 ? 22.286 19.170 16.928 1.00 37.07 63 TRP D N 1
ATOM 6228 C CA . TRP D 2 34 ? 22.443 19.846 18.208 1.00 39.28 63 TRP D CA 1
ATOM 6229 C C . TRP D 2 34 ? 22.743 18.857 19.326 1.00 42.85 63 TRP D C 1
ATOM 6230 O O . TRP D 2 34 ? 23.560 19.143 20.207 1.00 45.28 63 TRP D O 1
ATOM 6241 N N . SER D 2 35 ? 22.099 17.687 19.309 1.00 43.73 64 SER D N 1
ATOM 6242 C CA . SER D 2 35 ? 22.415 16.673 20.305 1.00 45.34 64 SER D CA 1
ATOM 6243 C C . SER D 2 35 ? 23.873 16.263 20.212 1.00 44.50 64 SER D C 1
ATOM 6244 O O . SER D 2 35 ? 24.494 15.932 21.229 1.00 47.02 64 SER D O 1
ATOM 6247 N N . LEU D 2 36 ? 24.439 16.297 19.005 1.00 42.78 65 LEU D N 1
ATOM 6248 C CA . LEU D 2 36 ? 25.856 15.974 18.859 1.00 40.16 65 LEU D CA 1
ATOM 6249 C C . LEU D 2 36 ? 26.747 17.096 19.395 1.00 40.00 65 LEU D C 1
ATOM 6250 O O . LEU D 2 36 ? 27.629 16.854 20.230 1.00 39.22 65 LEU D O 1
ATOM 6255 N N . VAL D 2 37 ? 26.533 18.335 18.936 1.00 35.72 66 VAL D N 1
ATOM 6256 C CA . VAL D 2 37 ? 27.470 19.401 19.290 1.00 37.07 66 VAL D CA 1
ATOM 6257 C C . VAL D 2 37 ? 27.321 19.853 20.743 1.00 39.36 66 VAL D C 1
ATOM 6258 O O . VAL D 2 37 ? 28.255 20.439 21.303 1.00 36.88 66 VAL D O 1
ATOM 6262 N N . ARG D 2 38 ? 26.176 19.594 21.376 1.00 39.78 67 ARG D N 1
ATOM 6263 C CA . ARG D 2 38 ? 25.972 20.007 22.757 1.00 41.26 67 ARG D CA 1
ATOM 6264 C C . ARG D 2 38 ? 26.728 19.132 23.751 1.00 42.08 67 ARG D C 1
ATOM 6265 O O . ARG D 2 38 ? 26.875 19.529 24.912 1.00 41.79 67 ARG D O 1
ATOM 6273 N N . ARG D 2 39 ? 27.208 17.957 23.330 1.00 42.55 68 ARG D N 1
ATOM 6274 C CA . ARG D 2 39 ? 27.947 17.052 24.213 1.00 44.04 68 ARG D CA 1
ATOM 6275 C C . ARG D 2 39 ? 29.368 17.585 24.396 1.00 40.56 68 ARG D C 1
ATOM 6276 O O . ARG D 2 39 ? 30.341 17.079 23.831 1.00 36.50 68 ARG D O 1
ATOM 6284 N N . PHE D 2 40 ? 29.483 18.619 25.235 1.00 39.66 69 PHE D N 1
ATOM 6285 C CA . PHE D 2 40 ? 30.769 19.280 25.440 1.00 38.40 69 PHE D CA 1
ATOM 6286 C C . PHE D 2 40 ? 31.818 18.316 25.983 1.00 37.01 69 PHE D C 1
ATOM 6287 O O . PHE D 2 40 ? 33.007 18.457 25.679 1.00 35.11 69 PHE D O 1
ATOM 6295 N N . ASP D 2 41 ? 31.393 17.310 26.747 1.00 40.34 70 ASP D N 1
ATOM 6296 C CA . ASP D 2 41 ? 32.312 16.331 27.315 1.00 42.39 70 ASP D CA 1
ATOM 6297 C C . ASP D 2 41 ? 32.853 15.354 26.279 1.00 42.71 70 ASP D C 1
ATOM 6298 O O . ASP D 2 41 ? 33.768 14.584 26.598 1.00 40.04 70 ASP D O 1
ATOM 6303 N N . GLN D 2 42 ? 32.311 15.354 25.061 1.00 43.79 71 GLN D N 1
ATOM 6304 C CA . GLN D 2 42 ? 32.675 14.376 24.033 1.00 42.38 71 GLN D CA 1
ATOM 6305 C C . GLN D 2 42 ? 32.772 15.042 22.667 1.00 39.33 71 GLN D C 1
ATOM 6306 O O . GLN D 2 42 ? 31.980 14.756 21.763 1.00 36.84 71 GLN D O 1
ATOM 6312 N N . PRO D 2 43 ? 33.752 15.930 22.469 1.00 38.03 72 PRO D N 1
ATOM 6313 C CA . PRO D 2 43 ? 33.920 16.533 21.137 1.00 35.96 72 PRO D CA 1
ATOM 6314 C C . PRO D 2 43 ? 34.350 15.535 20.076 1.00 38.37 72 PRO D C 1
ATOM 6315 O O . PRO D 2 43 ? 34.081 15.764 18.889 1.00 37.48 72 PRO D O 1
ATOM 6319 N N . GLN D 2 44 ? 34.989 14.425 20.461 1.00 35.96 73 GLN D N 1
ATOM 6320 C CA . GLN D 2 44 ? 35.424 13.429 19.485 1.00 34.92 73 GLN D CA 1
ATOM 6321 C C . GLN D 2 44 ? 34.264 12.747 18.771 1.00 33.97 73 GLN D C 1
ATOM 6322 O O . GLN D 2 44 ? 34.506 11.981 17.834 1.00 35.99 73 GLN D O 1
ATOM 6328 N N . LEU D 2 45 ? 33.021 12.991 19.193 1.00 34.59 74 LEU D N 1
ATOM 6329 C CA . LEU D 2 45 ? 31.882 12.452 18.459 1.00 38.91 74 LEU D CA 1
ATOM 6330 C C . LEU D 2 45 ? 31.849 12.974 17.028 1.00 41.49 74 LEU D C 1
ATOM 6331 O O . LEU D 2 45 ? 31.375 12.275 16.124 1.00 45.25 74 LEU D O 1
ATOM 6336 N N . PHE D 2 46 ? 32.337 14.194 16.802 1.00 37.99 75 PHE D N 1
ATOM 6337 C CA . PHE D 2 46 ? 32.462 14.727 15.452 1.00 39.25 75 PHE D CA 1
ATOM 6338 C C . PHE D 2 46 ? 33.811 15.354 15.138 1.00 34.41 75 PHE D C 1
ATOM 6339 O O . PHE D 2 46 ? 34.108 15.547 13.954 1.00 33.77 75 PHE D O 1
ATOM 6347 N N . LYS D 2 47 ? 34.636 15.678 16.133 1.00 29.65 76 LYS D N 1
ATOM 6348 C CA . LYS D 2 47 ? 35.904 16.337 15.845 1.00 29.06 76 LYS D CA 1
ATOM 6349 C C . LYS D 2 47 ? 36.969 15.310 15.480 1.00 30.40 76 LYS D C 1
ATOM 6350 O O . LYS D 2 47 ? 37.399 14.526 16.339 1.00 30.36 76 LYS D O 1
ATOM 6356 N N . PRO D 2 48 ? 37.434 15.297 14.226 1.00 33.49 77 PRO D N 1
ATOM 6357 C CA . PRO D 2 48 ? 38.308 14.206 13.764 1.00 33.61 77 PRO D CA 1
ATOM 6358 C C . PRO D 2 48 ? 39.741 14.281 14.267 1.00 34.66 77 PRO D C 1
ATOM 6359 O O . PRO D 2 48 ? 40.498 13.320 14.063 1.00 28.38 77 PRO D O 1
ATOM 6363 N N . PHE D 2 49 ? 40.152 15.385 14.888 1.00 35.51 78 PHE D N 1
ATOM 6364 C CA . PHE D 2 49 ? 41.507 15.506 15.407 1.00 36.43 78 PHE D CA 1
ATOM 6365 C C . PHE D 2 49 ? 41.600 15.209 16.897 1.00 32.61 78 PHE D C 1
ATOM 6366 O O . PHE D 2 49 ? 42.710 15.104 17.423 1.00 31.28 78 PHE D O 1
ATOM 6374 N N . VAL D 2 50 ? 40.472 15.062 17.583 1.00 33.16 79 VAL D N 1
ATOM 6375 C CA . VAL D 2 50 ? 40.475 14.783 19.014 1.00 34.11 79 VAL D CA 1
ATOM 6376 C C . VAL D 2 50 ? 40.734 13.296 19.218 1.00 38.59 79 VAL D C 1
ATOM 6377 O O . VAL D 2 50 ? 40.009 12.449 18.686 1.00 39.11 79 VAL D O 1
ATOM 6381 N N . SER D 2 51 ? 41.770 12.975 19.987 1.00 40.30 80 SER D N 1
ATOM 6382 C CA . SER D 2 51 ? 42.097 11.610 20.363 1.00 42.67 80 SER D CA 1
ATOM 6383 C C . SER D 2 51 ? 41.526 11.231 21.721 1.00 43.04 80 SER D C 1
ATOM 6384 O O . SER D 2 51 ? 41.048 10.107 21.891 1.00 40.25 80 SER D O 1
ATOM 6387 N N . ARG D 2 52 ? 41.537 12.155 22.682 1.00 42.35 81 ARG D N 1
ATOM 6388 C CA . ARG D 2 52 ? 40.955 11.913 23.994 1.00 41.57 81 ARG D CA 1
ATOM 6389 C C . ARG D 2 52 ? 40.426 13.221 24.559 1.00 36.37 81 ARG D C 1
ATOM 6390 O O . ARG D 2 52 ? 40.936 14.299 24.248 1.00 36.22 81 ARG D O 1
ATOM 6398 N N . CYS D 2 53 ? 39.404 13.113 25.404 1.00 34.72 82 CYS D N 1
ATOM 6399 C CA . CYS D 2 53 ? 38.849 14.272 26.088 1.00 36.27 82 CYS D CA 1
ATOM 6400 C C . CYS D 2 53 ? 38.401 13.853 27.479 1.00 38.70 82 CYS D C 1
ATOM 6401 O O . CYS D 2 53 ? 37.758 12.813 27.641 1.00 38.87 82 CYS D O 1
ATOM 6404 N N . GLU D 2 54 ? 38.741 14.665 28.477 1.00 39.04 83 GLU D N 1
ATOM 6405 C CA . GLU D 2 54 ? 38.395 14.399 29.865 1.00 35.94 83 GLU D CA 1
ATOM 6406 C C . GLU D 2 54 ? 37.641 15.595 30.424 1.00 37.25 83 GLU D C 1
ATOM 6407 O O . GLU D 2 54 ? 38.086 16.737 30.277 1.00 38.62 83 GLU D O 1
ATOM 6413 N N . MET D 2 55 ? 36.504 15.333 31.058 1.00 37.66 84 MET D N 1
ATOM 6414 C CA . MET D 2 55 ? 35.706 16.389 31.664 1.00 41.44 84 MET D CA 1
ATOM 6415 C C . MET D 2 55 ? 35.022 15.816 32.892 1.00 41.57 84 MET D C 1
ATOM 6416 O O . MET D 2 55 ? 34.386 14.761 32.806 1.00 41.81 84 MET D O 1
ATOM 6421 N N . LYS D 2 56 ? 35.138 16.515 34.019 1.00 38.12 85 LYS D N 1
ATOM 6422 C CA . LYS D 2 56 ? 34.537 16.071 35.265 1.00 40.05 85 LYS D CA 1
ATOM 6423 C C . LYS D 2 56 ? 33.242 16.827 35.519 1.00 42.54 85 LYS D C 1
ATOM 6424 O O . LYS D 2 56 ? 33.107 18.003 35.170 1.00 40.54 85 LYS D O 1
ATOM 6430 N N . GLY D 2 57 ? 32.285 16.131 36.123 1.00 47.59 86 GLY D N 1
ATOM 6431 C CA . GLY D 2 57 ? 31.040 16.748 36.520 1.00 52.09 86 GLY D CA 1
ATOM 6432 C C . GLY D 2 57 ? 30.015 16.738 35.407 1.00 52.38 86 GLY D C 1
ATOM 6433 O O . GLY D 2 57 ? 30.128 16.035 34.398 1.00 48.54 86 GLY D O 1
ATOM 6434 N N . ASN D 2 58 ? 28.988 17.555 35.609 1.00 54.37 87 ASN D N 1
ATOM 6435 C CA . ASN D 2 58 ? 27.929 17.732 34.632 1.00 56.37 87 ASN D CA 1
ATOM 6436 C C . ASN D 2 58 ? 28.261 18.916 33.734 1.00 53.52 87 ASN D C 1
ATOM 6437 O O . ASN D 2 58 ? 28.998 19.831 34.115 1.00 53.84 87 ASN D O 1
ATOM 6442 N N . ILE D 2 59 ? 27.704 18.889 32.529 1.00 47.18 88 ILE D N 1
ATOM 6443 C CA . ILE D 2 59 ? 27.940 19.952 31.559 1.00 48.72 88 ILE D CA 1
ATOM 6444 C C . ILE D 2 59 ? 27.195 21.198 32.031 1.00 53.02 88 ILE D C 1
ATOM 6445 O O . ILE D 2 59 ? 25.962 21.217 32.083 1.00 59.29 88 ILE D O 1
ATOM 6450 N N . GLU D 2 60 ? 27.945 22.228 32.407 1.00 52.05 89 GLU D N 1
ATOM 6451 C CA . GLU D 2 60 ? 27.369 23.498 32.824 1.00 51.20 89 GLU D CA 1
ATOM 6452 C C . GLU D 2 60 ? 28.311 24.607 32.383 1.00 47.12 89 GLU D C 1
ATOM 6453 O O . GLU D 2 60 ? 29.459 24.358 32.005 1.00 44.47 89 GLU D O 1
ATOM 6459 N N . ILE D 2 61 ? 27.808 25.842 32.414 1.00 47.97 90 ILE D N 1
ATOM 6460 C CA . ILE D 2 61 ? 28.658 26.982 32.100 1.00 49.27 90 ILE D CA 1
ATOM 6461 C C . ILE D 2 61 ? 29.819 27.018 33.080 1.00 49.47 90 ILE D C 1
ATOM 6462 O O . ILE D 2 61 ? 29.628 26.969 34.302 1.00 51.36 90 ILE D O 1
ATOM 6467 N N . GLY D 2 62 ? 31.034 27.077 32.547 1.00 48.86 91 GLY D N 1
ATOM 6468 C CA . GLY D 2 62 ? 32.229 26.973 33.352 1.00 47.43 91 GLY D CA 1
ATOM 6469 C C . GLY D 2 62 ? 32.880 25.607 33.333 1.00 42.59 91 GLY D C 1
ATOM 6470 O O . GLY D 2 62 ? 34.010 25.471 33.821 1.00 40.99 91 GLY D O 1
ATOM 6471 N N . SER D 2 63 ? 32.202 24.595 32.796 1.00 39.35 92 SER D N 1
ATOM 6472 C CA . SER D 2 63 ? 32.815 23.280 32.666 1.00 39.48 92 SER D CA 1
ATOM 6473 C C . SER D 2 63 ? 34.072 23.368 31.811 1.00 37.09 92 SER D C 1
ATOM 6474 O O . SER D 2 63 ? 34.138 24.130 30.843 1.00 33.38 92 SER D O 1
ATOM 6477 N N . VAL D 2 64 ? 35.076 22.580 32.177 1.00 37.29 93 VAL D N 1
ATOM 6478 C CA . VAL D 2 64 ? 36.383 22.610 31.534 1.00 37.80 93 VAL D CA 1
ATOM 6479 C C . VAL D 2 64 ? 36.708 21.201 31.071 1.00 35.14 93 VAL D C 1
ATOM 6480 O O . VAL D 2 64 ? 36.516 20.240 31.822 1.00 36.61 93 VAL D O 1
ATOM 6484 N N . ARG D 2 65 ? 37.191 21.077 29.840 1.00 36.75 94 ARG D N 1
ATOM 6485 C CA . ARG D 2 65 ? 37.595 19.800 29.283 1.00 35.65 94 ARG D CA 1
ATOM 6486 C C . ARG D 2 65 ? 39.065 19.844 28.886 1.00 33.47 94 ARG D C 1
ATOM 6487 O O . ARG D 2 65 ? 39.594 20.886 28.479 1.00 31.60 94 ARG D O 1
ATOM 6495 N N . GLU D 2 66 ? 39.714 18.692 29.035 1.00 30.74 95 GLU D N 1
ATOM 6496 C CA . GLU D 2 66 ? 41.110 18.485 28.673 1.00 31.99 95 GLU D CA 1
ATOM 6497 C C . GLU D 2 66 ? 41.137 17.579 27.451 1.00 33.45 95 GLU D C 1
ATOM 6498 O O . GLU D 2 66 ? 40.750 16.408 27.533 1.00 34.15 95 GLU D O 1
ATOM 6504 N N . VAL D 2 67 ? 41.592 18.119 26.324 1.00 35.30 96 VAL D N 1
ATOM 6505 C CA . VAL D 2 67 ? 41.576 17.437 25.039 1.00 34.35 96 VAL D CA 1
ATOM 6506 C C . VAL D 2 67 ? 43.010 17.120 24.645 1.00 31.32 96 VAL D C 1
ATOM 6507 O O . VAL D 2 67 ? 43.893 17.980 24.743 1.00 33.36 96 VAL D O 1
ATOM 6511 N N . ASN D 2 68 ? 43.237 15.896 24.191 1.00 27.69 97 ASN D N 1
ATOM 6512 C CA . ASN D 2 68 ? 44.460 15.535 23.494 1.00 27.93 97 ASN D CA 1
ATOM 6513 C C . ASN D 2 68 ? 44.121 15.359 22.024 1.00 32.52 97 ASN D C 1
ATOM 6514 O O . ASN D 2 68 ? 43.071 14.809 21.689 1.00 35.12 97 ASN D O 1
ATOM 6519 N N . VAL D 2 69 ? 44.969 15.874 21.149 1.00 30.72 98 VAL D N 1
ATOM 6520 C CA . VAL D 2 69 ? 44.735 15.743 19.727 1.00 30.25 98 VAL D CA 1
ATOM 6521 C C . VAL D 2 69 ? 45.691 14.697 19.174 1.00 31.77 98 VAL D C 1
ATOM 6522 O O . VAL D 2 69 ? 46.668 14.301 19.814 1.00 30.92 98 VAL D O 1
ATOM 6526 N N . LYS D 2 70 ? 45.392 14.230 17.967 1.00 29.66 99 LYS D N 1
ATOM 6527 C CA . LYS D 2 70 ? 46.211 13.212 17.334 1.00 31.79 99 LYS D CA 1
ATOM 6528 C C . LYS D 2 70 ? 47.534 13.807 16.854 1.00 32.18 99 LYS D C 1
ATOM 6529 O O . LYS D 2 70 ? 47.698 15.027 16.741 1.00 31.13 99 LYS D O 1
ATOM 6535 N N . SER D 2 71 ? 48.486 12.918 16.574 1.00 30.22 100 SER D N 1
ATOM 6536 C CA . SER D 2 71 ? 49.825 13.307 16.156 1.00 31.30 100 SER D CA 1
ATOM 6537 C C . SER D 2 71 ? 49.806 13.934 14.758 1.00 35.13 100 SER D C 1
ATOM 6538 O O . SER D 2 71 ? 48.826 13.850 14.012 1.00 32.72 100 SER D O 1
ATOM 6541 N N . GLY D 2 72 ? 50.930 14.557 14.398 1.00 37.80 101 GLY D N 1
ATOM 6542 C CA . GLY D 2 72 ? 51.071 15.222 13.121 1.00 36.79 101 GLY D CA 1
ATOM 6543 C C . GLY D 2 72 ? 50.657 16.679 13.103 1.00 38.77 101 GLY D C 1
ATOM 6544 O O . GLY D 2 72 ? 50.952 17.375 12.123 1.00 40.25 101 GLY D O 1
ATOM 6545 N N . LEU D 2 73 ? 50.005 17.166 14.159 1.00 35.29 102 LEU D N 1
ATOM 6546 C CA . LEU D 2 73 ? 49.470 18.511 14.284 1.00 34.44 102 LEU D CA 1
ATOM 6547 C C . LEU D 2 73 ? 50.493 19.442 14.929 1.00 31.62 102 LEU D C 1
ATOM 6548 O O . LEU D 2 73 ? 51.487 18.985 15.504 1.00 32.42 102 LEU D O 1
ATOM 6553 N N . PRO D 2 74 ? 50.296 20.765 14.837 1.00 31.24 103 PRO D N 1
ATOM 6554 C CA . PRO D 2 74 ? 51.243 21.694 15.484 1.00 31.53 103 PRO D CA 1
ATOM 6555 C C . PRO D 2 74 ? 51.242 21.629 17.005 1.00 28.73 103 PRO D C 1
ATOM 6556 O O . PRO D 2 74 ? 52.154 22.189 17.624 1.00 36.38 103 PRO D O 1
ATOM 6560 N N . ALA D 2 75 ? 50.252 20.986 17.621 1.00 27.38 104 ALA D N 1
ATOM 6561 C CA . ALA D 2 75 ? 50.135 20.913 19.071 1.00 26.25 104 ALA D CA 1
ATOM 6562 C C . ALA D 2 75 ? 49.641 19.529 19.471 1.00 28.80 104 ALA D C 1
ATOM 6563 O O . ALA D 2 75 ? 49.236 18.724 18.629 1.00 33.48 104 ALA D O 1
ATOM 6565 N N . THR D 2 76 ? 49.636 19.269 20.778 1.00 29.58 105 THR D N 1
ATOM 6566 C CA . THR D 2 76 ? 49.185 17.986 21.302 1.00 29.46 105 THR D CA 1
ATOM 6567 C C . THR D 2 76 ? 47.995 18.075 22.247 1.00 32.69 105 THR D C 1
ATOM 6568 O O . THR D 2 76 ? 47.232 17.113 22.325 1.00 36.44 105 THR D O 1
ATOM 6572 N N . ARG D 2 77 ? 47.800 19.191 22.955 1.00 33.38 106 ARG D N 1
ATOM 6573 C CA . ARG D 2 77 ? 46.756 19.258 23.970 1.00 28.69 106 ARG D CA 1
ATOM 6574 C C . ARG D 2 77 ? 46.133 20.647 24.026 1.00 27.94 106 ARG D C 1
ATOM 6575 O O . ARG D 2 77 ? 46.715 21.646 23.595 1.00 28.58 106 ARG D O 1
ATOM 6583 N N . SER D 2 78 ? 44.936 20.690 24.598 1.00 26.48 107 SER D N 1
ATOM 6584 C CA . SER D 2 78 ? 44.167 21.918 24.700 1.00 29.56 107 SER D CA 1
ATOM 6585 C C . SER D 2 78 ? 43.248 21.806 25.905 1.00 31.17 107 SER D C 1
ATOM 6586 O O . SER D 2 78 ? 42.746 20.723 26.212 1.00 31.79 107 SER D O 1
ATOM 6589 N N . THR D 2 79 ? 43.055 22.919 26.604 1.00 28.67 108 THR D N 1
ATOM 6590 C CA . THR D 2 79 ? 42.152 22.992 27.738 1.00 27.88 108 THR D CA 1
ATOM 6591 C C . THR D 2 79 ? 41.104 24.043 27.426 1.00 29.98 108 THR D C 1
ATOM 6592 O O . THR D 2 79 ? 41.453 25.187 27.109 1.00 32.72 108 THR D O 1
ATOM 6596 N N . GLU D 2 80 ? 39.832 23.656 27.512 1.00 29.01 109 GLU D N 1
ATOM 6597 C CA . GLU D 2 80 ? 38.747 24.427 26.918 1.00 32.64 109 GLU D CA 1
ATOM 6598 C C . GLU D 2 80 ? 37.596 24.578 27.898 1.00 34.92 109 GLU D C 1
ATOM 6599 O O . GLU D 2 80 ? 37.201 23.613 28.558 1.00 33.37 109 GLU D O 1
ATOM 6605 N N . ARG D 2 81 ? 37.050 25.788 27.986 1.00 32.33 110 ARG D N 1
ATOM 6606 C CA . ARG D 2 81 ? 35.976 26.090 28.916 1.00 34.86 110 ARG D CA 1
ATOM 6607 C C . ARG D 2 81 ? 34.687 26.377 28.160 1.00 36.74 110 ARG D C 1
ATOM 6608 O O . ARG D 2 81 ? 34.685 27.100 27.157 1.00 37.14 110 ARG D O 1
ATOM 6616 N N . LEU D 2 82 ? 33.595 25.791 28.644 1.00 35.14 111 LEU D N 1
ATOM 6617 C CA . LEU D 2 82 ? 32.271 26.054 28.103 1.00 35.26 111 LEU D CA 1
ATOM 6618 C C . LEU D 2 82 ? 31.751 27.376 28.657 1.00 41.25 111 LEU D C 1
ATOM 6619 O O . LEU D 2 82 ? 31.528 27.505 29.866 1.00 42.48 111 LEU D O 1
ATOM 6624 N N . GLU D 2 83 ? 31.550 28.356 27.775 1.00 44.13 112 GLU D N 1
ATOM 6625 C CA . GLU D 2 83 ? 31.071 29.660 28.203 1.00 48.82 112 GLU D CA 1
ATOM 6626 C C . GLU D 2 83 ? 29.598 29.887 27.904 1.00 47.06 112 GLU D C 1
ATOM 6627 O O . GLU D 2 83 ? 28.964 30.682 28.603 1.00 45.16 112 GLU D O 1
ATOM 6633 N N . LEU D 2 84 ? 29.031 29.215 26.904 1.00 48.01 113 LEU D N 1
ATOM 6634 C CA . LEU D 2 84 ? 27.600 29.373 26.679 1.00 48.05 113 LEU D CA 1
ATOM 6635 C C . LEU D 2 84 ? 27.008 28.093 26.114 1.00 50.01 113 LEU D C 1
ATOM 6636 O O . LEU D 2 84 ? 27.622 27.442 25.268 1.00 50.00 113 LEU D O 1
ATOM 6641 N N . LEU D 2 85 ? 25.811 27.746 26.587 1.00 48.97 114 LEU D N 1
ATOM 6642 C CA . LEU D 2 85 ? 25.055 26.621 26.044 1.00 49.76 114 LEU D CA 1
ATOM 6643 C C . LEU D 2 85 ? 23.579 26.987 26.115 1.00 52.27 114 LEU D C 1
ATOM 6644 O O . LEU D 2 85 ? 23.014 27.088 27.209 1.00 54.62 114 LEU D O 1
ATOM 6649 N N . ASP D 2 86 ? 22.961 27.177 24.952 1.00 52.86 115 ASP D N 1
ATOM 6650 C CA . ASP D 2 86 ? 21.564 27.578 24.836 1.00 52.10 115 ASP D CA 1
ATOM 6651 C C . ASP D 2 86 ? 20.839 26.509 24.034 1.00 54.49 115 ASP D C 1
ATOM 6652 O O . ASP D 2 86 ? 21.014 26.418 22.812 1.00 52.38 115 ASP D O 1
ATOM 6657 N N . ASP D 2 87 ? 20.024 25.709 24.726 1.00 57.66 116 ASP D N 1
ATOM 6658 C CA . ASP D 2 87 ? 19.263 24.637 24.097 1.00 63.37 116 ASP D CA 1
ATOM 6659 C C . ASP D 2 87 ? 17.996 25.131 23.413 1.00 64.13 116 ASP D C 1
ATOM 6660 O O . ASP D 2 87 ? 17.394 24.378 22.640 1.00 62.81 116 ASP D O 1
ATOM 6665 N N . ASN D 2 88 ? 17.575 26.364 23.684 1.00 67.96 117 ASN D N 1
ATOM 6666 C CA . ASN D 2 88 ? 16.412 26.941 23.025 1.00 72.36 117 ASN D CA 1
ATOM 6667 C C . ASN D 2 88 ? 16.792 27.576 21.693 1.00 72.25 117 ASN D C 1
ATOM 6668 O O . ASN D 2 88 ? 16.166 27.298 20.665 1.00 71.72 117 ASN D O 1
ATOM 6673 N N . GLU D 2 89 ? 17.815 28.427 21.697 1.00 72.59 118 GLU D N 1
ATOM 6674 C CA . GLU D 2 89 ? 18.309 29.057 20.482 1.00 73.88 118 GLU D CA 1
ATOM 6675 C C . GLU D 2 89 ? 19.436 28.272 19.824 1.00 68.48 118 GLU D C 1
ATOM 6676 O O . GLU D 2 89 ? 19.900 28.670 18.751 1.00 68.95 118 GLU D O 1
ATOM 6682 N N . HIS D 2 90 ? 19.885 27.177 20.442 1.00 62.86 119 HIS D N 1
ATOM 6683 C CA . HIS D 2 90 ? 20.923 26.301 19.896 1.00 55.80 119 HIS D CA 1
ATOM 6684 C C . HIS D 2 90 ? 22.223 27.075 19.648 1.00 49.01 119 HIS D C 1
ATOM 6685 O O . HIS D 2 90 ? 22.683 27.240 18.518 1.00 46.56 119 HIS D O 1
ATOM 6692 N N . ILE D 2 91 ? 22.813 27.537 20.746 1.00 45.66 120 ILE D N 1
ATOM 6693 C CA . ILE D 2 91 ? 24.066 28.284 20.704 1.00 46.20 120 ILE D CA 1
ATOM 6694 C C . ILE D 2 91 ? 25.078 27.594 21.605 1.00 44.69 120 ILE D C 1
ATOM 6695 O O . ILE D 2 91 ? 24.742 27.163 22.712 1.00 46.76 120 ILE D O 1
ATOM 6700 N N . LEU D 2 92 ? 26.316 27.484 21.135 1.00 42.16 121 LEU D N 1
ATOM 6701 C CA . LEU D 2 92 ? 27.398 26.916 21.928 1.00 44.37 121 LEU D CA 1
ATOM 6702 C C . LEU D 2 92 ? 28.595 27.849 21.833 1.00 42.23 121 LEU D C 1
ATOM 6703 O O . LEU D 2 92 ? 28.936 28.309 20.744 1.00 40.77 121 LEU D O 1
ATOM 6708 N N . SER D 2 93 ? 29.220 28.150 22.965 1.00 41.85 122 SER D N 1
ATOM 6709 C CA . SER D 2 93 ? 30.379 29.033 22.954 1.00 42.43 122 SER D CA 1
ATOM 6710 C C . SER D 2 93 ? 31.445 28.490 23.887 1.00 42.06 122 SER D C 1
ATOM 6711 O O . SER D 2 93 ? 31.165 28.195 25.056 1.00 41.58 122 SER D O 1
ATOM 6714 N N . VAL D 2 94 ? 32.671 28.409 23.370 1.00 37.49 123 VAL D N 1
ATOM 6715 C CA . VAL D 2 94 ? 33.782 27.755 24.054 1.00 37.81 123 VAL D CA 1
ATOM 6716 C C . VAL D 2 94 ? 35.014 28.646 23.983 1.00 42.33 123 VAL D C 1
ATOM 6717 O O . VAL D 2 94 ? 35.285 29.261 22.946 1.00 43.96 123 VAL D O 1
ATOM 6721 N N . ARG D 2 95 ? 35.786 28.689 25.071 1.00 40.55 124 ARG D N 1
ATOM 6722 C CA . ARG D 2 95 ? 37.034 29.438 25.105 1.00 35.65 124 ARG D CA 1
ATOM 6723 C C . ARG D 2 95 ? 38.184 28.503 25.451 1.00 32.86 124 ARG D C 1
ATOM 6724 O O . ARG D 2 95 ? 38.040 27.610 26.290 1.00 37.92 124 ARG D O 1
ATOM 6732 N N . PHE D 2 96 ? 39.326 28.710 24.797 1.00 30.49 125 PHE D N 1
ATOM 6733 C CA . PHE D 2 96 ? 40.523 27.903 25.028 1.00 31.71 125 PHE D CA 1
ATOM 6734 C C . PHE D 2 96 ? 41.305 28.529 26.178 1.00 36.84 125 PHE D C 1
ATOM 6735 O O . PHE D 2 96 ? 41.849 29.630 26.038 1.00 39.26 125 PHE D O 1
ATOM 6743 N N . VAL D 2 97 ? 41.359 27.837 27.320 1.00 39.82 126 VAL D N 1
ATOM 6744 C CA . VAL D 2 97 ? 42.044 28.361 28.502 1.00 32.86 126 VAL D CA 1
ATOM 6745 C C . VAL D 2 97 ? 43.422 27.746 28.721 1.00 35.38 126 VAL D C 1
ATOM 6746 O O . VAL D 2 97 ? 44.141 28.185 29.633 1.00 41.46 126 VAL D O 1
ATOM 6750 N N . GLY D 2 98 ? 43.810 26.744 27.939 1.00 31.90 127 GLY D N 1
ATOM 6751 C CA . GLY D 2 98 ? 45.148 26.203 28.102 1.00 27.41 127 GLY D CA 1
ATOM 6752 C C . GLY D 2 98 ? 45.544 25.313 26.945 1.00 33.12 127 GLY D C 1
ATOM 6753 O O . GLY D 2 98 ? 44.785 25.109 25.997 1.00 31.93 127 GLY D O 1
ATOM 6754 N N . GLY D 2 99 ? 46.749 24.754 27.055 1.00 34.26 128 GLY D N 1
ATOM 6755 C CA . GLY D 2 99 ? 47.281 23.816 26.090 1.00 30.94 128 GLY D CA 1
ATOM 6756 C C . GLY D 2 99 ? 48.705 24.162 25.733 1.00 33.44 128 GLY D C 1
ATOM 6757 O O . GLY D 2 99 ? 49.331 25.041 26.335 1.00 28.82 128 GLY D O 1
ATOM 6758 N N . ASP D 2 100 ? 49.243 23.449 24.743 1.00 32.29 129 ASP D N 1
ATOM 6759 C CA . ASP D 2 100 ? 50.586 23.707 24.240 1.00 34.66 129 ASP D CA 1
ATOM 6760 C C . ASP D 2 100 ? 50.566 24.226 22.804 1.00 30.71 129 ASP D C 1
ATOM 6761 O O . ASP D 2 100 ? 51.530 24.041 22.057 1.00 29.98 129 ASP D O 1
ATOM 6766 N N . HIS D 2 101 ? 49.484 24.907 22.424 1.00 32.41 130 HIS D N 1
ATOM 6767 C CA . HIS D 2 101 ? 49.262 25.409 21.077 1.00 32.11 130 HIS D CA 1
ATOM 6768 C C . HIS D 2 101 ? 49.490 26.919 21.020 1.00 34.63 130 HIS D C 1
ATOM 6769 O O . HIS D 2 101 ? 49.888 27.554 21.999 1.00 33.77 130 HIS D O 1
ATOM 6776 N N . ARG D 2 102 ? 49.228 27.500 19.846 1.00 31.68 131 ARG D N 1
ATOM 6777 C CA . ARG D 2 102 ? 49.478 28.914 19.586 1.00 34.69 131 ARG D CA 1
ATOM 6778 C C . ARG D 2 102 ? 48.193 29.705 19.337 1.00 35.30 131 ARG D C 1
ATOM 6779 O O . ARG D 2 102 ? 48.206 30.712 18.624 1.00 36.26 131 ARG D O 1
ATOM 6787 N N . LEU D 2 103 ? 47.077 29.261 19.906 1.00 35.55 132 LEU D N 1
ATOM 6788 C CA . LEU D 2 103 ? 45.795 29.945 19.762 1.00 33.45 132 LEU D CA 1
ATOM 6789 C C . LEU D 2 103 ? 45.400 30.571 21.097 1.00 33.06 132 LEU D C 1
ATOM 6790 O O . LEU D 2 103 ? 44.509 30.092 21.800 1.00 35.07 132 LEU D O 1
ATOM 6795 N N . LYS D 2 104 ? 46.082 31.662 21.447 1.00 35.13 133 LYS D N 1
ATOM 6796 C CA . LYS D 2 104 ? 45.861 32.321 22.728 1.00 35.54 133 LYS D CA 1
ATOM 6797 C C . LYS D 2 104 ? 44.576 33.138 22.709 1.00 34.45 133 LYS D C 1
ATOM 6798 O O . LYS D 2 104 ? 44.301 33.871 21.754 1.00 33.73 133 LYS D O 1
ATOM 6804 N N . ASN D 2 105 ? 43.792 33.007 23.782 1.00 34.81 134 ASN D N 1
ATOM 6805 C CA . ASN D 2 105 ? 42.520 33.716 23.940 1.00 36.36 134 ASN D CA 1
ATOM 6806 C C . ASN D 2 105 ? 41.547 33.383 22.812 1.00 36.23 134 ASN D C 1
ATOM 6807 O O . ASN D 2 105 ? 40.767 34.234 22.369 1.00 40.45 134 ASN D O 1
ATOM 6812 N N . TYR D 2 106 ? 41.594 32.140 22.345 1.00 32.26 135 TYR D N 1
ATOM 6813 C CA . TYR D 2 106 ? 40.655 31.674 21.337 1.00 35.69 135 TYR D CA 1
ATOM 6814 C C . TYR D 2 106 ? 39.268 31.533 21.949 1.00 40.72 135 TYR D C 1
ATOM 6815 O O . TYR D 2 106 ? 39.108 30.958 23.031 1.00 42.78 135 TYR D O 1
ATOM 6824 N N . SER D 2 107 ? 38.268 32.074 21.259 1.00 38.50 136 SER D N 1
ATOM 6825 C CA . SER D 2 107 ? 36.875 31.927 21.646 1.00 39.57 136 SER D CA 1
ATOM 6826 C C . SER D 2 107 ? 36.060 31.676 20.388 1.00 38.62 136 SER D C 1
ATOM 6827 O O . SER D 2 107 ? 36.279 32.326 19.363 1.00 40.37 136 SER D O 1
ATOM 6830 N N . SER D 2 108 ? 35.128 30.728 20.467 1.00 37.47 137 SER D N 1
ATOM 6831 C CA . SER D 2 108 ? 34.321 30.343 19.320 1.00 40.88 137 SER D CA 1
ATOM 6832 C C . SER D 2 108 ? 32.846 30.305 19.687 1.00 39.11 137 SER D C 1
ATOM 6833 O O . SER D 2 108 ? 32.473 29.992 20.825 1.00 38.56 137 SER D O 1
ATOM 6836 N N . ILE D 2 109 ? 32.022 30.605 18.682 1.00 40.51 138 ILE D N 1
ATOM 6837 C CA . ILE D 2 109 ? 30.567 30.554 18.774 1.00 42.08 138 ILE D CA 1
ATOM 6838 C C . ILE D 2 109 ? 30.050 29.680 17.641 1.00 41.43 138 ILE D C 1
ATOM 6839 O O . ILE D 2 109 ? 30.410 29.885 16.476 1.00 37.40 138 ILE D O 1
ATOM 6844 N N . LEU D 2 110 ? 29.206 28.709 17.982 1.00 42.13 139 LEU D N 1
ATOM 6845 C CA . LEU D 2 110 ? 28.616 27.771 17.037 1.00 40.63 139 LEU D CA 1
ATOM 6846 C C . LEU D 2 110 ? 27.099 27.830 17.136 1.00 42.29 139 LEU D C 1
ATOM 6847 O O . LEU D 2 110 ? 26.547 27.704 18.228 1.00 45.91 139 LEU D O 1
ATOM 6852 N N . THR D 2 111 ? 26.445 28.067 16.000 1.00 41.88 140 THR D N 1
ATOM 6853 C CA . THR D 2 111 ? 24.992 28.115 15.830 1.00 45.83 140 THR D CA 1
ATOM 6854 C C . THR D 2 111 ? 24.552 27.021 14.860 1.00 42.58 140 THR D C 1
ATOM 6855 O O . THR D 2 111 ? 25.243 26.742 13.867 1.00 42.52 140 THR D O 1
ATOM 6859 N N . VAL D 2 112 ? 23.419 26.375 15.163 1.00 44.90 141 VAL D N 1
ATOM 6860 C CA . VAL D 2 112 ? 22.761 25.476 14.224 1.00 50.39 141 VAL D CA 1
ATOM 6861 C C . VAL D 2 112 ? 21.371 26.042 13.960 1.00 51.22 141 VAL D C 1
ATOM 6862 O O . VAL D 2 112 ? 20.731 26.566 14.877 1.00 48.96 141 VAL D O 1
ATOM 6866 N N . HIS D 2 113 ? 20.940 26.017 12.697 1.00 49.63 142 HIS D N 1
ATOM 6867 C CA . HIS D 2 113 ? 19.680 26.610 12.263 1.00 50.20 142 HIS D CA 1
ATOM 6868 C C . HIS D 2 113 ? 18.917 25.637 11.378 1.00 47.48 142 HIS D C 1
ATOM 6869 O O . HIS D 2 113 ? 19.526 24.913 10.584 1.00 43.49 142 HIS D O 1
ATOM 6876 N N . PRO D 2 114 ? 17.592 25.604 11.481 1.00 48.31 143 PRO D N 1
ATOM 6877 C CA . PRO D 2 114 ? 16.812 24.716 10.620 1.00 50.62 143 PRO D CA 1
ATOM 6878 C C . PRO D 2 114 ? 16.666 25.284 9.223 1.00 47.68 143 PRO D C 1
ATOM 6879 O O . PRO D 2 114 ? 16.676 26.498 9.012 1.00 46.20 143 PRO D O 1
ATOM 6883 N N . GLU D 2 115 ? 16.551 24.378 8.260 1.00 48.33 144 GLU D N 1
ATOM 6884 C CA . GLU D 2 115 ? 16.404 24.756 6.861 1.00 49.07 144 GLU D CA 1
ATOM 6885 C C . GLU D 2 115 ? 15.881 23.539 6.114 1.00 50.55 144 GLU D C 1
ATOM 6886 O O . GLU D 2 115 ? 15.701 22.464 6.692 1.00 53.24 144 GLU D O 1
ATOM 6892 N N . VAL D 2 116 ? 15.605 23.720 4.827 1.00 48.45 145 VAL D N 1
ATOM 6893 C CA . VAL D 2 116 ? 15.225 22.627 3.943 1.00 41.87 145 VAL D CA 1
ATOM 6894 C C . VAL D 2 116 ? 16.378 22.368 2.986 1.00 38.08 145 VAL D C 1
ATOM 6895 O O . VAL D 2 116 ? 16.938 23.307 2.406 1.00 39.29 145 VAL D O 1
ATOM 6899 N N . ILE D 2 117 ? 16.755 21.099 2.853 1.00 34.29 146 ILE D N 1
ATOM 6900 C CA . ILE D 2 117 ? 17.799 20.654 1.940 1.00 37.91 146 ILE D CA 1
ATOM 6901 C C . ILE D 2 117 ? 17.229 19.489 1.148 1.00 41.82 146 ILE D C 1
ATOM 6902 O O . ILE D 2 117 ? 16.800 18.488 1.739 1.00 43.84 146 ILE D O 1
ATOM 6907 N N . ASP D 2 118 ? 17.205 19.626 -0.180 1.00 41.56 147 ASP D N 1
ATOM 6908 C CA . ASP D 2 118 ? 16.691 18.588 -1.075 1.00 39.79 147 ASP D CA 1
ATOM 6909 C C . ASP D 2 118 ? 15.292 18.144 -0.657 1.00 38.35 147 ASP D C 1
ATOM 6910 O O . ASP D 2 118 ? 14.974 16.953 -0.632 1.00 37.14 147 ASP D O 1
ATOM 6915 N N . GLY D 2 119 ? 14.450 19.115 -0.311 1.00 41.02 148 GLY D N 1
ATOM 6916 C CA . GLY D 2 119 ? 13.087 18.823 0.088 1.00 44.70 148 GLY D CA 1
ATOM 6917 C C . GLY D 2 119 ? 12.940 18.045 1.377 1.00 49.62 148 GLY D C 1
ATOM 6918 O O . GLY D 2 119 ? 11.896 17.423 1.591 1.00 48.46 148 GLY D O 1
ATOM 6919 N N . ARG D 2 120 ? 13.954 18.054 2.236 1.00 50.24 149 ARG D N 1
ATOM 6920 C CA . ARG D 2 120 ? 13.949 17.321 3.494 1.00 50.01 149 ARG D CA 1
ATOM 6921 C C . ARG D 2 120 ? 14.483 18.230 4.587 1.00 50.31 149 ARG D C 1
ATOM 6922 O O . ARG D 2 120 ? 15.132 19.240 4.300 1.00 48.47 149 ARG D O 1
ATOM 6930 N N . PRO D 2 121 ? 14.202 17.919 5.858 1.00 51.03 150 PRO D N 1
ATOM 6931 C CA . PRO D 2 121 ? 14.749 18.739 6.949 1.00 50.23 150 PRO D CA 1
ATOM 6932 C C . PRO D 2 121 ? 16.272 18.697 6.977 1.00 47.77 150 PRO D C 1
ATOM 6933 O O . PRO D 2 121 ? 16.881 17.626 6.964 1.00 49.31 150 PRO D O 1
ATOM 6937 N N . GLY D 2 122 ? 16.888 19.880 7.007 1.00 44.92 151 GLY D N 1
ATOM 6938 C CA . GLY D 2 122 ? 18.329 20.001 7.076 1.00 44.56 151 GLY D CA 1
ATOM 6939 C C . GLY D 2 122 ? 18.749 21.069 8.073 1.00 42.26 151 GLY D C 1
ATOM 6940 O O . GLY D 2 122 ? 17.920 21.790 8.637 1.00 42.28 151 GLY D O 1
ATOM 6941 N N . THR D 2 123 ? 20.065 21.186 8.232 1.00 40.82 152 THR D N 1
ATOM 6942 C CA . THR D 2 123 ? 20.669 22.006 9.270 1.00 37.96 152 THR D CA 1
ATOM 6943 C C . THR D 2 123 ? 21.780 22.848 8.663 1.00 35.54 152 THR D C 1
ATOM 6944 O O . THR D 2 123 ? 22.590 22.342 7.887 1.00 38.52 152 THR D O 1
ATOM 6948 N N . LEU D 2 124 ? 21.816 24.128 9.008 1.00 35.78 153 LEU D N 1
ATOM 6949 C CA . LEU D 2 124 ? 22.933 25.000 8.668 1.00 38.49 153 LEU D CA 1
ATOM 6950 C C . LEU D 2 124 ? 23.736 25.257 9.935 1.00 39.96 153 LEU D C 1
ATOM 6951 O O . LEU D 2 124 ? 23.203 25.800 10.908 1.00 42.97 153 LEU D O 1
ATOM 6956 N N . VAL D 2 125 ? 25.005 24.851 9.927 1.00 37.51 154 VAL D N 1
ATOM 6957 C CA . VAL D 2 125 ? 25.909 25.058 11.050 1.00 36.69 154 VAL D CA 1
ATOM 6958 C C . VAL D 2 125 ? 26.862 26.187 10.693 1.00 35.92 154 VAL D C 1
ATOM 6959 O O . VAL D 2 125 ? 27.486 26.174 9.628 1.00 36.27 154 VAL D O 1
ATOM 6963 N N . ILE D 2 126 ? 26.978 27.164 11.583 1.00 37.92 155 ILE D N 1
ATOM 6964 C CA . ILE D 2 126 ? 27.930 28.255 11.432 1.00 38.93 155 ILE D CA 1
ATOM 6965 C C . ILE D 2 126 ? 28.816 28.273 12.665 1.00 40.80 155 ILE D C 1
ATOM 6966 O O . ILE D 2 126 ? 28.325 28.128 13.789 1.00 41.53 155 ILE D O 1
ATOM 6971 N N . GLU D 2 127 ? 30.119 28.440 12.463 1.00 40.28 156 GLU D N 1
ATOM 6972 C CA . GLU D 2 127 ? 31.035 28.578 13.583 1.00 39.81 156 GLU D CA 1
ATOM 6973 C C . GLU D 2 127 ? 31.985 29.728 13.302 1.00 35.24 156 GLU D C 1
ATOM 6974 O O . GLU D 2 127 ? 32.644 29.753 12.260 1.00 32.11 156 GLU D O 1
ATOM 6980 N N . SER D 2 128 ? 32.059 30.665 14.237 1.00 33.77 157 SER D N 1
ATOM 6981 C CA . SER D 2 128 ? 32.952 31.805 14.141 1.00 34.32 157 SER D CA 1
ATOM 6982 C C . SER D 2 128 ? 33.906 31.791 15.327 1.00 33.63 157 SER D C 1
ATOM 6983 O O . SER D 2 128 ? 33.676 31.115 16.334 1.00 33.06 157 SER D O 1
ATOM 6986 N N . PHE D 2 129 ? 34.972 32.577 15.208 1.00 31.96 158 PHE D N 1
ATOM 6987 C CA . PHE D 2 129 ? 36.006 32.587 16.229 1.00 31.49 158 PHE D CA 1
ATOM 6988 C C . PHE D 2 129 ? 36.731 33.926 16.237 1.00 34.25 158 PHE D C 1
ATOM 6989 O O . PHE D 2 129 ? 36.799 34.634 15.221 1.00 36.15 158 PHE D O 1
ATOM 6997 N N . VAL D 2 130 ? 37.315 34.216 17.407 1.00 33.36 159 VAL D N 1
ATOM 6998 C CA . VAL D 2 130 ? 38.263 35.300 17.642 1.00 35.55 159 VAL D CA 1
ATOM 6999 C C . VAL D 2 130 ? 39.482 34.703 18.330 1.00 36.81 159 VAL D C 1
ATOM 7000 O O . VAL D 2 130 ? 39.344 33.855 19.220 1.00 40.89 159 VAL D O 1
ATOM 7004 N N . VAL D 2 131 ? 40.675 35.152 17.938 1.00 33.57 160 VAL D N 1
ATOM 7005 C CA . VAL D 2 131 ? 41.897 34.632 18.540 1.00 34.74 160 VAL D CA 1
ATOM 7006 C C . VAL D 2 131 ? 43.006 35.660 18.379 1.00 36.39 160 VAL D C 1
ATOM 7007 O O . VAL D 2 131 ? 43.016 36.440 17.422 1.00 39.55 160 VAL D O 1
ATOM 7011 N N . ASP D 2 132 ? 43.944 35.659 19.331 1.00 31.91 161 ASP D N 1
ATOM 7012 C CA . ASP D 2 132 ? 45.179 36.416 19.178 1.00 37.15 161 ASP D CA 1
ATOM 7013 C C . ASP D 2 132 ? 45.993 35.881 18.004 1.00 41.38 161 ASP D C 1
ATOM 7014 O O . ASP D 2 132 ? 46.088 34.667 17.789 1.00 41.61 161 ASP D O 1
ATOM 7019 N N . VAL D 2 133 ? 46.588 36.796 17.244 1.00 41.68 162 VAL D N 1
ATOM 7020 C CA . VAL D 2 133 ? 47.521 36.431 16.181 1.00 40.63 162 VAL D CA 1
ATOM 7021 C C . VAL D 2 133 ? 48.876 36.155 16.819 1.00 41.05 162 VAL D C 1
ATOM 7022 O O . VAL D 2 133 ? 49.444 37.044 17.472 1.00 44.21 162 VAL D O 1
ATOM 7026 N N . PRO D 2 134 ? 49.425 34.951 16.680 1.00 37.21 163 PRO D N 1
ATOM 7027 C CA . PRO D 2 134 ? 50.704 34.650 17.332 1.00 37.97 163 PRO D CA 1
ATOM 7028 C C . PRO D 2 134 ? 51.850 35.401 16.675 1.00 43.92 163 PRO D C 1
ATOM 7029 O O . PRO D 2 134 ? 51.812 35.723 15.486 1.00 48.09 163 PRO D O 1
ATOM 7033 N N . GLU D 2 135 ? 52.872 35.689 17.476 1.00 50.73 164 GLU D N 1
ATOM 7034 C CA . GLU D 2 135 ? 54.028 36.429 16.987 1.00 56.22 164 GLU D CA 1
ATOM 7035 C C . GLU D 2 135 ? 54.673 35.704 15.814 1.00 50.71 164 GLU D C 1
ATOM 7036 O O . GLU D 2 135 ? 54.952 34.505 15.886 1.00 50.50 164 GLU D O 1
ATOM 7042 N N . GLY D 2 136 ? 54.902 36.436 14.726 1.00 45.83 165 GLY D N 1
ATOM 7043 C CA . GLY D 2 136 ? 55.511 35.876 13.540 1.00 45.33 165 GLY D CA 1
ATOM 7044 C C . GLY D 2 136 ? 54.543 35.433 12.467 1.00 43.50 165 GLY D C 1
ATOM 7045 O O . GLY D 2 136 ? 54.986 34.914 11.435 1.00 48.29 165 GLY D O 1
ATOM 7046 N N . ASN D 2 137 ? 53.244 35.625 12.669 1.00 39.99 166 ASN D N 1
ATOM 7047 C CA . ASN D 2 137 ? 52.230 35.248 11.698 1.00 40.25 166 ASN D CA 1
ATOM 7048 C C . ASN D 2 137 ? 51.333 36.449 11.432 1.00 41.88 166 ASN D C 1
ATOM 7049 O O . ASN D 2 137 ? 51.344 37.436 12.170 1.00 43.14 166 ASN D O 1
ATOM 7054 N N . THR D 2 138 ? 50.553 36.361 10.364 1.00 42.59 167 THR D N 1
ATOM 7055 C CA . THR D 2 138 ? 49.626 37.420 10.002 1.00 42.46 167 THR D CA 1
ATOM 7056 C C . THR D 2 138 ? 48.202 37.030 10.377 1.00 44.39 167 THR D C 1
ATOM 7057 O O . THR D 2 138 ? 47.911 35.884 10.727 1.00 44.63 167 THR D O 1
ATOM 7061 N N . LYS D 2 139 ? 47.309 38.020 10.322 1.00 44.58 168 LYS D N 1
ATOM 7062 C CA . LYS D 2 139 ? 45.894 37.735 10.527 1.00 46.48 168 LYS D CA 1
ATOM 7063 C C . LYS D 2 139 ? 45.377 36.789 9.451 1.00 45.65 168 LYS D C 1
ATOM 7064 O O . LYS D 2 139 ? 44.586 35.879 9.736 1.00 44.27 168 LYS D O 1
ATOM 7070 N N . ASP D 2 140 ? 45.840 36.976 8.211 1.00 46.87 169 ASP D N 1
ATOM 7071 C CA . ASP D 2 140 ? 45.430 36.108 7.112 1.00 47.02 169 ASP D CA 1
ATOM 7072 C C . ASP D 2 140 ? 45.832 34.663 7.376 1.00 40.24 169 ASP D C 1
ATOM 7073 O O . ASP D 2 140 ? 45.016 33.747 7.233 1.00 39.41 169 ASP D O 1
ATOM 7078 N N . GLU D 2 141 ? 47.088 34.442 7.779 1.00 43.49 170 GLU D N 1
ATOM 7079 C CA . GLU D 2 141 ? 47.566 33.079 8.007 1.00 43.58 170 GLU D CA 1
ATOM 7080 C C . GLU D 2 141 ? 46.810 32.409 9.146 1.00 39.29 170 GLU D C 1
ATOM 7081 O O . GLU D 2 141 ? 46.446 31.231 9.052 1.00 38.62 170 GLU D O 1
ATOM 7087 N N . THR D 2 142 ? 46.580 33.144 10.236 1.00 37.43 171 THR D N 1
ATOM 7088 C CA . THR D 2 142 ? 45.892 32.576 11.391 1.00 36.94 171 THR D CA 1
ATOM 7089 C C . THR D 2 142 ? 44.459 32.204 11.039 1.00 36.91 171 THR D C 1
ATOM 7090 O O . THR D 2 142 ? 43.980 31.111 11.383 1.00 35.97 171 THR D O 1
ATOM 7094 N N . CYS D 2 143 ? 43.757 33.105 10.346 1.00 35.88 172 CYS D N 1
ATOM 7095 C CA . CYS D 2 143 ? 42.399 32.795 9.916 1.00 35.23 172 CYS D CA 1
ATOM 7096 C C . CYS D 2 143 ? 42.384 31.599 8.975 1.00 32.46 172 CYS D C 1
ATOM 7097 O O . CYS D 2 143 ? 41.514 30.731 9.085 1.00 31.04 172 CYS D O 1
ATOM 7100 N N . TYR D 2 144 ? 43.353 31.523 8.059 1.00 32.23 173 TYR D N 1
ATOM 7101 C CA . TYR D 2 144 ? 43.427 30.404 7.124 1.00 35.93 173 TYR D CA 1
ATOM 7102 C C . TYR D 2 144 ? 43.625 29.075 7.854 1.00 36.42 173 TYR D C 1
ATOM 7103 O O . TYR D 2 144 ? 42.946 28.083 7.559 1.00 35.93 173 TYR D O 1
ATOM 7112 N N . PHE D 2 145 ? 44.532 29.052 8.833 1.00 35.97 174 PHE D N 1
ATOM 7113 C CA . PHE D 2 145 ? 44.806 27.839 9.600 1.00 32.31 174 PHE D CA 1
ATOM 7114 C C . PHE D 2 145 ? 43.577 27.387 10.387 1.00 26.21 174 PHE D C 1
ATOM 7115 O O . PHE D 2 145 ? 43.150 26.218 10.307 1.00 24.94 174 PHE D O 1
ATOM 7123 N N . VAL D 2 146 ? 42.984 28.310 11.151 1.00 25.90 175 VAL D N 1
ATOM 7124 C CA . VAL D 2 146 ? 41.818 27.952 11.953 1.00 29.32 175 VAL D CA 1
ATOM 7125 C C . VAL D 2 146 ? 40.664 27.531 11.052 1.00 32.46 175 VAL D C 1
ATOM 7126 O O . VAL D 2 146 ? 39.909 26.607 11.378 1.00 33.37 175 VAL D O 1
ATOM 7130 N N . GLU D 2 147 ? 40.499 28.207 9.912 1.00 33.27 176 GLU D N 1
ATOM 7131 C CA . GLU D 2 147 ? 39.439 27.848 8.979 1.00 32.65 176 GLU D CA 1
ATOM 7132 C C . GLU D 2 147 ? 39.638 26.444 8.438 1.00 25.38 176 GLU D C 1
ATOM 7133 O O . GLU D 2 147 ? 38.674 25.688 8.306 1.00 26.66 176 GLU D O 1
ATOM 7139 N N . ALA D 2 148 ? 40.875 26.081 8.096 1.00 26.89 177 ALA D N 1
ATOM 7140 C CA . ALA D 2 148 ? 41.127 24.729 7.603 1.00 29.85 177 ALA D CA 1
ATOM 7141 C C . ALA D 2 148 ? 40.687 23.691 8.630 1.00 32.39 177 ALA D C 1
ATOM 7142 O O . ALA D 2 148 ? 39.970 22.725 8.306 1.00 35.73 177 ALA D O 1
ATOM 7144 N N . LEU D 2 149 ? 41.057 23.912 9.894 1.00 28.42 178 LEU D N 1
ATOM 7145 C CA . LEU D 2 149 ? 40.673 22.958 10.935 1.00 26.09 178 LEU D CA 1
ATOM 7146 C C . LEU D 2 149 ? 39.159 22.926 11.150 1.00 27.99 178 LEU D C 1
ATOM 7147 O O . LEU D 2 149 ? 38.565 21.847 11.287 1.00 25.49 178 LEU D O 1
ATOM 7152 N N . LEU D 2 150 ? 38.520 24.099 11.220 1.00 28.56 179 LEU D N 1
ATOM 7153 C CA . LEU D 2 150 ? 37.080 24.156 11.453 1.00 26.07 179 LEU D CA 1
ATOM 7154 C C . LEU D 2 150 ? 36.305 23.545 10.292 1.00 27.18 179 LEU D C 1
ATOM 7155 O O . LEU D 2 150 ? 35.246 22.941 10.493 1.00 27.72 179 LEU D O 1
ATOM 7160 N N . LYS D 2 151 ? 36.801 23.712 9.066 1.00 24.38 180 LYS D N 1
ATOM 7161 C CA . LYS D 2 151 ? 36.162 23.067 7.928 1.00 28.83 180 LYS D CA 1
ATOM 7162 C C . LYS D 2 151 ? 36.258 21.557 8.053 1.00 27.32 180 LYS D C 1
ATOM 7163 O O . LYS D 2 151 ? 35.288 20.844 7.766 1.00 23.23 180 LYS D O 1
ATOM 7169 N N . CYS D 2 152 ? 37.407 21.049 8.524 1.00 28.49 181 CYS D N 1
ATOM 7170 C CA . CYS D 2 152 ? 37.488 19.614 8.798 1.00 29.77 181 CYS D CA 1
ATOM 7171 C C . CYS D 2 152 ? 36.453 19.192 9.836 1.00 30.76 181 CYS D C 1
ATOM 7172 O O . CYS D 2 152 ? 35.790 18.155 9.685 1.00 30.90 181 CYS D O 1
ATOM 7175 N N . ASN D 2 153 ? 36.300 19.992 10.895 1.00 29.12 182 ASN D N 1
ATOM 7176 C CA . ASN D 2 153 ? 35.370 19.643 11.965 1.00 29.22 182 ASN D CA 1
ATOM 7177 C C . ASN D 2 153 ? 33.938 19.613 11.456 1.00 26.93 182 ASN D C 1
ATOM 7178 O O . ASN D 2 153 ? 33.183 18.676 11.734 1.00 30.68 182 ASN D O 1
ATOM 7183 N N . LEU D 2 154 ? 33.541 20.647 10.717 1.00 28.42 183 LEU D N 1
ATOM 7184 C CA . LEU D 2 154 ? 32.173 20.714 10.214 1.00 29.54 183 LEU D CA 1
ATOM 7185 C C . LEU D 2 154 ? 31.907 19.631 9.172 1.00 26.82 183 LEU D C 1
ATOM 7186 O O . LEU D 2 154 ? 30.807 19.065 9.130 1.00 23.97 183 LEU D O 1
ATOM 7191 N N . LYS D 2 155 ? 32.905 19.301 8.349 1.00 27.66 184 LYS D N 1
ATOM 7192 C CA . LYS D 2 155 ? 32.746 18.199 7.404 1.00 32.52 184 LYS D CA 1
ATOM 7193 C C . LYS D 2 155 ? 32.493 16.889 8.137 1.00 33.14 184 LYS D C 1
ATOM 7194 O O . LYS D 2 155 ? 31.589 16.119 7.780 1.00 35.49 184 LYS D O 1
ATOM 7200 N N . SER D 2 156 ? 33.290 16.617 9.170 1.00 30.79 185 SER D N 1
ATOM 7201 C CA . SER D 2 156 ? 33.101 15.384 9.925 1.00 29.39 185 SER D CA 1
ATOM 7202 C C . SER D 2 156 ? 31.758 15.379 10.651 1.00 28.12 185 SER D C 1
ATOM 7203 O O . SER D 2 156 ? 31.104 14.335 10.752 1.00 27.16 185 SER D O 1
ATOM 7206 N N . LEU D 2 157 ? 31.334 16.531 11.175 1.00 29.86 186 LEU D N 1
ATOM 7207 C CA . LEU D 2 157 ? 30.025 16.606 11.819 1.00 30.80 186 LEU D CA 1
ATOM 7208 C C . LEU D 2 157 ? 28.908 16.305 10.823 1.00 32.24 186 LEU D C 1
ATOM 7209 O O . LEU D 2 157 ? 27.952 15.585 11.146 1.00 31.79 186 LEU D O 1
ATOM 7214 N N . ALA D 2 158 ? 29.020 16.833 9.603 1.00 27.36 187 ALA D N 1
ATOM 7215 C CA . ALA D 2 158 ? 28.027 16.539 8.575 1.00 33.08 187 ALA D CA 1
ATOM 7216 C C . ALA D 2 158 ? 27.992 15.049 8.270 1.00 33.12 187 ALA D C 1
ATOM 7217 O O . ALA D 2 158 ? 26.916 14.444 8.191 1.00 34.92 187 ALA D O 1
ATOM 7219 N N . GLU D 2 159 ? 29.168 14.437 8.099 1.00 27.45 188 GLU D N 1
ATOM 7220 C CA . GLU D 2 159 ? 29.209 13.013 7.781 1.00 28.96 188 GLU D CA 1
ATOM 7221 C C . GLU D 2 159 ? 28.625 12.174 8.910 1.00 33.23 188 GLU D C 1
ATOM 7222 O O . GLU D 2 159 ? 27.864 11.234 8.657 1.00 37.71 188 GLU D O 1
ATOM 7228 N N . VAL D 2 160 ? 28.952 12.511 10.163 1.00 27.75 189 VAL D N 1
ATOM 7229 C CA . VAL D 2 160 ? 28.452 11.742 11.302 1.00 27.49 189 VAL D CA 1
ATOM 7230 C C . VAL D 2 160 ? 26.938 11.880 11.416 1.00 29.69 189 VAL D C 1
ATOM 7231 O O . VAL D 2 160 ? 26.219 10.886 11.583 1.00 32.88 189 VAL D O 1
ATOM 7235 N N . SER D 2 161 ? 26.426 13.111 11.301 1.00 29.22 190 SER D N 1
ATOM 7236 C CA . SER D 2 161 ? 24.986 13.330 11.406 1.00 34.18 190 SER D CA 1
ATOM 7237 C C . SER D 2 161 ? 24.236 12.616 10.284 1.00 33.56 190 SER D C 1
ATOM 7238 O O . SER D 2 161 ? 23.215 11.955 10.521 1.00 34.86 190 SER D O 1
ATOM 7241 N N . GLU D 2 162 ? 24.726 12.743 9.046 1.00 33.92 191 GLU D N 1
ATOM 7242 C CA . GLU D 2 162 ? 24.045 12.119 7.916 1.00 40.30 191 GLU D CA 1
ATOM 7243 C C . GLU D 2 162 ? 24.142 10.600 7.966 1.00 42.42 191 GLU D C 1
ATOM 7244 O O . GLU D 2 162 ? 23.201 9.913 7.557 1.00 47.40 191 GLU D O 1
ATOM 7250 N N . ARG D 2 163 ? 25.246 10.054 8.483 1.00 42.14 192 ARG D N 1
ATOM 7251 C CA . ARG D 2 163 ? 25.319 8.611 8.678 1.00 46.46 192 ARG D CA 1
ATOM 7252 C C . ARG D 2 163 ? 24.346 8.155 9.755 1.00 49.52 192 ARG D C 1
ATOM 7253 O O . ARG D 2 163 ? 23.798 7.050 9.668 1.00 51.64 192 ARG D O 1
ATOM 7261 N N . LEU D 2 164 ? 24.103 8.995 10.766 1.00 48.97 193 LEU D N 1
ATOM 7262 C CA . LEU D 2 164 ? 23.086 8.656 11.757 1.00 47.54 193 LEU D CA 1
ATOM 7263 C C . LEU D 2 164 ? 21.698 8.661 11.126 1.00 46.13 193 LEU D C 1
ATOM 7264 O O . LEU D 2 164 ? 20.853 7.819 11.453 1.00 44.17 193 LEU D O 1
ATOM 7269 N N . VAL D 2 165 ? 21.444 9.602 10.216 1.00 44.24 194 VAL D N 1
ATOM 7270 C CA . VAL D 2 165 ? 20.139 9.634 9.561 1.00 48.66 194 VAL D CA 1
ATOM 7271 C C . VAL D 2 165 ? 19.981 8.432 8.634 1.00 50.17 194 VAL D C 1
ATOM 7272 O O . VAL D 2 165 ? 18.897 7.846 8.533 1.00 49.08 194 VAL D O 1
ATOM 7276 N N . VAL D 2 166 ? 21.069 8.018 7.981 1.00 48.95 195 VAL D N 1
ATOM 7277 C CA . VAL D 2 166 ? 21.015 6.866 7.082 1.00 48.31 195 VAL D CA 1
ATOM 7278 C C . VAL D 2 166 ? 20.665 5.603 7.857 1.00 49.26 195 VAL D C 1
ATOM 7279 O O . VAL D 2 166 ? 19.880 4.767 7.391 1.00 47.25 195 VAL D O 1
ATOM 7283 N N . LYS D 2 167 ? 21.223 5.450 9.055 1.00 48.88 196 LYS D N 1
ATOM 7284 C CA . LYS D 2 167 ? 20.914 4.302 9.895 1.00 51.83 196 LYS D CA 1
ATOM 7285 C C . LYS D 2 167 ? 19.635 4.487 10.702 1.00 51.25 196 LYS D C 1
ATOM 7286 O O . LYS D 2 167 ? 19.354 3.661 11.580 1.00 49.80 196 LYS D O 1
ATOM 7292 N N . ASP D 2 168 ? 18.868 5.548 10.425 1.00 50.61 197 ASP D N 1
ATOM 7293 C CA . ASP D 2 168 ? 17.585 5.800 11.084 1.00 53.39 197 ASP D CA 1
ATOM 7294 C C . ASP D 2 168 ? 17.749 5.916 12.600 1.00 54.27 197 ASP D C 1
ATOM 7295 O O . ASP D 2 168 ? 16.929 5.420 13.377 1.00 56.45 197 ASP D O 1
ATOM 7300 N N . GLN D 2 169 ? 18.817 6.583 13.028 1.00 54.75 198 GLN D N 1
ATOM 7301 C CA . GLN D 2 169 ? 19.141 6.743 14.445 1.00 59.54 198 GLN D CA 1
ATOM 7302 C C . GLN D 2 169 ? 19.117 8.231 14.779 1.00 62.37 198 GLN D C 1
ATOM 7303 O O . GLN D 2 169 ? 20.161 8.858 14.966 1.00 60.59 198 GLN D O 1
ATOM 7309 N N . THR D 2 170 ? 17.915 8.791 14.854 1.00 67.41 199 THR D N 1
ATOM 7310 C CA . THR D 2 170 ? 17.746 10.192 15.217 1.00 71.66 199 THR D CA 1
ATOM 7311 C C . THR D 2 170 ? 17.282 10.318 16.664 1.00 71.19 199 THR D C 1
ATOM 7312 O O . THR D 2 170 ? 17.082 11.422 17.166 1.00 73.13 199 THR D O 1
#

Secondary structure (DSSP, 8-state):
--EEEEEEE-TTSSS--EEEEEEEEEEEPPGGGTS-HHHHHTTT--TTT---EEEEEEEEEEESSSHHHHHHHHHHHHHHHHHHHHHHHHHTT--S--HHHHHHHHHHHHHHHHHHHHTTSS-EE---EE-S-SS-TT-EE-EEEEEE-SSEEEEEEESS-EEEEEETTEEEES-----TTSHHHHHHHHHTT--EEESSSEEETTTBS-SB-EE-GGGTTTSB-PPEEEEEE--TTEEEEEEE-HHHHTTS-HHHHHHHHHHHHHHHHHH----HHHHHHHHHHHHHHHHTT--S-EEEEEEE--/---EEEEEE-TTSSS--EEEEEEEEEEEEEGGGTS-HHHHHTTT--TTT-EEEEEEEEEEEEES-SHHHHHHHHHHHHHHHHHHHHHHHHHTTSSS--HHHHHHHHHHHHHHHHHHHHTTSS-EE---EE-S-SS-TT-EE-EEEEEE-SSEEEEEEESS-EEEEEETTEEEES-----TTSHHHHHHHHHTT--EEESSSEEETTTBS-SB-EE-GGGTTTSB-PPEEEEEE--TTEEEEEEE-HHHHTTS-HHHHHHHHHHHHHHHHHH----HHHHHHHHHHHHHHHHTT--S-EEEEEEE-S--/--------TTEEEEEEEEEESS-HHHHHHHHT-TT-GGGT-TTEEEEEE-S--STT-EEEEEE-TTSS-SEEEEEEEEEETTTTEEEEEEEEESSS-TT-EEEEEEEEEEETTEEEEEEEEEEEEEPPTT--HHHHHHHHHHHHHHHHHHHHHHHHHHH-/-HHHHS-----TTEEEEEEEEEESS-HHHHHHHHT-TT-GGGT-TTEEEEEE-S---TT-EEEEEE-TTSS-SEEEEEEEEEETTTTEEEEEEEEESSS-TT-EEEEEEEEEEETTEEEEEEEEEEEEEPPTT--HHHHHHHHHHHHHHHHHHHHHHHHHHHHTT--

Foldseek 3Di:
DFAKAKDWDQFQPDDDQKDKAKFWQLAWAQQLLPDFQVVVVVVVDGSLPDTFGKIKIKIKGKDPHNQLNVLCRVQLSVLLRVLRVVVSVVVVVDHRDDNVVVLQVSNQVSLVVSLCQQCQVDWDDPVDIHGHHRDDQQMWIWMWMWIDTLWKIKIWTWAAWFKWWQFLLATDGQADHQFCVPPVLVVVLVVVVWDFDQQVATATNNPHGGQETRGNNVSPPRHYRRIDMDMGTDDPRTFKMKTKGVLQVVQDPRSRLSNQQRVQLVVCVVVDVHHVSNNSSNVVSNVVSSVRPRNGIIMMMIIGSD/DFAKAKDWDQFQPPDFQKDKAKFFLLAWAQQVLQDPQVVQVVVVHGSLPDTFGKMKIKIKGKDPHNQLNVLCRVQLSNLLRVLRVVVSVCVVVDDRDDNVVVLLVSNQVSLVVSLCQQCQVDWDDPVDIDRHHRDDQQMWIWMWMWIDTLWKIKIWTWAQWFKWWQFLLAIDTQADHQFCVPPVLVVVLVVVVWHFDQQVATATNNPHGGQETRGNNVSPPRHYSRIDMDIGTDDQRTFKMKTKGVLQVVQDPRSRLSNQLSVQLVVCVVVNVHHVSNNSSNVVSNVVSSVRPRNGIIMMMMTGSHDD/DFFDDDADPQKAKDKDKDKAQFAQVLLLVQVQPPQCLVLQQVFWPDKHWDDDRDQQTKIKTAGDPPDQFGIWIKGWHDQDPVQSKTKMFTPDGDDQFARKIKMKGWDWDADPNHIMIMIMMMIMTGDGPPDDNVVVCVVVVVSVVSRVVSSNVSRNVVVD/DCVVFVDDDADPQKAKDKDKDKAQFAQVLLLVQVLPPQCLVLQQVFWPDKHWDDDDDQQTKIKTAGDPPDPFGIWIKGWHDQDPVQSKTKMFTPDGDDQFARKIKMKGWDWDADPNHIMIMIMMMIMTGDGPPDDNVVVCVVVVVSVVSRNVSSRVSRVVCVVVVND

GO terms:
  GO:0004722 protein serine/threonine phosphatase activity (F, IDA)
  GO:0009738 abscisic acid-activated signaling pathway (P, IMP)
  GO:0005515 protein binding (F, IPI)

Solvent-accessible surface area: 41301 Å² total; per-residue (Å²): 105,25,47,38,0,32,4,54,31,118,16,129,33,66,129,62,28,10,6,29,11,27,36,45,148,19,12,60,1,18,19,5,2,35,35,18,64,152,74,24,96,88,133,65,79,84,2,57,65,67,189,35,67,0,19,4,0,1,0,2,14,5,16,7,12,25,88,0,0,50,33,0,83,100,52,0,40,66,13,0,28,54,9,1,54,136,23,18,158,69,0,40,151,76,43,93,36,77,45,88,110,43,1,41,71,8,0,17,114,1,0,70,103,0,1,32,4,1,2,17,159,55,54,23,86,120,103,44,10,58,21,90,54,40,30,45,28,8,4,0,0,1,0,0,0,0,0,6,3,88,48,32,3,0,0,0,0,0,0,11,0,45,0,0,3,0,60,34,116,108,39,57,51,5,6,90,26,0,72,0,64,46,177,78,2,69,56,54,0,87,90,93,60,6,64,13,1,93,3,94,40,86,21,0,17,0,2,6,26,8,0,23,0,0,2,1,52,38,3,72,67,32,0,38,9,91,4,51,17,61,45,17,80,73,38,179,45,4,20,0,0,0,0,0,0,24,0,0,19,104,40,2,58,28,84,62,0,0,103,8,0,75,94,26,10,93,77,78,101,147,108,117,144,61,33,72,0,0,37,30,0,0,37,84,0,31,132,32,0,53,180,96,40,4,124,50,7,0,0,0,0,0,3,22,9,169,99,27,32,31,0,34,6,59,36,119,12,133,33,93,119,65,23,11,6,30,10,28,36,50,139,18,11,73,0,3,17,10,0,14,30,49,76,206,82,22,102,84,134,66,88,86,2,37,72,68,93,44,69,0,23,1,1,0,0,1,14,5,13,7,11,27,82,0,0,51,38,0,82,117,46,1,39,57,17,0,29,64,30,0,52,183,32,6,150,57,2,50,143,81,46,134,34,75,51,75,119,39,0,47,61,7,0,26,127,2,0,71,78,0,0,22,0,0,10,23,137,49,43,23,91,111,105,37,8,84,23,86,60,40,25,50,34,8,4,0,0,0,0,0,0,0,0,5,3,81,39,15,3,0,0,0,0,0,0,5,0,44,0,0,2,0,60,30,130,113,31,61,49,2,5,93,30,0,72,1,59,49,181,74,2,68,56,54,0,88,91,101,55,3,100,9,1,94,4,90,38,79,22,0,18,0,2,5,22,15,0,22,0,0,2,1,66,43,3,43,70,31,0,41,8,74,2,51,16,63,32,18,79,70,41,200,70,2,13,0,0,0,0,0,0,24,0,0,16,102,40,2,63,36,111,62,0,0,99,15,0,33,108,24,9,120,65,82,54,148,106,114,143,59,31,74,0,0,36,25,0,0,40,101,0,33,118,32,0,44,172,94,39,5,121,48,7,0,1,0,0,0,3,8,7,74,127,152,250,65,38,179,43,156,54,163,132,93,28,5,35,33,49,13,63,76,48,0,76,0,36,21,132,25,0,17,59,13,5,79,108,2,40,55,3,73,55,16,43,22,18,13,50,132,26,88,32,161,70,105,36,96,89,27,9,66,11,96,5,41,37,54,54,30,28,15,17,80,117,11,31,10,86,0,50,77,26,46,65,138,96,41,15,19,10,7,80,36,78,26,23,68,28,62,15,119,85,7,18,8,31,6,0,2,42,103,51,68,1,20,54,166,73,2,0,35,0,41,17,1,0,20,0,26,33,19,171,67,19,78,92,108,37,0,18,63,7,3,40,19,34,10,122,16,15,2,87,17,0,4,89,21,0,51,159,101,63,154,117,75,160,138,43,8,170,46,169,57,165,132,98,23,6,34,31,40,13,60,75,48,0,77,1,26,22,106,11,0,12,50,15,5,64,96,2,30,56,3,56,68,13,43,25,19,13,42,128,12,96,30,159,67,122,43,109,118,37,12,69,11,58,4,66,36,57,55,29,28,16,17,78,105,10,25,9,83,0,53,71,36,41,71,139,97,43,19,18,12,6,73,34,68,26,25,68,28,65,17,119,82,7,21,9,34,4,0,2,10,97,40,65,1,22,54,164,71,2,0,28,0,7,16,1,0,18,0,23,31,18,170,68,20,77,96,120,44,0,20,60,6,3,38,19,34,11,122,18,14,2,82,18,0,4,79,26,0,49,128,42,54,122,128,124,92,93